Protein 4BWP (pdb70)

Sequence (758 aa):
PLEVENYHALYPLEPPAQPLHAKLTFPATTYRATHNTTGYKYCLRRIHGFRLQSTKCMTLVEMWKKLQHTNVVQLREVFTTKAFGDNSLVLVYDYHPGSQTLLAKYFTPAPRTSNGPLLPEATIWSIIMQLTAGLKAIHHAGLACKVLDPTKIIVTGKRVRFSSCCISDITQFDPNASNPLALVNMHQQDDLTALGRLVLALACRCLQSVQRDNVQSSIDMVTRNYSTDLRNFIVYLFTTNNRRSVTDLMPMIGARFYTQLDALQSKIDMQEDELAKEMENGRLYRILVKLNSINERPDFNLDCTWSETGDRYMLKLFRDYLFHSVTEDGRPWLDHAHIVQCLNKLDAGSIERVQLMSRDEQSVLIVSYAELKNCLENAFSELMSSPLEVENYHALYPLEPPAQPLHAKLTFPATTYRATHNTTGYKYCLRRIHGFRLQSTKCMTLVEMWKKLQHTNVVQLREVFTTKAFGDNSLVLVYDYHPGSQTLLAKYFTPTSNGPLLPEATIWSIIMQLTAGLKAIHHAGLACKVLDPTKIIVTGKRVRFSSCCISDITQFDPNASNPLALVNMHQQDDLTALGRLVLALACRCLQSVQRDNVQSSIDMVTRNYSTDLRNFIVYLFTTNNRRSVTDLMPMIGARFYTQLDALQSKIDMQEDELAKEMENGRLYRILVKLNSINERPGDRYMLKLFRDYLFHSVTEDGRPWLDHAHIVQCLNKLDAGSIERVQLMSRDEQSVLIVSYAELKNCLENAFSELMSS

Nearest PDB structures (foldseek):
  4bwp-assembly1_A  TM=1.003E+00  e=9.359E-67  Drosophila melanogaster
  4czy-assembly1_B  TM=8.991E-01  e=6.403E-30  Neurospora crassa
  4czy-assembly1_D  TM=7.413E-01  e=7.088E-30  Neurospora crassa
  4xr7-assembly1_I  TM=7.919E-01  e=9.602E-24  Saccharomyces cerevisiae
  4xr7-assembly4_C  TM=7.751E-01  e=1.302E-23  Saccharomyces cerevisiae

CATH classification: 1.10.510.10 (+2 more: 1.20.5.5160, 1.10.287.3700)

GO terms:
  GO:0005737 cytoplasm (C, HDA)
  GO:0005515 protein binding (F, IPI)

InterPro domains:
  IPR011009 Protein kinase-like domain superfamily [SSF56112] (407-642)
  IPR030844 PAN2-PAN3 deadenylation complex subunit PAN3 [MF_03181] (63-786)
  IPR030844 PAN2-PAN3 deadenylation complex subunit PAN3 [PTHR12272] (115-789)
  IPR032050 Domain of unknown function DUF4797 [PF16051] (245-284)
  IPR041332 Pan3, C-terminal knob domain [PF18101] (647-784)

Foldseek 3Di:
DQDDDQWGPKAWDPPFDDWDPQPDTFDKTKTWTAGDVVRAIWIKIKGFADDFDDCQLVVVVVLQQVADDQQAFHWPDKDWDCPVPHTIIMTITGDQPPKAFQCVVLQDADDLCARHNFDDPLLLLLLLVSVLSVLQRAVVSVAALLDDARRQWIGRPSHIHRHPSSVNLRSNDDPDDVGSSPCGQVRSLVRLLSSLLRSLCNRSSPNCCSDPVNVVVSLVVCVVPHDVLNSCSSVVSNPRVDRDGSCVNVCSSPPCCCVSVVVVVVVVVVVVVVVVVVVLVVLLVVLVVLLVCLAVVVVPVDDPDDPCDDLSNLSVLVVCVQFVDADPVRHGDHDPVVNSVLSVCLSVQDQDKDWRADPPNPDIDIDGSVRVNVSSVVSSVSVVVD/DQDDDQWGNKAFDPPFDDFDPLPDGFGKGKIWIAGPPPRDIWIKIKGFQDDQPDCLLVVVVCLQQVFDDQQAFHWPDKDFACVVVGTTIMTITGDQPPKDFQCVVQQPAVPRDVADDVLLLLLQLVSVLVVLQSQVVSVAALQDDARRQWIDRDSGIHRYPSSVNCSSHDDSDDDDVSVVRQVRSLVVLLVVLLHSLCRRSSHNCCSPPVNVVVSLVVSVVVHPVLNSCLSVVSNPSPDRDDSVVNDCSSNPCCVVSVVVVVVVVVVVVVVCVVCVLVVLLVVLVVLLVVLQPPDVLSVVSVLVVCVQFVAADPVGHHDHDPVVNSVLSVQLSVQAQDWDKGADPPRPDIDIDGSVRNNVSSVVSSVVVVVD

B-factor: mean 135.65, std 41.04, range [67.5, 275.92]

Radius of gyration: 32.3 Å; Cα contacts (8 Å, |Δi|>4): 1115; chains: 2; bounding box: 70×91×75 Å

Structure (mmCIF, N/CA/C/O backbone):
data_4BWP
#
_entry.id   4BWP
#
_cell.length_a   102.171
_cell.length_b   102.171
_cell.length_c   264.715
_cell.angle_alpha   90.00
_cell.angle_beta   90.00
_cell.angle_gamma   90.00
#
_symmetry.space_group_name_H-M   'P 43 2 2'
#
loop_
_entity.id
_entity.type
_entity.pdbx_description
1 polymer 'PAB-DEPENDENT POLY(A)-SPECIFIC RIBONUCLEASE SUBUNIT PAN-3'
2 non-polymer 'AMP PHOSPHORAMIDATE'
#
loop_
_atom_site.group_PDB
_atom_site.id
_atom_site.type_symbol
_atom_site.label_atom_id
_atom_site.label_alt_id
_atom_site.label_comp_id
_atom_site.label_asym_id
_atom_site.label_entity_id
_atom_site.label_seq_id
_atom_site.pdbx_PDB_ins_code
_atom_site.Cartn_x
_atom_site.Cartn_y
_atom_site.Cartn_z
_atom_site.occupancy
_atom_site.B_iso_or_equiv
_atom_site.auth_seq_id
_atom_site.auth_comp_id
_atom_site.auth_asym_id
_atom_site.auth_atom_id
_atom_site.pdbx_PDB_model_num
ATOM 1 N N . PRO A 1 37 ? 28.657 4.276 5.460 1.00 200.74 379 PRO A N 1
ATOM 2 C CA . PRO A 1 37 ? 28.075 4.709 4.188 1.00 194.64 379 PRO A CA 1
ATOM 3 C C . PRO A 1 37 ? 28.823 4.106 2.998 1.00 188.79 379 PRO A C 1
ATOM 4 O O . PRO A 1 37 ? 29.570 4.804 2.306 1.00 179.96 379 PRO A O 1
ATOM 8 N N . LEU A 1 38 ? 28.611 2.811 2.766 1.00 192.61 380 LEU A N 1
ATOM 9 C CA . LEU A 1 38 ? 29.274 2.106 1.662 1.00 195.62 380 LEU A CA 1
ATOM 10 C C . LEU A 1 38 ? 28.424 1.881 0.405 1.00 192.95 380 LEU A C 1
ATOM 11 O O . LEU A 1 38 ? 28.944 1.497 -0.654 1.00 189.57 380 LEU A O 1
ATOM 16 N N . GLU A 1 39 ? 27.126 2.136 0.520 1.00 193.73 381 GLU A N 1
ATOM 17 C CA . GLU A 1 39 ? 26.224 2.057 -0.630 1.00 196.18 381 GLU A CA 1
ATOM 18 C C . GLU A 1 39 ? 25.550 3.404 -0.919 1.00 198.33 381 GLU A C 1
ATOM 19 O O . GLU A 1 39 ? 25.210 4.138 0.001 1.00 199.28 381 GLU A O 1
ATOM 25 N N . VAL A 1 40 ? 25.382 3.727 -2.200 1.00 199.62 382 VAL A N 1
ATOM 26 C CA . VAL A 1 40 ? 24.768 4.999 -2.619 1.00 195.53 382 VAL A CA 1
ATOM 27 C C . VAL A 1 40 ? 23.589 4.741 -3.555 1.00 197.76 382 VAL A C 1
ATOM 28 O O . VAL A 1 40 ? 23.092 3.620 -3.645 1.00 214.01 382 VAL A O 1
ATOM 32 N N . GLU A 1 41 ? 23.155 5.756 -4.288 1.00 188.82 383 GLU A N 1
ATOM 33 C CA . GLU A 1 41 ? 21.997 5.572 -5.153 1.00 191.02 383 GLU A CA 1
ATOM 34 C C . GLU A 1 41 ? 22.248 4.610 -6.319 1.00 187.72 383 GLU A C 1
ATOM 35 O O . GLU A 1 41 ? 21.455 3.675 -6.526 1.00 201.10 383 GLU A O 1
ATOM 41 N N . ASN A 1 42 ? 23.303 4.919 -7.106 1.00 175.74 384 ASN A N 1
ATOM 42 C CA . ASN A 1 42 ? 23.921 4.121 -8.267 1.00 175.01 384 ASN A CA 1
ATOM 43 C C . ASN A 1 42 ? 25.399 3.614 -8.083 1.00 174.41 384 ASN A C 1
ATOM 44 O O . ASN A 1 42 ? 26.067 3.113 -9.032 1.00 169.77 384 ASN A O 1
ATOM 49 N N . TYR A 1 43 ? 25.810 3.617 -6.806 1.00 177.64 385 TYR A N 1
ATOM 50 C CA . TYR A 1 43 ? 27.209 3.824 -6.366 1.00 181.58 385 TYR A CA 1
ATOM 51 C C . TYR A 1 43 ? 27.726 2.997 -5.100 1.00 188.12 385 TYR A C 1
ATOM 52 O O . TYR A 1 43 ? 26.989 2.798 -4.121 1.00 194.82 385 TYR A O 1
ATOM 61 N N . HIS A 1 44 ? 28.989 2.526 -5.158 1.00 186.11 386 HIS A N 1
ATOM 62 C CA . HIS A 1 44 ? 29.653 1.740 -4.091 1.00 189.52 386 HIS A CA 1
ATOM 63 C C . HIS A 1 44 ? 31.138 1.949 -4.133 1.00 183.14 386 HIS A C 1
ATOM 64 O O . HIS A 1 44 ? 31.672 2.403 -5.141 1.00 172.45 386 HIS A O 1
ATOM 71 N N . ALA A 1 45 ? 31.808 1.600 -3.031 1.00 187.14 387 ALA A N 1
ATOM 72 C CA . ALA A 1 45 ? 33.273 1.651 -2.902 1.00 181.03 387 ALA A CA 1
ATOM 73 C C . ALA A 1 45 ? 33.787 3.072 -3.020 1.00 170.30 387 ALA A C 1
ATOM 74 O O . ALA A 1 45 ? 34.850 3.297 -3.598 1.00 160.36 387 ALA A O 1
ATOM 76 N N . LEU A 1 46 ? 33.025 4.016 -2.465 1.00 167.87 388 LEU A N 1
ATOM 77 C CA . LEU A 1 46 ? 33.397 5.426 -2.509 1.00 160.56 388 LEU A CA 1
ATOM 78 C C . LEU A 1 46 ? 34.678 5.656 -1.743 1.00 157.59 388 LEU A C 1
ATOM 79 O O . LEU A 1 46 ? 34.881 5.084 -0.681 1.00 164.15 388 LEU A O 1
ATOM 84 N N . TYR A 1 47 ? 35.546 6.485 -2.302 1.00 157.17 389 TYR A N 1
ATOM 85 C CA . TYR A 1 47 ? 36.861 6.701 -1.744 1.00 160.68 389 TYR A CA 1
ATOM 86 C C . TYR A 1 47 ? 37.064 8.189 -1.574 1.00 156.18 389 TYR A C 1
ATOM 87 O O . TYR A 1 47 ? 36.515 8.973 -2.316 1.00 150.00 389 TYR A O 1
ATOM 96 N N . PRO A 1 48 ? 37.781 8.579 -0.530 1.00 155.56 390 PRO A N 1
ATOM 97 C CA . PRO A 1 48 ? 37.894 10.008 -0.210 1.00 148.60 390 PRO A CA 1
ATOM 98 C C . PRO A 1 48 ? 39.084 10.676 -0.872 1.00 145.97 390 PRO A C 1
ATOM 99 O O . PRO A 1 48 ? 40.208 10.224 -0.722 1.00 156.60 390 PRO A O 1
ATOM 103 N N . LEU A 1 49 ? 38.824 11.734 -1.625 1.00 136.56 391 LEU A N 1
ATOM 104 C CA . LEU A 1 49 ? 39.880 12.419 -2.328 1.00 129.37 391 LEU A CA 1
ATOM 105 C C . LEU A 1 49 ? 40.655 13.319 -1.380 1.00 132.87 391 LEU A C 1
ATOM 106 O O . LEU A 1 49 ? 40.077 13.960 -0.502 1.00 132.70 391 LEU A O 1
ATOM 111 N N . GLU A 1 50 ? 41.971 13.361 -1.551 1.00 137.46 392 GLU A N 1
ATOM 112 C CA . GLU A 1 50 ? 42.772 14.318 -0.800 1.00 140.69 392 GLU A CA 1
ATOM 113 C C . GLU A 1 50 ? 43.621 15.263 -1.677 1.00 131.21 392 GLU A C 1
ATOM 114 O O . GLU A 1 50 ? 44.077 14.874 -2.755 1.00 125.15 392 GLU A O 1
ATOM 120 N N . PRO A 1 51 ? 43.829 16.510 -1.206 1.00 127.51 393 PRO A N 1
ATOM 121 C CA . PRO A 1 51 ? 43.377 17.015 0.104 1.00 130.94 393 PRO A CA 1
ATOM 122 C C . PRO A 1 51 ? 41.870 17.217 0.202 1.00 130.72 393 PRO A C 1
ATOM 123 O O . PRO A 1 51 ? 41.204 17.338 -0.829 1.00 126.04 393 PRO A O 1
ATOM 127 N N . PRO A 1 52 ? 41.333 17.245 1.440 1.00 136.40 394 PRO A N 1
ATOM 128 C CA . PRO A 1 52 ? 39.883 17.195 1.603 1.00 139.96 394 PRO A CA 1
ATOM 129 C C . PRO A 1 52 ? 39.205 18.372 0.939 1.00 138.49 394 PRO A C 1
ATOM 130 O O . PRO A 1 52 ? 39.747 19.484 0.932 1.00 136.56 394 PRO A O 1
ATOM 134 N N . ALA A 1 53 ? 38.026 18.126 0.380 1.00 138.18 395 ALA A N 1
ATOM 135 C CA . ALA A 1 53 ? 37.201 19.220 -0.112 1.00 139.54 395 ALA A CA 1
ATOM 136 C C . ALA A 1 53 ? 37.083 20.347 0.913 1.00 142.65 395 ALA A C 1
ATOM 137 O O . ALA A 1 53 ? 36.919 20.110 2.111 1.00 146.93 395 ALA A O 1
ATOM 139 N N . GLN A 1 54 ? 37.199 21.573 0.420 1.00 144.01 396 GLN A N 1
ATOM 140 C CA . GLN A 1 54 ? 37.005 22.772 1.214 1.00 150.65 396 GLN A CA 1
ATOM 141 C C . GLN A 1 54 ? 35.507 22.947 1.508 1.00 152.99 396 GLN A C 1
ATOM 142 O O . GLN A 1 54 ? 34.668 22.520 0.713 1.00 152.81 396 GLN A O 1
ATOM 148 N N . PRO A 1 55 ? 35.162 23.551 2.660 1.00 153.55 397 PRO A N 1
ATOM 149 C CA . PRO A 1 55 ? 33.749 23.819 2.928 1.00 151.43 397 PRO A CA 1
ATOM 150 C C . PRO A 1 55 ? 33.161 24.760 1.880 1.00 145.19 397 PRO A C 1
ATOM 151 O O . PRO A 1 55 ? 33.901 25.538 1.268 1.00 140.44 397 PRO A O 1
ATOM 155 N N . LEU A 1 56 ? 31.847 24.673 1.679 1.00 143.93 398 LEU A N 1
ATOM 156 C CA . LEU A 1 56 ? 31.127 25.534 0.738 1.00 140.90 398 LEU A CA 1
ATOM 157 C C . LEU A 1 56 ? 30.298 26.621 1.414 1.00 144.89 398 LEU A C 1
ATOM 158 O O . LEU A 1 56 ? 29.388 26.345 2.182 1.00 149.23 398 LEU A O 1
ATOM 163 N N . HIS A 1 57 ? 30.584 27.866 1.072 1.00 148.58 399 HIS A N 1
ATOM 164 C CA . HIS A 1 57 ? 29.891 29.016 1.644 1.00 151.02 399 HIS A CA 1
ATOM 165 C C . HIS A 1 57 ? 28.712 29.408 0.809 1.00 147.56 399 HIS A C 1
ATOM 166 O O . HIS A 1 57 ? 28.873 29.937 -0.293 1.00 147.15 399 HIS A O 1
ATOM 173 N N . ALA A 1 58 ? 27.515 29.144 1.312 1.00 147.20 400 ALA A N 1
ATOM 174 C CA . ALA A 1 58 ? 26.321 29.633 0.654 1.00 149.27 400 ALA A CA 1
ATOM 175 C C . ALA A 1 58 ? 25.792 30.817 1.438 1.00 154.33 400 ALA A C 1
ATOM 176 O O . ALA A 1 58 ? 25.695 31.927 0.910 1.00 146.55 400 ALA A O 1
ATOM 178 N N . LYS A 1 59 ? 25.446 30.553 2.698 1.00 170.41 401 LYS A N 1
ATOM 179 C CA . LYS A 1 59 ? 25.141 31.573 3.715 1.00 180.97 401 LYS A CA 1
ATOM 180 C C . LYS A 1 59 ? 25.842 31.175 4.982 1.00 182.43 401 LYS A C 1
ATOM 181 O O . LYS A 1 59 ? 26.574 31.955 5.601 1.00 181.88 401 LYS A O 1
ATOM 187 N N . LEU A 1 60 ? 25.528 29.957 5.390 1.00 182.03 402 LEU A N 1
ATOM 188 C CA . LEU A 1 60 ? 26.212 29.312 6.447 1.00 189.69 402 LEU A CA 1
ATOM 189 C C . LEU A 1 60 ? 26.999 28.181 5.764 1.00 191.90 402 LEU A C 1
ATOM 190 O O . LEU A 1 60 ? 26.466 27.448 4.930 1.00 196.71 402 LEU A O 1
ATOM 195 N N . THR A 1 61 ? 28.291 28.087 6.067 1.00 190.07 403 THR A N 1
ATOM 196 C CA . THR A 1 61 ? 29.133 27.050 5.476 1.00 186.55 403 THR A CA 1
ATOM 197 C C . THR A 1 61 ? 28.530 25.631 5.669 1.00 182.49 403 THR A C 1
ATOM 198 O O . THR A 1 61 ? 28.110 25.244 6.776 1.00 189.41 403 THR A O 1
ATOM 202 N N . PHE A 1 62 ? 28.460 24.885 4.570 1.00 167.99 404 PHE A N 1
ATOM 203 C CA . PHE A 1 62 ? 28.039 23.504 4.591 1.00 164.32 404 PHE A CA 1
ATOM 204 C C . PHE A 1 62 ? 29.249 22.621 4.318 1.00 161.66 404 PHE A C 1
ATOM 205 O O . PHE A 1 62 ? 29.779 22.657 3.214 1.00 155.58 404 PHE A O 1
ATOM 213 N N . PRO A 1 63 ? 29.702 21.837 5.335 1.00 164.82 405 PRO A N 1
ATOM 214 C CA . PRO A 1 63 ? 30.879 20.980 5.143 1.00 160.06 405 PRO A CA 1
ATOM 215 C C . PRO A 1 63 ? 30.702 20.104 3.913 1.00 155.87 405 PRO A C 1
ATOM 216 O O . PRO A 1 63 ? 29.597 19.640 3.631 1.00 156.45 405 PRO A O 1
ATOM 220 N N . ALA A 1 64 ? 31.774 19.910 3.162 1.00 151.41 406 ALA A N 1
ATOM 221 C CA . ALA A 1 64 ? 31.682 19.099 1.965 1.00 149.58 406 ALA A CA 1
ATOM 222 C C . ALA A 1 64 ? 32.882 18.173 1.813 1.00 150.81 406 ALA A C 1
ATOM 223 O O . ALA A 1 64 ? 33.991 18.501 2.240 1.00 157.34 406 ALA A O 1
ATOM 225 N N . THR A 1 65 ? 32.641 17.009 1.211 1.00 148.05 407 THR A N 1
ATOM 226 C CA . THR A 1 65 ? 33.696 16.044 0.879 1.00 141.44 407 THR A CA 1
ATOM 227 C C . THR A 1 65 ? 33.504 15.542 -0.567 1.00 134.39 407 THR A C 1
ATOM 228 O O . THR A 1 65 ? 32.385 15.398 -1.044 1.00 132.89 407 THR A O 1
ATOM 232 N N . THR A 1 66 ? 34.589 15.317 -1.292 1.00 129.24 408 THR A N 1
ATOM 233 C CA . THR A 1 66 ? 34.434 14.814 -2.659 1.00 130.42 408 THR A CA 1
ATOM 234 C C . THR A 1 66 ? 34.977 13.396 -2.759 1.00 132.96 408 THR A C 1
ATOM 235 O O . THR A 1 66 ? 35.955 13.066 -2.116 1.00 139.01 408 THR A O 1
ATOM 239 N N . TYR A 1 67 ? 34.343 12.566 -3.570 1.00 129.66 409 TYR A N 1
ATOM 240 C CA . TYR A 1 67 ? 34.581 11.145 -3.496 1.00 129.81 409 TYR A CA 1
ATOM 241 C C . TYR A 1 67 ? 34.834 10.505 -4.852 1.00 128.75 409 TYR A C 1
ATOM 242 O O . TYR A 1 67 ? 34.301 10.927 -5.870 1.00 131.15 409 TYR A O 1
ATOM 251 N N . ARG A 1 68 ? 35.656 9.471 -4.852 1.00 126.11 410 ARG A N 1
ATOM 252 C CA . ARG A 1 68 ? 35.857 8.685 -6.036 1.00 124.25 410 ARG A CA 1
ATOM 253 C C . ARG A 1 68 ? 34.860 7.541 -5.951 1.00 128.20 410 ARG A C 1
ATOM 254 O O . ARG A 1 68 ? 34.892 6.768 -5.009 1.00 138.54 410 ARG A O 1
ATOM 262 N N . ALA A 1 69 ? 33.959 7.447 -6.914 1.00 127.82 411 ALA A N 1
ATOM 263 C CA . ALA A 1 69 ? 32.938 6.411 -6.868 1.00 134.93 411 ALA A CA 1
ATOM 264 C C . ALA A 1 69 ? 32.948 5.454 -8.069 1.00 138.27 411 ALA A C 1
ATOM 265 O O . ALA A 1 69 ? 33.277 5.854 -9.183 1.00 142.28 411 ALA A O 1
ATOM 267 N N . THR A 1 70 ? 32.575 4.195 -7.847 1.00 142.11 412 THR A N 1
ATOM 268 C CA . THR A 1 70 ? 32.421 3.242 -8.942 1.00 144.58 412 THR A CA 1
ATOM 269 C C . THR A 1 70 ? 30.956 2.964 -9.209 1.00 149.68 412 THR A C 1
ATOM 270 O O . THR A 1 70 ? 30.228 2.548 -8.331 1.00 151.36 412 THR A O 1
ATOM 274 N N . HIS A 1 71 ? 30.539 3.205 -10.442 1.00 156.20 413 HIS A N 1
ATOM 275 C CA . HIS A 1 71 ? 29.173 2.921 -10.868 1.00 164.41 413 HIS A CA 1
ATOM 276 C C . HIS A 1 71 ? 28.886 1.463 -10.795 1.00 169.83 413 HIS A C 1
ATOM 277 O O . HIS A 1 71 ? 29.706 0.659 -11.202 1.00 170.63 413 HIS A O 1
ATOM 284 N N . ASN A 1 72 ? 27.737 1.093 -10.238 1.00 175.50 414 ASN A N 1
ATOM 285 C CA . ASN A 1 72 ? 27.408 -0.338 -10.105 1.00 178.45 414 ASN A CA 1
ATOM 286 C C . ASN A 1 72 ? 27.150 -1.137 -11.397 1.00 174.71 414 ASN A C 1
ATOM 287 O O . ASN A 1 72 ? 27.705 -2.226 -11.574 1.00 173.41 414 ASN A O 1
ATOM 292 N N . THR A 1 73 ? 26.306 -0.606 -12.282 1.00 172.12 415 THR A N 1
ATOM 293 C CA . THR A 1 73 ? 25.951 -1.283 -13.536 1.00 171.55 415 THR A CA 1
ATOM 294 C C . THR A 1 73 ? 27.102 -1.291 -14.544 1.00 170.27 415 THR A C 1
ATOM 295 O O . THR A 1 73 ? 27.348 -2.297 -15.226 1.00 173.79 415 THR A O 1
ATOM 299 N N . THR A 1 74 ? 27.782 -0.147 -14.621 1.00 165.99 416 THR A N 1
ATOM 300 C CA . THR A 1 74 ? 28.864 0.140 -15.570 1.00 162.10 416 THR A CA 1
ATOM 301 C C . THR A 1 74 ? 30.229 -0.282 -15.051 1.00 160.27 416 THR A C 1
ATOM 302 O O . THR A 1 74 ? 31.087 -0.734 -15.823 1.00 159.06 416 THR A O 1
ATOM 306 N N . GLY A 1 75 ? 30.428 -0.060 -13.747 1.00 159.66 417 GLY A N 1
ATOM 307 C CA . GLY A 1 75 ? 31.702 -0.271 -13.058 1.00 157.46 417 GLY A CA 1
ATOM 308 C C . GLY A 1 75 ? 32.686 0.838 -13.355 1.00 155.49 417 GLY A C 1
ATOM 309 O O . GLY A 1 75 ? 33.811 0.836 -12.828 1.00 151.96 417 GLY A O 1
ATOM 310 N N . TYR A 1 76 ? 32.261 1.756 -14.234 1.00 159.99 418 TYR A N 1
ATOM 311 C CA . TYR A 1 76 ? 33.011 2.974 -14.544 1.00 154.71 418 TYR A CA 1
ATOM 312 C C . TYR A 1 76 ? 33.185 3.792 -13.288 1.00 150.42 418 TYR A C 1
ATOM 313 O O . TYR A 1 76 ? 32.330 3.800 -12.395 1.00 155.06 418 TYR A O 1
ATOM 322 N N . LYS A 1 77 ? 34.307 4.481 -13.235 1.00 141.72 419 LYS A N 1
ATOM 323 C CA . LYS A 1 77 ? 34.707 5.205 -12.061 1.00 137.86 419 LYS A CA 1
ATOM 324 C C . LYS A 1 77 ? 34.343 6.680 -12.264 1.00 130.49 419 LYS A C 1
ATOM 325 O O . LYS A 1 77 ? 34.738 7.262 -13.270 1.00 129.79 419 LYS A O 1
ATOM 331 N N . TYR A 1 78 ? 33.533 7.247 -11.359 1.00 126.92 420 TYR A N 1
ATOM 332 C CA . TYR A 1 78 ? 33.182 8.678 -11.398 1.00 121.72 420 TYR A CA 1
ATOM 333 C C . TYR A 1 78 ? 33.598 9.413 -10.144 1.00 120.22 420 TYR A C 1
ATOM 334 O O . TYR A 1 78 ? 34.021 8.812 -9.164 1.00 121.36 420 TYR A O 1
ATOM 343 N N . CYS A 1 79 ? 33.490 10.737 -10.208 1.00 120.43 421 CYS A N 1
ATOM 344 C CA . CYS A 1 79 ? 33.757 11.628 -9.078 1.00 119.86 421 CYS A CA 1
ATOM 345 C C . CYS A 1 79 ? 32.468 12.282 -8.640 1.00 121.93 421 CYS A C 1
ATOM 346 O O . CYS A 1 79 ? 31.758 12.853 -9.453 1.00 123.28 421 CYS A O 1
ATOM 349 N N . LEU A 1 80 ? 32.174 12.204 -7.352 1.00 122.51 422 LEU A N 1
ATOM 350 C CA . LEU A 1 80 ? 30.962 12.782 -6.835 1.00 125.88 422 LEU A CA 1
ATOM 351 C C . LEU A 1 80 ? 31.251 13.690 -5.652 1.00 128.22 422 LEU A C 1
ATOM 352 O O . LEU A 1 80 ? 32.106 13.379 -4.835 1.00 126.64 422 LEU A O 1
ATOM 357 N N . ARG A 1 81 ? 30.524 14.803 -5.562 1.00 130.75 423 ARG A N 1
ATOM 358 C CA . ARG A 1 81 ? 30.693 15.776 -4.477 1.00 132.14 423 ARG A CA 1
ATOM 359 C C . ARG A 1 81 ? 29.494 15.732 -3.576 1.00 137.54 423 ARG A C 1
ATOM 360 O O . ARG A 1 81 ? 28.387 15.826 -4.069 1.00 138.49 423 ARG A O 1
ATOM 368 N N . ARG A 1 82 ? 29.715 15.598 -2.269 1.00 144.81 424 ARG A N 1
ATOM 369 C CA . ARG A 1 82 ? 28.629 15.723 -1.291 1.00 153.54 424 ARG A CA 1
ATOM 370 C C . ARG A 1 82 ? 28.744 16.998 -0.482 1.00 154.64 424 ARG A C 1
ATOM 371 O O . ARG A 1 82 ? 29.739 17.224 0.203 1.00 153.79 424 ARG A O 1
ATOM 379 N N . ILE A 1 83 ? 27.710 17.825 -0.548 1.00 157.26 425 ILE A N 1
ATOM 380 C CA . ILE A 1 83 ? 27.638 18.996 0.311 1.00 160.57 425 ILE A CA 1
ATOM 381 C C . ILE A 1 83 ? 26.650 18.673 1.436 1.00 162.23 425 ILE A C 1
ATOM 382 O O . ILE A 1 83 ? 25.518 18.268 1.171 1.00 161.70 425 ILE A O 1
ATOM 387 N N . HIS A 1 84 ? 27.090 18.822 2.686 1.00 165.36 426 HIS A N 1
ATOM 388 C CA . HIS A 1 84 ? 26.304 18.349 3.840 1.00 175.04 426 HIS A CA 1
ATOM 389 C C . HIS A 1 84 ? 25.086 19.175 4.201 1.00 180.12 426 HIS A C 1
ATOM 390 O O . HIS A 1 84 ? 25.065 20.397 4.016 1.00 181.16 426 HIS A O 1
ATOM 397 N N . GLY A 1 85 ? 24.063 18.498 4.725 1.00 184.42 427 GLY A N 1
ATOM 398 C CA . GLY A 1 85 ? 22.841 19.129 5.236 1.00 188.62 427 GLY A CA 1
ATOM 399 C C . GLY A 1 85 ? 22.063 19.988 4.254 1.00 187.46 427 GLY A C 1
ATOM 400 O O . GLY A 1 85 ? 21.830 21.176 4.521 1.00 188.54 427 GLY A O 1
ATOM 401 N N . PHE A 1 86 ? 21.639 19.392 3.137 1.00 184.67 428 PHE A N 1
ATOM 402 C CA . PHE A 1 86 ? 20.921 20.141 2.095 1.00 180.08 428 PHE A CA 1
ATOM 403 C C . PHE A 1 86 ? 19.622 19.533 1.569 1.00 183.90 428 PHE A C 1
ATOM 404 O O . PHE A 1 86 ? 19.495 18.304 1.441 1.00 185.40 428 PHE A O 1
ATOM 412 N N . ARG A 1 87 ? 18.679 20.425 1.250 1.00 181.69 429 ARG A N 1
ATOM 413 C CA . ARG A 1 87 ? 17.471 20.073 0.513 1.00 184.42 429 ARG A CA 1
ATOM 414 C C . ARG A 1 87 ? 17.209 21.063 -0.630 1.00 183.88 429 ARG A C 1
ATOM 415 O O . ARG A 1 87 ? 17.090 22.262 -0.409 1.00 180.14 429 ARG A O 1
ATOM 423 N N . LEU A 1 88 ? 17.157 20.541 -1.855 1.00 190.66 430 LEU A N 1
ATOM 424 C CA . LEU A 1 88 ? 16.683 21.298 -3.013 1.00 196.15 430 LEU A CA 1
ATOM 425 C C . LEU A 1 88 ? 15.236 21.745 -2.741 1.00 209.33 430 LEU A C 1
ATOM 426 O O . LEU A 1 88 ? 14.429 20.973 -2.186 1.00 212.72 430 LEU A O 1
ATOM 431 N N . GLN A 1 89 ? 14.926 22.994 -3.092 1.00 208.41 431 GLN A N 1
ATOM 432 C CA . GLN A 1 89 ? 13.546 23.495 -3.020 1.00 209.69 431 GLN A CA 1
ATOM 433 C C . GLN A 1 89 ? 12.643 23.024 -4.166 1.00 208.79 431 GLN A C 1
ATOM 434 O O . GLN A 1 89 ? 11.488 22.676 -3.927 1.00 212.97 431 GLN A O 1
ATOM 440 N N . SER A 1 90 ? 13.153 23.016 -5.398 1.00 202.40 432 SER A N 1
ATOM 441 C CA . SER A 1 90 ? 12.259 22.915 -6.567 1.00 203.77 432 SER A CA 1
ATOM 442 C C . SER A 1 90 ? 12.839 22.305 -7.846 1.00 201.28 432 SER A C 1
ATOM 443 O O . SER A 1 90 ? 14.051 22.235 -8.019 1.00 201.09 432 SER A O 1
ATOM 446 N N . THR A 1 91 ? 11.942 21.901 -8.746 1.00 203.92 433 THR A N 1
ATOM 447 C CA . THR A 1 91 ? 12.303 21.377 -10.059 1.00 200.40 433 THR A CA 1
ATOM 448 C C . THR A 1 91 ? 12.996 22.469 -10.871 1.00 196.72 433 THR A C 1
ATOM 449 O O . THR A 1 91 ? 13.764 22.182 -11.796 1.00 201.48 433 THR A O 1
ATOM 453 N N . LYS A 1 92 ? 12.749 23.717 -10.483 1.00 190.66 434 LYS A N 1
ATOM 454 C CA . LYS A 1 92 ? 13.277 24.872 -11.214 1.00 186.97 434 LYS A CA 1
ATOM 455 C C . LYS A 1 92 ? 14.806 24.841 -11.354 1.00 178.81 434 LYS A C 1
ATOM 456 O O . LYS A 1 92 ? 15.363 25.092 -12.426 1.00 167.00 434 LYS A O 1
ATOM 462 N N . CYS A 1 93 ? 15.491 24.501 -10.273 1.00 178.68 435 CYS A N 1
ATOM 463 C CA . CYS A 1 93 ? 16.934 24.366 -10.371 1.00 170.32 435 CYS A CA 1
ATOM 464 C C . CYS A 1 93 ? 17.281 23.178 -11.265 1.00 168.58 435 CYS A C 1
ATOM 465 O O . CYS A 1 93 ? 18.229 23.268 -12.030 1.00 168.52 435 CYS A O 1
ATOM 468 N N . MET A 1 94 ? 16.502 22.092 -11.186 1.00 171.42 436 MET A N 1
ATOM 469 C CA . MET A 1 94 ? 16.688 20.884 -12.027 1.00 171.76 436 MET A CA 1
ATOM 470 C C . MET A 1 94 ? 16.713 21.222 -13.520 1.00 170.63 436 MET A C 1
ATOM 471 O O . MET A 1 94 ? 17.574 20.743 -14.274 1.00 167.39 436 MET A O 1
ATOM 476 N N . THR A 1 95 ? 15.760 22.049 -13.940 1.00 174.53 437 THR A N 1
ATOM 477 C CA . THR A 1 95 ? 15.688 22.492 -15.331 1.00 171.79 437 THR A CA 1
ATOM 478 C C . THR A 1 95 ? 16.996 23.169 -15.764 1.00 159.91 437 THR A C 1
ATOM 479 O O . THR A 1 95 ? 17.453 23.014 -16.895 1.00 154.20 437 THR A O 1
ATOM 483 N N . LEU A 1 96 ? 17.590 23.904 -14.831 1.00 153.43 438 LEU A N 1
ATOM 484 C CA . LEU A 1 96 ? 18.919 24.474 -14.994 1.00 144.21 438 LEU A CA 1
ATOM 485 C C . LEU A 1 96 ? 20.022 23.410 -15.038 1.00 138.06 438 LEU A C 1
ATOM 486 O O . LEU A 1 96 ? 20.919 23.493 -15.856 1.00 134.88 438 LEU A O 1
ATOM 491 N N . VAL A 1 97 ? 19.960 22.406 -14.172 1.00 137.79 439 VAL A N 1
ATOM 492 C CA . VAL A 1 97 ? 20.961 21.323 -14.192 1.00 134.31 439 VAL A CA 1
ATOM 493 C C . VAL A 1 97 ? 20.944 20.582 -15.531 1.00 133.18 439 VAL A C 1
ATOM 494 O O . VAL A 1 97 ? 21.961 20.054 -15.976 1.00 128.45 439 VAL A O 1
ATOM 498 N N . GLU A 1 98 ? 19.796 20.584 -16.193 1.00 139.32 440 GLU A N 1
ATOM 499 C CA . GLU A 1 98 ? 19.684 19.935 -17.489 1.00 144.44 440 GLU A CA 1
ATOM 500 C C . GLU A 1 98 ? 20.640 20.524 -18.520 1.00 138.79 440 GLU A C 1
ATOM 501 O O . GLU A 1 98 ? 21.267 19.799 -19.292 1.00 140.07 440 GLU A O 1
ATOM 507 N N . MET A 1 99 ? 20.761 21.843 -18.511 1.00 135.10 441 MET A N 1
ATOM 508 C CA . MET A 1 99 ? 21.646 22.551 -19.429 1.00 131.28 441 MET A CA 1
ATOM 509 C C . MET A 1 99 ? 23.123 22.204 -19.229 1.00 124.74 441 MET A C 1
ATOM 510 O O . MET A 1 99 ? 23.859 22.043 -20.193 1.00 120.91 441 MET A O 1
ATOM 515 N N . TRP A 1 100 ? 23.547 22.074 -17.982 1.00 121.60 442 TRP A N 1
ATOM 516 C CA . TRP A 1 100 ? 24.905 21.648 -17.685 1.00 116.90 442 TRP A CA 1
ATOM 517 C C . TRP A 1 100 ? 25.161 20.293 -18.234 1.00 116.48 442 TRP A C 1
ATOM 518 O O . TRP A 1 100 ? 26.237 20.010 -18.755 1.00 111.49 442 TRP A O 1
ATOM 529 N N . LYS A 1 101 ? 24.151 19.440 -18.120 1.00 121.22 443 LYS A N 1
ATOM 530 C CA . LYS A 1 101 ? 24.247 18.084 -18.608 1.00 121.83 443 LYS A CA 1
ATOM 531 C C . LYS A 1 101 ? 24.386 18.093 -20.130 1.00 124.33 443 LYS A C 1
ATOM 532 O O . LYS A 1 101 ? 25.167 17.316 -20.679 1.00 125.29 443 LYS A O 1
ATOM 538 N N . LYS A 1 102 ? 23.633 18.973 -20.798 1.00 126.94 444 LYS A N 1
ATOM 539 C CA . LYS A 1 102 ? 23.685 19.122 -22.256 1.00 126.90 444 LYS A CA 1
ATOM 540 C C . LYS A 1 102 ? 25.080 19.497 -22.727 1.00 125.20 444 LYS A C 1
ATOM 541 O O . LYS A 1 102 ? 25.564 18.974 -23.740 1.00 124.84 444 LYS A O 1
ATOM 547 N N . LEU A 1 103 ? 25.718 20.401 -21.985 1.00 122.48 445 LEU A N 1
ATOM 548 C CA . LEU A 1 103 ? 27.036 20.917 -22.340 1.00 115.11 445 LEU A CA 1
ATOM 549 C C . LEU A 1 103 ? 28.137 19.862 -22.176 1.00 114.51 445 LEU A C 1
ATOM 550 O O . LEU A 1 103 ? 28.097 19.026 -21.268 1.00 118.67 445 LEU A O 1
ATOM 555 N N . GLN A 1 104 ? 29.115 19.903 -23.065 1.00 110.91 446 GLN A N 1
ATOM 556 C CA . GLN A 1 104 ? 30.138 18.889 -23.097 1.00 109.94 446 GLN A CA 1
ATOM 557 C C . GLN A 1 104 ? 31.319 19.509 -23.762 1.00 105.07 446 GLN A C 1
ATOM 558 O O . GLN A 1 104 ? 31.350 19.585 -24.984 1.00 111.68 446 GLN A O 1
ATOM 564 N N . HIS A 1 105 ? 32.288 19.966 -22.981 1.00 99.63 447 HIS A N 1
ATOM 565 C CA . HIS A 1 105 ? 33.516 20.527 -23.564 1.00 97.25 447 HIS A CA 1
ATOM 566 C C . HIS A 1 105 ? 34.736 19.900 -22.958 1.00 92.97 447 HIS A C 1
ATOM 567 O O . HIS A 1 105 ? 34.680 19.362 -21.848 1.00 94.04 447 HIS A O 1
ATOM 574 N N . THR A 1 106 ? 35.838 19.925 -23.705 1.00 89.20 448 THR A N 1
ATOM 575 C CA . THR A 1 106 ? 37.066 19.257 -23.284 1.00 87.81 448 THR A CA 1
ATOM 576 C C . THR A 1 106 ? 37.679 19.939 -22.063 1.00 87.27 448 THR A C 1
ATOM 577 O O . THR A 1 106 ? 38.179 19.273 -21.161 1.00 88.41 448 THR A O 1
ATOM 581 N N . ASN A 1 107 ? 37.591 21.257 -22.000 1.00 87.13 449 ASN A N 1
ATOM 582 C CA . ASN A 1 107 ? 38.162 21.950 -20.872 1.00 87.71 449 ASN A CA 1
ATOM 583 C C . ASN A 1 107 ? 37.236 22.109 -19.705 1.00 90.60 449 ASN A C 1
ATOM 584 O O . ASN A 1 107 ? 37.520 22.874 -18.792 1.00 91.54 449 ASN A O 1
ATOM 589 N N . VAL A 1 108 ? 36.131 21.389 -19.708 1.00 94.08 450 VAL A N 1
ATOM 590 C CA . VAL A 1 108 ? 35.295 21.337 -18.510 1.00 95.07 450 VAL A CA 1
ATOM 591 C C . VAL A 1 108 ? 34.995 19.878 -18.085 1.00 97.26 450 VAL A C 1
ATOM 592 O O . VAL A 1 108 ? 34.665 19.000 -18.918 1.00 95.03 450 VAL A O 1
ATOM 596 N N . VAL A 1 109 ? 35.164 19.633 -16.788 1.00 93.68 451 VAL A N 1
ATOM 597 C CA . VAL A 1 109 ? 34.814 18.376 -16.180 1.00 91.75 451 VAL A CA 1
ATOM 598 C C . VAL A 1 109 ? 33.320 18.209 -16.368 1.00 94.06 451 VAL A C 1
ATOM 599 O O . VAL A 1 109 ? 32.542 19.063 -15.961 1.00 95.59 451 VAL A O 1
ATOM 603 N N . GLN A 1 110 ? 32.925 17.114 -16.995 1.00 96.54 452 GLN A N 1
ATOM 604 C CA . GLN A 1 110 ? 31.521 16.837 -17.322 1.00 102.78 452 GLN A CA 1
ATOM 605 C C . GLN A 1 110 ? 30.571 16.618 -16.106 1.00 105.24 452 GLN A C 1
ATOM 606 O O . GLN A 1 110 ? 30.942 16.020 -15.112 1.00 106.99 452 GLN A O 1
ATOM 612 N N . LEU A 1 111 ? 29.353 17.132 -16.176 1.00 106.62 453 LEU A N 1
ATOM 613 C CA . LEU A 1 111 ? 28.372 16.842 -15.135 1.00 111.51 453 LEU A CA 1
ATOM 614 C C . LEU A 1 111 ? 27.492 15.717 -15.643 1.00 117.60 453 LEU A C 1
ATOM 615 O O . LEU A 1 111 ? 26.883 15.848 -16.699 1.00 124.90 453 LEU A O 1
ATOM 620 N N . ARG A 1 112 ? 27.420 14.621 -14.894 1.00 118.24 454 ARG A N 1
ATOM 621 C CA . ARG A 1 112 ? 26.609 13.452 -15.288 1.00 118.86 454 ARG A CA 1
ATOM 622 C C . ARG A 1 112 ? 25.219 13.378 -14.658 1.00 122.08 454 ARG A C 1
ATOM 623 O O . ARG A 1 112 ? 24.236 13.310 -15.373 1.00 124.14 454 ARG A O 1
ATOM 631 N N . GLU A 1 113 ? 25.128 13.382 -13.334 1.00 124.92 455 GLU A N 1
ATOM 632 C CA . GLU A 1 113 ? 23.827 13.535 -12.684 1.00 131.06 455 GLU A CA 1
ATOM 633 C C . GLU A 1 113 ? 23.870 14.220 -11.348 1.00 128.31 455 GLU A C 1
ATOM 634 O O . GLU A 1 113 ? 24.898 14.299 -10.696 1.00 123.60 455 GLU A O 1
ATOM 640 N N . VAL A 1 114 ? 22.725 14.724 -10.936 1.00 131.11 456 VAL A N 1
ATOM 641 C CA . VAL A 1 114 ? 22.640 15.343 -9.634 1.00 137.19 456 VAL A CA 1
ATOM 642 C C . VAL A 1 114 ? 21.440 14.764 -8.929 1.00 145.65 456 VAL A C 1
ATOM 643 O O . VAL A 1 114 ? 20.341 14.761 -9.479 1.00 151.96 456 VAL A O 1
ATOM 647 N N . PHE A 1 115 ? 21.663 14.271 -7.718 1.00 149.86 457 PHE A N 1
ATOM 648 C CA . PHE A 1 115 ? 20.586 13.711 -6.924 1.00 159.17 457 PHE A CA 1
ATOM 649 C C . PHE A 1 115 ? 20.740 14.054 -5.452 1.00 161.07 457 PHE A C 1
ATOM 650 O O . PHE A 1 115 ? 21.845 14.257 -4.944 1.00 157.18 457 PHE A O 1
ATOM 658 N N . THR A 1 116 ? 19.599 14.120 -4.783 1.00 165.06 458 THR A N 1
ATOM 659 C CA . THR A 1 116 ? 19.543 14.381 -3.365 1.00 167.25 458 THR A CA 1
ATOM 660 C C . THR A 1 116 ? 19.224 13.065 -2.672 1.00 172.25 458 THR A C 1
ATOM 661 O O . THR A 1 116 ? 18.296 12.359 -3.068 1.00 178.85 458 THR A O 1
ATOM 665 N N . THR A 1 117 ? 20.026 12.722 -1.668 1.00 171.62 459 THR A N 1
ATOM 666 C CA . THR A 1 117 ? 19.885 11.451 -0.958 1.00 176.41 459 THR A CA 1
ATOM 667 C C . THR A 1 117 ? 20.145 11.596 0.543 1.00 177.55 459 THR A C 1
ATOM 668 O O . THR A 1 117 ? 20.907 12.456 0.963 1.00 173.54 459 THR A O 1
ATOM 672 N N . LYS A 1 118 ? 19.511 10.726 1.324 1.00 185.05 460 LYS A N 1
ATOM 673 C CA . LYS A 1 118 ? 19.682 10.678 2.766 1.00 188.65 460 LYS A CA 1
ATOM 674 C C . LYS A 1 118 ? 20.589 9.543 3.258 1.00 187.81 460 LYS A C 1
ATOM 675 O O . LYS A 1 118 ? 20.654 9.295 4.462 1.00 192.51 460 LYS A O 1
ATOM 681 N N . ALA A 1 119 ? 21.314 8.884 2.352 1.00 179.72 461 ALA A N 1
ATOM 682 C CA . ALA A 1 119 ? 22.097 7.684 2.700 1.00 180.29 461 ALA A CA 1
ATOM 683 C C . ALA A 1 119 ? 23.300 7.864 3.645 1.00 180.91 461 ALA A C 1
ATOM 684 O O . ALA A 1 119 ? 23.480 7.059 4.573 1.00 186.54 461 ALA A O 1
ATOM 686 N N . PHE A 1 120 ? 24.105 8.905 3.395 1.00 180.39 462 PHE A N 1
ATOM 687 C CA . PHE A 1 120 ? 25.375 9.197 4.105 1.00 183.58 462 PHE A CA 1
ATOM 688 C C . PHE A 1 120 ? 25.104 9.437 5.568 1.00 190.95 462 PHE A C 1
ATOM 689 O O . PHE A 1 120 ? 26.034 9.613 6.343 1.00 195.59 462 PHE A O 1
ATOM 697 N N . GLY A 1 121 ? 23.823 9.531 5.921 1.00 192.69 463 GLY A N 1
ATOM 698 C CA . GLY A 1 121 ? 23.393 9.706 7.315 1.00 196.83 463 GLY A CA 1
ATOM 699 C C . GLY A 1 121 ? 22.793 11.055 7.718 1.00 199.26 463 GLY A C 1
ATOM 700 O O . GLY A 1 121 ? 22.656 11.350 8.906 1.00 202.55 463 GLY A O 1
ATOM 701 N N . ASP A 1 122 ? 22.416 11.858 6.731 1.00 200.52 464 ASP A N 1
ATOM 702 C CA . ASP A 1 122 ? 21.887 13.209 6.952 1.00 204.36 464 ASP A CA 1
ATOM 703 C C . ASP A 1 122 ? 21.252 13.651 5.625 1.00 199.41 464 ASP A C 1
ATOM 704 O O . ASP A 1 122 ? 21.113 12.838 4.746 1.00 197.47 464 ASP A O 1
ATOM 709 N N . ASN A 1 123 ? 20.861 14.901 5.439 1.00 193.59 465 ASN A N 1
ATOM 710 C CA . ASN A 1 123 ? 20.465 15.269 4.092 1.00 186.78 465 ASN A CA 1
ATOM 711 C C . ASN A 1 123 ? 21.626 15.808 3.262 1.00 182.29 465 ASN A C 1
ATOM 712 O O . ASN A 1 123 ? 22.253 16.795 3.622 1.00 179.64 465 ASN A O 1
ATOM 717 N N . SER A 1 124 ? 21.913 15.170 2.137 1.00 181.30 466 SER A N 1
ATOM 718 C CA . SER A 1 124 ? 22.964 15.686 1.304 1.00 173.52 466 SER A CA 1
ATOM 719 C C . SER A 1 124 ? 22.573 15.651 -0.141 1.00 168.87 466 SER A C 1
ATOM 720 O O . SER A 1 124 ? 21.788 14.809 -0.579 1.00 168.04 466 SER A O 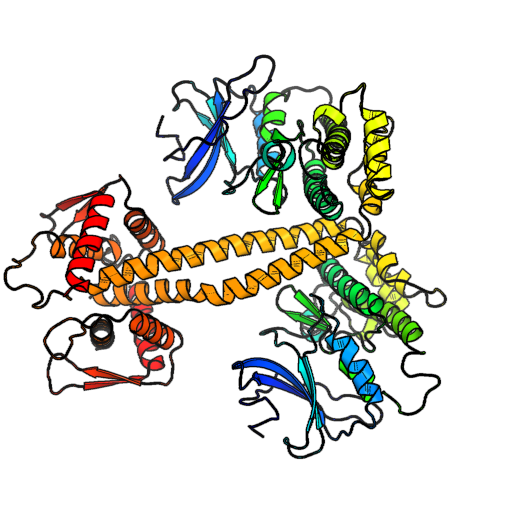1
ATOM 723 N N . LEU A 1 125 ? 23.140 16.601 -0.867 1.00 167.54 467 LEU A N 1
ATOM 724 C CA . LEU A 1 125 ? 22.982 16.699 -2.296 1.00 164.03 467 LEU A CA 1
ATOM 725 C C . LEU A 1 125 ? 24.310 16.343 -2.922 1.00 153.52 467 LEU A C 1
ATOM 726 O O . LEU A 1 125 ? 25.334 16.918 -2.556 1.00 147.32 467 LEU A O 1
ATOM 731 N N . VAL A 1 126 ? 24.265 15.393 -3.849 1.00 148.06 468 VAL A N 1
ATOM 732 C CA . VAL A 1 126 ? 25.460 14.829 -4.421 1.00 143.29 468 VAL A CA 1
ATOM 733 C C . VAL A 1 126 ? 25.510 15.114 -5.910 1.00 139.69 468 VAL A C 1
ATOM 734 O O . VAL A 1 126 ? 24.551 14.867 -6.631 1.00 142.45 468 VAL A O 1
ATOM 738 N N . LEU A 1 127 ? 26.649 15.615 -6.374 1.00 133.63 469 LEU A N 1
ATOM 739 C CA . LEU A 1 127 ? 26.846 15.863 -7.796 1.00 127.29 469 LEU A CA 1
ATOM 740 C C . LEU A 1 127 ? 27.888 14.903 -8.338 1.00 125.62 469 LEU A C 1
ATOM 741 O O . LEU A 1 127 ? 28.953 14.749 -7.748 1.00 125.91 469 LEU A O 1
ATOM 746 N N . VAL A 1 128 ? 27.561 14.257 -9.454 1.00 125.40 470 VAL A N 1
ATOM 747 C CA . VAL A 1 128 ? 28.438 13.283 -10.088 1.00 123.90 470 VAL A CA 1
ATOM 748 C C . VAL A 1 128 ? 29.106 13.888 -11.313 1.00 119.93 470 VAL A C 1
ATOM 749 O O . VAL A 1 128 ? 28.451 14.394 -12.211 1.00 122.19 470 VAL A O 1
ATOM 753 N N . TYR A 1 129 ? 30.425 13.820 -11.328 1.00 115.32 471 TYR A N 1
ATOM 754 C CA . TYR A 1 129 ? 31.236 14.276 -12.438 1.00 109.44 471 TYR A CA 1
ATOM 755 C C . TYR A 1 129 ? 32.095 13.151 -12.929 1.00 105.48 471 TYR A C 1
ATOM 756 O O . TYR A 1 129 ? 32.390 12.241 -12.187 1.00 111.09 471 TYR A O 1
ATOM 765 N N . ASP A 1 130 ? 32.552 13.233 -14.164 1.00 101.36 472 ASP A N 1
ATOM 766 C CA . ASP A 1 130 ? 33.639 12.386 -14.616 1.00 104.90 472 ASP A CA 1
ATOM 767 C C . ASP A 1 130 ? 34.889 12.415 -13.738 1.00 103.96 472 ASP A C 1
ATOM 768 O O . ASP A 1 130 ? 35.337 13.474 -13.303 1.00 104.11 472 ASP A O 1
ATOM 773 N N . TYR A 1 131 ? 35.455 11.242 -13.495 1.00 103.47 473 TYR A N 1
ATOM 774 C CA .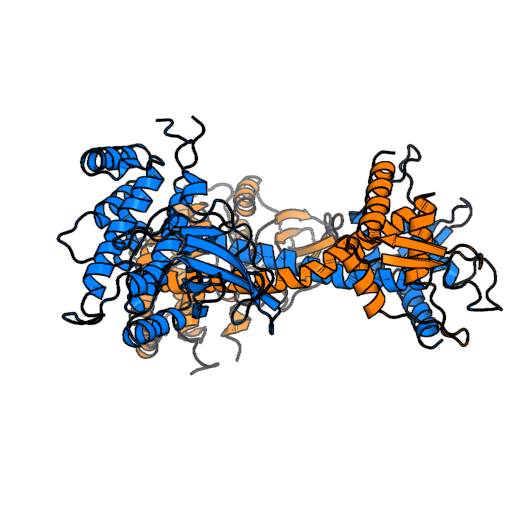 TYR A 1 131 ? 36.641 11.165 -12.660 1.00 105.38 473 TYR A CA 1
ATOM 775 C C . TYR A 1 131 ? 37.875 11.145 -13.501 1.00 105.41 473 TYR A C 1
ATOM 776 O O . TYR A 1 131 ? 38.034 10.305 -14.391 1.00 106.18 473 TYR A O 1
ATOM 785 N N . HIS A 1 132 ? 38.719 12.136 -13.239 1.00 105.33 474 HIS A N 1
ATOM 786 C CA . HIS A 1 132 ? 39.987 12.302 -13.929 1.00 102.75 474 HIS A CA 1
ATOM 787 C C . HIS A 1 132 ? 40.988 12.014 -12.870 1.00 107.49 474 HIS A C 1
ATOM 788 O O . HIS A 1 132 ? 40.986 12.663 -11.812 1.00 111.86 474 HIS A O 1
ATOM 795 N N . PRO A 1 133 ? 41.866 11.026 -13.118 1.00 107.41 475 PRO A N 1
ATOM 796 C CA . PRO A 1 133 ? 42.694 10.477 -12.079 1.00 102.19 475 PRO A CA 1
ATOM 797 C C . PRO A 1 133 ? 44.068 11.102 -12.021 1.00 100.42 475 PRO A C 1
ATOM 798 O O . PRO A 1 133 ? 44.708 11.364 -13.075 1.00 98.65 475 PRO A O 1
ATOM 802 N N . GLY A 1 134 ? 44.503 11.344 -10.788 1.00 99.99 476 GLY A N 1
ATOM 803 C CA . GLY A 1 134 ? 45.826 11.891 -10.540 1.00 105.23 476 GLY A CA 1
ATOM 804 C C . GLY A 1 134 ? 45.868 13.381 -10.790 1.00 104.03 476 GLY A C 1
ATOM 805 O O . GLY A 1 134 ? 46.914 14.024 -10.670 1.00 105.93 476 GLY A O 1
ATOM 806 N N . SER A 1 135 ? 44.701 13.927 -11.126 1.00 102.73 477 SER A N 1
ATOM 807 C CA . SER A 1 135 ? 44.523 15.353 -11.344 1.00 97.38 477 SER A CA 1
ATOM 808 C C . SER A 1 135 ? 44.621 16.127 -10.023 1.00 98.88 477 SER A C 1
ATOM 809 O O . SER A 1 135 ? 44.257 15.622 -8.953 1.00 101.78 477 SER A O 1
ATOM 812 N N . GLN A 1 136 ? 45.115 17.355 -10.102 1.00 99.32 478 GLN A N 1
ATOM 813 C CA . GLN A 1 136 ? 45.184 18.240 -8.926 1.00 100.64 478 GLN A CA 1
ATOM 814 C C . GLN A 1 136 ? 44.645 19.635 -9.223 1.00 96.70 478 GLN A C 1
ATOM 815 O O . GLN A 1 136 ? 44.632 20.083 -10.391 1.00 91.35 478 GLN A O 1
ATOM 821 N N . THR A 1 137 ? 44.217 20.316 -8.160 1.00 96.46 479 THR A N 1
ATOM 822 C CA . THR A 1 137 ? 43.669 21.653 -8.324 1.00 96.83 479 THR A CA 1
ATOM 823 C C . THR A 1 137 ? 44.775 22.566 -8.726 1.00 95.80 479 THR A C 1
ATOM 824 O O . THR A 1 137 ? 45.945 22.356 -8.387 1.00 96.65 479 THR A O 1
ATOM 828 N N . LEU A 1 138 ? 44.375 23.602 -9.442 1.00 94.38 480 LEU A N 1
ATOM 829 C CA . LEU A 1 138 ? 45.297 24.570 -9.971 1.00 90.01 480 LEU A CA 1
ATOM 830 C C . LEU A 1 138 ? 45.959 25.323 -8.833 1.00 90.05 480 LEU A C 1
ATOM 831 O O . LEU A 1 138 ? 47.129 25.661 -8.914 1.00 90.85 480 LEU A O 1
ATOM 836 N N . LEU A 1 139 ? 45.207 25.540 -7.760 1.00 90.12 481 LEU A N 1
ATOM 837 C CA . LEU A 1 139 ? 45.724 26.166 -6.559 1.00 91.24 481 LEU A CA 1
ATOM 838 C C . LEU A 1 139 ? 46.861 25.360 -6.001 1.00 94.57 481 LEU A C 1
ATOM 839 O O . LEU A 1 139 ? 47.868 25.912 -5.598 1.00 99.71 481 LEU A O 1
ATOM 844 N N . ALA A 1 140 ? 46.689 24.052 -5.948 1.00 96.78 482 ALA A N 1
ATOM 845 C CA . ALA A 1 140 ? 47.703 23.199 -5.371 1.00 99.56 482 ALA A CA 1
ATOM 846 C C . ALA A 1 140 ? 48.941 23.184 -6.243 1.00 96.65 482 ALA A C 1
ATOM 847 O O . ALA A 1 140 ? 50.057 23.226 -5.723 1.00 99.19 482 ALA A O 1
ATOM 849 N N . LYS A 1 141 ? 48.737 23.121 -7.560 1.00 91.97 483 LYS A N 1
ATOM 850 C CA . LYS A 1 141 ? 49.830 23.020 -8.505 1.00 91.35 483 LYS A CA 1
ATOM 851 C C . LYS A 1 141 ? 50.780 24.197 -8.350 1.00 94.51 483 LYS A C 1
ATOM 852 O O . LYS A 1 141 ? 51.931 24.033 -7.925 1.00 101.69 483 LYS A O 1
ATOM 858 N N . TYR A 1 142 ? 50.293 25.390 -8.652 1.00 92.53 484 TYR A N 1
ATOM 859 C CA . TYR A 1 142 ? 51.187 26.501 -8.844 1.00 92.37 484 TYR A CA 1
ATOM 860 C C . TYR A 1 142 ? 51.458 27.348 -7.628 1.00 97.31 484 TYR A C 1
ATOM 861 O O . TYR A 1 142 ? 52.442 28.068 -7.615 1.00 106.53 484 TYR A O 1
ATOM 870 N N . PHE A 1 143 ? 50.610 27.254 -6.608 1.00 98.40 485 PHE A N 1
ATOM 871 C CA . PHE A 1 143 ? 50.666 28.179 -5.477 1.00 102.15 485 PHE A CA 1
ATOM 872 C C . PHE A 1 143 ? 51.218 27.631 -4.144 1.00 112.79 485 PHE A C 1
ATOM 873 O O . PHE A 1 143 ? 51.522 28.411 -3.235 1.00 123.02 485 PHE A O 1
ATOM 881 N N . THR A 1 144 ? 51.360 26.311 -4.016 1.00 113.41 486 THR A N 1
ATOM 882 C CA . THR A 1 144 ? 52.046 25.732 -2.844 1.00 118.83 486 THR A CA 1
ATOM 883 C C . THR A 1 144 ? 53.462 26.287 -2.793 1.00 123.80 486 THR A C 1
ATOM 884 O O . THR A 1 144 ? 54.164 26.254 -3.791 1.00 128.82 486 THR A O 1
ATOM 888 N N . PRO A 1 145 ? 53.881 26.818 -1.641 1.00 130.89 487 PRO A N 1
ATOM 889 C CA . PRO A 1 145 ? 55.139 27.574 -1.565 1.00 139.86 487 PRO A CA 1
ATOM 890 C C . PRO A 1 145 ? 56.394 26.793 -1.183 1.00 146.98 487 PRO A C 1
ATOM 891 O O . PRO A 1 145 ? 56.303 25.840 -0.410 1.00 152.30 487 PRO A O 1
ATOM 895 N N . ALA A 1 146 ? 57.545 27.207 -1.721 1.00 152.92 488 ALA A N 1
ATOM 896 C CA . ALA A 1 146 ? 58.869 26.757 -1.230 1.00 165.31 488 ALA A CA 1
ATOM 897 C C . ALA A 1 146 ? 59.996 27.823 -1.277 1.00 168.56 488 ALA A C 1
ATOM 898 O O . ALA A 1 146 ? 61.051 27.561 -1.866 1.00 172.73 488 ALA A O 1
ATOM 900 N N . PRO A 1 147 ? 59.802 29.006 -0.634 1.00 168.79 489 PRO A N 1
ATOM 901 C CA . PRO A 1 147 ? 60.796 30.077 -0.804 1.00 169.07 489 PRO A CA 1
ATOM 902 C C . PRO A 1 147 ? 61.951 30.042 0.183 1.00 168.82 489 PRO A C 1
ATOM 903 O O . PRO A 1 147 ? 62.988 30.644 -0.088 1.00 166.23 489 PRO A O 1
ATOM 907 N N . ARG A 1 171 ? 62.423 39.336 -7.251 1.00 201.27 513 ARG A N 1
ATOM 908 C CA . ARG A 1 171 ? 61.090 38.762 -7.077 1.00 197.80 513 ARG A CA 1
ATOM 909 C C . ARG A 1 171 ? 61.123 37.237 -7.190 1.00 201.94 513 ARG A C 1
ATOM 910 O O . ARG A 1 171 ? 61.010 36.660 -8.285 1.00 192.83 513 ARG A O 1
ATOM 918 N N . THR A 1 172 ? 61.308 36.613 -6.023 1.00 213.71 514 THR A N 1
ATOM 919 C CA . THR A 1 172 ? 61.277 35.154 -5.839 1.00 207.21 514 THR A CA 1
ATOM 920 C C . THR A 1 172 ? 59.847 34.605 -5.599 1.00 203.09 514 THR A C 1
ATOM 921 O O . THR A 1 172 ? 59.620 33.405 -5.761 1.00 193.53 514 THR A O 1
ATOM 925 N N . SER A 1 173 ? 58.901 35.496 -5.256 1.00 195.45 515 SER A N 1
ATOM 926 C CA . SER A 1 173 ? 57.501 35.145 -4.917 1.00 178.53 515 SER A CA 1
ATOM 927 C C . SER A 1 173 ? 57.453 34.026 -3.857 1.00 180.61 515 SER A C 1
ATOM 928 O O . SER A 1 173 ? 58.158 34.103 -2.843 1.00 186.60 515 SER A O 1
ATOM 931 N N . ASN A 1 174 ? 56.623 33.007 -4.078 1.00 175.31 516 ASN A N 1
ATOM 932 C CA . ASN A 1 174 ? 56.749 31.744 -3.340 1.00 174.44 516 ASN A CA 1
ATOM 933 C C . ASN A 1 174 ? 57.496 30.686 -4.180 1.00 177.51 516 ASN A C 1
ATOM 934 O O . ASN A 1 174 ? 58.179 29.807 -3.639 1.00 182.57 516 ASN A O 1
ATOM 939 N N . GLY A 1 175 ? 57.346 30.784 -5.502 1.00 167.75 517 GLY A N 1
ATOM 940 C CA . GLY A 1 175 ? 58.090 29.963 -6.448 1.00 148.60 517 GLY A CA 1
ATOM 941 C C . GLY A 1 175 ? 58.725 30.809 -7.544 1.00 136.56 517 GLY A C 1
ATOM 942 O O . GLY A 1 175 ? 58.373 31.975 -7.741 1.00 133.80 517 GLY A O 1
ATOM 943 N N . PRO A 1 176 ? 59.661 30.215 -8.287 1.00 128.99 518 PRO A N 1
ATOM 944 C CA . PRO A 1 176 ? 60.171 30.859 -9.482 1.00 123.51 518 PRO A CA 1
ATOM 945 C C . PRO A 1 176 ? 58.976 31.264 -10.331 1.00 115.52 518 PRO A C 1
ATOM 946 O O . PRO A 1 176 ? 58.159 30.410 -10.649 1.00 116.37 518 PRO A O 1
ATOM 950 N N . LEU A 1 177 ? 58.847 32.540 -10.673 1.00 108.30 519 LEU A N 1
ATOM 951 C CA . LEU A 1 177 ? 57.772 32.972 -11.576 1.00 100.47 519 LEU A CA 1
ATOM 952 C C . LEU A 1 177 ? 57.488 31.988 -12.724 1.00 96.35 519 LEU A C 1
ATOM 953 O O . LEU A 1 177 ? 58.403 31.444 -13.359 1.00 96.77 519 LEU A O 1
ATOM 958 N N . LEU A 1 178 ? 56.212 31.756 -12.990 1.00 92.99 520 LEU A N 1
ATOM 959 C CA . LEU A 1 178 ? 55.832 30.800 -14.022 1.00 90.38 520 LEU A CA 1
ATOM 960 C C . LEU A 1 178 ? 56.372 31.214 -15.389 1.00 88.90 520 LEU A C 1
ATOM 961 O O . LEU A 1 178 ? 56.482 32.404 -15.675 1.00 91.82 520 LEU A O 1
ATOM 966 N N . PRO A 1 179 ? 56.756 30.237 -16.222 1.00 86.54 521 PRO A N 1
ATOM 967 C CA . PRO A 1 179 ? 57.099 30.581 -17.599 1.00 85.67 521 PRO A CA 1
ATOM 968 C C . PRO A 1 179 ? 55.887 31.099 -18.370 1.00 83.54 521 PRO A C 1
ATOM 969 O O . PRO A 1 179 ? 54.784 30.553 -18.226 1.00 77.71 521 PRO A O 1
ATOM 973 N N . GLU A 1 180 ? 56.098 32.140 -19.183 1.00 86.50 522 GLU A N 1
ATOM 974 C CA . GLU A 1 180 ? 54.995 32.783 -19.901 1.00 86.20 522 GLU A CA 1
ATOM 975 C C . GLU A 1 180 ? 54.257 31.814 -20.814 1.00 84.60 522 GLU A C 1
ATOM 976 O O . GLU A 1 180 ? 53.030 31.805 -20.866 1.00 79.91 522 GLU A O 1
ATOM 982 N N . ALA A 1 181 ? 55.014 30.985 -21.520 1.00 87.99 523 ALA A N 1
ATOM 983 C CA . ALA A 1 181 ? 54.433 29.998 -22.429 1.00 87.85 523 ALA A CA 1
ATOM 984 C C . ALA A 1 181 ? 53.375 29.133 -21.737 1.00 82.77 523 ALA A C 1
ATOM 985 O O . ALA A 1 181 ? 52.338 28.825 -22.330 1.00 77.81 523 ALA A O 1
ATOM 987 N N . THR A 1 182 ? 53.674 28.772 -20.487 1.00 80.81 524 THR A N 1
ATOM 988 C CA . THR A 1 182 ? 52.838 27.957 -19.632 1.00 76.88 524 THR A CA 1
ATOM 989 C C . THR A 1 182 ? 51.540 28.671 -19.371 1.00 73.15 524 THR A C 1
ATOM 990 O O . THR A 1 182 ? 50.473 28.077 -19.509 1.00 70.35 524 THR A O 1
ATOM 994 N N . ILE A 1 183 ? 51.646 29.951 -19.013 1.00 71.71 525 ILE A N 1
ATOM 995 C CA . ILE A 1 183 ? 50.483 30.772 -18.677 1.00 70.72 525 ILE A CA 1
ATOM 996 C C . ILE A 1 183 ? 49.515 30.876 -19.834 1.00 70.24 525 ILE A C 1
ATOM 997 O O . ILE A 1 183 ? 48.317 30.803 -19.629 1.00 71.62 525 ILE A O 1
ATOM 1002 N N . TRP A 1 184 ? 50.028 31.029 -21.046 1.00 70.54 526 TRP A N 1
ATOM 1003 C CA . TRP A 1 184 ? 49.172 31.128 -22.215 1.00 70.77 526 TRP A CA 1
ATOM 1004 C C . TRP A 1 184 ? 48.402 29.876 -22.504 1.00 71.11 526 TRP A C 1
ATOM 1005 O O . TRP A 1 184 ? 47.247 29.935 -22.955 1.00 69.48 526 TRP A O 1
ATOM 1016 N N . SER A 1 185 ? 49.036 28.727 -22.277 1.00 70.03 527 SER A N 1
ATOM 1017 C CA . SER A 1 185 ? 48.374 27.484 -22.545 1.00 71.43 527 SER A CA 1
ATOM 1018 C C . SER A 1 185 ? 47.204 27.328 -21.596 1.00 74.57 527 SER A C 1
ATOM 1019 O O . SER A 1 185 ? 46.146 26.775 -21.960 1.00 78.63 527 SER A O 1
ATOM 1022 N N . ILE A 1 186 ? 47.410 27.795 -20.365 1.00 73.65 528 ILE A N 1
ATOM 1023 C CA . ILE A 1 186 ? 46.353 27.804 -19.372 1.00 72.17 528 ILE A CA 1
ATOM 1024 C C . ILE A 1 186 ? 45.260 28.750 -19.883 1.00 75.61 528 ILE A C 1
ATOM 1025 O O . ILE A 1 186 ? 44.071 28.406 -19.871 1.00 76.95 528 ILE A O 1
ATOM 1030 N N . ILE A 1 187 ? 45.679 29.921 -20.371 1.00 74.91 529 ILE A N 1
ATOM 1031 C CA . ILE A 1 187 ? 44.758 30.913 -20.889 1.00 72.51 529 ILE A CA 1
ATOM 1032 C C . ILE A 1 187 ? 44.020 30.311 -22.064 1.00 74.10 529 ILE A C 1
ATOM 1033 O O . ILE A 1 187 ? 42.796 30.425 -22.129 1.00 78.30 529 ILE A O 1
ATOM 1038 N N . MET A 1 188 ? 44.735 29.657 -22.975 1.00 73.09 530 MET A N 1
ATOM 1039 C CA . MET A 1 188 ? 44.068 29.099 -24.143 1.00 77.00 530 MET A CA 1
ATOM 1040 C C . MET A 1 188 ? 43.026 28.020 -23.798 1.00 79.99 530 MET A C 1
ATOM 1041 O O . MET A 1 188 ? 42.063 27.788 -24.538 1.00 81.04 530 MET A O 1
ATOM 1046 N N . GLN A 1 189 ? 43.193 27.383 -22.653 1.00 78.03 531 GLN A N 1
ATOM 1047 C CA . GLN A 1 189 ? 42.278 26.339 -22.295 1.00 81.41 531 GLN A CA 1
ATOM 1048 C C . GLN A 1 189 ? 41.074 26.885 -21.514 1.00 81.37 531 GLN A C 1
ATOM 1049 O O . GLN A 1 189 ? 39.944 26.422 -21.675 1.00 82.78 531 GLN A O 1
ATOM 1055 N N . LEU A 1 190 ? 41.310 27.875 -20.667 1.00 78.62 532 LEU A N 1
ATOM 1056 C CA . LEU A 1 190 ? 40.226 28.432 -19.862 1.00 80.68 532 LEU A CA 1
ATOM 1057 C C . LEU A 1 190 ? 39.283 29.238 -20.717 1.00 80.57 532 LEU A C 1
ATOM 1058 O O . LEU A 1 190 ? 38.055 29.130 -20.593 1.00 81.00 532 LEU A O 1
ATOM 1063 N N . THR A 1 191 ? 39.879 30.041 -21.593 1.00 78.20 533 THR A N 1
ATOM 1064 C CA . THR A 1 191 ? 39.115 30.800 -22.553 1.00 78.89 533 THR A CA 1
ATOM 1065 C C . THR A 1 191 ? 38.308 29.865 -23.422 1.00 80.97 533 THR A C 1
ATOM 1066 O O . THR A 1 191 ? 37.147 30.160 -23.727 1.00 82.76 533 THR A O 1
ATOM 1070 N N . ALA A 1 192 ? 38.900 28.732 -23.800 1.00 79.47 534 ALA A N 1
ATOM 1071 C CA . ALA A 1 192 ? 38.170 27.739 -24.575 1.00 81.94 534 ALA A CA 1
ATOM 1072 C C . ALA A 1 192 ? 36.952 27.273 -23.812 1.00 81.36 534 ALA A C 1
ATOM 1073 O O . ALA A 1 192 ? 35.903 27.035 -24.401 1.00 80.92 534 ALA A O 1
ATOM 1075 N N . GLY A 1 193 ? 37.117 27.154 -22.497 1.00 80.68 535 GLY A N 1
ATOM 1076 C CA . GLY A 1 193 ? 36.064 26.702 -21.611 1.00 79.82 535 GLY A CA 1
ATOM 1077 C C . GLY A 1 193 ? 34.937 27.689 -21.507 1.00 79.91 535 GLY A C 1
ATOM 1078 O O . GLY A 1 193 ? 33.789 27.307 -21.648 1.00 81.49 535 GLY A O 1
ATOM 1079 N N . LEU A 1 194 ? 35.262 28.957 -21.248 1.00 80.15 536 LEU A N 1
ATOM 1080 C CA . LEU A 1 194 ? 34.233 29.998 -21.091 1.00 80.86 536 LEU A CA 1
ATOM 1081 C C . LEU A 1 194 ? 33.533 30.254 -22.382 1.00 84.19 536 LEU A C 1
ATOM 1082 O O . LEU A 1 194 ? 32.328 30.485 -22.381 1.00 88.60 536 LEU A O 1
ATOM 1087 N N . LYS A 1 195 ? 34.276 30.197 -23.486 1.00 82.68 537 LYS A N 1
ATOM 1088 C CA . LYS A 1 195 ? 33.678 30.399 -24.789 1.00 85.48 537 LYS A CA 1
ATOM 1089 C C . LYS A 1 195 ? 32.591 29.347 -24.998 1.00 88.54 537 LYS A C 1
ATOM 1090 O O . LYS A 1 195 ? 31.511 29.670 -25.477 1.00 93.69 537 LYS A O 1
ATOM 1096 N N . ALA A 1 196 ? 32.886 28.104 -24.621 1.00 87.36 538 ALA A N 1
ATOM 1097 C CA . ALA A 1 196 ? 31.942 26.998 -24.742 1.00 88.41 538 ALA A CA 1
ATOM 1098 C C . ALA A 1 196 ? 30.740 27.162 -23.813 1.00 88.75 538 ALA A C 1
ATOM 1099 O O . ALA A 1 196 ? 29.615 26.865 -24.212 1.00 90.97 538 ALA A O 1
ATOM 1101 N N . ILE A 1 197 ? 30.993 27.656 -22.600 1.00 86.60 539 ILE A N 1
ATOM 1102 C CA . ILE A 1 197 ? 30.007 27.741 -21.524 1.00 90.69 539 ILE A CA 1
ATOM 1103 C C . ILE A 1 197 ? 29.062 28.917 -21.670 1.00 95.89 539 ILE A C 1
ATOM 1104 O O . ILE A 1 197 ? 27.874 28.791 -21.372 1.00 98.94 539 ILE A O 1
ATOM 1109 N N . HIS A 1 198 ? 29.597 30.073 -22.072 1.00 95.38 540 HIS A N 1
ATOM 1110 C CA . HIS A 1 198 ? 28.756 31.251 -22.241 1.00 95.03 540 HIS A CA 1
ATOM 1111 C C . HIS A 1 198 ? 27.905 31.008 -23.418 1.00 98.59 540 HIS A C 1
ATOM 1112 O O . HIS A 1 198 ? 26.718 31.324 -23.427 1.00 105.87 540 HIS A O 1
ATOM 1119 N N . HIS A 1 199 ? 28.509 30.404 -24.426 1.00 96.60 541 HIS A N 1
ATOM 1120 C CA . HIS A 1 199 ? 27.835 30.261 -25.685 1.00 103.53 541 HIS A CA 1
ATOM 1121 C C . HIS A 1 199 ? 26.594 29.440 -25.482 1.00 111.03 541 HIS A C 1
ATOM 1122 O O . HIS A 1 199 ? 25.582 29.644 -26.167 1.00 123.35 541 HIS A O 1
ATOM 1129 N N . ALA A 1 200 ? 26.650 28.545 -24.497 1.00 107.75 542 ALA A N 1
ATOM 1130 C CA . ALA A 1 200 ? 25.517 27.730 -24.099 1.00 110.10 542 ALA A CA 1
ATOM 1131 C C . ALA A 1 200 ? 24.664 28.494 -23.060 1.00 112.25 542 ALA A C 1
ATOM 1132 O O . ALA A 1 200 ? 23.802 27.911 -22.415 1.00 118.42 542 ALA A O 1
ATOM 1134 N N . GLY A 1 201 ? 24.898 29.799 -22.898 1.00 110.28 543 GLY A N 1
ATOM 1135 C CA . GLY A 1 201 ? 24.036 30.665 -22.049 1.00 108.89 543 GLY A CA 1
ATOM 1136 C C . GLY A 1 201 ? 24.152 30.547 -20.531 1.00 107.78 543 GLY A C 1
ATOM 1137 O O . GLY A 1 201 ? 23.155 30.748 -19.801 1.00 105.96 543 GLY A O 1
ATOM 1138 N N . LEU A 1 202 ? 25.393 30.296 -20.079 1.00 104.17 544 LEU A N 1
ATOM 1139 C CA . LEU A 1 202 ? 25.743 30.013 -18.684 1.00 104.55 544 LEU A CA 1
ATOM 1140 C C . LEU A 1 202 ? 26.919 30.828 -18.165 1.00 105.02 544 LEU A C 1
ATOM 1141 O O . LEU A 1 202 ? 27.691 31.363 -18.939 1.00 104.37 544 LEU A O 1
ATOM 1146 N N . ALA A 1 203 ? 27.035 30.915 -16.844 1.00 108.89 545 ALA A N 1
ATOM 1147 C CA . ALA A 1 203 ? 28.135 31.637 -16.198 1.00 108.92 545 ALA A CA 1
ATOM 1148 C C . ALA A 1 203 ? 28.791 30.669 -15.250 1.00 109.94 545 ALA A C 1
ATOM 1149 O O . ALA A 1 203 ? 28.116 30.025 -14.467 1.00 116.52 545 ALA A O 1
ATOM 1151 N N . CYS A 1 204 ? 30.111 30.606 -15.269 1.00 112.42 546 CYS A N 1
ATOM 1152 C CA . CYS A 1 204 ? 30.833 29.663 -14.427 1.00 118.86 546 CYS A CA 1
ATOM 1153 C C . CYS A 1 204 ? 30.352 29.773 -12.981 1.00 123.19 546 CYS A C 1
ATOM 1154 O O . CYS A 1 204 ? 30.320 28.789 -12.222 1.00 135.28 546 CYS A O 1
ATOM 1157 N N . LYS A 1 205 ? 29.936 30.980 -12.623 1.00 121.76 547 LYS A N 1
ATOM 1158 C CA . LYS A 1 205 ? 29.415 31.281 -11.308 1.00 123.05 547 LYS A CA 1
ATOM 1159 C C . LYS A 1 205 ? 30.583 31.442 -10.354 1.00 119.86 547 LYS A C 1
ATOM 1160 O O . LYS A 1 205 ? 30.704 32.466 -9.715 1.00 123.03 547 LYS A O 1
ATOM 1166 N N . VAL A 1 206 ? 31.448 30.445 -10.250 1.00 122.21 548 VAL A N 1
ATOM 1167 C CA . VAL A 1 206 ? 32.671 30.634 -9.467 1.00 125.40 548 VAL A CA 1
ATOM 1168 C C . VAL A 1 206 ? 33.899 30.228 -10.272 1.00 125.10 548 VAL A C 1
ATOM 1169 O O . VAL A 1 206 ? 33.983 29.119 -10.761 1.00 123.90 548 VAL A O 1
ATOM 1173 N N . LEU A 1 207 ? 34.850 31.141 -10.419 1.00 118.88 549 LEU A N 1
ATOM 1174 C CA . LEU A 1 207 ? 36.100 30.872 -11.114 1.00 101.39 549 LEU A CA 1
ATOM 1175 C C . LEU A 1 207 ? 37.215 31.274 -10.190 1.00 102.12 549 LEU A C 1
ATOM 1176 O O . LEU A 1 207 ? 37.243 32.395 -9.656 1.00 108.50 549 LEU A O 1
ATOM 1181 N N . ASP A 1 208 ? 38.158 30.375 -9.976 1.00 102.36 550 ASP A N 1
ATOM 1182 C CA . ASP A 1 208 ? 39.312 30.678 -9.113 1.00 105.06 550 ASP A CA 1
ATOM 1183 C C . ASP A 1 208 ? 40.189 29.452 -8.917 1.00 101.82 550 ASP A C 1
ATOM 1184 O O . ASP A 1 208 ? 39.768 28.362 -9.228 1.00 106.47 550 ASP A O 1
ATOM 1189 N N . PRO A 1 209 ? 41.386 29.612 -8.339 1.00 97.35 551 PRO A N 1
ATOM 1190 C CA . PRO A 1 209 ? 42.337 28.530 -8.281 1.00 97.33 551 PRO A CA 1
ATOM 1191 C C . PRO A 1 209 ? 41.789 27.193 -7.790 1.00 100.76 551 PRO A C 1
ATOM 1192 O O . PRO A 1 209 ? 42.095 26.165 -8.409 1.00 105.09 551 PRO A O 1
ATOM 1196 N N . THR A 1 210 ? 41.003 27.182 -6.711 1.00 99.98 552 THR A N 1
ATOM 1197 C CA . THR A 1 210 ? 40.420 25.918 -6.235 1.00 101.78 552 THR A CA 1
ATOM 1198 C C . THR A 1 210 ? 39.455 25.253 -7.225 1.00 100.70 552 THR A C 1
ATOM 1199 O O . THR A 1 210 ? 39.439 24.025 -7.361 1.00 104.29 552 THR A O 1
ATOM 1203 N N . LYS A 1 211 ? 38.674 26.056 -7.937 1.00 96.21 553 LYS A N 1
ATOM 1204 C CA . LYS A 1 211 ? 37.674 25.499 -8.849 1.00 95.86 553 LYS A CA 1
ATOM 1205 C C . LYS A 1 211 ? 38.177 24.944 -10.180 1.00 95.10 553 LYS A C 1
ATOM 1206 O O . LYS A 1 211 ? 37.407 24.342 -10.938 1.00 100.73 553 LYS A O 1
ATOM 1212 N N . ILE A 1 212 ? 39.443 25.174 -10.491 1.00 92.28 554 ILE A N 1
ATOM 1213 C CA . ILE A 1 212 ? 40.045 24.622 -11.703 1.00 90.15 554 ILE A CA 1
ATOM 1214 C C . ILE A 1 212 ? 40.998 23.480 -11.351 1.00 92.11 554 ILE A C 1
ATOM 1215 O O . ILE A 1 212 ? 41.790 23.597 -10.408 1.00 95.77 55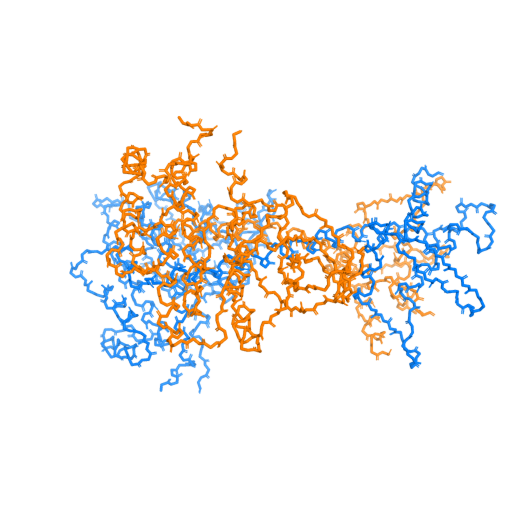4 ILE A O 1
ATOM 1220 N N . ILE A 1 213 ? 40.898 22.366 -12.075 1.00 87.91 555 ILE A N 1
ATOM 1221 C CA . ILE A 1 213 ? 41.836 21.272 -11.858 1.00 86.74 555 ILE A CA 1
ATOM 1222 C C . ILE A 1 213 ? 42.696 21.004 -13.067 1.00 85.74 555 ILE A C 1
ATOM 1223 O O . ILE A 1 213 ? 42.232 21.090 -14.206 1.00 86.06 555 ILE A O 1
ATOM 1228 N N . VAL A 1 214 ? 43.953 20.672 -12.810 1.00 86.46 556 VAL A N 1
ATOM 1229 C CA . VAL A 1 214 ? 44.859 20.294 -13.892 1.00 88.06 556 VAL A CA 1
ATOM 1230 C C . VAL A 1 214 ? 45.272 18.802 -13.881 1.00 90.19 556 VAL A C 1
ATOM 1231 O O . VAL A 1 214 ? 45.921 18.294 -12.950 1.00 90.47 556 VAL A O 1
ATOM 1235 N N . THR A 1 215 ? 44.868 18.125 -14.950 1.00 89.10 557 THR A N 1
ATOM 1236 C CA . THR A 1 215 ? 45.021 16.701 -15.108 1.00 87.27 557 THR A CA 1
ATOM 1237 C C . THR A 1 215 ? 46.079 16.466 -16.154 1.00 84.50 557 THR A C 1
ATOM 1238 O O . THR A 1 215 ? 45.793 16.450 -17.358 1.00 84.34 557 THR A O 1
ATOM 1242 N N . GLY A 1 216 ? 47.304 16.265 -15.696 1.00 84.93 558 GLY A N 1
ATOM 1243 C CA . GLY A 1 216 ? 48.439 16.228 -16.613 1.00 88.05 558 GLY A CA 1
ATOM 1244 C C . GLY A 1 216 ? 48.592 17.623 -17.183 1.00 88.30 558 GLY A C 1
ATOM 1245 O O . GLY A 1 216 ? 48.603 18.592 -16.427 1.00 91.79 558 GLY A O 1
ATOM 1246 N N . LYS A 1 217 ? 48.685 17.739 -18.502 1.00 86.76 559 LYS A N 1
ATOM 1247 C CA . LYS A 1 217 ? 48.729 19.063 -19.111 1.00 87.88 559 LYS A CA 1
ATOM 1248 C C . LYS A 1 217 ? 47.352 19.724 -19.169 1.00 89.57 559 LYS A C 1
ATOM 1249 O O . LYS A 1 217 ? 47.282 20.944 -19.154 1.00 96.13 559 LYS A O 1
ATOM 1255 N N . ARG A 1 218 ? 46.277 18.926 -19.200 1.00 86.07 560 ARG A N 1
ATOM 1256 C CA . ARG A 1 218 ? 44.870 19.390 -19.337 1.00 80.85 560 ARG A CA 1
ATOM 1257 C C . ARG A 1 218 ? 44.327 20.204 -18.181 1.00 83.72 560 ARG A C 1
ATOM 1258 O O . ARG A 1 218 ? 44.372 19.776 -17.024 1.00 89.54 560 ARG A O 1
ATOM 1266 N N . VAL A 1 219 ? 43.744 21.353 -18.493 1.00 82.04 561 VAL A N 1
ATOM 1267 C CA . VAL A 1 219 ? 43.155 22.187 -17.456 1.00 81.24 561 VAL A CA 1
ATOM 1268 C C . VAL A 1 219 ? 41.637 22.177 -17.586 1.00 84.06 561 VAL A C 1
ATOM 1269 O O . VAL A 1 219 ? 41.101 22.404 -18.665 1.00 84.46 561 VAL A O 1
ATOM 1273 N N . ARG A 1 220 ? 40.944 21.946 -16.478 1.00 85.99 562 ARG A N 1
ATOM 1274 C CA . ARG A 1 220 ? 39.489 21.874 -16.505 1.00 88.83 562 ARG A CA 1
ATOM 1275 C C . ARG A 1 220 ? 38.774 22.687 -15.407 1.00 90.53 562 ARG A C 1
ATOM 1276 O O . ARG A 1 220 ? 39.280 22.840 -14.278 1.00 93.82 562 ARG A O 1
ATOM 1284 N N . PHE A 1 221 ? 37.577 23.166 -15.748 1.00 87.99 563 PHE A N 1
ATOM 1285 C CA . PHE A 1 221 ? 36.646 23.731 -14.780 1.00 91.06 563 PHE A CA 1
ATOM 1286 C C . PHE A 1 221 ? 35.993 22.593 -13.994 1.00 97.47 563 PHE A C 1
ATOM 1287 O O . PHE A 1 221 ? 35.095 21.898 -14.479 1.00 94.95 563 PHE A O 1
ATOM 1295 N N . SER A 1 222 ? 36.454 22.428 -12.762 1.00 102.95 564 SER A N 1
ATOM 1296 C CA . SER A 1 222 ? 36.127 21.261 -11.943 1.00 106.31 564 SER A CA 1
ATOM 1297 C C . SER A 1 222 ? 34.672 21.027 -11.501 1.00 106.02 564 SER A C 1
ATOM 1298 O O . SER A 1 222 ? 34.198 19.874 -11.560 1.00 110.03 564 SER A O 1
ATOM 1301 N N . SER A 1 223 ? 33.995 22.068 -10.997 1.00 102.96 565 SER A N 1
ATOM 1302 C CA . SER A 1 223 ? 32.620 21.913 -10.472 1.00 117.16 565 SER A CA 1
ATOM 1303 C C . SER A 1 223 ? 31.768 23.117 -10.723 1.00 120.25 565 SER A C 1
ATOM 1304 O O . SER A 1 223 ? 31.331 23.802 -9.804 1.00 123.89 565 SER A O 1
ATOM 1307 N N . CYS A 1 224 ? 31.522 23.347 -11.998 1.00 122.12 566 CYS A N 1
ATOM 1308 C CA . CYS A 1 224 ? 30.931 24.582 -12.426 1.00 130.17 566 CYS A CA 1
ATOM 1309 C C . CYS A 1 224 ? 29.460 24.659 -12.025 1.00 133.10 566 CYS A C 1
ATOM 1310 O O . CYS A 1 224 ? 28.955 25.720 -11.579 1.00 135.51 566 CYS A O 1
ATOM 1313 N N . CYS A 1 225 ? 28.786 23.525 -12.161 1.00 126.65 567 CYS A N 1
ATOM 1314 C CA . CYS A 1 225 ? 27.335 23.493 -11.995 1.00 134.12 567 CYS A CA 1
ATOM 1315 C C . CYS A 1 225 ? 26.855 23.774 -10.565 1.00 131.77 567 CYS A C 1
ATOM 1316 O O . CYS A 1 225 ? 25.839 24.419 -10.362 1.00 125.20 567 CYS A O 1
ATOM 1319 N N . ILE A 1 226 ? 27.594 23.285 -9.580 1.00 133.82 568 ILE A N 1
ATOM 1320 C CA . ILE A 1 226 ? 27.205 23.395 -8.167 1.00 133.92 568 ILE A CA 1
ATOM 1321 C C . ILE A 1 226 ? 26.745 24.768 -7.697 1.00 131.86 568 ILE A C 1
ATOM 1322 O O . ILE A 1 226 ? 25.790 24.853 -6.963 1.00 131.20 568 ILE A O 1
ATOM 1327 N N . SER A 1 227 ? 27.432 25.831 -8.119 1.00 132.40 569 SER A N 1
ATOM 1328 C CA . SER A 1 227 ? 27.168 27.184 -7.628 1.00 126.98 569 SER A CA 1
ATOM 1329 C C . SER A 1 227 ? 25.736 27.613 -7.921 1.00 126.36 569 SER A C 1
ATOM 1330 O O . SER A 1 227 ? 25.098 28.222 -7.106 1.00 124.88 569 SER A O 1
ATOM 1333 N N . ASP A 1 228 ? 25.232 27.259 -9.092 1.00 131.87 570 ASP A N 1
ATOM 1334 C CA . ASP A 1 228 ? 23.881 27.629 -9.525 1.00 130.35 570 ASP A CA 1
ATOM 1335 C C . ASP A 1 228 ? 22.787 27.024 -8.689 1.00 128.12 570 ASP A C 1
ATOM 1336 O O . ASP A 1 228 ? 21.840 27.710 -8.393 1.00 133.71 570 ASP A O 1
ATOM 1341 N N . ILE A 1 229 ? 22.907 25.766 -8.298 1.00 129.93 571 ILE A N 1
ATOM 1342 C CA . ILE A 1 229 ? 21.842 25.107 -7.527 1.00 140.04 571 ILE A CA 1
ATOM 1343 C C . ILE A 1 229 ? 21.825 25.534 -6.081 1.00 144.16 571 ILE A C 1
ATOM 1344 O O . ILE A 1 229 ? 20.758 25.743 -5.511 1.00 148.81 571 ILE A O 1
ATOM 1349 N N . THR A 1 230 ? 23.012 25.682 -5.502 1.00 145.78 572 THR A N 1
ATOM 1350 C CA . THR A 1 230 ? 23.139 26.035 -4.092 1.00 152.56 572 THR A CA 1
ATOM 1351 C C . THR A 1 230 ? 22.568 27.426 -3.767 1.00 157.31 572 THR A C 1
ATOM 1352 O O . THR A 1 230 ? 21.815 27.588 -2.795 1.00 162.14 572 THR A O 1
ATOM 1356 N N . GLN A 1 231 ? 22.920 28.411 -4.596 1.00 153.76 573 GLN A N 1
ATOM 1357 C CA . GLN A 1 231 ? 22.436 29.788 -4.465 1.00 157.18 573 GLN A CA 1
ATOM 1358 C C . GLN A 1 231 ? 21.068 30.007 -5.103 1.00 160.86 573 GLN A C 1
ATOM 1359 O O . GLN A 1 231 ? 20.505 31.104 -5.002 1.00 162.38 573 GLN A O 1
ATOM 1365 N N . PHE A 1 232 ? 20.556 28.987 -5.792 1.00 164.21 574 PHE A N 1
ATOM 1366 C CA . PHE A 1 232 ? 19.275 29.110 -6.486 1.00 167.47 574 PHE A CA 1
ATOM 1367 C C . PHE A 1 232 ? 18.142 29.363 -5.527 1.00 173.93 574 PHE A C 1
ATOM 1368 O O . PHE A 1 232 ? 18.031 28.748 -4.452 1.00 173.88 574 PHE A O 1
ATOM 1376 N N . ASP A 1 233 ? 17.297 30.273 -5.983 1.00 180.40 575 ASP A N 1
ATOM 1377 C CA . ASP A 1 233 ? 16.210 30.788 -5.217 1.00 184.81 575 ASP A CA 1
ATOM 1378 C C . ASP A 1 233 ? 14.880 30.517 -5.907 1.00 190.51 575 ASP A C 1
ATOM 1379 O O . ASP A 1 233 ? 14.780 30.625 -7.133 1.00 191.98 575 ASP A O 1
ATOM 1384 N N . PRO A 1 234 ? 13.849 30.158 -5.124 1.00 197.85 576 PRO A N 1
ATOM 1385 C CA . PRO A 1 234 ? 12.527 29.907 -5.721 1.00 205.94 576 PRO A CA 1
ATOM 1386 C C . PRO A 1 234 ? 11.952 31.122 -6.466 1.00 207.71 576 PRO A C 1
ATOM 1387 O O . PRO A 1 234 ? 11.468 30.985 -7.589 1.00 208.31 576 PRO A O 1
ATOM 1391 N N . ASN A 1 235 ? 12.040 32.299 -5.850 1.00 207.66 577 ASN A N 1
ATOM 1392 C CA . ASN A 1 235 ? 11.472 33.523 -6.404 1.00 211.34 577 ASN A CA 1
ATOM 1393 C C . ASN A 1 235 ? 12.529 34.561 -6.805 1.00 213.63 577 ASN A C 1
ATOM 1394 O O . ASN A 1 235 ? 13.302 35.038 -5.984 1.00 215.90 577 ASN A O 1
ATOM 1399 N N . ALA A 1 236 ? 12.574 34.904 -8.082 1.00 215.26 578 ALA A N 1
ATOM 1400 C CA . ALA A 1 236 ? 13.468 35.958 -8.529 1.00 214.94 578 ALA A CA 1
ATOM 1401 C C . ALA A 1 236 ? 12.798 36.744 -9.666 1.00 223.51 578 ALA A C 1
ATOM 1402 O O . ALA A 1 236 ? 11.683 36.400 -10.094 1.00 229.06 578 ALA A O 1
ATOM 1404 N N . SER A 1 237 ? 13.441 37.821 -10.129 1.00 226.54 579 SER A N 1
ATOM 1405 C CA . SER A 1 237 ? 13.027 38.468 -11.383 1.00 225.80 579 SER A CA 1
ATOM 1406 C C . SER A 1 237 ? 12.919 37.381 -12.468 1.00 230.61 579 SER A C 1
ATOM 1407 O O . SER A 1 237 ? 11.962 37.354 -13.246 1.00 247.62 579 SER A O 1
ATOM 1410 N N . ASN A 1 238 ? 13.901 36.471 -12.470 1.00 216.48 580 ASN A N 1
ATOM 1411 C CA . ASN A 1 238 ? 13.876 35.190 -13.190 1.00 203.13 580 ASN A CA 1
ATOM 1412 C C . ASN A 1 238 ? 15.087 34.366 -12.712 1.00 189.99 580 ASN A C 1
ATOM 1413 O O . ASN A 1 238 ? 16.033 34.964 -12.188 1.00 190.95 580 ASN A O 1
ATOM 1418 N N . PRO A 1 239 ? 15.069 33.010 -12.864 1.00 180.41 581 PRO A N 1
ATOM 1419 C CA . PRO A 1 239 ? 16.301 32.257 -12.587 1.00 168.55 581 PRO A CA 1
ATOM 1420 C C . PRO A 1 239 ? 17.469 32.694 -13.469 1.00 158.12 581 PRO A C 1
ATOM 1421 O O . PRO A 1 239 ? 18.551 33.018 -12.975 1.00 151.55 581 PRO A O 1
ATOM 1425 N N . LEU A 1 240 ? 17.245 32.731 -14.773 1.00 156.57 582 LEU A N 1
ATOM 1426 C CA . LEU A 1 240 ? 18.352 32.946 -15.697 1.00 147.77 582 LEU A CA 1
ATOM 1427 C C . LEU A 1 240 ? 18.369 34.359 -16.271 1.00 146.11 582 LEU A C 1
ATOM 1428 O O . LEU A 1 240 ? 19.126 34.644 -17.205 1.00 144.62 582 LEU A O 1
ATOM 1433 N N . ALA A 1 241 ? 17.540 35.243 -15.717 1.00 144.81 583 ALA A N 1
ATOM 1434 C CA . ALA A 1 241 ? 17.577 36.656 -16.089 1.00 141.18 583 ALA A CA 1
ATOM 1435 C C . ALA A 1 241 ? 18.933 37.239 -15.742 1.00 137.79 583 ALA A C 1
ATOM 1436 O O . ALA A 1 241 ? 19.411 38.157 -16.401 1.00 138.32 583 ALA A O 1
ATOM 1438 N N . LEU A 1 242 ? 19.561 36.698 -14.710 1.00 134.87 584 LEU A N 1
ATOM 1439 C CA . LEU A 1 242 ? 20.801 37.258 -14.233 1.00 128.60 584 LEU A CA 1
ATOM 1440 C C . LEU A 1 242 ? 22.053 36.836 -14.979 1.00 125.68 584 LEU A C 1
ATOM 1441 O O . LEU A 1 242 ? 23.091 37.444 -14.737 1.00 126.37 584 LEU A O 1
ATOM 1446 N N . VAL A 1 243 ? 21.963 35.834 -15.867 1.00 124.54 585 VAL A N 1
ATOM 1447 C CA . VAL A 1 243 ? 23.159 35.138 -16.401 1.00 120.86 585 VAL A CA 1
ATOM 1448 C C . VAL A 1 243 ? 24.184 36.049 -17.013 1.00 117.15 585 VAL A C 1
ATOM 1449 O O . VAL A 1 243 ? 25.371 35.792 -16.863 1.00 118.42 585 VAL A O 1
ATOM 1453 N N . ASN A 1 244 ? 23.751 37.099 -17.704 1.00 118.29 586 ASN A N 1
ATOM 1454 C CA . ASN A 1 244 ? 24.740 37.937 -18.345 1.00 119.33 586 ASN A CA 1
ATOM 1455 C C . ASN A 1 244 ? 25.673 38.677 -17.385 1.00 117.83 586 ASN A C 1
ATOM 1456 O O . ASN A 1 244 ? 26.884 38.736 -17.631 1.00 117.54 586 ASN A O 1
ATOM 1461 N N . MET A 1 245 ? 25.135 39.230 -16.301 1.00 119.67 587 MET A N 1
ATOM 1462 C CA . MET A 1 245 ? 25.999 39.885 -15.326 1.00 120.02 587 MET A CA 1
ATOM 1463 C C . MET A 1 245 ? 26.930 38.859 -14.724 1.00 118.62 587 MET A C 1
ATOM 1464 O O . MET A 1 245 ? 28.059 39.190 -14.397 1.00 121.01 587 MET A O 1
ATOM 1469 N N . HIS A 1 246 ? 26.458 37.618 -14.589 1.00 117.59 588 HIS A N 1
ATOM 1470 C CA . HIS A 1 246 ? 27.318 36.509 -14.159 1.00 114.39 588 HIS A CA 1
ATOM 1471 C C . HIS A 1 246 ? 28.451 36.281 -15.105 1.00 108.71 588 HIS A C 1
ATOM 1472 O O . HIS A 1 246 ? 29.571 36.009 -14.673 1.00 106.11 588 HIS A O 1
ATOM 1479 N N . GLN A 1 247 ? 28.158 36.396 -16.399 1.00 104.54 589 GLN A N 1
ATOM 1480 C CA . GLN A 1 247 ? 29.122 36.125 -17.440 1.00 102.14 589 GLN A CA 1
ATOM 1481 C C . GLN A 1 247 ? 30.221 37.168 -17.386 1.00 103.89 589 GLN A C 1
ATOM 1482 O O . GLN A 1 247 ? 31.406 36.842 -17.437 1.00 106.51 589 GLN A O 1
ATOM 1488 N N . GLN A 1 248 ? 29.831 38.426 -17.259 1.00 104.28 590 GLN A N 1
ATOM 1489 C CA . GLN A 1 248 ? 30.793 39.509 -17.079 1.00 107.08 590 GLN A CA 1
ATOM 1490 C C . GLN A 1 248 ? 31.640 39.300 -15.826 1.00 109.11 590 GLN A C 1
ATOM 1491 O O . GLN A 1 248 ? 32.852 39.518 -15.835 1.00 106.99 590 GLN A O 1
ATOM 1497 N N . ASP A 1 249 ? 30.983 38.857 -14.758 1.00 113.44 591 ASP A N 1
ATOM 1498 C CA . ASP A 1 249 ? 31.638 38.557 -13.494 1.00 115.04 591 ASP A CA 1
ATOM 1499 C C . ASP A 1 249 ? 32.697 37.485 -13.705 1.00 113.03 591 ASP A C 1
ATOM 1500 O O . ASP A 1 249 ? 33.779 37.562 -13.118 1.00 112.59 591 ASP A O 1
ATOM 1505 N N . ASP A 1 250 ? 32.393 36.508 -14.562 1.00 108.83 592 ASP A N 1
ATOM 1506 C CA . ASP A 1 250 ? 33.369 35.497 -14.944 1.00 104.21 592 ASP A CA 1
ATOM 1507 C C . ASP A 1 250 ? 34.584 36.134 -15.613 1.00 99.67 592 ASP A C 1
ATOM 1508 O O . ASP A 1 250 ? 35.717 35.961 -15.155 1.00 98.03 592 ASP A O 1
ATOM 1513 N N . LEU A 1 251 ? 34.344 36.877 -16.691 1.00 96.68 593 LEU A N 1
ATOM 1514 C CA . LEU A 1 251 ? 35.433 37.490 -17.458 1.00 93.80 593 LEU A CA 1
ATOM 1515 C C . LEU A 1 251 ? 36.367 38.358 -16.599 1.00 95.86 593 LEU A C 1
ATOM 1516 O O . LEU A 1 251 ? 37.575 38.381 -16.815 1.00 92.53 593 LEU A O 1
ATOM 1521 N N . THR A 1 252 ? 35.789 39.052 -15.620 1.00 100.17 594 THR A N 1
ATOM 1522 C CA . THR A 1 252 ? 36.541 39.719 -14.560 1.00 96.73 594 THR A CA 1
ATOM 1523 C C . THR A 1 252 ? 37.331 38.705 -13.760 1.00 95.33 594 THR A C 1
ATOM 1524 O O . THR A 1 252 ? 38.517 38.905 -13.535 1.00 92.78 594 THR A O 1
ATOM 1528 N N . ALA A 1 253 ? 36.655 37.639 -13.319 1.00 95.34 595 ALA A N 1
ATOM 1529 C CA . ALA A 1 253 ? 37.254 36.617 -12.469 1.00 95.37 595 ALA A CA 1
ATOM 1530 C C . ALA A 1 253 ? 38.387 35.924 -13.219 1.00 92.03 595 ALA A C 1
ATOM 1531 O O . ALA A 1 253 ? 39.367 35.497 -12.603 1.00 92.83 595 ALA A O 1
ATOM 1533 N N . LEU A 1 254 ? 38.255 35.810 -14.541 1.00 86.03 596 LEU A N 1
ATOM 1534 C CA . LEU A 1 254 ? 39.312 35.215 -15.337 1.00 82.18 596 LEU A CA 1
ATOM 1535 C C . LEU A 1 254 ? 40.575 36.058 -15.207 1.00 82.26 596 LEU A C 1
ATOM 1536 O O . LEU A 1 254 ? 41.664 35.528 -15.008 1.00 79.29 596 LEU A O 1
ATOM 1541 N N . GLY A 1 255 ? 40.390 37.373 -15.312 1.00 83.39 597 GLY A N 1
ATOM 1542 C CA . GLY A 1 255 ? 41.460 38.347 -15.236 1.00 82.08 597 GLY A CA 1
ATOM 1543 C C . GLY A 1 255 ? 42.237 38.247 -13.952 1.00 85.87 597 GLY A C 1
ATOM 1544 O O . GLY A 1 255 ? 43.449 38.362 -13.963 1.00 85.62 597 GLY A O 1
ATOM 1545 N N . ARG A 1 256 ? 41.539 38.022 -12.846 1.00 90.09 598 ARG A N 1
ATOM 1546 C CA . ARG A 1 256 ? 42.173 37.921 -11.534 1.00 94.86 598 ARG A CA 1
ATOM 1547 C C . ARG A 1 256 ? 43.019 36.669 -11.443 1.00 93.18 598 ARG A C 1
ATOM 1548 O O . ARG A 1 256 ? 44.148 36.700 -10.947 1.00 92.79 598 ARG A O 1
ATOM 1556 N N . LEU A 1 257 ? 42.463 35.567 -11.935 1.00 89.98 599 LEU A N 1
ATOM 1557 C CA . LEU A 1 257 ? 43.141 34.279 -11.925 1.00 87.62 599 LEU A CA 1
ATOM 1558 C C . LEU A 1 257 ? 44.472 34.315 -12.677 1.00 84.76 599 LEU A C 1
ATOM 1559 O O . LEU A 1 257 ? 45.491 33.822 -12.183 1.00 82.22 599 LEU A O 1
ATOM 1564 N N . VAL A 1 258 ? 44.448 34.898 -13.872 1.00 82.34 600 VAL A N 1
ATOM 1565 C CA . VAL A 1 258 ? 45.650 34.969 -14.688 1.00 80.84 600 VAL A CA 1
ATOM 1566 C C . VAL A 1 258 ? 46.635 35.995 -14.105 1.00 82.90 600 VAL A C 1
ATOM 1567 O O . VAL A 1 258 ? 47.841 35.759 -14.126 1.00 86.77 600 VAL A O 1
ATOM 1571 N N . LEU A 1 259 ? 46.136 37.091 -13.541 1.00 80.39 601 LEU A N 1
ATOM 1572 C CA . LEU A 1 259 ? 47.013 38.021 -12.854 1.00 81.67 601 LEU A CA 1
ATOM 1573 C C . LEU A 1 259 ? 47.664 37.340 -11.667 1.00 83.01 601 LEU A C 1
ATOM 1574 O O . LEU A 1 259 ? 48.838 37.564 -11.365 1.00 84.44 601 LEU A O 1
ATOM 1579 N N . ALA A 1 260 ? 46.886 36.511 -10.982 1.00 84.25 602 ALA A N 1
ATOM 1580 C CA . ALA A 1 260 ? 47.383 35.818 -9.804 1.00 86.02 602 ALA A CA 1
ATOM 1581 C C . ALA A 1 260 ? 48.427 34.804 -10.209 1.00 85.77 602 ALA A C 1
ATOM 1582 O O . ALA A 1 260 ? 49.333 34.512 -9.443 1.00 87.95 602 ALA A O 1
ATOM 1584 N N . LEU A 1 261 ? 48.285 34.262 -11.415 1.00 82.03 603 LEU A N 1
ATOM 1585 C CA . LEU A 1 261 ? 49.204 33.263 -11.902 1.00 80.51 603 LEU A CA 1
ATOM 1586 C C . LEU A 1 261 ? 50.495 33.928 -12.291 1.00 83.44 603 LEU A C 1
ATOM 1587 O O . LEU A 1 261 ? 51.575 33.420 -11.972 1.00 88.42 603 LEU A O 1
ATOM 1592 N N . ALA A 1 262 ? 50.390 35.065 -12.972 1.00 83.68 604 ALA A N 1
ATOM 1593 C CA . ALA A 1 262 ? 51.580 35.777 -13.433 1.00 88.68 604 ALA A CA 1
ATOM 1594 C C . ALA A 1 262 ? 52.501 36.034 -12.259 1.00 93.65 604 ALA A C 1
ATOM 1595 O O . ALA A 1 262 ? 53.650 35.575 -12.225 1.00 94.68 604 ALA A O 1
ATOM 1597 N N . CYS A 1 263 ? 51.960 36.735 -11.274 1.00 96.49 605 CYS A N 1
ATOM 1598 C CA . CYS A 1 263 ? 52.683 37.006 -10.053 1.00 102.24 605 CYS A CA 1
ATOM 1599 C C . CYS A 1 263 ? 52.982 35.717 -9.303 1.00 102.99 605 CYS A C 1
ATOM 1600 O O . CYS A 1 263 ? 54.010 35.616 -8.631 1.00 110.35 605 CYS A O 1
ATOM 1603 N N . ARG A 1 264 ? 52.096 34.730 -9.414 1.00 98.26 606 ARG A N 1
ATOM 1604 C CA . ARG A 1 264 ? 52.233 33.503 -8.637 1.00 100.02 606 ARG A CA 1
ATOM 1605 C C . ARG A 1 264 ? 52.101 33.790 -7.135 1.00 106.25 606 ARG A C 1
ATOM 1606 O O . ARG A 1 264 ? 52.283 32.906 -6.304 1.00 110.77 606 ARG A O 1
ATOM 1614 N N . CYS A 1 265 ? 51.805 35.042 -6.800 1.00 111.83 607 CYS A N 1
ATOM 1615 C CA . CYS A 1 265 ? 51.368 35.430 -5.461 1.00 116.40 607 CYS A CA 1
ATOM 1616 C C . CYS A 1 265 ? 49.857 35.483 -5.504 1.00 113.74 607 CYS A C 1
ATOM 1617 O O . CYS A 1 265 ? 49.276 36.142 -6.361 1.00 112.08 607 CYS A O 1
ATOM 1620 N N . LEU A 1 266 ? 49.209 34.808 -4.572 1.00 113.83 608 LEU A N 1
ATOM 1621 C CA . LEU A 1 266 ? 47.769 34.700 -4.639 1.00 112.77 608 LEU A CA 1
ATOM 1622 C C . LEU A 1 266 ? 47.055 35.976 -4.184 1.00 112.72 608 LEU A C 1
ATOM 1623 O O . LEU A 1 266 ? 46.027 36.344 -4.732 1.00 109.73 608 LEU A O 1
ATOM 1628 N N . GLN A 1 267 ? 47.637 36.658 -3.209 1.00 115.53 609 GLN A N 1
ATOM 1629 C CA . GLN A 1 267 ? 47.108 37.911 -2.677 1.00 121.43 609 GLN A CA 1
ATOM 1630 C C . GLN A 1 267 ? 47.225 39.161 -3.572 1.00 120.75 609 GLN A C 1
ATOM 1631 O O . GLN A 1 267 ? 46.694 40.227 -3.243 1.00 119.83 609 GLN A O 1
ATOM 1637 N N . SER A 1 268 ? 47.894 39.017 -4.710 1.00 122.19 610 SER A N 1
ATOM 1638 C CA . SER A 1 268 ? 48.107 40.108 -5.668 1.00 123.42 610 SER A CA 1
ATOM 1639 C C . SER A 1 268 ? 46.794 40.603 -6.263 1.00 125.68 610 SER A C 1
ATOM 1640 O O . SER A 1 268 ? 46.697 41.740 -6.726 1.00 133.79 610 SER A O 1
ATOM 1643 N N . VAL A 1 269 ? 45.782 39.748 -6.254 1.00 122.68 611 VAL A N 1
ATOM 1644 C CA . VAL A 1 269 ? 44.440 40.145 -6.676 1.00 124.24 611 VAL A CA 1
ATOM 1645 C C . VAL A 1 269 ? 43.788 41.283 -5.867 1.00 127.45 611 VAL A C 1
ATOM 1646 O O . VAL A 1 269 ? 43.164 42.166 -6.460 1.00 128.07 611 VAL A O 1
ATOM 1650 N N . GLN A 1 270 ? 43.926 41.262 -4.541 1.00 129.44 612 GLN A N 1
ATOM 1651 C CA . GLN A 1 270 ? 43.368 42.308 -3.650 1.00 134.95 612 GLN A CA 1
ATOM 1652 C C . GLN A 1 270 ? 43.405 43.765 -4.179 1.00 141.92 612 GLN A C 1
ATOM 1653 O O . GLN A 1 270 ? 44.424 44.201 -4.762 1.00 148.92 612 GLN A O 1
ATOM 1659 N N . ARG A 1 271 ? 42.298 44.496 -3.963 1.00 143.11 613 ARG A N 1
ATOM 1660 C CA . ARG A 1 271 ? 42.090 45.892 -4.435 1.00 144.30 613 ARG A CA 1
ATOM 1661 C C . ARG A 1 271 ? 43.316 46.776 -4.358 1.00 147.80 613 ARG A C 1
ATOM 1662 O O . ARG A 1 271 ? 43.708 47.423 -5.335 1.00 140.43 613 ARG A O 1
ATOM 1670 N N . ASP A 1 272 ? 43.903 46.792 -3.174 1.00 153.18 614 ASP A N 1
ATOM 1671 C CA . ASP A 1 272 ? 45.045 47.640 -2.864 1.00 155.00 614 ASP A CA 1
ATOM 1672 C C . ASP A 1 272 ? 46.260 47.307 -3.706 1.00 147.56 614 ASP A C 1
ATOM 1673 O O . ASP A 1 272 ? 46.981 48.194 -4.164 1.00 145.65 614 ASP A O 1
ATOM 1678 N N . ASN A 1 273 ? 46.468 46.010 -3.929 1.00 141.48 615 ASN A N 1
ATOM 1679 C CA . ASN A 1 273 ? 47.689 45.500 -4.542 1.00 130.28 615 ASN A CA 1
ATOM 1680 C C . ASN A 1 273 ? 47.687 45.490 -6.071 1.00 122.15 615 ASN A C 1
ATOM 1681 O O . ASN A 1 273 ? 48.734 45.687 -6.679 1.00 122.50 615 ASN A O 1
ATOM 1686 N N . VAL A 1 274 ? 46.515 45.299 -6.677 1.00 116.47 616 VAL A N 1
ATOM 1687 C CA . VAL A 1 274 ? 46.371 45.102 -8.132 1.00 111.30 616 VAL A CA 1
ATOM 1688 C C . VAL A 1 274 ? 47.229 45.973 -9.081 1.00 112.30 616 VAL A C 1
ATOM 1689 O O . VAL A 1 274 ? 47.935 45.454 -9.944 1.00 112.13 616 VAL A O 1
ATOM 1693 N N . GLN A 1 275 ? 47.155 47.291 -8.943 1.00 115.51 617 GLN A N 1
ATOM 1694 C CA . GLN A 1 275 ? 47.873 48.165 -9.860 1.00 118.02 617 GLN A CA 1
ATOM 1695 C C . GLN A 1 275 ? 49.348 47.789 -9.951 1.00 117.07 617 GLN A C 1
ATOM 1696 O O . GLN A 1 275 ? 49.932 47.761 -11.036 1.00 118.96 617 GLN A O 1
ATOM 1702 N N . SER A 1 276 ? 49.939 47.498 -8.804 1.00 115.89 618 SER A N 1
ATOM 1703 C CA . SER A 1 276 ? 51.345 47.158 -8.759 1.00 117.05 618 SER A CA 1
ATOM 1704 C C . SER A 1 276 ? 51.564 45.707 -9.159 1.00 112.45 618 SER A C 1
ATOM 1705 O O . SER A 1 276 ? 52.628 45.354 -9.663 1.00 114.87 618 SER A O 1
ATOM 1708 N N . SER A 1 277 ? 50.561 44.865 -8.949 1.00 108.31 619 SER A N 1
ATOM 1709 C CA . SER A 1 277 ? 50.624 43.504 -9.482 1.00 107.36 619 SER A CA 1
ATOM 1710 C C . SER A 1 277 ? 50.636 43.550 -11.019 1.00 105.09 619 SER A C 1
ATOM 1711 O O . SER A 1 277 ? 51.334 42.778 -11.680 1.00 106.33 619 SER A O 1
ATOM 1714 N N . ILE A 1 278 ? 49.863 44.469 -11.584 1.00 103.73 620 ILE A N 1
ATOM 1715 C CA . ILE A 1 278 ? 49.855 44.667 -13.022 1.00 100.34 620 ILE A CA 1
ATOM 1716 C C . ILE A 1 278 ? 51.216 45.195 -13.426 1.00 103.36 620 ILE A C 1
ATOM 1717 O O . ILE A 1 278 ? 51.771 44.785 -14.428 1.00 103.71 620 ILE A O 1
ATOM 1722 N N . ASP A 1 279 ? 51.756 46.093 -12.613 1.00 109.97 621 ASP A N 1
ATOM 1723 C CA . ASP A 1 279 ? 53.112 46.592 -12.803 1.00 114.46 621 ASP A CA 1
ATOM 1724 C C . ASP A 1 279 ? 54.137 45.459 -12.738 1.00 111.67 621 ASP A C 1
ATOM 1725 O O . ASP A 1 279 ? 55.114 45.484 -13.472 1.00 109.78 621 ASP A O 1
ATOM 1730 N N . MET A 1 280 ? 53.912 44.481 -11.863 1.00 108.73 622 MET A N 1
ATOM 1731 C CA . MET A 1 280 ? 54.775 43.307 -11.797 1.00 113.31 622 MET A CA 1
ATOM 1732 C C . MET A 1 280 ? 54.756 42.585 -13.147 1.00 111.58 622 MET A C 1
ATOM 1733 O O . MET A 1 280 ? 55.799 42.367 -13.772 1.00 112.53 622 MET A O 1
ATOM 1738 N N . VAL A 1 281 ? 53.557 42.252 -13.605 1.00 105.53 623 VAL A N 1
ATOM 1739 C CA . VAL A 1 281 ? 53.359 41.603 -14.889 1.00 98.32 623 VAL A CA 1
ATOM 1740 C C . VAL A 1 281 ? 54.144 42.260 -16.037 1.00 102.12 623 VAL A C 1
ATOM 1741 O O . VAL A 1 281 ? 54.804 41.572 -16.808 1.00 99.45 623 VAL A O 1
ATOM 1745 N N . THR A 1 282 ? 54.085 43.591 -16.130 1.00 109.14 624 THR A N 1
ATOM 1746 C CA . THR A 1 282 ? 54.639 44.337 -17.277 1.00 106.90 624 THR A CA 1
ATOM 1747 C C . THR A 1 282 ? 56.166 44.309 -17.246 1.00 105.81 624 THR A C 1
ATOM 1748 O O . THR A 1 282 ? 56.803 44.360 -18.296 1.00 107.71 624 THR A O 1
ATOM 1752 N N . ARG A 1 283 ? 56.741 44.195 -16.051 1.00 103.50 625 ARG A N 1
ATOM 1753 C CA . ARG A 1 283 ? 58.181 44.096 -15.924 1.00 106.29 625 ARG A CA 1
ATOM 1754 C C . ARG A 1 283 ? 58.707 42.746 -16.405 1.00 104.85 625 ARG A C 1
ATOM 1755 O O . ARG A 1 283 ? 59.760 42.687 -17.061 1.00 105.39 625 ARG A O 1
ATOM 1763 N N . ASN A 1 284 ? 57.979 41.674 -16.080 1.00 98.64 626 ASN A N 1
ATOM 1764 C CA . ASN A 1 284 ? 58.482 40.318 -16.300 1.00 98.53 626 ASN A CA 1
ATOM 1765 C C . ASN A 1 284 ? 57.822 39.507 -17.404 1.00 98.15 626 ASN A C 1
ATOM 1766 O O . ASN A 1 284 ? 58.242 38.372 -17.664 1.00 98.41 626 ASN A O 1
ATOM 1771 N N . TYR A 1 285 ? 56.780 40.053 -18.027 1.00 97.89 627 TYR A N 1
ATOM 1772 C CA . TYR A 1 285 ? 56.070 39.349 -19.104 1.00 95.26 627 TYR A CA 1
ATOM 1773 C C . TYR A 1 285 ? 55.755 40.273 -20.276 1.00 96.23 627 TYR A C 1
ATOM 1774 O O . TYR A 1 285 ? 55.925 41.503 -20.198 1.00 96.75 627 TYR A O 1
ATOM 1783 N N . SER A 1 286 ? 55.269 39.656 -21.349 1.00 93.75 628 SER A N 1
ATOM 1784 C CA . SER A 1 286 ? 54.864 40.348 -22.560 1.00 93.73 628 SER A CA 1
ATOM 1785 C C . SER A 1 286 ? 53.810 41.414 -22.330 1.00 94.31 628 SER A C 1
ATOM 1786 O O . SER A 1 286 ? 52.976 41.296 -21.435 1.00 97.20 628 SER A O 1
ATOM 1789 N N . THR A 1 287 ? 53.813 42.448 -23.156 1.00 95.37 629 THR A N 1
ATOM 1790 C CA . THR A 1 287 ? 52.791 43.469 -22.997 1.00 96.83 629 THR A CA 1
ATOM 1791 C C . THR A 1 287 ? 51.445 42.968 -23.491 1.00 93.33 629 THR A C 1
ATOM 1792 O O . THR A 1 287 ? 50.421 43.533 -23.151 1.00 97.97 629 THR A O 1
ATOM 1796 N N . ASP A 1 288 ? 51.433 41.885 -24.253 1.00 91.65 630 ASP A N 1
ATOM 1797 C CA . ASP A 1 288 ? 50.169 41.195 -24.540 1.00 92.21 630 ASP A CA 1
ATOM 1798 C C . ASP A 1 288 ? 49.500 40.694 -23.278 1.00 89.02 630 ASP A C 1
ATOM 1799 O O . ASP A 1 288 ? 48.285 40.775 -23.145 1.00 90.69 630 ASP A O 1
ATOM 1804 N N . LEU A 1 289 ? 50.293 40.138 -22.370 1.00 87.29 631 LEU A N 1
ATOM 1805 C CA . LEU A 1 289 ? 49.760 39.579 -21.145 1.00 83.42 631 LEU A CA 1
ATOM 1806 C C . LEU A 1 289 ? 49.257 40.728 -20.337 1.00 84.73 631 LEU A C 1
ATOM 1807 O O . LEU A 1 289 ? 48.210 40.624 -19.701 1.00 85.69 631 LEU A O 1
ATOM 1812 N N . ARG A 1 290 ? 49.997 41.836 -20.399 1.00 88.09 632 ARG A N 1
ATOM 1813 C CA . ARG A 1 290 ? 49.581 43.080 -19.771 1.00 92.34 632 ARG A CA 1
ATOM 1814 C C . ARG A 1 290 ? 48.202 43.490 -20.297 1.00 91.12 632 ARG A C 1
ATOM 1815 O O . ARG A 1 290 ? 47.243 43.595 -19.531 1.00 90.55 632 ARG A O 1
ATOM 1823 N N . ASN A 1 291 ? 48.096 43.677 -21.605 1.00 90.27 633 ASN A N 1
ATOM 1824 C CA . ASN A 1 291 ? 46.807 43.984 -22.205 1.00 91.72 633 ASN A CA 1
ATOM 1825 C C . ASN A 1 291 ? 45.721 42.974 -21.855 1.00 89.14 633 ASN A C 1
ATOM 1826 O O . ASN A 1 291 ? 44.565 43.344 -21.677 1.00 89.91 633 ASN A O 1
ATOM 1831 N N . PHE A 1 292 ? 46.084 41.699 -21.781 1.00 87.39 634 PHE A N 1
ATOM 1832 C CA . PHE A 1 292 ? 45.111 40.667 -21.503 1.00 84.66 634 PHE A CA 1
ATOM 1833 C C . PHE A 1 292 ? 44.503 40.877 -20.120 1.00 84.16 634 PHE A C 1
ATOM 1834 O O . PHE A 1 292 ? 43.282 40.974 -19.986 1.00 85.48 634 PHE A O 1
ATOM 1842 N N . ILE A 1 293 ? 45.358 40.951 -19.103 1.00 81.49 635 ILE A N 1
ATOM 1843 C CA . ILE A 1 293 ? 44.915 41.171 -17.729 1.00 80.16 635 ILE A CA 1
ATOM 1844 C C . ILE A 1 293 ? 44.177 42.511 -17.615 1.00 84.41 635 ILE A C 1
ATOM 1845 O O . ILE A 1 293 ? 43.132 42.626 -16.955 1.00 83.12 635 ILE A O 1
ATOM 1850 N N . VAL A 1 294 ? 44.724 43.519 -18.286 1.00 87.75 636 VAL A N 1
ATOM 1851 C CA . VAL A 1 294 ? 44.179 44.867 -18.230 1.00 86.59 636 VAL A CA 1
ATOM 1852 C C . VAL A 1 294 ? 42.848 44.953 -18.924 1.00 87.12 636 VAL A C 1
ATOM 1853 O O . VAL A 1 294 ? 41.965 45.599 -18.409 1.00 92.43 636 VAL A O 1
ATOM 1857 N N . TYR A 1 295 ? 42.696 44.299 -20.070 1.00 86.15 637 TYR A N 1
ATOM 1858 C CA . TYR A 1 295 ? 41.430 44.342 -20.786 1.00 87.42 637 TYR A CA 1
ATOM 1859 C C . TYR A 1 295 ? 40.315 43.776 -19.937 1.00 87.15 637 TYR A C 1
ATOM 1860 O O . TYR A 1 295 ? 39.183 44.276 -19.963 1.00 89.87 637 TYR A O 1
ATOM 1869 N N . LEU A 1 296 ? 40.631 42.733 -19.186 1.00 85.04 638 LEU A N 1
ATOM 1870 C CA . LEU A 1 296 ? 39.600 42.050 -18.438 1.00 87.90 638 LEU A CA 1
ATOM 1871 C C . LEU A 1 296 ? 39.150 42.878 -17.267 1.00 90.06 638 LEU A C 1
ATOM 1872 O O . LEU A 1 296 ? 38.001 42.767 -16.836 1.00 91.56 638 LEU A O 1
ATOM 1877 N N . PHE A 1 297 ? 40.055 43.716 -16.772 1.00 89.92 639 PHE A N 1
ATOM 1878 C CA . PHE A 1 297 ? 39.748 44.551 -15.625 1.00 93.41 639 PHE A CA 1
ATOM 1879 C C . PHE A 1 297 ? 38.870 45.787 -15.899 1.00 100.63 639 PHE A C 1
ATOM 1880 O O . PHE A 1 297 ? 38.129 46.200 -15.022 1.00 108.40 639 PHE A O 1
ATOM 1888 N N . THR A 1 298 ? 38.903 46.366 -17.096 1.00 103.77 640 THR A N 1
ATOM 1889 C CA . THR A 1 298 ? 37.929 47.425 -17.389 1.00 112.09 640 THR A CA 1
ATOM 1890 C C . THR A 1 298 ? 36.522 46.856 -17.153 1.00 119.23 640 THR A C 1
ATOM 1891 O O . THR A 1 298 ? 36.187 45.787 -17.679 1.00 124.03 640 THR A O 1
ATOM 1895 N N . THR A 1 299 ? 35.735 47.511 -16.305 1.00 122.76 641 THR A N 1
ATOM 1896 C CA . THR A 1 299 ? 34.464 46.923 -15.856 1.00 131.17 641 THR A CA 1
ATOM 1897 C C . THR A 1 299 ? 33.238 47.599 -16.445 1.00 143.00 641 THR A C 1
ATOM 1898 O O . THR A 1 299 ? 32.158 46.997 -16.521 1.00 145.06 641 THR A O 1
ATOM 1902 N N . ASN A 1 300 ? 33.397 48.856 -16.839 1.00 153.21 642 ASN A N 1
ATOM 1903 C CA . ASN A 1 300 ? 32.303 49.601 -17.441 1.00 157.64 642 ASN A CA 1
ATOM 1904 C C . ASN A 1 300 ? 31.876 48.916 -18.736 1.00 153.24 642 ASN A C 1
ATOM 1905 O O . ASN A 1 300 ? 30.683 48.817 -19.034 1.00 153.76 642 ASN A O 1
ATOM 1910 N N . ASN A 1 301 ? 32.869 48.416 -19.472 1.00 140.27 643 ASN A N 1
ATOM 1911 C CA . ASN A 1 301 ? 32.642 47.761 -20.743 1.00 131.63 643 ASN A CA 1
ATOM 1912 C C . ASN A 1 301 ? 32.060 46.374 -20.646 1.00 128.75 643 ASN A C 1
ATOM 1913 O O . ASN A 1 301 ? 32.482 45.564 -19.819 1.00 124.49 643 ASN A O 1
ATOM 1918 N N . ARG A 1 302 ? 31.081 46.115 -21.510 1.00 129.22 644 ARG A N 1
ATOM 1919 C CA . ARG A 1 302 ? 30.595 44.774 -21.780 1.00 123.40 644 ARG A CA 1
ATOM 1920 C C . ARG A 1 302 ? 31.699 44.073 -22.566 1.00 115.98 644 ARG A C 1
ATOM 1921 O O . ARG A 1 302 ? 32.346 44.708 -23.386 1.00 116.91 644 ARG A O 1
ATOM 1929 N N . ARG A 1 303 ? 31.934 42.786 -22.293 1.00 109.92 645 ARG A N 1
ATOM 1930 C CA . ARG A 1 303 ? 33.119 42.061 -22.798 1.00 101.93 645 ARG A CA 1
ATOM 1931 C C . ARG A 1 303 ? 32.786 40.682 -23.318 1.00 100.35 645 ARG A C 1
ATOM 1932 O O . ARG A 1 303 ? 31.680 40.197 -23.121 1.00 107.95 645 ARG A O 1
ATOM 1940 N N . SER A 1 304 ? 33.740 40.044 -23.979 1.00 93.59 646 SER A N 1
ATOM 1941 C CA . SER A 1 304 ? 33.497 38.726 -24.550 1.00 92.90 646 SER A CA 1
ATOM 1942 C C . SER A 1 304 ? 34.736 37.930 -24.471 1.00 90.96 646 SER A C 1
ATOM 1943 O O . SER A 1 304 ? 35.818 38.476 -24.586 1.00 94.52 646 SER A O 1
ATOM 1946 N N . VAL A 1 305 ? 34.579 36.627 -24.328 1.00 88.74 647 VAL A N 1
ATOM 1947 C CA . VAL A 1 305 ? 35.703 35.745 -24.272 1.00 82.64 647 VAL A CA 1
ATOM 1948 C C . VAL A 1 305 ? 36.438 35.875 -25.566 1.00 82.15 647 VAL A C 1
ATOM 1949 O O . VAL A 1 305 ? 37.658 35.970 -25.568 1.00 83.67 647 VAL A O 1
ATOM 1953 N N . THR A 1 306 ? 35.696 35.908 -26.665 1.00 83.53 648 THR A N 1
ATOM 1954 C CA . THR A 1 306 ? 36.317 35.914 -27.981 1.00 88.14 648 THR A CA 1
ATOM 1955 C C . THR A 1 306 ? 36.958 37.260 -28.351 1.00 92.81 648 THR A C 1
ATOM 1956 O O . THR A 1 306 ? 37.714 37.349 -29.330 1.00 95.02 648 THR A O 1
ATOM 1960 N N . ASP A 1 307 ? 36.686 38.301 -27.563 1.00 93.49 649 ASP A N 1
ATOM 1961 C CA . ASP A 1 307 ? 37.423 39.556 -27.697 1.00 92.37 649 ASP A CA 1
ATOM 1962 C C . ASP A 1 307 ? 38.880 39.360 -27.334 1.00 87.67 649 ASP A C 1
ATOM 1963 O O . ASP A 1 307 ? 39.724 40.099 -27.804 1.00 90.29 649 ASP A O 1
ATOM 1968 N N . LEU A 1 308 ? 39.174 38.368 -26.496 1.00 83.43 650 LEU A N 1
ATOM 1969 C CA . LEU A 1 308 ? 40.538 38.148 -26.016 1.00 79.31 650 LEU A CA 1
ATOM 1970 C C . LEU A 1 308 ? 41.439 37.536 -27.047 1.00 79.04 650 LEU A C 1
ATOM 1971 O O . LEU A 1 308 ? 42.658 37.497 -26.859 1.00 79.11 650 LEU A O 1
ATOM 1976 N N . MET A 1 309 ? 40.834 37.083 -28.142 1.00 80.39 651 MET A N 1
ATOM 1977 C CA . MET A 1 309 ? 41.546 36.364 -29.181 1.00 80.95 651 MET A CA 1
ATOM 1978 C C . MET A 1 309 ? 42.821 37.026 -29.715 1.00 81.04 651 MET A C 1
ATOM 1979 O O . MET A 1 309 ? 43.860 36.353 -29.786 1.00 81.89 651 MET A O 1
ATOM 1984 N N . PRO A 1 310 ? 42.760 38.328 -30.091 1.00 80.04 652 PRO A N 1
ATOM 1985 C CA . PRO A 1 310 ? 43.945 38.860 -30.749 1.00 80.79 652 PRO A CA 1
ATOM 1986 C C . PRO A 1 310 ? 45.104 39.001 -29.797 1.00 80.79 652 PRO A C 1
ATOM 1987 O O . PRO A 1 310 ? 46.249 39.080 -30.256 1.00 84.31 652 PRO A O 1
ATOM 1991 N N . MET A 1 311 ? 44.819 39.022 -28.495 1.00 76.77 653 MET A N 1
ATOM 1992 C CA . MET A 1 311 ? 45.878 39.114 -27.514 1.00 76.39 653 MET A CA 1
ATOM 1993 C C . MET A 1 311 ? 46.657 37.815 -27.354 1.00 75.75 653 MET A C 1
ATOM 1994 O O . MET A 1 311 ? 47.879 37.849 -27.279 1.00 75.54 653 MET A O 1
ATOM 1999 N N . ILE A 1 312 ? 45.949 36.684 -27.292 1.00 75.22 654 ILE A N 1
ATOM 2000 C CA . ILE A 1 312 ? 46.561 35.369 -27.407 1.00 75.49 654 ILE A CA 1
ATOM 2001 C C . ILE A 1 312 ? 47.308 35.375 -28.722 1.00 78.97 654 ILE A C 1
ATOM 2002 O O . ILE A 1 312 ? 48.464 34.942 -28.809 1.00 81.70 654 ILE A O 1
ATOM 2007 N N . GLY A 1 313 ? 46.620 35.861 -29.751 1.00 80.29 655 GLY A N 1
ATOM 2008 C CA . GLY A 1 313 ? 47.243 36.098 -31.037 1.00 85.28 655 GLY A CA 1
ATOM 2009 C C . GLY A 1 313 ? 47.990 34.891 -31.576 1.00 85.37 655 GLY A C 1
ATOM 2010 O O . GLY A 1 313 ? 47.423 33.836 -31.699 1.00 86.14 655 GLY A O 1
ATOM 2011 N N . ALA A 1 314 ? 49.270 35.041 -31.887 1.00 83.37 656 ALA A N 1
ATOM 2012 C CA . ALA A 1 314 ? 49.975 34.026 -32.648 1.00 81.41 656 ALA A CA 1
ATOM 2013 C C . ALA A 1 314 ? 50.227 32.763 -31.836 1.00 80.84 656 ALA A C 1
ATOM 2014 O O . ALA A 1 314 ? 50.709 31.776 -32.371 1.00 81.00 656 ALA A O 1
ATOM 2016 N N . ARG A 1 315 ? 49.894 32.777 -30.547 1.00 78.19 657 ARG A N 1
ATOM 2017 C CA . ARG A 1 315 ? 50.089 31.587 -29.699 1.00 77.18 657 ARG A CA 1
ATOM 2018 C C . ARG A 1 315 ? 49.285 30.376 -30.108 1.00 77.66 657 ARG A C 1
ATOM 2019 O O . ARG A 1 315 ? 49.716 29.249 -29.896 1.00 79.36 657 ARG A O 1
ATOM 2027 N N . PHE A 1 316 ? 48.136 30.612 -30.728 1.00 78.95 658 PHE A N 1
ATOM 2028 C CA . PHE A 1 316 ? 47.274 29.531 -31.187 1.00 79.53 658 PHE A CA 1
ATOM 2029 C C . PHE A 1 316 ? 48.003 28.459 -32.015 1.00 81.84 658 PHE A C 1
ATOM 2030 O O . PHE A 1 316 ? 47.821 27.278 -31.773 1.00 86.40 658 PHE A O 1
ATOM 2038 N N . TYR A 1 317 ? 48.815 28.868 -32.980 1.00 78.63 659 TYR A N 1
ATOM 2039 C CA . TYR A 1 317 ? 49.672 27.958 -33.694 1.00 78.24 659 TYR A CA 1
ATOM 2040 C C . TYR A 1 317 ? 50.555 27.154 -32.721 1.00 77.42 659 TYR A C 1
ATOM 2041 O O . TYR A 1 317 ? 50.730 25.929 -32.869 1.00 78.90 659 TYR A O 1
ATOM 2050 N N . THR A 1 318 ? 51.070 27.853 -31.711 1.00 75.06 660 THR A N 1
ATOM 2051 C CA . THR A 1 318 ? 51.913 27.259 -30.677 1.00 75.44 660 THR A CA 1
ATOM 2052 C C . THR A 1 318 ? 51.187 26.175 -29.912 1.00 76.68 660 THR A C 1
ATOM 2053 O O . THR A 1 318 ? 51.719 25.108 -29.657 1.00 78.72 660 THR A O 1
ATOM 2057 N N . GLN A 1 319 ? 49.961 26.459 -29.527 1.00 79.68 661 GLN A N 1
ATOM 2058 C CA . GLN A 1 319 ? 49.189 25.487 -28.824 1.00 81.69 661 GLN A CA 1
ATOM 2059 C C . GLN A 1 319 ? 48.719 24.425 -29.802 1.00 83.21 661 GLN A C 1
ATOM 2060 O O . GLN A 1 319 ? 48.736 23.232 -29.498 1.00 83.55 661 GLN A O 1
ATOM 2066 N N . LEU A 1 320 ? 48.288 24.889 -30.968 1.00 83.61 662 LEU A N 1
ATOM 2067 C CA . LEU A 1 320 ? 47.669 24.045 -31.942 1.00 82.29 662 LEU A CA 1
ATOM 2068 C C . LEU A 1 320 ? 48.733 23.059 -32.275 1.00 79.84 662 LEU A C 1
ATOM 2069 O O . LEU A 1 320 ? 48.461 21.901 -32.544 1.00 76.47 662 LEU A O 1
ATOM 2074 N N . ASP A 1 321 ? 49.969 23.509 -32.190 1.00 81.30 663 ASP A N 1
ATOM 2075 C CA . ASP A 1 321 ? 51.046 22.599 -32.525 1.00 86.43 663 ASP A CA 1
ATOM 2076 C C . ASP A 1 321 ? 51.340 21.534 -31.469 1.00 86.48 663 ASP A C 1
ATOM 2077 O O . ASP A 1 321 ? 51.494 20.380 -31.826 1.00 84.91 663 ASP A O 1
ATOM 2082 N N . ALA A 1 322 ? 51.463 21.932 -30.202 1.00 84.30 664 ALA A N 1
ATOM 2083 C CA . ALA A 1 322 ? 51.683 21.016 -29.097 1.00 82.79 664 ALA A CA 1
ATOM 2084 C C . ALA A 1 322 ? 50.610 19.918 -28.993 1.00 82.64 664 ALA A C 1
ATOM 2085 O O . ALA A 1 322 ? 50.910 18.780 -28.645 1.00 85.22 664 ALA A O 1
ATOM 2087 N N . LEU A 1 323 ? 49.360 20.257 -29.286 1.00 80.49 665 LEU A N 1
ATOM 2088 C CA . LEU A 1 323 ? 48.293 19.268 -29.294 1.00 78.38 665 LEU A CA 1
ATOM 2089 C C . LEU A 1 323 ? 48.484 18.217 -30.396 1.00 80.16 665 LEU A C 1
ATOM 2090 O O . LEU A 1 323 ? 48.287 17.010 -30.155 1.00 79.44 665 LEU A O 1
ATOM 2095 N N . GLN A 1 324 ? 48.875 18.677 -31.591 1.00 79.39 666 GLN A N 1
ATOM 2096 C CA . GLN A 1 324 ? 49.146 17.760 -32.699 1.00 81.80 666 GLN A CA 1
ATOM 2097 C C . GLN A 1 324 ? 50.352 16.825 -32.385 1.00 85.49 666 GLN A C 1
ATOM 2098 O O . GLN A 1 324 ? 50.344 15.632 -32.715 1.00 89.52 666 GLN A O 1
ATOM 2104 N N . SER A 1 325 ? 51.365 17.358 -31.710 1.00 82.53 667 SER A N 1
ATOM 2105 C CA . SER A 1 325 ? 52.484 16.557 -31.279 1.00 84.51 667 SER A CA 1
ATOM 2106 C C . SER A 1 325 ? 52.071 15.578 -30.185 1.00 85.82 667 SER A C 1
ATOM 2107 O O . SER A 1 325 ? 52.596 14.468 -30.108 1.00 92.10 667 SER A O 1
ATOM 2110 N N . LYS A 1 326 ? 51.132 15.976 -29.334 1.00 86.86 668 LYS A N 1
ATOM 2111 C CA . LYS A 1 326 ? 50.555 15.024 -28.388 1.00 86.77 668 LYS A CA 1
ATOM 2112 C C . LYS A 1 326 ? 49.794 13.933 -29.135 1.00 88.34 668 LYS A C 1
ATOM 2113 O O . LYS A 1 326 ? 49.832 12.769 -28.740 1.00 93.27 668 LYS A O 1
ATOM 2119 N N . ILE A 1 327 ? 49.100 14.317 -30.201 1.00 85.51 669 ILE A N 1
ATOM 2120 C CA . ILE A 1 327 ? 48.397 13.363 -31.029 1.00 85.75 669 ILE A CA 1
ATOM 2121 C C . ILE A 1 327 ? 49.393 12.412 -31.681 1.00 91.45 669 ILE A C 1
ATOM 2122 O O . ILE A 1 327 ? 49.114 11.211 -31.801 1.00 93.93 669 ILE A O 1
ATOM 2127 N N . ASP A 1 328 ? 50.560 12.939 -32.060 1.00 95.83 670 ASP A N 1
ATOM 2128 C CA . ASP A 1 328 ? 51.624 12.115 -32.644 1.00 98.47 670 ASP A CA 1
ATOM 2129 C C . ASP A 1 328 ? 52.157 11.113 -31.663 1.00 99.02 670 ASP A C 1
ATOM 2130 O O . ASP A 1 328 ? 52.349 9.952 -31.990 1.00 105.47 670 ASP A O 1
ATOM 2135 N N . MET A 1 329 ? 52.436 11.587 -30.465 1.00 100.05 671 MET A N 1
ATOM 2136 C CA . MET A 1 329 ? 53.023 10.755 -29.461 1.00 107.18 671 MET A CA 1
ATOM 2137 C C . MET A 1 329 ? 52.135 9.564 -29.133 1.00 105.15 671 MET A C 1
ATOM 2138 O O . MET A 1 329 ? 52.616 8.447 -28.941 1.00 113.73 671 MET A O 1
ATOM 2143 N N . GLN A 1 330 ? 50.834 9.808 -29.078 1.00 101.05 672 GLN A N 1
ATOM 2144 C CA . GLN A 1 330 ? 49.869 8.762 -28.774 1.00 103.48 672 GLN A CA 1
ATOM 2145 C C . GLN A 1 330 ? 49.792 7.717 -29.891 1.00 105.13 672 GLN A C 1
ATOM 2146 O O . GLN A 1 330 ? 49.712 6.515 -29.631 1.00 102.85 672 GLN A O 1
ATOM 2152 N N . GLU A 1 331 ? 49.804 8.176 -31.138 1.00 104.57 673 GLU A N 1
ATOM 2153 C CA . GLU A 1 331 ? 49.807 7.250 -32.255 1.00 101.45 673 GLU A CA 1
ATOM 2154 C C . GLU A 1 331 ? 51.005 6.339 -32.193 1.00 100.24 673 GLU A C 1
ATOM 2155 O O . GLU A 1 331 ? 50.870 5.187 -32.536 1.00 99.16 673 GLU A O 1
ATOM 2161 N N . ASP A 1 332 ? 52.162 6.854 -31.757 1.00 106.36 674 ASP A N 1
ATOM 2162 C CA . ASP A 1 332 ? 53.358 6.033 -31.463 1.00 113.17 674 ASP A CA 1
ATOM 2163 C C . ASP A 1 332 ? 53.048 5.001 -30.426 1.00 113.45 674 ASP A C 1
ATOM 2164 O O . ASP A 1 332 ? 53.277 3.813 -30.641 1.00 117.46 674 ASP A O 1
ATOM 2169 N N . GLU A 1 333 ? 52.549 5.475 -29.287 1.00 109.28 675 GLU A N 1
ATOM 2170 C CA . GLU A 1 333 ? 52.283 4.626 -28.146 1.00 106.21 675 GLU A CA 1
ATOM 2171 C C . GLU A 1 333 ? 51.271 3.576 -28.520 1.00 105.26 675 GLU A C 1
ATOM 2172 O O . GLU A 1 333 ? 51.399 2.396 -28.141 1.00 106.20 675 GLU A O 1
ATOM 2178 N N . LEU A 1 334 ? 50.294 4.018 -29.305 1.00 99.83 676 LEU A N 1
ATOM 2179 C CA . LEU A 1 334 ? 49.176 3.181 -29.665 1.00 98.82 676 LEU A CA 1
ATOM 2180 C C . LEU A 1 334 ? 49.676 2.082 -30.576 1.00 99.27 676 LEU A C 1
ATOM 2181 O O . LEU A 1 334 ? 49.267 0.936 -30.465 1.00 98.43 676 LEU A O 1
ATOM 2186 N N . ALA A 1 335 ? 50.616 2.454 -31.438 1.00 101.39 677 ALA A N 1
ATOM 2187 C CA . ALA A 1 335 ? 51.318 1.521 -32.317 1.00 103.54 677 ALA A CA 1
ATOM 2188 C C . ALA A 1 335 ? 52.149 0.479 -31.606 1.00 99.13 677 ALA A C 1
ATOM 2189 O O . ALA A 1 335 ? 52.131 -0.662 -32.022 1.00 97.54 677 ALA A O 1
ATOM 2191 N N . LYS A 1 336 ? 52.897 0.872 -30.579 1.00 94.44 678 LYS A N 1
ATOM 2192 C CA . LYS A 1 336 ? 53.748 -0.069 -29.877 1.00 96.41 678 LYS A CA 1
ATOM 2193 C C . LYS A 1 336 ? 52.901 -1.072 -29.141 1.00 98.97 678 LYS A C 1
ATOM 2194 O O . LYS A 1 336 ? 53.236 -2.251 -29.103 1.00 100.50 678 LYS A O 1
ATOM 2200 N N . GLU A 1 337 ? 51.786 -0.611 -28.579 1.00 101.09 679 GLU A N 1
ATOM 2201 C CA . GLU A 1 337 ? 50.864 -1.501 -27.865 1.00 104.81 679 GLU A CA 1
ATOM 2202 C C . GLU A 1 337 ? 50.301 -2.651 -28.720 1.00 109.14 679 GLU A C 1
ATOM 2203 O O . GLU A 1 337 ? 50.171 -3.790 -28.251 1.00 108.98 679 GLU A O 1
ATOM 2209 N N . MET A 1 338 ? 49.985 -2.343 -29.974 1.00 106.72 680 MET A N 1
ATOM 2210 C CA . MET A 1 338 ? 49.566 -3.328 -30.949 1.00 104.57 680 MET A CA 1
ATOM 2211 C C . MET A 1 338 ? 50.687 -4.305 -31.267 1.00 103.48 680 MET A C 1
ATOM 2212 O O . MET A 1 338 ? 50.416 -5.473 -31.523 1.00 106.91 680 MET A O 1
ATOM 2217 N N . GLU A 1 339 ? 51.931 -3.817 -31.271 1.00 101.60 681 GLU A N 1
ATOM 2218 C CA . GLU A 1 339 ? 53.091 -4.666 -31.528 1.00 101.22 681 GLU A CA 1
ATOM 2219 C C . GLU A 1 339 ? 53.211 -5.589 -30.351 1.00 100.21 681 GLU A C 1
ATOM 2220 O O . GLU A 1 339 ? 53.233 -6.805 -30.497 1.00 102.32 681 GLU A O 1
ATOM 2226 N N . ASN A 1 340 ? 53.247 -4.993 -29.170 1.00 99.67 682 ASN A N 1
ATOM 2227 C CA . ASN A 1 340 ? 53.159 -5.736 -27.926 1.00 100.61 682 ASN A CA 1
ATOM 2228 C C . ASN A 1 340 ? 52.078 -6.825 -28.001 1.00 102.24 682 ASN A C 1
ATOM 2229 O O . ASN A 1 340 ? 52.299 -7.971 -27.594 1.00 100.34 682 ASN A O 1
ATOM 2234 N N . GLY A 1 341 ? 50.921 -6.460 -28.553 1.00 102.77 683 GLY A N 1
ATOM 2235 C CA . GLY A 1 341 ? 49.850 -7.419 -28.805 1.00 106.16 683 GLY A CA 1
ATOM 2236 C C . GLY A 1 341 ? 50.283 -8.592 -29.658 1.00 106.37 683 GLY A C 1
ATOM 2237 O O . GLY A 1 341 ? 50.116 -9.736 -29.257 1.00 105.11 683 GLY A O 1
ATOM 2238 N N . ARG A 1 342 ? 50.839 -8.291 -30.833 1.00 107.41 684 ARG A N 1
ATOM 2239 C CA . ARG A 1 342 ? 51.305 -9.293 -31.796 1.00 107.03 684 ARG A CA 1
ATOM 2240 C C . ARG A 1 342 ? 52.290 -10.257 -31.146 1.00 103.51 684 ARG A C 1
ATOM 2241 O O . ARG A 1 342 ? 52.158 -11.483 -31.255 1.00 105.65 684 ARG A O 1
ATOM 2249 N N . LEU A 1 343 ? 53.272 -9.679 -30.466 1.00 96.28 685 LEU A N 1
ATOM 2250 C CA . LEU A 1 343 ? 54.375 -10.422 -29.917 1.00 94.90 685 LEU A CA 1
ATOM 2251 C C . LEU A 1 343 ? 54.041 -11.187 -28.639 1.00 97.62 685 LEU A C 1
ATOM 2252 O O . LEU A 1 343 ? 54.547 -12.293 -28.423 1.00 98.15 685 LEU A O 1
ATOM 2257 N N . TYR A 1 344 ? 53.216 -10.610 -27.772 1.00 97.70 686 TYR A N 1
ATOM 2258 C CA . TYR A 1 344 ? 52.811 -11.343 -26.596 1.00 98.04 686 TYR A CA 1
ATOM 2259 C C . TYR A 1 344 ? 52.225 -12.671 -27.044 1.00 100.36 686 TYR A C 1
ATOM 2260 O O . TYR A 1 344 ? 52.549 -13.708 -26.489 1.00 104.12 686 TYR A O 1
ATOM 2269 N N . ARG A 1 345 ? 51.376 -12.626 -28.061 1.00 100.57 687 ARG A N 1
ATOM 2270 C CA . ARG A 1 345 ? 50.726 -13.819 -28.568 1.00 104.85 687 ARG A CA 1
ATOM 2271 C C . ARG A 1 345 ? 51.701 -14.845 -29.171 1.00 107.15 687 ARG A C 1
ATOM 2272 O O . ARG A 1 345 ? 51.553 -16.044 -28.920 1.00 110.87 687 ARG A O 1
ATOM 2280 N N . ILE A 1 346 ? 52.680 -14.377 -29.956 1.00 105.19 688 ILE A N 1
ATOM 2281 C CA . ILE A 1 346 ? 53.749 -15.231 -30.503 1.00 104.99 688 ILE A CA 1
ATOM 2282 C C . ILE A 1 346 ? 54.463 -15.924 -29.372 1.00 104.56 688 ILE A C 1
ATOM 2283 O O . ILE A 1 346 ? 54.753 -17.107 -29.452 1.00 108.05 688 ILE A O 1
ATOM 2288 N N . LEU A 1 347 ? 54.733 -15.180 -28.311 1.00 102.07 689 LEU A N 1
ATOM 2289 C CA . LEU A 1 347 ? 55.398 -15.730 -27.151 1.00 100.84 689 LEU A CA 1
ATOM 2290 C C . LEU A 1 347 ? 54.568 -16.815 -26.456 1.00 102.40 689 LEU A C 1
ATOM 2291 O O . LEU A 1 347 ? 55.102 -17.830 -26.034 1.00 104.50 689 LEU A O 1
ATOM 2296 N N . VAL A 1 348 ? 53.262 -16.606 -26.357 1.00 102.49 690 VAL A N 1
ATOM 2297 C CA . VAL A 1 348 ? 52.390 -17.590 -25.750 1.00 104.22 690 VAL A CA 1
ATOM 2298 C C . VAL A 1 348 ? 52.425 -18.901 -26.529 1.00 110.36 690 VAL A C 1
ATOM 2299 O O . VAL A 1 348 ? 52.456 -19.970 -25.932 1.00 113.31 690 VAL A O 1
ATOM 2303 N N . LYS A 1 349 ? 52.412 -18.837 -27.859 1.00 113.27 691 LYS A N 1
ATOM 2304 C CA . LYS A 1 349 ? 52.509 -20.050 -28.686 1.00 117.19 691 LYS A CA 1
ATOM 2305 C C . LYS A 1 349 ? 53.850 -20.718 -28.475 1.00 117.30 691 LYS A C 1
ATOM 2306 O O . LYS A 1 349 ? 53.924 -21.928 -28.424 1.00 123.75 691 LYS A O 1
ATOM 2312 N N . LEU A 1 350 ? 54.906 -19.924 -28.338 1.00 113.45 692 LEU A N 1
ATOM 2313 C CA . LEU A 1 350 ? 56.253 -20.443 -28.120 1.00 112.87 692 LEU A CA 1
ATOM 2314 C C . LEU A 1 350 ? 56.348 -21.216 -26.807 1.00 114.99 692 LEU A C 1
ATOM 2315 O O . LEU A 1 350 ? 56.919 -22.298 -26.760 1.00 119.60 692 LEU A O 1
ATOM 2320 N N . ASN A 1 351 ? 55.756 -20.659 -25.756 1.00 113.44 693 ASN A N 1
ATOM 2321 C CA . ASN A 1 351 ? 55.782 -21.256 -24.431 1.00 114.35 693 ASN A CA 1
ATOM 2322 C C . ASN A 1 351 ? 55.018 -22.541 -24.323 1.00 121.03 693 ASN A C 1
ATOM 2323 O O . ASN A 1 351 ? 55.477 -23.450 -23.641 1.00 134.26 693 ASN A O 1
ATOM 2328 N N . SER A 1 352 ? 53.879 -22.643 -25.008 1.00 120.16 694 SER A N 1
ATOM 2329 C CA . SER A 1 352 ? 53.056 -23.860 -24.985 1.00 124.39 694 SER A CA 1
ATOM 2330 C C . SER A 1 352 ? 53.844 -25.062 -25.449 1.00 129.94 694 SER A C 1
ATOM 2331 O O . SER A 1 352 ? 53.786 -26.129 -24.847 1.00 144.23 694 SER A O 1
ATOM 2334 N N . ILE A 1 353 ? 54.609 -24.871 -26.514 1.00 127.49 695 ILE A N 1
ATOM 2335 C CA . ILE A 1 353 ? 55.443 -25.926 -27.080 1.00 134.93 695 ILE A CA 1
ATOM 2336 C C . ILE A 1 353 ? 56.654 -26.404 -26.237 1.00 146.56 695 ILE A C 1
ATOM 2337 O O . ILE A 1 353 ? 56.927 -27.600 -26.195 1.00 155.82 695 ILE A O 1
ATOM 2342 N N . ASN A 1 354 ? 57.395 -25.492 -25.614 1.00 154.50 696 ASN A N 1
ATOM 2343 C CA . ASN A 1 354 ? 58.633 -25.873 -24.978 1.00 166.93 696 ASN A CA 1
ATOM 2344 C C . ASN A 1 354 ? 58.319 -26.622 -23.698 1.00 181.52 696 ASN A C 1
ATOM 2345 O O . ASN A 1 354 ? 57.616 -26.108 -22.816 1.00 176.09 696 ASN A O 1
ATOM 2350 N N . GLU A 1 355 ? 58.796 -27.865 -23.660 1.00 196.25 697 GLU A N 1
ATOM 2351 C CA . GLU A 1 355 ? 58.697 -28.735 -22.500 1.00 203.61 697 GLU A CA 1
ATOM 2352 C C . GLU A 1 355 ? 57.255 -29.233 -22.295 1.00 208.08 697 GLU A C 1
ATOM 2353 O O . GLU A 1 355 ? 56.991 -30.066 -21.427 1.00 209.09 697 GLU A O 1
ATOM 2359 N N . ARG A 1 356 ? 56.344 -28.751 -23.147 1.00 206.32 698 ARG A N 1
ATOM 2360 C CA . ARG A 1 356 ? 54.982 -29.238 -23.203 1.00 207.13 698 ARG A CA 1
ATOM 2361 C C . ARG A 1 356 ? 55.084 -30.658 -23.723 1.00 207.58 698 ARG A C 1
ATOM 2362 O O . ARG A 1 356 ? 54.307 -31.521 -23.325 1.00 208.83 698 ARG A O 1
ATOM 2370 N N . PRO A 1 357 ? 56.045 -30.905 -24.630 1.00 203.11 699 PRO A N 1
ATOM 2371 C CA . PRO A 1 357 ? 56.079 -32.218 -25.267 1.00 206.96 699 PRO A CA 1
ATOM 2372 C C . PRO A 1 357 ? 56.561 -33.355 -24.368 1.00 211.74 699 PRO A C 1
ATOM 2373 O O . PRO A 1 357 ? 57.348 -34.184 -24.823 1.00 216.80 699 PRO A O 1
ATOM 2377 N N . ASP A 1 358 ? 56.063 -33.388 -23.127 1.00 210.21 700 ASP A N 1
ATOM 2378 C CA . ASP A 1 358 ? 56.451 -34.374 -22.103 1.00 215.42 700 ASP A CA 1
ATOM 2379 C C . ASP A 1 358 ? 56.167 -35.803 -22.528 1.00 219.30 700 ASP A C 1
ATOM 2380 O O . ASP A 1 358 ? 57.053 -36.660 -22.461 1.00 215.55 700 ASP A O 1
ATOM 2385 N N . PHE A 1 359 ? 54.929 -36.045 -22.955 1.00 230.01 701 PHE A N 1
ATOM 2386 C CA . PHE A 1 359 ? 54.533 -37.340 -23.537 1.00 247.47 701 PHE A CA 1
ATOM 2387 C C . PHE A 1 359 ? 53.703 -37.169 -24.829 1.00 252.05 701 PHE A C 1
ATOM 2388 O O . PHE A 1 359 ? 53.321 -38.148 -25.481 1.00 268.39 701 PHE A O 1
ATOM 2396 N N . ASN A 1 360 ? 53.418 -35.909 -25.157 1.00 236.51 702 ASN A N 1
ATOM 2397 C CA . ASN A 1 360 ? 52.692 -35.528 -26.380 1.00 229.82 702 ASN A CA 1
ATOM 2398 C C . ASN A 1 360 ? 52.916 -36.468 -27.557 1.00 237.94 702 ASN A C 1
ATOM 2399 O O . ASN A 1 360 ? 51.965 -36.823 -28.229 1.00 249.41 702 ASN A O 1
ATOM 2404 N N . LEU A 1 361 ? 54.162 -36.863 -27.814 1.00 238.48 703 LEU A N 1
ATOM 2405 C CA . LEU A 1 361 ? 54.418 -37.947 -28.773 1.00 228.97 703 LEU A CA 1
ATOM 2406 C C . LEU A 1 361 ? 55.337 -39.028 -28.218 1.00 216.28 703 LEU A C 1
ATOM 2407 O O . LEU A 1 361 ? 56.325 -38.758 -27.526 1.00 210.17 703 LEU A O 1
ATOM 2412 N N . ASP A 1 362 ? 54.998 -40.263 -28.546 1.00 207.76 704 ASP A N 1
ATOM 2413 C CA . ASP A 1 362 ? 55.805 -41.399 -28.160 1.00 204.10 704 ASP A CA 1
ATOM 2414 C C . ASP A 1 362 ? 57.073 -41.496 -29.017 1.00 198.75 704 ASP A C 1
ATOM 2415 O O . ASP A 1 362 ? 58.185 -41.705 -28.511 1.00 196.06 704 ASP A O 1
ATOM 2420 N N . CYS A 1 363 ? 56.882 -41.331 -30.321 1.00 194.33 705 CYS A N 1
ATOM 2421 C CA . CYS A 1 363 ? 57.917 -41.590 -31.310 1.00 187.20 705 CYS A CA 1
ATOM 2422 C C . CYS A 1 363 ? 58.996 -40.539 -31.327 1.00 174.87 705 CYS A C 1
ATOM 2423 O O . CYS A 1 363 ? 60.133 -40.834 -31.689 1.00 173.88 705 CYS A O 1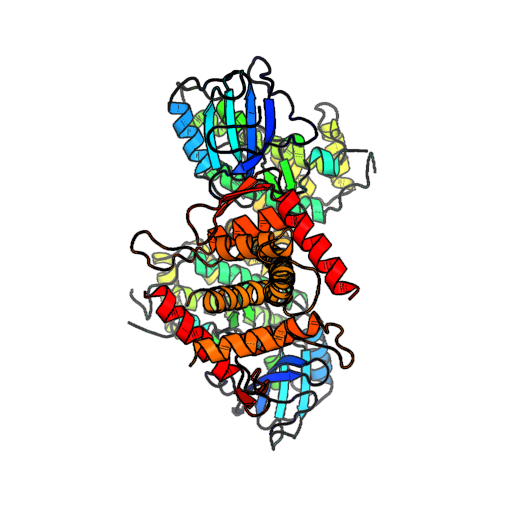
ATOM 2426 N N . THR A 1 364 ? 58.644 -39.322 -30.929 1.00 165.07 706 THR A N 1
ATOM 2427 C CA . THR A 1 364 ? 59.591 -38.224 -30.938 1.00 152.05 706 THR A CA 1
ATOM 2428 C C . THR A 1 364 ? 60.899 -38.671 -30.290 1.00 144.25 706 THR A C 1
ATOM 2429 O O . THR A 1 364 ? 60.891 -39.159 -29.149 1.00 144.47 706 THR A O 1
ATOM 2433 N N . TRP A 1 365 ? 61.996 -38.533 -31.042 1.00 136.46 707 TRP A N 1
ATOM 2434 C CA . TRP A 1 365 ? 63.331 -38.941 -30.581 1.00 132.04 707 TRP A CA 1
ATOM 2435 C C . TRP A 1 365 ? 64.018 -37.766 -30.006 1.00 127.89 707 TRP A C 1
ATOM 2436 O O . TRP A 1 365 ? 63.620 -36.662 -30.265 1.00 126.23 707 TRP A O 1
ATOM 2447 N N . SER A 1 366 ? 65.040 -37.971 -29.194 1.00 126.91 708 SER A N 1
ATOM 2448 C CA . SER A 1 366 ? 65.645 -36.857 -28.503 1.00 123.75 708 SER A CA 1
ATOM 2449 C C . SER A 1 366 ? 66.339 -35.911 -29.467 1.00 122.19 708 SER A C 1
ATOM 2450 O O . SER A 1 366 ? 66.926 -36.325 -30.444 1.00 122.76 708 SER A O 1
ATOM 2453 N N . GLU A 1 367 ? 66.211 -34.622 -29.199 1.00 122.85 709 GLU A N 1
ATOM 2454 C CA . GLU A 1 367 ? 66.818 -33.562 -30.006 1.00 123.58 709 GLU A CA 1
ATOM 2455 C C . GLU A 1 367 ? 66.527 -33.612 -31.512 1.00 123.41 709 GLU A C 1
ATOM 2456 O O . GLU A 1 367 ? 67.430 -33.442 -32.311 1.00 123.22 709 GLU A O 1
ATOM 2462 N N . THR A 1 368 ? 65.264 -33.797 -31.891 1.00 123.80 710 THR A N 1
ATOM 2463 C CA . THR A 1 368 ? 64.892 -33.986 -33.297 1.00 124.72 710 THR A CA 1
ATOM 2464 C C . THR A 1 368 ? 63.840 -33.014 -33.837 1.00 126.20 710 THR A C 1
ATOM 2465 O O . THR A 1 368 ? 62.824 -32.762 -33.192 1.00 126.31 710 THR A O 1
ATOM 2469 N N . GLY A 1 369 ? 64.114 -32.488 -35.032 1.00 130.44 711 GLY A N 1
ATOM 2470 C CA . GLY A 1 369 ? 63.164 -31.702 -35.819 1.00 134.78 711 GLY A CA 1
ATOM 2471 C C . GLY A 1 369 ? 62.556 -30.472 -35.159 1.00 138.12 711 GLY A C 1
ATOM 2472 O O . GLY A 1 369 ? 63.261 -29.633 -34.593 1.00 137.82 711 GLY A O 1
ATOM 2473 N N . ASP A 1 370 ? 61.233 -30.380 -35.219 1.00 141.03 712 ASP A N 1
ATOM 2474 C CA . ASP A 1 370 ? 60.532 -29.182 -34.807 1.00 142.78 712 ASP A CA 1
ATOM 2475 C C . ASP A 1 370 ? 60.605 -28.795 -33.337 1.00 138.38 712 ASP A C 1
ATOM 2476 O O . ASP A 1 370 ? 60.807 -27.626 -33.028 1.00 131.34 712 ASP A O 1
ATOM 2481 N N . ARG A 1 371 ? 60.406 -29.755 -32.439 1.00 141.24 713 ARG A N 1
ATOM 2482 C CA . ARG A 1 371 ? 60.365 -29.448 -31.008 1.00 142.91 713 ARG A CA 1
ATOM 2483 C C . ARG A 1 371 ? 61.702 -28.897 -30.535 1.00 134.71 713 ARG A C 1
ATOM 2484 O O . ARG A 1 371 ? 61.751 -27.988 -29.709 1.00 126.64 713 ARG A O 1
ATOM 2492 N N . TYR A 1 372 ? 62.773 -29.486 -31.078 1.00 133.94 714 TYR A N 1
ATOM 2493 C CA . TYR A 1 372 ? 64.167 -29.181 -30.754 1.00 130.40 714 TYR A CA 1
ATOM 2494 C C . TYR A 1 372 ? 64.575 -27.838 -31.309 1.00 124.73 714 TYR A C 1
ATOM 2495 O O . TYR A 1 372 ? 65.197 -27.040 -30.623 1.00 122.19 714 TYR A O 1
ATOM 2504 N N . MET A 1 373 ? 64.214 -27.598 -32.558 1.00 125.25 715 MET A N 1
ATOM 2505 C CA . MET A 1 373 ? 64.533 -26.344 -33.199 1.00 123.99 715 MET A CA 1
ATOM 2506 C C . MET A 1 373 ? 63.939 -25.120 -32.492 1.00 119.06 715 MET A C 1
ATOM 2507 O O . MET A 1 373 ? 64.664 -24.166 -32.300 1.00 117.73 715 MET A O 1
ATOM 2512 N N . LEU A 1 374 ? 62.656 -25.155 -32.109 1.00 118.37 716 LEU A N 1
ATOM 2513 C CA . LEU A 1 374 ? 62.010 -24.155 -31.209 1.00 116.96 716 LEU A CA 1
ATOM 2514 C C . LEU A 1 374 ? 62.584 -24.076 -29.775 1.00 119.60 716 LEU A C 1
ATOM 2515 O O . LEU A 1 374 ? 62.552 -23.013 -29.133 1.00 116.52 716 LEU A O 1
ATOM 2520 N N . LYS A 1 375 ? 63.105 -25.192 -29.269 1.00 124.07 717 LYS A N 1
ATOM 2521 C CA . LYS A 1 375 ? 63.817 -25.149 -27.995 1.00 126.62 717 LYS A CA 1
ATOM 2522 C C . LYS A 1 375 ? 65.121 -24.369 -28.139 1.00 123.63 717 LYS A C 1
ATOM 2523 O O . LYS A 1 375 ? 65.470 -23.568 -27.274 1.00 125.63 717 LYS A O 1
ATOM 2529 N N . LEU A 1 376 ? 65.825 -24.585 -29.244 1.00 119.51 718 LEU A N 1
ATOM 2530 C CA . LEU A 1 376 ? 67.045 -23.849 -29.515 1.00 115.62 718 LEU A CA 1
ATOM 2531 C C . LEU A 1 376 ? 66.756 -22.366 -29.666 1.00 114.25 718 LEU A C 1
ATOM 2532 O O . LEU A 1 376 ? 67.510 -21.525 -29.182 1.00 118.73 718 LEU A O 1
ATOM 2537 N N . PHE A 1 377 ? 65.650 -22.038 -30.321 1.00 113.13 719 PHE A N 1
ATOM 2538 C CA . PHE A 1 377 ? 65.268 -20.645 -30.510 1.00 109.64 719 PHE A CA 1
ATOM 2539 C C . PHE A 1 377 ? 64.943 -19.972 -29.198 1.00 110.58 719 PHE A C 1
ATOM 2540 O O . PHE A 1 377 ? 65.283 -18.810 -28.995 1.00 111.30 719 PHE A O 1
ATOM 2548 N N . ARG A 1 378 ? 64.284 -20.702 -28.310 1.00 113.40 720 ARG A N 1
ATOM 2549 C CA . ARG A 1 378 ? 63.985 -20.183 -26.993 1.00 117.03 720 ARG A CA 1
ATOM 2550 C C . ARG A 1 378 ? 65.284 -19.825 -26.277 1.00 116.91 720 ARG A C 1
ATOM 2551 O O . ARG A 1 378 ? 65.377 -18.785 -25.639 1.00 115.97 720 ARG A O 1
ATOM 2559 N N . ASP A 1 379 ? 66.285 -20.688 -26.393 1.00 118.52 721 ASP A N 1
ATOM 2560 C CA . ASP A 1 379 ? 67.573 -20.434 -25.778 1.00 120.22 721 ASP A CA 1
ATOM 2561 C C . ASP A 1 379 ? 68.242 -19.216 -26.395 1.00 117.84 721 ASP A C 1
ATOM 2562 O O . ASP A 1 379 ? 68.875 -18.428 -25.699 1.00 119.81 721 ASP A O 1
ATOM 2567 N N . TYR A 1 380 ? 68.108 -19.060 -27.703 1.00 115.18 722 TYR A N 1
ATOM 2568 C CA . TYR A 1 380 ? 68.654 -17.901 -28.388 1.00 115.91 722 TYR A CA 1
ATOM 2569 C C . TYR A 1 380 ? 68.163 -16.559 -27.811 1.00 117.48 722 TYR A C 1
ATOM 2570 O O . TYR A 1 380 ? 68.946 -15.611 -27.692 1.00 122.04 722 TYR A O 1
ATOM 2579 N N . LEU A 1 381 ? 66.881 -16.490 -27.457 1.00 116.75 723 LEU A N 1
ATOM 2580 C CA . LEU A 1 381 ? 66.292 -15.301 -26.848 1.00 113.88 723 LEU A CA 1
ATOM 2581 C C . LEU A 1 381 ? 66.701 -15.102 -25.402 1.00 117.88 723 LEU A C 1
ATOM 2582 O O . LEU A 1 381 ? 67.274 -14.069 -25.085 1.00 123.16 723 LEU A O 1
ATOM 2587 N N . PHE A 1 382 ? 66.426 -16.085 -24.537 1.00 118.64 724 PHE A N 1
ATOM 2588 C CA . PHE A 1 382 ? 66.492 -15.889 -23.073 1.00 122.78 724 PHE A CA 1
ATOM 2589 C C . PHE A 1 382 ? 67.711 -16.453 -22.341 1.00 131.81 724 PHE A C 1
ATOM 2590 O O . PHE A 1 382 ? 67.802 -16.365 -21.110 1.00 139.89 724 PHE A O 1
ATOM 2598 N N . HIS A 1 383 ? 68.627 -17.049 -23.091 1.00 139.46 725 HIS A N 1
ATOM 2599 C CA . HIS A 1 383 ? 69.755 -17.747 -22.510 1.00 155.14 725 HIS A CA 1
ATOM 2600 C C . HIS A 1 383 ? 71.006 -17.245 -23.157 1.00 159.63 725 HIS A C 1
ATOM 2601 O O . HIS A 1 383 ? 71.705 -17.985 -23.859 1.00 164.61 725 HIS A O 1
ATOM 2608 N N . SER A 1 384 ? 71.269 -15.960 -22.925 1.00 158.12 726 SER A N 1
ATOM 2609 C CA . SER A 1 384 ? 72.443 -15.277 -23.442 1.00 165.89 726 SER A CA 1
ATOM 2610 C C . SER A 1 384 ? 73.333 -14.878 -22.280 1.00 180.01 726 SER A C 1
ATOM 2611 O O . SER A 1 384 ? 72.835 -14.472 -21.233 1.00 179.72 726 SER A O 1
ATOM 2614 N N . VAL A 1 385 ? 74.648 -14.992 -22.479 1.00 197.20 727 VAL A N 1
ATOM 2615 C CA . VAL A 1 385 ? 75.666 -14.753 -21.436 1.00 208.95 727 VAL A CA 1
ATOM 2616 C C . VAL A 1 385 ? 76.595 -13.588 -21.841 1.00 215.95 727 VAL A C 1
ATOM 2617 O O . VAL A 1 385 ? 77.176 -13.613 -22.929 1.00 215.80 727 VAL A O 1
ATOM 2621 N N . THR A 1 386 ? 76.722 -12.578 -20.973 1.00 226.90 728 THR A N 1
ATOM 2622 C CA . THR A 1 386 ? 77.698 -11.487 -21.142 1.00 232.13 728 THR A CA 1
ATOM 2623 C C . THR A 1 386 ? 79.102 -12.079 -20.978 1.00 244.42 728 THR A C 1
ATOM 2624 O O . THR A 1 386 ? 79.261 -13.073 -20.270 1.00 257.14 728 THR A O 1
ATOM 2628 N N . GLU A 1 387 ? 80.111 -11.501 -21.642 1.00 245.42 729 GLU A N 1
ATOM 2629 C CA . GLU A 1 387 ? 81.439 -12.147 -21.729 1.00 245.65 729 GLU A CA 1
ATOM 2630 C C . GLU A 1 387 ? 81.936 -12.596 -20.358 1.00 252.29 729 GLU A C 1
ATOM 2631 O O . GLU A 1 387 ? 82.569 -13.641 -20.212 1.00 250.44 729 GLU A O 1
ATOM 2637 N N . ASP A 1 388 ? 81.572 -11.810 -19.352 1.00 253.91 730 ASP A N 1
ATOM 2638 C CA . ASP A 1 388 ? 81.877 -12.070 -17.950 1.00 253.39 730 ASP A CA 1
ATOM 2639 C C . ASP A 1 388 ? 81.230 -13.399 -17.552 1.00 255.95 730 ASP A C 1
ATOM 2640 O O . ASP A 1 388 ? 81.601 -13.999 -16.547 1.00 256.75 730 ASP A O 1
ATOM 2645 N N . GLY A 1 389 ? 80.270 -13.850 -18.361 1.00 255.29 731 GLY A N 1
ATOM 2646 C CA . GLY A 1 389 ? 79.478 -15.033 -18.059 1.00 250.75 731 GLY A CA 1
ATOM 2647 C C . GLY A 1 389 ? 78.184 -14.641 -17.373 1.00 247.42 731 GLY A C 1
ATOM 2648 O O . GLY A 1 389 ? 77.394 -15.504 -16.988 1.00 243.72 731 GLY A O 1
ATOM 2649 N N . ARG A 1 390 ? 77.977 -13.337 -17.208 1.00 243.30 732 ARG A N 1
ATOM 2650 C CA . ARG A 1 390 ? 76.732 -12.826 -16.649 1.00 240.90 732 ARG A CA 1
ATOM 2651 C C . ARG A 1 390 ? 75.593 -13.036 -17.649 1.00 235.07 732 ARG A C 1
ATOM 2652 O O . ARG A 1 390 ? 75.816 -13.011 -18.862 1.00 238.60 732 ARG A O 1
ATOM 2660 N N . PRO A 1 391 ? 74.363 -13.227 -17.144 1.00 225.94 733 PRO A N 1
ATOM 2661 C CA . PRO A 1 391 ? 73.230 -13.334 -18.049 1.00 217.46 733 PRO A CA 1
ATOM 2662 C C . PRO A 1 391 ? 73.033 -11.990 -18.725 1.00 215.88 733 PRO A C 1
ATOM 2663 O O . PRO A 1 391 ? 72.901 -10.971 -18.052 1.00 221.10 733 PRO A O 1
ATOM 2667 N N . TRP A 1 392 ? 73.094 -11.978 -20.045 1.00 212.84 734 TRP A N 1
ATOM 2668 C CA . TRP A 1 392 ? 72.789 -10.774 -20.783 1.00 210.49 734 TRP A CA 1
ATOM 2669 C C . TRP A 1 392 ? 71.384 -10.921 -21.268 1.00 200.14 734 TRP A C 1
ATOM 2670 O O . TRP A 1 392 ? 71.132 -11.684 -22.189 1.00 194.21 734 TRP A O 1
ATOM 2681 N N . LEU A 1 393 ? 70.438 -10.233 -20.637 1.00 186.65 735 LEU A N 1
ATOM 2682 C CA . LEU A 1 393 ? 69.085 -10.206 -21.167 1.00 170.50 735 LEU A CA 1
ATOM 2683 C C . LEU A 1 393 ? 68.927 -8.923 -21.957 1.00 162.86 735 LEU A C 1
ATOM 2684 O O . LEU A 1 393 ? 69.043 -7.837 -21.415 1.00 168.62 735 LEU A O 1
ATOM 2689 N N . ASP A 1 394 ? 68.677 -9.062 -23.246 1.00 153.15 736 ASP A N 1
ATOM 2690 C CA . ASP A 1 394 ? 68.464 -7.931 -24.100 1.00 147.51 736 ASP A CA 1
ATOM 2691 C C . ASP A 1 394 ? 66.978 -7.805 -24.385 1.00 138.48 736 ASP A C 1
ATOM 2692 O O . ASP A 1 394 ? 66.366 -8.687 -24.985 1.00 135.49 736 ASP A O 1
ATOM 2697 N N . HIS A 1 395 ? 66.400 -6.707 -23.931 1.00 138.63 737 HIS A N 1
ATOM 2698 C CA . HIS A 1 395 ? 65.000 -6.438 -24.199 1.00 141.69 737 HIS A CA 1
ATOM 2699 C C . HIS A 1 395 ? 64.777 -6.109 -25.642 1.00 136.00 737 HIS A C 1
ATOM 2700 O O . HIS A 1 395 ? 63.842 -6.605 -26.252 1.00 129.70 737 HIS A O 1
ATOM 2707 N N . ALA A 1 396 ? 65.637 -5.263 -26.198 1.00 138.23 738 ALA A N 1
ATOM 2708 C CA . ALA A 1 396 ? 65.494 -4.809 -27.573 1.00 138.50 738 ALA A CA 1
ATOM 2709 C C . ALA A 1 396 ? 65.754 -5.943 -28.545 1.00 132.60 738 ALA A C 1
ATOM 2710 O O . ALA A 1 396 ? 65.072 -6.059 -29.559 1.00 131.99 738 ALA A O 1
ATOM 2712 N N . HIS A 1 397 ? 66.733 -6.779 -28.224 1.00 124.48 739 HIS A N 1
ATOM 2713 C CA . HIS A 1 397 ? 67.082 -7.914 -29.075 1.00 122.61 739 HIS A CA 1
ATOM 2714 C C . HIS A 1 397 ? 65.953 -8.886 -29.217 1.00 115.68 739 HIS A C 1
ATOM 2715 O O . HIS A 1 397 ? 65.671 -9.372 -30.319 1.00 114.37 739 HIS A O 1
ATOM 2722 N N . ILE A 1 398 ? 65.300 -9.169 -28.092 1.00 111.86 740 ILE A N 1
ATOM 2723 C CA . ILE A 1 398 ? 64.182 -10.094 -28.042 1.00 108.74 740 ILE A CA 1
ATOM 2724 C C . ILE A 1 398 ? 63.020 -9.581 -28.885 1.00 107.43 740 ILE A C 1
ATOM 2725 O O . ILE A 1 398 ? 62.369 -10.359 -29.574 1.00 107.44 740 ILE A O 1
ATOM 2730 N N . VAL A 1 399 ? 62.776 -8.273 -28.844 1.00 106.34 741 VAL A N 1
ATOM 2731 C CA . VAL A 1 399 ? 61.693 -7.684 -29.627 1.00 105.55 741 VAL A CA 1
ATOM 2732 C C . VAL A 1 399 ? 61.991 -7.757 -31.120 1.00 110.24 741 VAL A C 1
ATOM 2733 O O . VAL A 1 399 ? 61.092 -8.002 -31.921 1.00 107.92 741 VAL A O 1
ATOM 2737 N N . GLN A 1 400 ? 63.253 -7.556 -31.490 1.00 116.01 742 GLN A N 1
ATOM 2738 C CA . GLN A 1 400 ? 63.658 -7.645 -32.891 1.00 119.59 742 GLN A CA 1
ATOM 2739 C C . GLN A 1 400 ? 63.484 -9.044 -33.463 1.00 115.26 742 GLN A C 1
ATOM 2740 O O . GLN A 1 400 ? 63.021 -9.188 -34.594 1.00 113.23 742 GLN A O 1
ATOM 2746 N N . CYS A 1 401 ? 63.838 -10.055 -32.663 1.00 111.14 743 CYS A N 1
ATOM 2747 C CA . CYS A 1 401 ? 63.764 -11.459 -33.060 1.00 112.44 743 CYS A CA 1
ATOM 2748 C C . CYS A 1 401 ? 62.355 -11.963 -33.231 1.00 113.28 743 CYS A C 1
ATOM 2749 O O . CYS A 1 401 ? 62.063 -12.712 -34.167 1.00 118.21 743 CYS A O 1
ATOM 2752 N N . LEU A 1 402 ? 61.489 -11.581 -32.299 1.00 109.90 744 LEU A N 1
ATOM 2753 C CA . LEU A 1 402 ? 60.105 -12.010 -32.332 1.00 106.31 744 LEU A CA 1
ATOM 2754 C C . LEU A 1 402 ? 59.378 -11.359 -33.508 1.00 107.00 744 LEU A C 1
ATOM 2755 O O . LEU A 1 402 ? 58.566 -12.003 -34.169 1.00 107.77 744 LEU A O 1
ATOM 2760 N N . ASN A 1 403 ? 59.701 -10.101 -33.792 1.00 106.07 745 ASN A N 1
ATOM 2761 C CA . ASN A 1 403 ? 59.139 -9.438 -34.965 1.00 109.56 745 ASN A CA 1
ATOM 2762 C C . ASN A 1 403 ? 59.569 -10.113 -36.256 1.00 113.26 745 ASN A C 1
ATOM 2763 O O . ASN A 1 403 ? 58.778 -10.239 -37.188 1.00 120.43 745 ASN A O 1
ATOM 2768 N N . LYS A 1 404 ? 60.823 -10.553 -36.299 1.00 108.77 746 LYS A N 1
ATOM 2769 C CA . LYS A 1 404 ? 61.329 -11.310 -37.430 1.00 107.10 746 LYS A CA 1
ATOM 2770 C C . LYS A 1 404 ? 60.577 -12.616 -37.549 1.00 108.43 746 LYS A C 1
ATOM 2771 O O . LYS A 1 404 ? 60.290 -13.068 -38.638 1.00 111.42 746 LYS A O 1
ATOM 2777 N N . LEU A 1 405 ? 60.247 -13.216 -36.416 1.00 110.02 747 LEU A N 1
ATOM 2778 C CA . LEU A 1 405 ? 59.552 -14.485 -36.417 1.00 113.09 747 LEU A CA 1
ATOM 2779 C C . LEU A 1 405 ? 58.089 -14.288 -36.774 1.00 116.55 747 LEU A C 1
ATOM 2780 O O . LEU A 1 405 ? 57.524 -15.081 -37.529 1.00 120.13 747 LEU A O 1
ATOM 2785 N N . ASP A 1 406 ? 57.492 -13.229 -36.232 1.00 115.14 748 ASP A N 1
ATOM 2786 C CA . ASP A 1 406 ? 56.103 -12.884 -36.508 1.00 117.38 748 ASP A CA 1
ATOM 2787 C C . ASP A 1 406 ? 55.902 -12.480 -37.961 1.00 118.52 748 ASP A C 1
ATOM 2788 O O . ASP A 1 406 ? 54.916 -12.868 -38.576 1.00 123.89 748 ASP A O 1
ATOM 2793 N N . ALA A 1 407 ? 56.832 -11.700 -38.500 1.00 116.58 749 ALA A N 1
ATOM 2794 C CA . ALA A 1 407 ? 56.803 -11.333 -39.912 1.00 122.07 749 ALA A CA 1
ATOM 2795 C C . ALA A 1 407 ? 57.261 -12.495 -40.790 1.00 129.25 749 ALA A C 1
ATOM 2796 O O . ALA A 1 407 ? 56.829 -12.616 -41.941 1.00 133.96 749 ALA A O 1
ATOM 2798 N N . GLY A 1 408 ? 58.146 -13.335 -40.243 1.00 134.73 750 GLY A N 1
ATOM 2799 C CA . GLY A 1 408 ? 58.694 -14.516 -40.936 1.00 133.13 750 GLY A CA 1
ATOM 2800 C C . GLY A 1 408 ? 59.662 -14.177 -42.056 1.00 132.55 750 GLY A C 1
ATOM 2801 O O . GLY A 1 408 ? 59.475 -14.647 -43.177 1.00 137.07 750 GLY A O 1
ATOM 2802 N N . SER A 1 409 ? 60.698 -13.391 -41.739 1.00 127.14 751 SER A N 1
ATOM 2803 C CA . SER A 1 409 ? 61.560 -12.761 -42.731 1.00 126.42 751 SER A CA 1
ATOM 2804 C C . SER A 1 409 ? 62.523 -13.719 -43.423 1.00 131.81 751 SER A C 1
ATOM 2805 O O . SER A 1 409 ? 62.864 -14.773 -42.916 1.00 133.31 751 SER A O 1
ATOM 2808 N N . ILE A 1 410 ? 62.957 -13.294 -44.601 1.00 137.76 752 ILE A N 1
ATOM 2809 C CA . ILE A 1 410 ? 63.916 -13.979 -45.453 1.00 134.74 752 ILE A CA 1
ATOM 2810 C C . ILE A 1 410 ? 65.167 -14.350 -44.667 1.00 130.87 752 ILE A C 1
ATOM 2811 O O . ILE A 1 410 ? 65.721 -15.445 -44.785 1.00 129.81 752 ILE A O 1
ATOM 2816 N N . GLU A 1 411 ? 65.604 -13.388 -43.870 1.00 127.18 753 GLU A N 1
ATOM 2817 C CA . GLU A 1 411 ? 66.861 -13.438 -43.156 1.00 126.31 753 GLU A CA 1
ATOM 2818 C C . GLU A 1 411 ? 66.954 -14.610 -42.190 1.00 126.95 753 GLU A C 1
ATOM 2819 O O . GLU A 1 411 ? 65.981 -14.980 -41.543 1.00 129.68 753 GLU A O 1
ATOM 2825 N N . ARG A 1 412 ? 68.157 -15.160 -42.083 1.00 128.57 754 ARG A N 1
ATOM 2826 C CA . ARG A 1 412 ? 68.436 -16.384 -41.314 1.00 127.09 754 ARG A CA 1
ATOM 2827 C C . ARG A 1 412 ? 69.274 -16.159 -40.040 1.00 121.73 754 ARG A C 1
ATOM 2828 O O . ARG A 1 412 ? 70.129 -15.285 -40.009 1.00 123.13 754 ARG A O 1
ATOM 2836 N N . VAL A 1 413 ? 69.041 -16.953 -38.996 1.00 116.59 755 VAL A N 1
ATOM 2837 C CA . VAL A 1 413 ? 69.795 -16.805 -37.737 1.00 114.35 755 VAL A CA 1
ATOM 2838 C C . VAL A 1 413 ? 70.473 -18.087 -37.302 1.00 115.53 755 VAL A C 1
ATOM 2839 O O . VAL A 1 413 ? 70.017 -19.175 -37.645 1.00 118.24 755 VAL A O 1
ATOM 2843 N N . GLN A 1 414 ? 71.558 -17.961 -36.546 1.00 114.61 756 GLN A N 1
ATOM 2844 C CA . GLN A 1 414 ? 72.301 -19.140 -36.157 1.00 118.28 756 GLN A CA 1
ATOM 2845 C C . GLN A 1 414 ? 72.023 -19.548 -34.716 1.00 118.30 756 GLN A C 1
ATOM 2846 O O . GLN A 1 414 ? 72.363 -18.841 -33.768 1.00 119.64 756 GLN A O 1
ATOM 2852 N N . LEU A 1 415 ? 71.397 -20.708 -34.582 1.00 118.16 757 LEU A N 1
ATOM 2853 C CA . LEU A 1 415 ? 70.976 -21.220 -33.307 1.00 117.70 757 LEU A CA 1
ATOM 2854 C C . LEU A 1 415 ? 72.014 -22.214 -32.855 1.00 122.92 757 LEU A C 1
ATOM 2855 O O . LEU A 1 415 ? 72.331 -23.184 -33.539 1.00 124.17 757 LEU A O 1
ATOM 2860 N N . MET A 1 416 ? 72.551 -21.957 -31.683 1.00 125.07 758 MET A N 1
ATOM 2861 C CA . MET A 1 416 ? 73.675 -22.707 -31.210 1.00 130.74 758 MET A CA 1
ATOM 2862 C C . MET A 1 416 ? 73.247 -23.548 -30.029 1.00 131.35 758 MET A C 1
ATOM 2863 O O . MET A 1 416 ? 72.593 -23.045 -29.126 1.00 132.47 758 MET A O 1
ATOM 2868 N N . SER A 1 417 ? 73.600 -24.825 -30.025 1.00 134.32 759 SER A N 1
ATOM 2869 C CA . SER A 1 417 ? 73.327 -25.658 -28.853 1.00 139.57 759 SER A CA 1
ATOM 2870 C C . SER A 1 417 ? 74.130 -25.189 -27.665 1.00 140.72 759 SER A C 1
ATOM 2871 O O . SER A 1 417 ? 75.095 -24.451 -27.820 1.00 142.72 759 SER A O 1
ATOM 2874 N N . ARG A 1 418 ? 73.742 -25.654 -26.485 1.00 143.66 760 ARG A N 1
ATOM 2875 C CA . ARG A 1 418 ? 74.566 -25.537 -25.294 1.00 151.07 760 ARG A CA 1
ATOM 2876 C C . ARG A 1 418 ? 75.952 -26.168 -25.525 1.00 153.71 760 ARG A C 1
ATOM 2877 O O . ARG A 1 418 ? 76.981 -25.593 -25.152 1.00 153.12 760 ARG A O 1
ATOM 2885 N N . ASP A 1 419 ? 75.981 -27.353 -26.129 1.00 154.10 761 ASP A N 1
ATOM 2886 C CA . ASP A 1 419 ? 77.221 -27.853 -26.699 1.00 159.44 761 ASP A CA 1
ATOM 2887 C C . ASP A 1 419 ? 77.720 -26.852 -27.701 1.00 162.58 761 ASP A C 1
ATOM 2888 O O . ASP A 1 419 ? 76.942 -26.310 -28.498 1.00 162.65 761 ASP A O 1
ATOM 2893 N N . GLU A 1 420 ? 79.022 -26.624 -27.700 1.00 167.19 762 GLU A N 1
ATOM 2894 C CA . GLU A 1 420 ? 79.567 -25.753 -28.716 1.00 169.22 762 GLU A CA 1
ATOM 2895 C C . GLU A 1 420 ? 79.451 -26.353 -30.106 1.00 169.17 762 GLU A C 1
ATOM 2896 O O . GLU A 1 420 ? 79.138 -25.635 -31.067 1.00 167.90 762 GLU A O 1
ATOM 2902 N N . GLN A 1 421 ? 79.662 -27.665 -30.189 1.00 166.30 763 GLN A N 1
ATOM 2903 C CA . GLN A 1 421 ? 79.690 -28.368 -31.463 1.00 168.13 763 GLN A CA 1
ATOM 2904 C C . GLN A 1 421 ? 78.473 -28.135 -32.355 1.00 160.67 763 GLN A C 1
ATOM 2905 O O . GLN A 1 421 ? 78.613 -27.930 -33.567 1.00 162.80 763 GLN A O 1
ATOM 2911 N N . SER A 1 422 ? 77.285 -28.166 -31.770 1.00 151.66 764 SER A N 1
ATOM 2912 C CA . SER A 1 422 ? 76.077 -28.139 -32.577 1.00 145.31 764 SER A CA 1
ATOM 2913 C C . SER A 1 422 ? 75.743 -26.728 -32.991 1.00 141.44 764 SER A C 1
ATOM 2914 O O . SER A 1 422 ? 75.776 -25.827 -32.154 1.00 144.06 764 SER A O 1
ATOM 2917 N N . VAL A 1 423 ? 75.449 -26.537 -34.277 1.00 139.12 765 VAL A N 1
ATOM 2918 C CA . VAL A 1 423 ? 74.971 -25.237 -34.788 1.00 134.90 765 VAL A CA 1
ATOM 2919 C C . VAL A 1 423 ? 73.999 -25.405 -35.945 1.00 130.58 765 VAL A C 1
ATOM 2920 O O . VAL A 1 423 ? 74.118 -26.332 -36.761 1.00 131.66 765 VAL A O 1
ATOM 2924 N N . LEU A 1 424 ? 73.039 -24.488 -36.000 1.00 122.92 766 LEU A N 1
ATOM 2925 C CA . LEU A 1 424 ? 71.856 -24.691 -36.804 1.00 118.75 766 LEU A CA 1
ATOM 2926 C C . LEU A 1 424 ? 71.394 -23.387 -37.344 1.00 115.29 766 LEU A C 1
ATOM 2927 O O . LEU A 1 424 ? 71.141 -22.452 -36.598 1.00 113.67 766 LEU A O 1
ATOM 2932 N N . ILE A 1 425 ? 71.319 -23.332 -38.663 1.00 116.49 767 ILE A N 1
ATOM 2933 C CA . ILE A 1 425 ? 71.036 -22.097 -39.368 1.00 117.01 767 ILE A CA 1
ATOM 2934 C C . ILE A 1 425 ? 69.726 -22.279 -40.107 1.00 117.09 767 ILE A C 1
ATOM 2935 O O . ILE A 1 425 ? 69.564 -23.237 -40.876 1.00 118.81 767 ILE A O 1
ATOM 2940 N N . VAL A 1 426 ? 68.796 -21.358 -39.843 1.00 114.61 768 VAL A N 1
ATOM 2941 C CA . VAL A 1 426 ? 67.381 -21.508 -40.194 1.00 117.41 768 VAL A CA 1
ATOM 2942 C C . VAL A 1 426 ? 66.851 -20.134 -40.548 1.00 118.03 768 VAL A C 1
ATOM 2943 O O . VAL A 1 426 ? 67.137 -19.181 -39.839 1.00 118.54 768 VAL A O 1
ATOM 2947 N N . SER A 1 427 ? 66.061 -20.021 -41.619 1.00 121.61 769 SER A N 1
ATOM 2948 C CA . SER A 1 427 ? 65.381 -18.749 -41.964 1.00 119.56 769 SER A CA 1
ATOM 2949 C C . SER A 1 427 ? 64.207 -18.507 -41.045 1.00 114.76 769 SER A C 1
ATOM 2950 O O . SER A 1 427 ? 63.504 -19.439 -40.690 1.00 115.42 769 SER A O 1
ATOM 2953 N N . TYR A 1 428 ? 63.981 -17.259 -40.665 1.00 111.23 770 TYR A N 1
ATOM 2954 C CA . TYR A 1 428 ? 62.885 -16.961 -39.758 1.00 111.15 770 TYR A CA 1
ATOM 2955 C C . TYR A 1 428 ? 61.568 -17.459 -40.293 1.00 115.75 770 TYR A C 1
ATOM 2956 O O . TYR A 1 428 ? 60.724 -17.906 -39.527 1.00 119.32 770 TYR A O 1
ATOM 2965 N N . ALA A 1 429 ? 61.396 -17.391 -41.607 1.00 119.87 771 ALA A N 1
ATOM 2966 C CA . ALA A 1 429 ? 60.189 -17.904 -42.238 1.00 123.12 771 ALA A CA 1
ATOM 2967 C C . ALA A 1 429 ? 60.049 -19.407 -41.953 1.00 124.68 771 ALA A C 1
ATOM 2968 O O . ALA A 1 429 ? 58.962 -19.899 -41.663 1.00 123.55 771 ALA A O 1
ATOM 2970 N N . GLU A 1 430 ? 61.163 -20.126 -42.011 1.00 127.00 772 GLU A N 1
ATOM 2971 C CA . GLU A 1 430 ? 61.182 -21.519 -41.607 1.00 131.90 772 GLU A CA 1
ATOM 2972 C C . GLU A 1 430 ? 60.940 -21.638 -40.122 1.00 129.14 772 GLU A C 1
ATOM 2973 O O . GLU A 1 430 ? 60.285 -22.575 -39.650 1.00 132.22 772 GLU A O 1
ATOM 2979 N N . LEU A 1 431 ? 61.488 -20.686 -39.382 1.00 123.69 773 LEU A N 1
ATOM 2980 C CA . LEU A 1 431 ? 61.353 -20.688 -37.938 1.00 121.55 773 LEU A CA 1
ATOM 2981 C C . LEU A 1 431 ? 59.897 -20.463 -37.527 1.00 122.11 773 LEU A C 1
ATOM 2982 O O . LEU A 1 431 ? 59.400 -21.125 -36.616 1.00 124.43 773 LEU A O 1
ATOM 2987 N N . LYS A 1 432 ? 59.204 -19.573 -38.237 1.00 119.74 774 LYS A N 1
ATOM 2988 C CA . LYS A 1 432 ? 57.773 -19.354 -38.022 1.00 118.38 774 LYS A CA 1
ATOM 2989 C C . LYS A 1 432 ? 56.931 -20.579 -38.348 1.00 119.02 774 LYS A C 1
ATOM 2990 O O . LYS A 1 432 ? 56.027 -20.920 -37.606 1.00 117.39 774 LYS A O 1
ATOM 2996 N N . ASN A 1 433 ? 57.236 -21.226 -39.463 1.00 123.24 775 ASN A N 1
ATOM 2997 C CA . ASN A 1 433 ? 56.551 -22.441 -39.881 1.00 129.13 775 ASN A CA 1
ATOM 2998 C C . ASN A 1 433 ? 56.520 -23.515 -38.836 1.00 130.63 775 ASN A C 1
ATOM 2999 O O . ASN A 1 433 ? 55.494 -24.182 -38.680 1.00 133.91 775 ASN A O 1
ATOM 3004 N N . CYS A 1 434 ? 57.635 -23.691 -38.124 1.00 131.33 776 CYS A N 1
ATOM 3005 C CA . CYS A 1 434 ? 57.704 -24.700 -37.066 1.00 135.57 776 CYS A CA 1
ATOM 3006 C C . CYS A 1 434 ? 56.711 -24.399 -35.972 1.00 134.60 776 CYS A C 1
ATOM 3007 O O . CYS A 1 434 ? 56.012 -25.303 -35.515 1.00 136.07 776 CYS A O 1
ATOM 3010 N N . LEU A 1 435 ? 56.647 -23.127 -35.576 1.00 128.93 777 LEU A N 1
ATOM 3011 C CA . LEU A 1 435 ? 55.743 -22.692 -34.529 1.00 124.79 777 LEU A CA 1
ATOM 3012 C C . LEU A 1 435 ? 54.297 -22.858 -34.968 1.00 130.77 777 LEU A C 1
ATOM 3013 O O . LEU A 1 435 ? 53.452 -23.309 -34.196 1.00 133.89 777 LEU A O 1
ATOM 3018 N N . GLU A 1 436 ? 54.025 -22.504 -36.218 1.00 137.81 778 GLU A N 1
ATOM 3019 C CA . GLU A 1 436 ? 52.689 -22.617 -36.793 1.00 146.77 778 GLU A CA 1
ATOM 3020 C C . GLU A 1 436 ? 52.209 -24.062 -36.874 1.00 146.47 778 GLU A C 1
ATOM 3021 O O . GLU A 1 436 ? 51.066 -24.370 -36.521 1.00 145.93 778 GLU A O 1
ATOM 3027 N N . ASN A 1 437 ? 53.073 -24.917 -37.408 1.00 141.91 779 ASN A N 1
ATOM 3028 C CA . ASN A 1 437 ? 52.754 -26.306 -37.586 1.00 145.20 779 ASN A CA 1
ATOM 3029 C C . ASN A 1 437 ? 52.745 -27.014 -36.249 1.00 147.44 779 ASN A C 1
ATOM 3030 O O . ASN A 1 437 ? 51.903 -27.869 -35.991 1.00 155.30 779 ASN A O 1
ATOM 3035 N N . ALA A 1 438 ? 53.688 -26.649 -35.395 1.00 143.38 780 ALA A N 1
ATOM 3036 C CA . ALA A 1 438 ? 53.755 -27.192 -34.045 1.00 144.22 780 ALA A CA 1
ATOM 3037 C C . ALA A 1 438 ? 52.514 -26.816 -33.277 1.00 143.43 780 ALA A C 1
ATOM 3038 O O . ALA A 1 438 ? 52.007 -27.610 -32.498 1.00 148.26 780 ALA A O 1
ATOM 3040 N N . PHE A 1 439 ? 52.022 -25.603 -33.493 1.00 139.42 781 PHE A N 1
ATOM 3041 C CA . PHE A 1 439 ? 50.896 -25.130 -32.710 1.00 142.33 781 PHE A CA 1
ATOM 3042 C C . PHE A 1 439 ? 49.582 -25.759 -33.122 1.00 147.77 781 PHE A C 1
ATOM 3043 O O . PHE A 1 439 ? 48.783 -26.146 -32.267 1.00 153.04 781 PHE A O 1
ATOM 3051 N N . SER A 1 440 ? 49.362 -25.841 -34.432 1.00 150.43 782 SER A N 1
ATOM 3052 C CA . SER A 1 440 ? 48.165 -26.472 -35.010 1.00 154.76 782 SER A CA 1
ATOM 3053 C C . SER A 1 440 ? 48.060 -27.942 -34.638 1.00 151.21 782 SER A C 1
ATOM 3054 O O . SER A 1 440 ? 46.990 -28.439 -34.308 1.00 150.82 782 SER A O 1
ATOM 3057 N N . GLU A 1 441 ? 49.192 -28.627 -34.700 1.00 150.38 783 GLU A N 1
ATOM 3058 C CA . GLU A 1 441 ? 49.250 -30.012 -34.312 1.00 157.92 783 GLU A CA 1
ATOM 3059 C C . GLU A 1 441 ? 48.821 -30.141 -32.862 1.00 159.56 783 GLU A C 1
ATOM 3060 O O . GLU A 1 441 ? 48.070 -31.044 -32.498 1.00 168.05 783 GLU A O 1
ATOM 3066 N N . LEU A 1 442 ? 49.318 -29.234 -32.033 1.00 154.78 784 LEU A N 1
ATOM 3067 C CA . LEU A 1 442 ? 48.955 -29.204 -30.642 1.00 159.94 784 LEU A CA 1
ATOM 3068 C C . LEU A 1 442 ? 47.499 -28.814 -30.454 1.00 165.53 784 LEU A C 1
ATOM 3069 O O . LEU A 1 442 ? 46.809 -29.400 -29.621 1.00 170.75 784 LEU A O 1
ATOM 3074 N N . MET A 1 443 ? 47.038 -27.841 -31.235 1.00 166.73 785 MET A N 1
ATOM 3075 C CA . MET A 1 443 ? 45.672 -27.321 -31.114 1.00 170.31 785 MET A CA 1
ATOM 3076 C C . MET A 1 443 ? 44.610 -28.381 -31.408 1.00 174.91 785 MET A C 1
ATOM 3077 O O . MET A 1 443 ? 43.616 -28.493 -30.689 1.00 174.30 785 MET A O 1
ATOM 3082 N N . SER A 1 444 ? 44.830 -29.159 -32.464 1.00 178.64 786 SER A N 1
ATOM 3083 C CA . SER A 1 444 ? 43.944 -30.265 -32.804 1.00 181.02 786 SER A CA 1
ATOM 3084 C C . SER A 1 444 ? 43.949 -31.305 -31.695 1.00 180.25 786 SER A C 1
ATOM 3085 O O . SER A 1 444 ? 42.902 -31.847 -31.348 1.00 191.09 786 SER A O 1
ATOM 3088 N N . SER A 1 445 ? 45.129 -31.555 -31.130 1.00 173.36 787 SER A N 1
ATOM 3089 C CA . SER A 1 445 ? 45.313 -32.566 -30.094 1.00 174.57 787 SER A CA 1
ATOM 3090 C C . SER A 1 445 ? 45.287 -33.960 -30.734 1.00 179.04 787 SER A C 1
ATOM 3091 O O . SER A 1 445 ? 45.873 -34.919 -30.229 1.00 178.69 787 SER A O 1
ATOM 3094 N N . PRO B 1 37 ? 69.798 -3.017 -56.352 1.00 193.02 379 PRO B N 1
ATOM 3095 C CA . PRO B 1 37 ? 69.865 -2.049 -55.251 1.00 186.24 379 PRO B CA 1
ATOM 3096 C C . PRO B 1 37 ? 69.022 -2.476 -54.052 1.00 182.11 379 PRO B C 1
ATOM 3097 O O . PRO B 1 37 ? 67.860 -2.102 -53.973 1.00 173.48 379 PRO B O 1
ATOM 3101 N N . LEU B 1 38 ? 69.602 -3.265 -53.145 1.00 189.51 380 LEU B N 1
ATOM 3102 C CA . LEU B 1 38 ? 68.911 -3.717 -51.924 1.00 191.17 380 LEU B CA 1
ATOM 3103 C C . LEU B 1 38 ? 69.550 -3.141 -50.646 1.00 190.15 380 LEU B C 1
ATOM 3104 O O . LEU B 1 38 ? 68.910 -3.039 -49.568 1.00 180.33 380 LEU B O 1
ATOM 3109 N N . GLU B 1 39 ? 70.827 -2.774 -50.777 1.00 196.71 381 GLU B N 1
ATOM 3110 C CA . GLU B 1 39 ? 71.577 -2.097 -49.719 1.00 197.58 381 GLU B CA 1
ATOM 3111 C C . GLU B 1 39 ? 71.781 -0.611 -50.015 1.00 198.88 381 GLU B C 1
ATOM 3112 O O . GLU B 1 39 ? 72.065 -0.234 -51.166 1.00 200.84 381 GLU B O 1
ATOM 3118 N N . VAL B 1 40 ? 71.603 0.199 -48.963 1.00 193.10 382 VAL B N 1
ATOM 3119 C CA . VAL B 1 40 ? 72.064 1.594 -48.889 1.00 180.32 382 VAL B CA 1
ATOM 3120 C C . VAL B 1 40 ? 72.865 1.686 -47.609 1.00 181.38 382 VAL B C 1
ATOM 3121 O O . VAL B 1 40 ? 72.716 0.846 -46.730 1.00 187.28 382 VAL B O 1
ATOM 3125 N N . GLU B 1 41 ? 73.714 2.702 -47.507 1.00 179.27 383 GLU B N 1
ATOM 3126 C CA . GLU B 1 41 ? 74.758 2.750 -46.510 1.00 184.95 383 GLU B CA 1
ATOM 3127 C C . GLU B 1 41 ? 74.270 2.661 -45.067 1.00 182.65 383 GLU B C 1
ATOM 3128 O O . GLU B 1 41 ? 74.788 1.867 -44.289 1.00 197.16 383 GLU B O 1
ATOM 3134 N N . ASN B 1 42 ? 73.271 3.451 -44.720 1.00 174.00 384 ASN B N 1
ATOM 3135 C CA . ASN B 1 42 ? 72.786 3.520 -43.349 1.00 175.61 384 ASN B CA 1
ATOM 3136 C C . ASN B 1 42 ? 71.431 2.843 -43.169 1.00 171.42 384 ASN B C 1
ATOM 3137 O O . ASN B 1 42 ? 70.754 3.028 -42.153 1.00 176.07 384 ASN B O 1
ATOM 3142 N N . TYR B 1 43 ? 71.016 2.073 -44.170 1.00 165.77 385 TYR B N 1
ATOM 3143 C CA . TYR B 1 43 ? 69.640 1.539 -44.226 1.00 160.97 385 TYR B CA 1
ATOM 3144 C C . TYR B 1 43 ? 69.572 0.292 -45.116 1.00 163.71 385 TYR B C 1
ATOM 3145 O O . TYR B 1 43 ? 70.589 -0.147 -45.622 1.00 169.46 385 TYR B O 1
ATOM 3154 N N . HIS B 1 44 ? 68.382 -0.274 -45.319 1.00 163.80 386 HIS B N 1
ATOM 3155 C CA . HIS B 1 44 ? 68.212 -1.498 -46.131 1.00 169.36 386 HIS B CA 1
ATOM 3156 C C . HIS B 1 44 ? 66.748 -1.737 -46.389 1.00 167.36 386 HIS B C 1
ATOM 3157 O O . HIS B 1 44 ? 65.923 -0.872 -46.080 1.00 163.47 386 HIS B O 1
ATOM 3164 N N . ALA B 1 45 ? 66.408 -2.885 -46.983 1.00 168.44 387 ALA B N 1
ATOM 3165 C CA . ALA B 1 45 ? 65.006 -3.297 -47.162 1.00 164.74 387 ALA B CA 1
ATOM 3166 C C . ALA B 1 45 ? 64.151 -2.260 -47.899 1.00 160.69 387 ALA B C 1
ATOM 3167 O O . ALA B 1 45 ? 62.994 -2.008 -47.548 1.00 152.96 387 ALA B O 1
ATOM 3169 N N . LEU B 1 46 ? 64.709 -1.656 -48.932 1.00 161.14 388 LEU B N 1
ATOM 3170 C CA . LEU B 1 46 ? 63.985 -0.578 -49.573 1.00 157.21 388 LEU B CA 1
ATOM 3171 C C . LEU B 1 46 ? 62.777 -1.039 -50.368 1.00 156.48 388 LEU B C 1
ATOM 3172 O O . LEU B 1 46 ? 62.815 -2.065 -51.038 1.00 159.84 388 LEU B O 1
ATOM 3177 N N . TYR B 1 47 ? 61.709 -0.251 -50.282 1.00 159.42 389 TYR B N 1
ATOM 3178 C CA . TYR B 1 47 ? 60.468 -0.537 -51.000 1.00 165.27 389 TYR B CA 1
ATOM 3179 C C . TYR B 1 47 ? 59.987 0.699 -51.782 1.00 162.19 389 TYR B C 1
ATOM 3180 O O . TYR B 1 47 ? 59.949 1.802 -51.236 1.00 163.38 389 TYR B O 1
ATOM 3189 N N . PRO B 1 48 ? 59.628 0.522 -53.064 1.00 158.10 390 PRO B N 1
ATOM 3190 C CA . PRO B 1 48 ? 59.174 1.645 -53.907 1.00 154.93 390 PRO B CA 1
ATOM 3191 C C . PRO B 1 48 ? 57.762 2.163 -53.653 1.00 157.01 390 PRO B C 1
ATOM 3192 O O . PRO B 1 48 ? 56.790 1.395 -53.685 1.00 167.09 390 PRO B O 1
ATOM 3196 N N . LEU B 1 49 ? 57.672 3.467 -53.401 1.00 150.49 391 LEU B N 1
ATOM 3197 C CA . LEU B 1 49 ? 56.404 4.161 -53.196 1.00 146.09 391 LEU B CA 1
ATOM 3198 C C . LEU B 1 49 ? 55.698 4.439 -54.516 1.00 148.76 391 LEU B C 1
ATOM 3199 O O . LEU B 1 49 ? 56.324 4.462 -55.577 1.00 153.32 391 LEU B O 1
ATOM 3204 N N . GLU B 1 50 ? 54.390 4.650 -54.446 1.00 149.10 392 GLU B N 1
ATOM 3205 C CA . GLU B 1 50 ? 53.597 4.920 -55.641 1.00 154.46 392 GLU B CA 1
ATOM 3206 C C . GLU B 1 50 ? 52.598 6.058 -55.441 1.00 152.26 392 GLU B C 1
ATOM 3207 O O . GLU B 1 50 ? 52.072 6.232 -54.343 1.00 151.54 392 GLU B O 1
ATOM 3213 N N . PRO B 1 51 ? 52.344 6.840 -56.509 1.00 154.91 393 PRO B N 1
ATOM 3214 C CA . PRO B 1 51 ? 52.989 6.627 -57.804 1.00 157.83 393 PRO B CA 1
ATOM 3215 C C . PRO B 1 51 ? 54.498 6.873 -57.718 1.00 157.53 393 PRO B C 1
ATOM 3216 O O . PRO B 1 51 ? 54.962 7.492 -56.747 1.00 151.20 393 PRO B O 1
ATOM 3220 N N . PRO B 1 52 ? 55.264 6.419 -58.736 1.00 161.77 394 PRO B N 1
ATOM 3221 C CA . PRO B 1 52 ? 56.695 6.698 -58.710 1.00 164.54 394 PRO B CA 1
ATOM 3222 C C . PRO B 1 52 ? 56.928 8.206 -58.622 1.00 167.17 394 PRO B C 1
ATOM 3223 O O . PRO B 1 52 ? 56.186 8.981 -59.241 1.00 169.33 394 PRO B O 1
ATOM 3227 N N . ALA B 1 53 ? 57.925 8.614 -57.832 1.00 167.62 395 ALA B N 1
ATOM 3228 C CA . ALA B 1 53 ? 58.255 10.035 -57.656 1.00 164.53 395 ALA B CA 1
ATOM 3229 C C . ALA B 1 53 ? 58.433 10.767 -58.987 1.00 166.39 395 ALA B C 1
ATOM 3230 O O . ALA B 1 53 ? 58.987 10.222 -59.946 1.00 169.87 395 ALA B O 1
ATOM 3232 N N . GLN B 1 54 ? 57.948 12.000 -59.040 1.00 163.01 396 GLN B N 1
ATOM 3233 C CA . GLN B 1 54 ? 58.052 12.808 -60.239 1.00 166.31 396 GLN B CA 1
ATOM 3234 C C . GLN B 1 54 ? 59.503 13.243 -60.466 1.00 165.42 396 GLN B C 1
ATOM 3235 O O . GLN B 1 54 ? 60.191 13.556 -59.496 1.00 164.00 396 GLN B O 1
ATOM 3241 N N . PRO B 1 55 ? 59.978 13.256 -61.740 1.00 167.30 397 PRO B N 1
ATOM 3242 C CA . PRO B 1 55 ? 61.326 13.780 -62.035 1.00 166.50 397 PRO B CA 1
ATOM 3243 C C . PRO B 1 55 ? 61.368 15.251 -61.678 1.00 162.34 397 PRO B C 1
ATOM 3244 O O . PRO B 1 55 ? 60.375 15.947 -61.894 1.00 161.43 397 PRO B O 1
ATOM 3248 N N . LEU B 1 56 ? 62.484 15.717 -61.123 1.00 159.58 398 LEU B N 1
ATOM 3249 C CA . LEU B 1 56 ? 62.565 17.088 -60.598 1.00 154.65 398 LEU B CA 1
ATOM 3250 C C . LEU B 1 56 ? 63.266 18.048 -61.543 1.00 156.12 398 LEU B C 1
ATOM 3251 O O . LEU B 1 56 ? 64.223 17.667 -62.212 1.00 159.63 398 LEU B O 1
ATOM 3256 N N . HIS B 1 57 ? 62.787 19.290 -61.586 1.00 150.50 399 HIS B N 1
ATOM 3257 C CA . HIS B 1 57 ? 63.394 20.306 -62.421 1.00 150.69 399 HIS B CA 1
ATOM 3258 C C . HIS B 1 57 ? 64.398 21.096 -61.662 1.00 147.79 399 HIS B C 1
ATOM 3259 O O . HIS B 1 57 ? 64.047 21.850 -60.774 1.00 145.08 399 HIS B O 1
ATOM 3266 N N . ALA B 1 58 ? 65.665 20.892 -61.994 1.00 155.09 400 ALA B N 1
ATOM 3267 C CA . ALA B 1 58 ? 66.738 21.702 -61.477 1.00 153.39 400 ALA B CA 1
ATOM 3268 C C . ALA B 1 58 ? 67.037 22.744 -62.559 1.00 160.00 400 ALA B C 1
ATOM 3269 O O . ALA B 1 58 ? 66.792 23.937 -62.358 1.00 154.08 400 ALA B O 1
ATOM 3271 N N . LYS B 1 59 ? 67.595 22.279 -63.683 1.00 170.11 401 LYS B N 1
ATOM 3272 C CA . LYS B 1 59 ? 67.641 22.984 -64.990 1.00 173.34 401 LYS B CA 1
ATOM 3273 C C . LYS B 1 59 ? 67.294 21.874 -65.947 1.00 183.87 401 LYS B C 1
ATOM 3274 O O . LYS B 1 59 ? 66.465 22.029 -66.842 1.00 197.06 401 LYS B O 1
ATOM 3280 N N . LEU B 1 60 ? 68.000 20.760 -65.755 1.00 185.10 402 LEU B N 1
ATOM 3281 C CA . LEU B 1 60 ? 67.699 19.507 -66.393 1.00 186.64 402 LEU B CA 1
ATOM 3282 C C . LEU B 1 60 ? 67.139 18.632 -65.316 1.00 179.83 402 LEU B C 1
ATOM 3283 O O . LEU B 1 60 ? 67.736 18.469 -64.244 1.00 170.64 402 LEU B O 1
ATOM 3288 N N . THR B 1 61 ? 65.946 18.134 -65.605 1.00 184.68 403 THR B N 1
ATOM 3289 C CA . THR B 1 61 ? 65.302 17.098 -64.834 1.00 189.90 403 THR B CA 1
ATOM 3290 C C . THR B 1 61 ? 66.330 16.049 -64.399 1.00 187.70 403 THR B C 1
ATOM 3291 O O . THR B 1 61 ? 66.982 15.403 -65.233 1.00 195.04 403 THR B O 1
ATOM 3295 N N . PHE B 1 62 ? 66.502 15.929 -63.089 1.00 174.54 404 PHE B N 1
ATOM 3296 C CA . PHE B 1 62 ? 67.231 14.821 -62.538 1.00 168.13 404 PHE B CA 1
ATOM 3297 C C . PHE B 1 62 ? 66.212 13.823 -62.089 1.00 164.80 404 PHE B C 1
ATOM 3298 O O . PHE B 1 62 ? 65.435 14.109 -61.174 1.00 158.11 404 PHE B O 1
ATOM 3306 N N . PRO B 1 63 ? 66.183 12.660 -62.767 1.00 166.40 405 PRO B N 1
ATOM 3307 C CA . PRO B 1 63 ? 65.259 11.616 -62.383 1.00 164.24 405 PRO B CA 1
ATOM 3308 C C . PRO B 1 63 ? 65.414 11.404 -60.892 1.00 158.12 405 PRO B C 1
ATOM 3309 O O . PRO B 1 63 ? 66.537 11.346 -60.395 1.00 158.47 405 PRO B O 1
ATOM 3313 N N . ALA B 1 64 ? 64.302 11.366 -60.175 1.00 151.54 406 ALA B N 1
ATOM 3314 C CA . ALA B 1 64 ? 64.368 11.189 -58.741 1.00 150.30 406 ALA B CA 1
ATOM 3315 C C . ALA B 1 64 ? 63.254 10.257 -58.275 1.00 152.27 406 ALA B C 1
ATOM 3316 O O . ALA B 1 64 ? 62.161 10.268 -58.840 1.00 157.68 406 ALA B O 1
ATOM 3318 N N . THR B 1 65 ? 63.556 9.435 -57.268 1.00 150.10 407 THR B N 1
ATOM 3319 C CA . THR B 1 65 ? 62.632 8.410 -56.782 1.00 145.09 407 THR B CA 1
ATOM 3320 C C . THR B 1 65 ? 62.664 8.350 -55.264 1.00 138.09 407 THR B C 1
ATOM 3321 O O . THR B 1 65 ? 63.706 8.580 -54.657 1.00 134.56 407 THR B O 1
ATOM 3325 N N . THR B 1 66 ? 61.515 8.049 -54.668 1.00 134.82 408 THR B N 1
ATOM 3326 C CA . THR B 1 66 ? 61.395 7.984 -53.219 1.00 134.52 408 THR B CA 1
ATOM 3327 C C . THR B 1 66 ? 61.032 6.572 -52.755 1.00 134.91 408 THR B C 1
ATOM 3328 O O . THR B 1 66 ? 60.273 5.864 -53.417 1.00 136.50 408 THR B O 1
ATOM 3332 N N . TYR B 1 67 ? 61.587 6.165 -51.619 1.00 135.10 409 TYR B N 1
ATOM 3333 C CA . TYR B 1 67 ? 61.496 4.774 -51.195 1.00 140.49 409 TYR B CA 1
ATOM 3334 C C . TYR B 1 67 ? 61.154 4.579 -49.739 1.00 135.94 409 TYR B C 1
ATOM 3335 O O . TYR B 1 67 ? 61.563 5.337 -48.866 1.00 132.94 409 TYR B O 1
ATOM 3344 N N . ARG B 1 68 ? 60.417 3.517 -49.481 1.00 136.40 410 ARG B N 1
ATOM 3345 C CA . ARG B 1 68 ? 60.335 2.991 -48.146 1.00 136.09 410 ARG B CA 1
ATOM 3346 C C . ARG B 1 68 ? 61.630 2.223 -47.870 1.00 140.44 410 ARG B C 1
ATOM 3347 O O . ARG B 1 68 ? 62.139 1.490 -48.745 1.00 153.69 410 ARG B O 1
ATOM 3355 N N . ALA B 1 69 ? 62.174 2.407 -46.667 1.00 135.62 411 ALA B N 1
ATOM 3356 C CA . ALA B 1 69 ? 63.335 1.625 -46.224 1.00 137.65 411 ALA B CA 1
ATOM 3357 C C . ALA B 1 69 ? 63.228 1.277 -44.744 1.00 135.89 411 ALA B C 1
ATOM 3358 O O . ALA B 1 69 ? 62.316 1.736 -44.036 1.00 133.24 411 ALA B O 1
ATOM 3360 N N . THR B 1 70 ? 64.161 0.454 -44.285 1.00 138.97 412 THR B N 1
ATOM 3361 C CA . THR B 1 70 ? 64.202 0.051 -42.891 1.00 142.63 412 THR B CA 1
ATOM 3362 C C . THR B 1 70 ? 65.594 0.258 -42.310 1.00 146.54 412 THR B C 1
ATOM 3363 O O . THR B 1 70 ? 66.584 -0.154 -42.910 1.00 154.55 412 THR B O 1
ATOM 3367 N N . HIS B 1 71 ? 65.666 0.878 -41.138 1.00 146.10 413 HIS B N 1
ATOM 3368 C CA . HIS B 1 71 ? 66.948 1.158 -40.503 1.00 149.12 413 HIS B CA 1
ATOM 3369 C C . HIS B 1 71 ? 67.627 -0.121 -40.136 1.00 152.36 413 HIS B C 1
ATOM 3370 O O . HIS B 1 71 ? 66.994 -1.048 -39.636 1.00 150.94 413 HIS B O 1
ATOM 3377 N N . ASN B 1 72 ? 68.929 -0.183 -40.391 1.00 157.96 414 ASN B N 1
ATOM 3378 C CA . ASN B 1 72 ? 69.722 -1.367 -40.081 1.00 162.92 414 ASN B CA 1
ATOM 3379 C C . ASN B 1 72 ? 69.870 -1.666 -38.576 1.00 160.34 414 ASN B C 1
ATOM 3380 O O . ASN B 1 72 ? 69.767 -2.817 -38.153 1.00 161.33 414 ASN B O 1
ATOM 3385 N N . THR B 1 73 ? 70.080 -0.626 -37.775 1.00 157.23 415 THR B N 1
ATOM 3386 C CA . THR B 1 73 ? 70.365 -0.784 -36.346 1.00 154.14 415 THR B CA 1
ATOM 3387 C C . THR B 1 73 ? 69.110 -0.951 -35.492 1.00 151.87 415 THR B C 1
ATOM 3388 O O . THR B 1 73 ? 69.078 -1.794 -34.597 1.00 148.81 415 THR B O 1
ATOM 3392 N N . THR B 1 74 ? 68.082 -0.157 -35.781 1.00 152.96 416 THR B N 1
ATOM 3393 C CA . THR B 1 74 ? 66.883 -0.120 -34.947 1.00 152.36 416 THR B CA 1
ATOM 3394 C C . THR B 1 74 ? 65.723 -0.903 -35.553 1.00 152.70 416 THR B C 1
ATOM 3395 O O . THR B 1 74 ? 64.888 -1.431 -34.821 1.00 155.07 416 THR B O 1
ATOM 3399 N N . GLY B 1 75 ? 65.685 -0.998 -36.880 1.00 153.85 417 GLY B N 1
ATOM 3400 C CA . GLY B 1 75 ? 64.607 -1.705 -37.575 1.00 156.59 417 GLY B CA 1
ATOM 3401 C C . GLY B 1 75 ? 63.388 -0.828 -37.771 1.00 158.07 417 GLY B C 1
ATOM 3402 O O . GLY B 1 75 ? 62.323 -1.306 -38.160 1.00 164.47 417 GLY B O 1
ATOM 3403 N N . TYR B 1 76 ? 63.551 0.460 -37.485 1.00 156.12 418 TYR B N 1
ATOM 3404 C CA . TYR B 1 76 ? 62.565 1.469 -37.807 1.00 150.94 418 TYR B CA 1
ATOM 3405 C C . TYR B 1 76 ? 62.374 1.613 -39.303 1.00 153.38 418 TYR B C 1
ATOM 3406 O O . TYR B 1 76 ? 63.301 1.409 -40.083 1.00 161.94 418 TYR B O 1
ATOM 3415 N N . LYS B 1 77 ? 61.156 1.944 -39.701 1.00 148.49 419 LYS B N 1
ATOM 3416 C CA . LYS B 1 77 ? 60.865 2.182 -41.104 1.00 146.29 419 LYS B CA 1
ATOM 3417 C C . LYS B 1 77 ? 60.878 3.696 -41.364 1.00 137.99 419 LYS B C 1
ATOM 3418 O O . LYS B 1 77 ? 60.242 4.474 -40.647 1.00 134.11 419 LYS B O 1
ATOM 3424 N N . TYR B 1 78 ? 61.640 4.098 -42.375 1.00 134.46 420 TYR B N 1
ATOM 3425 C CA . TYR B 1 78 ? 61.803 5.495 -42.751 1.00 126.91 420 TYR B CA 1
ATOM 3426 C C . TYR B 1 78 ? 61.422 5.684 -44.221 1.00 128.12 420 TYR B C 1
ATOM 3427 O O . TYR B 1 78 ? 61.222 4.701 -44.971 1.00 133.41 420 TYR B O 1
ATOM 3436 N N . CYS B 1 79 ? 61.336 6.950 -44.632 1.00 124.31 421 CYS B N 1
ATOM 3437 C CA . CYS B 1 79 ? 61.211 7.317 -46.049 1.00 122.59 421 CYS B CA 1
ATOM 3438 C C . CYS B 1 79 ? 62.478 8.016 -46.558 1.00 123.76 421 CYS B C 1
ATOM 3439 O O . CYS B 1 79 ? 62.959 8.983 -45.958 1.00 123.75 421 CYS B O 1
ATOM 3442 N N . LEU B 1 80 ? 63.022 7.531 -47.670 1.00 123.09 422 LEU B N 1
ATOM 3443 C CA . LEU B 1 80 ? 64.203 8.170 -48.248 1.00 122.90 422 LEU B CA 1
ATOM 3444 C C . LEU B 1 80 ? 64.050 8.489 -49.733 1.00 124.12 422 LEU B C 1
ATOM 3445 O O . LEU B 1 80 ? 63.477 7.708 -50.488 1.00 126.84 422 LEU B O 1
ATOM 3450 N N . ARG B 1 81 ? 64.539 9.656 -50.137 1.00 122.25 423 ARG B N 1
ATOM 3451 C CA . ARG B 1 81 ? 64.346 10.122 -51.506 1.00 124.92 423 ARG B CA 1
ATOM 3452 C C . ARG B 1 81 ? 65.690 10.239 -52.199 1.00 127.95 423 ARG B C 1
ATOM 3453 O O . ARG B 1 81 ? 66.593 10.915 -51.709 1.00 127.41 423 ARG B O 1
ATOM 3461 N N . ARG B 1 82 ? 65.824 9.569 -53.336 1.00 131.47 424 ARG B N 1
ATOM 3462 C CA . ARG B 1 82 ? 67.041 9.669 -54.119 1.00 136.31 424 ARG B CA 1
ATOM 3463 C C . ARG B 1 82 ? 66.855 10.596 -55.301 1.00 138.67 424 ARG B C 1
ATOM 3464 O O . ARG B 1 82 ? 65.898 10.447 -56.051 1.00 143.12 424 ARG B O 1
ATOM 3472 N N . ILE B 1 83 ? 67.788 11.528 -55.474 1.00 138.35 425 ILE B N 1
ATOM 3473 C CA . ILE B 1 83 ? 67.868 12.286 -56.717 1.00 140.88 425 ILE B CA 1
ATOM 3474 C C . ILE B 1 83 ? 69.101 11.794 -57.480 1.00 146.56 425 ILE B C 1
ATOM 3475 O O . ILE B 1 83 ? 70.215 11.834 -56.974 1.00 145.77 425 ILE B O 1
ATOM 3480 N N . HIS B 1 84 ? 68.870 11.311 -58.694 1.00 150.57 426 HIS B N 1
ATOM 3481 C CA . HIS B 1 84 ? 69.878 10.594 -59.469 1.00 158.11 426 HIS B CA 1
ATOM 3482 C C . HIS B 1 84 ? 70.985 11.474 -59.977 1.00 160.48 426 HIS B C 1
ATOM 3483 O O . HIS B 1 84 ? 70.732 12.589 -60.442 1.00 156.99 426 HIS B O 1
ATOM 3490 N N . GLY B 1 85 ? 72.222 10.977 -59.874 1.00 166.35 427 GLY B N 1
ATOM 3491 C CA . GLY B 1 85 ? 73.403 11.649 -60.417 1.00 169.38 427 GLY B CA 1
ATOM 3492 C C . GLY B 1 85 ? 73.553 13.100 -59.988 1.00 165.01 427 GLY B C 1
ATOM 3493 O O . GLY B 1 85 ? 73.759 13.991 -60.815 1.00 164.44 427 GLY B O 1
ATOM 3494 N N . PHE B 1 86 ? 73.448 13.336 -58.687 1.00 161.17 428 PHE B N 1
ATOM 3495 C CA . PHE B 1 86 ? 73.566 14.677 -58.142 1.00 158.04 428 PHE B CA 1
ATOM 3496 C C . PHE B 1 86 ? 74.596 14.703 -57.032 1.00 159.35 428 PHE B C 1
ATOM 3497 O O . PHE B 1 86 ? 74.573 13.869 -56.124 1.00 159.55 428 PHE B O 1
ATOM 3505 N N . ARG B 1 87 ? 75.514 15.655 -57.132 1.00 161.49 429 ARG B N 1
ATOM 3506 C CA . ARG B 1 87 ? 76.467 15.931 -56.068 1.00 164.70 429 ARG B CA 1
ATOM 3507 C C . ARG B 1 87 ? 76.283 17.394 -55.664 1.00 166.85 429 ARG B C 1
ATOM 3508 O O . ARG B 1 87 ? 76.211 18.266 -56.533 1.00 166.52 429 ARG B O 1
ATOM 3516 N N . LEU B 1 88 ? 76.149 17.637 -54.354 1.00 173.13 430 LEU B N 1
ATOM 3517 C CA . LEU B 1 88 ? 76.063 18.990 -53.781 1.00 174.93 430 LEU B CA 1
ATOM 3518 C C . LEU B 1 88 ? 77.309 19.781 -54.197 1.00 185.50 430 LEU B C 1
ATOM 3519 O O . LEU B 1 88 ? 78.432 19.252 -54.135 1.00 195.60 430 LEU B O 1
ATOM 3524 N N . GLN B 1 89 ? 77.101 21.027 -54.629 1.00 184.35 431 GLN B N 1
ATOM 3525 C CA . GLN B 1 89 ? 78.157 21.828 -55.268 1.00 185.59 431 GLN B CA 1
ATOM 3526 C C . GLN B 1 89 ? 79.180 22.374 -54.279 1.00 182.76 431 GLN B C 1
ATOM 3527 O O . GLN B 1 89 ? 80.375 22.465 -54.582 1.00 186.97 431 GLN B O 1
ATOM 3533 N N . SER B 1 90 ? 78.701 22.750 -53.101 1.00 172.97 432 SER B N 1
ATOM 3534 C CA . SER B 1 90 ? 79.569 23.314 -52.083 1.00 167.76 432 SER B CA 1
ATOM 3535 C C . SER B 1 90 ? 79.130 22.877 -50.702 1.00 164.33 432 SER B C 1
ATOM 3536 O O . SER B 1 90 ? 78.017 22.389 -50.528 1.00 165.97 432 SER B O 1
ATOM 3539 N N . THR B 1 91 ? 80.017 23.076 -49.730 1.00 164.00 433 THR B N 1
ATOM 3540 C CA . THR B 1 91 ? 79.775 22.720 -48.336 1.00 157.51 433 THR B CA 1
ATOM 3541 C C . THR B 1 91 ? 78.694 23.596 -47.718 1.00 150.60 433 THR B C 1
ATOM 3542 O O . THR B 1 91 ? 77.944 23.135 -46.860 1.00 148.44 433 THR B O 1
ATOM 3546 N N . LYS B 1 92 ? 78.625 24.850 -48.160 1.00 146.45 434 LYS B N 1
ATOM 3547 C CA . LYS B 1 92 ? 77.644 25.802 -47.651 1.00 145.23 434 LYS B CA 1
ATOM 3548 C C . LYS B 1 92 ? 76.236 25.240 -47.717 1.00 144.59 434 LYS B C 1
ATOM 3549 O O . LYS B 1 92 ? 75.445 25.389 -46.787 1.00 143.03 434 LYS B O 1
ATOM 3555 N N . CYS B 1 93 ? 75.935 24.572 -48.820 1.00 147.46 435 CYS B N 1
ATOM 3556 C CA . CYS B 1 93 ? 74.659 23.894 -48.960 1.00 143.02 435 CYS B CA 1
ATOM 3557 C C . CYS B 1 93 ? 74.393 23.050 -47.705 1.00 138.20 435 CYS B C 1
ATOM 3558 O O . CYS B 1 93 ? 73.255 22.934 -47.226 1.00 134.12 435 CYS B O 1
ATOM 3561 N N . MET B 1 94 ? 75.460 22.507 -47.138 1.00 138.71 436 MET B N 1
ATOM 3562 C CA . MET B 1 94 ? 75.308 21.695 -45.945 1.00 135.83 436 MET B CA 1
ATOM 3563 C C . MET B 1 94 ? 74.758 22.467 -44.760 1.00 127.48 436 MET B C 1
ATOM 3564 O O . MET B 1 94 ? 73.975 21.935 -43.985 1.00 120.10 436 MET B O 1
ATOM 3569 N N . THR B 1 95 ? 75.167 23.727 -44.647 1.00 126.65 437 THR B N 1
ATOM 3570 C CA . THR B 1 95 ? 74.661 24.612 -43.612 1.00 123.11 437 THR B CA 1
ATOM 3571 C C . THR B 1 95 ? 73.170 24.764 -43.785 1.00 117.55 437 THR B C 1
ATOM 3572 O O . THR B 1 95 ? 72.452 24.767 -42.801 1.00 114.71 437 THR B O 1
ATOM 3576 N N . LEU B 1 96 ? 72.724 24.899 -45.035 1.00 115.86 438 LEU B N 1
ATOM 3577 C CA . LEU B 1 96 ? 71.317 25.082 -45.337 1.00 109.30 438 LEU B CA 1
ATOM 3578 C C . LEU B 1 96 ? 70.503 23.858 -44.956 1.00 107.48 438 LEU B C 1
ATOM 3579 O O . LEU B 1 96 ? 69.412 23.994 -44.404 1.00 105.25 438 LEU B O 1
ATOM 3584 N N . VAL B 1 97 ? 71.039 22.675 -45.244 1.00 109.40 439 VAL B N 1
ATOM 3585 C CA . VAL B 1 97 ? 70.416 21.408 -44.833 1.00 110.86 439 VAL B CA 1
ATOM 3586 C C . VAL B 1 97 ? 70.256 21.294 -43.319 1.00 112.08 439 VAL B C 1
ATOM 3587 O O . VAL B 1 97 ? 69.227 20.839 -42.819 1.00 112.04 439 VAL B O 1
ATOM 3591 N N . GLU B 1 98 ? 71.305 21.685 -42.603 1.00 115.90 440 GLU B N 1
ATOM 3592 C CA . GLU B 1 98 ? 71.331 21.626 -41.146 1.00 115.02 440 GLU B CA 1
ATOM 3593 C C . GLU B 1 98 ? 70.169 22.372 -40.551 1.00 110.40 440 GLU B C 1
ATOM 3594 O O . GLU B 1 98 ? 69.595 21.906 -39.583 1.00 112.38 440 GLU B O 1
ATOM 3600 N N . MET B 1 99 ? 69.838 23.521 -41.144 1.00 105.02 441 MET B N 1
ATOM 3601 C CA . MET B 1 99 ? 68.650 24.283 -40.804 1.00 100.15 441 MET B CA 1
ATOM 3602 C C . MET B 1 99 ? 67.404 23.454 -41.030 1.00 97.21 441 MET B C 1
ATOM 3603 O O . MET B 1 99 ? 66.485 23.445 -40.222 1.00 96.86 441 MET B O 1
ATOM 3608 N N . TRP B 1 100 ? 67.382 22.735 -42.130 1.00 98.19 442 TRP B N 1
ATOM 3609 C CA . TRP B 1 100 ? 66.243 21.894 -42.446 1.00 101.46 442 TRP B CA 1
ATOM 3610 C C . TRP B 1 100 ? 66.047 20.729 -41.520 1.00 100.51 442 TRP B C 1
ATOM 3611 O O . TRP B 1 100 ? 64.920 20.409 -41.156 1.00 98.39 442 TRP B O 1
ATOM 3622 N N . LYS B 1 101 ? 67.139 20.082 -41.134 1.00 102.39 443 LYS B N 1
ATOM 3623 C CA . LYS B 1 101 ? 67.070 18.978 -40.198 1.00 104.89 443 LYS B CA 1
ATOM 3624 C C . LYS B 1 101 ? 66.680 19.541 -38.865 1.00 106.86 443 LYS B C 1
ATOM 3625 O O . LYS B 1 101 ? 65.883 18.933 -38.151 1.00 112.92 443 LYS B O 1
ATOM 3631 N N . LYS B 1 102 ? 67.240 20.706 -38.533 1.00 108.29 444 LYS B N 1
ATOM 3632 C CA . LYS B 1 102 ? 67.022 21.316 -37.225 1.00 110.23 444 LYS B CA 1
ATOM 3633 C C . LYS B 1 102 ? 65.562 21.644 -36.954 1.00 106.04 444 LYS B C 1
ATOM 3634 O O . LYS B 1 102 ? 65.096 21.495 -35.829 1.00 109.18 444 LYS B O 1
ATOM 3640 N N . LEU B 1 103 ? 64.859 22.089 -37.989 1.00 100.40 445 LEU B N 1
ATOM 3641 C CA . LEU B 1 103 ? 63.452 22.438 -37.909 1.00 96.00 445 LEU B CA 1
ATOM 3642 C C . LEU B 1 103 ? 62.551 21.246 -37.570 1.00 95.08 445 LEU B C 1
ATOM 3643 O O . LEU B 1 103 ? 62.707 20.167 -38.137 1.00 94.58 445 LEU B O 1
ATOM 3648 N N . GLN B 1 104 ? 61.589 21.471 -36.678 1.00 92.64 446 GLN B N 1
ATOM 3649 C CA . GLN B 1 104 ? 60.702 20.419 -36.221 1.00 92.16 446 GLN B CA 1
ATOM 3650 C C . GLN B 1 104 ? 59.334 20.968 -36.044 1.00 89.59 446 GLN B C 1
ATOM 3651 O O . GLN B 1 104 ? 59.091 21.695 -35.089 1.00 94.48 446 GLN B O 1
ATOM 3657 N N . HIS B 1 105 ? 58.428 20.623 -36.944 1.00 89.41 447 HIS B N 1
ATOM 3658 C CA . HIS B 1 105 ? 57.033 21.040 -36.794 1.00 88.02 447 HIS B CA 1
ATOM 3659 C C . HIS B 1 105 ? 56.120 19.894 -37.088 1.00 87.84 447 HIS B C 1
ATOM 3660 O O . HIS B 1 105 ? 56.431 19.078 -37.939 1.00 90.07 447 HIS B O 1
ATOM 3667 N N . THR B 1 106 ? 55.001 19.786 -36.382 1.00 83.87 448 THR B N 1
ATOM 3668 C CA . THR B 1 106 ? 54.071 18.703 -36.680 1.00 84.83 448 THR B CA 1
ATOM 3669 C C . THR B 1 106 ? 53.537 18.765 -38.111 1.00 87.54 448 THR B C 1
ATOM 3670 O O . THR B 1 106 ? 53.213 17.729 -38.702 1.00 91.48 448 THR B O 1
ATOM 3674 N N . ASN B 1 107 ? 53.427 19.972 -38.660 1.00 87.35 449 ASN B N 1
ATOM 3675 C CA . ASN B 1 107 ? 52.883 20.134 -40.007 1.00 88.24 449 ASN B CA 1
ATOM 3676 C C . ASN B 1 107 ? 53.921 20.024 -41.131 1.00 90.73 449 ASN B C 1
ATOM 3677 O O . ASN B 1 107 ? 53.606 20.181 -42.318 1.00 89.62 449 ASN B O 1
ATOM 3682 N N . VAL B 1 108 ? 55.158 19.738 -40.740 1.00 90.18 450 VAL B N 1
ATOM 3683 C CA . VAL B 1 108 ? 56.199 19.437 -41.698 1.00 89.74 450 VAL B CA 1
ATOM 3684 C C . VAL B 1 108 ? 56.730 18.015 -41.471 1.00 95.35 450 VAL B C 1
ATOM 3685 O O . VAL B 1 108 ? 57.017 17.603 -40.330 1.00 94.32 450 VAL B O 1
ATOM 3689 N N . VAL B 1 109 ? 56.815 17.258 -42.567 1.00 97.31 451 VAL B N 1
ATOM 3690 C CA . VAL B 1 109 ? 57.441 15.944 -42.572 1.00 94.01 451 VAL B CA 1
ATOM 3691 C C . VAL B 1 109 ? 58.882 16.146 -42.169 1.00 94.45 451 VAL B C 1
ATOM 3692 O O . VAL B 1 109 ? 59.604 16.922 -42.795 1.00 93.21 451 VAL B O 1
ATOM 3696 N N . GLN B 1 110 ? 59.294 15.479 -41.105 1.00 96.23 452 GLN B N 1
ATOM 3697 C CA . GLN B 1 110 ? 60.623 15.724 -40.559 1.00 99.72 452 GLN B CA 1
ATOM 3698 C C . GLN B 1 110 ? 61.746 15.245 -41.488 1.00 101.36 452 GLN B C 1
ATOM 3699 O O . GLN B 1 110 ? 61.681 14.153 -42.045 1.00 103.04 452 GLN B O 1
ATOM 3705 N N . LEU B 1 111 ? 62.763 16.078 -41.672 1.00 102.79 453 LEU B N 1
ATOM 3706 C CA . LEU B 1 111 ? 63.972 15.651 -42.371 1.00 105.18 453 LEU B CA 1
ATOM 3707 C C . LEU B 1 111 ? 64.898 15.080 -41.327 1.00 110.75 453 LEU B C 1
ATOM 3708 O O . LEU B 1 111 ? 65.192 15.749 -40.331 1.00 119.14 453 LEU B O 1
ATOM 3713 N N . ARG B 1 112 ? 65.365 13.853 -41.551 1.00 112.39 454 ARG B N 1
ATOM 3714 C CA . ARG B 1 112 ? 66.195 13.151 -40.572 1.00 114.82 454 ARG B CA 1
ATOM 3715 C C . ARG B 1 112 ? 67.710 13.209 -40.842 1.00 120.34 454 ARG B C 1
ATOM 3716 O O . ARG B 1 112 ? 68.472 13.613 -39.963 1.00 124.62 454 ARG B O 1
ATOM 3724 N N . GLU B 1 113 ? 68.146 12.804 -42.033 1.00 123.26 455 GLU B N 1
ATOM 3725 C CA . GLU B 1 113 ? 69.542 12.990 -42.428 1.00 126.21 455 GLU B CA 1
ATOM 3726 C C . GLU B 1 113 ? 69.728 13.050 -43.929 1.00 125.12 455 GLU B C 1
ATOM 3727 O O . GLU B 1 113 ? 68.833 12.680 -44.689 1.00 122.42 455 GLU B O 1
ATOM 3733 N N . VAL B 1 114 ? 70.878 13.560 -44.356 1.00 123.71 456 VAL B N 1
ATOM 3734 C CA . VAL B 1 114 ? 71.183 13.632 -45.772 1.00 121.10 456 VAL B CA 1
ATOM 3735 C C . VAL B 1 114 ? 72.597 13.151 -45.999 1.00 122.91 456 VAL B C 1
ATOM 3736 O O . VAL B 1 114 ? 73.504 13.524 -45.269 1.00 126.96 456 VAL B O 1
ATOM 3740 N N . PHE B 1 115 ? 72.772 12.325 -47.016 1.00 123.86 457 PHE B N 1
ATOM 3741 C CA . PHE B 1 115 ? 74.088 11.821 -47.364 1.00 131.47 457 PHE B CA 1
ATOM 3742 C C . PHE B 1 115 ? 74.232 11.658 -48.871 1.00 136.56 457 PHE B C 1
ATOM 3743 O O . PHE B 1 115 ? 73.242 11.461 -49.576 1.00 137.36 457 PHE B O 1
ATOM 3751 N N . THR B 1 116 ? 75.464 11.748 -49.353 1.00 139.94 458 THR B N 1
ATOM 3752 C CA . THR B 1 116 ? 75.756 11.462 -50.744 1.00 146.68 458 THR B CA 1
ATOM 3753 C C . THR B 1 116 ? 76.283 10.035 -50.801 1.00 151.70 458 THR B C 1
ATOM 3754 O O . THR B 1 116 ? 77.060 9.633 -49.938 1.00 156.39 458 THR B O 1
ATOM 3758 N N . THR B 1 117 ? 75.848 9.257 -51.788 1.00 154.11 459 THR B N 1
ATOM 3759 C CA . THR B 1 117 ? 76.187 7.831 -51.835 1.00 158.18 459 THR B CA 1
ATOM 3760 C C . THR B 1 117 ? 76.347 7.305 -53.241 1.00 161.24 459 THR B C 1
ATOM 3761 O O . THR B 1 117 ? 75.672 7.768 -54.151 1.00 159.77 459 THR B O 1
ATOM 3765 N N . LYS B 1 118 ? 77.218 6.310 -53.401 1.00 167.68 460 LYS B N 1
ATOM 3766 C CA . LYS B 1 118 ? 77.432 5.671 -54.707 1.00 174.42 460 LYS B CA 1
ATOM 3767 C C . LYS B 1 118 ? 76.894 4.234 -54.829 1.00 175.40 460 LYS B C 1
ATOM 3768 O O . LYS B 1 118 ? 77.084 3.588 -55.876 1.00 178.65 460 LYS B O 1
ATOM 3774 N N . ALA B 1 119 ? 76.204 3.763 -53.784 1.00 170.77 461 ALA B N 1
ATOM 3775 C CA . ALA B 1 119 ? 75.705 2.399 -53.675 1.00 174.37 461 ALA B CA 1
ATOM 3776 C C . ALA B 1 119 ? 74.747 1.995 -54.796 1.00 177.15 461 ALA B C 1
ATOM 3777 O O . ALA B 1 119 ? 74.772 0.858 -55.259 1.00 187.37 461 ALA B O 1
ATOM 3779 N N . PHE B 1 120 ? 73.937 2.941 -55.259 1.00 170.53 462 PHE B N 1
ATOM 3780 C CA . PHE B 1 120 ? 72.857 2.648 -56.223 1.00 170.36 462 PHE B CA 1
ATOM 3781 C C . PHE B 1 120 ? 73.354 2.275 -57.593 1.00 176.87 462 PHE B C 1
ATOM 3782 O O . PHE B 1 120 ? 72.650 1.629 -58.370 1.00 178.05 462 PHE B O 1
ATOM 3790 N N . GLY B 1 121 ? 74.554 2.734 -57.911 1.00 179.97 463 GLY B N 1
ATOM 3791 C CA . GLY B 1 121 ? 75.158 2.409 -59.188 1.00 186.56 463 GLY B CA 1
ATOM 3792 C C . GLY B 1 121 ? 75.214 3.646 -60.048 1.00 188.80 463 GLY B C 1
ATOM 3793 O O . GLY B 1 121 ? 75.965 3.732 -61.012 1.00 193.35 463 GLY B O 1
ATOM 3794 N N . ASP B 1 122 ? 74.372 4.599 -59.699 1.00 192.06 464 ASP B N 1
ATOM 3795 C CA . ASP B 1 122 ? 74.549 5.967 -60.082 1.00 198.64 464 ASP B CA 1
ATOM 3796 C C . ASP B 1 122 ? 74.715 6.694 -58.760 1.00 192.50 464 ASP B C 1
ATOM 3797 O O . ASP B 1 122 ? 73.754 6.830 -57.987 1.00 185.20 464 ASP B O 1
ATOM 3802 N N . ASN B 1 123 ? 75.942 7.132 -58.492 1.00 190.00 465 ASN B N 1
ATOM 3803 C CA . ASN B 1 123 ? 76.189 7.936 -57.311 1.00 180.90 465 ASN B CA 1
ATOM 3804 C C . ASN B 1 123 ? 75.166 9.080 -57.245 1.00 173.38 465 ASN B C 1
ATOM 3805 O O . ASN B 1 123 ? 74.878 9.757 -58.244 1.00 169.92 465 ASN B O 1
ATOM 3810 N N . SER B 1 124 ? 74.580 9.253 -56.064 1.00 170.78 466 SER B N 1
ATOM 3811 C CA . SER B 1 124 ? 73.428 10.138 -55.903 1.00 161.98 466 SER B CA 1
ATOM 3812 C C . SER B 1 124 ? 73.252 10.627 -54.473 1.00 151.93 466 SER B C 1
ATOM 3813 O O . SER B 1 124 ? 73.800 10.044 -53.531 1.00 150.45 466 SER B O 1
ATOM 3816 N N . LEU B 1 125 ? 72.467 11.690 -54.326 1.00 145.43 467 LEU B N 1
ATOM 3817 C CA . LEU B 1 125 ? 72.149 12.259 -53.018 1.00 140.00 467 LEU B CA 1
ATOM 3818 C C . LEU B 1 125 ? 70.778 11.807 -52.528 1.00 134.88 467 LEU B C 1
ATOM 3819 O O . LEU B 1 125 ? 69.776 12.020 -53.202 1.00 131.82 467 LEU B O 1
ATOM 3824 N N . VAL B 1 126 ? 70.747 11.194 -51.346 1.00 131.54 468 VAL B N 1
ATOM 3825 C CA . VAL B 1 126 ? 69.501 10.677 -50.786 1.00 128.81 468 VAL B CA 1
ATOM 3826 C C . VAL B 1 126 ? 69.185 11.349 -49.469 1.00 124.93 468 VAL B C 1
ATOM 3827 O O . VAL B 1 126 ? 70.060 11.483 -48.622 1.00 125.85 468 VAL B O 1
ATOM 3831 N N . LEU B 1 127 ? 67.929 11.760 -49.315 1.00 120.54 469 LEU B N 1
ATOM 3832 C CA . LEU B 1 127 ? 67.456 12.422 -48.113 1.00 115.24 469 LEU B CA 1
ATOM 3833 C C . LEU B 1 127 ? 66.488 11.517 -47.398 1.00 115.27 469 LEU B C 1
ATOM 3834 O O . LEU B 1 127 ? 65.509 11.056 -47.989 1.00 116.78 469 LEU B O 1
ATOM 3839 N N . VAL B 1 128 ? 66.739 11.288 -46.117 1.00 115.13 470 VAL B N 1
ATOM 3840 C CA . VAL B 1 128 ? 65.833 10.470 -45.323 1.00 117.27 470 VAL B CA 1
ATOM 3841 C C . VAL B 1 128 ? 64.800 11.276 -44.481 1.00 114.89 470 VAL B C 1
ATOM 3842 O O . VAL B 1 128 ? 65.178 12.099 -43.659 1.00 117.40 470 VAL B O 1
ATOM 3846 N N . TYR B 1 129 ? 63.504 11.049 -44.704 1.00 111.97 471 TYR B N 1
ATOM 3847 C CA . TYR B 1 129 ? 62.444 11.682 -43.911 1.00 110.40 471 TYR B CA 1
ATOM 3848 C C . TYR B 1 129 ? 61.717 10.642 -43.104 1.00 111.20 471 TYR B C 1
ATOM 3849 O O . TYR B 1 129 ? 61.774 9.457 -43.414 1.00 119.27 471 TYR B O 1
ATOM 3858 N N . ASP B 1 130 ? 60.985 11.086 -42.096 1.00 107.88 472 ASP B N 1
ATOM 3859 C CA . ASP B 1 130 ? 60.050 10.191 -41.450 1.00 108.56 472 ASP B CA 1
ATOM 3860 C C . ASP B 1 130 ? 59.036 9.673 -42.438 1.00 106.83 472 ASP B C 1
ATOM 3861 O O . ASP B 1 130 ? 58.631 10.363 -43.383 1.00 102.00 472 ASP B O 1
ATOM 3866 N N . TYR B 1 131 ? 58.657 8.427 -42.204 1.00 109.30 473 TYR B N 1
ATOM 3867 C CA . TYR B 1 131 ? 57.710 7.729 -43.030 1.00 115.28 473 TYR B CA 1
ATOM 3868 C C . TYR B 1 131 ? 56.377 7.750 -42.343 1.00 115.90 473 TYR B C 1
ATOM 3869 O O . TYR B 1 131 ? 56.236 7.231 -41.229 1.00 124.08 473 TYR B O 1
ATOM 3878 N N . HIS B 1 132 ? 55.412 8.369 -43.014 1.00 113.52 474 HIS B N 1
ATOM 3879 C CA . HIS B 1 132 ? 54.048 8.468 -42.528 1.00 112.20 474 HIS B CA 1
ATOM 3880 C C . HIS B 1 132 ? 53.199 7.609 -43.404 1.00 119.24 474 HIS B C 1
ATOM 3881 O O . HIS B 1 132 ? 53.169 7.786 -44.601 1.00 120.97 474 HIS B O 1
ATOM 3888 N N . PRO B 1 133 ? 52.599 6.584 -42.803 1.00 122.42 475 PRO B N 1
ATOM 3889 C CA . PRO B 1 133 ? 52.013 5.402 -43.407 1.00 121.50 475 PRO B CA 1
ATOM 3890 C C . PRO B 1 133 ? 50.569 5.559 -43.810 1.00 121.76 475 PRO B C 1
ATOM 3891 O O . PRO B 1 133 ? 49.739 6.032 -43.024 1.00 120.57 475 PRO B O 1
ATOM 3895 N N . GLY B 1 134 ? 50.296 5.129 -45.037 1.00 122.28 476 GLY B N 1
ATOM 3896 C CA . GLY B 1 134 ? 48.979 5.227 -45.617 1.00 124.61 476 GLY B CA 1
ATOM 3897 C C . GLY B 1 134 ? 48.717 6.627 -46.117 1.00 124.26 476 GLY B C 1
ATOM 3898 O O . GLY B 1 134 ? 47.605 6.934 -46.548 1.00 124.49 476 GLY B O 1
ATOM 3899 N N . SER B 1 135 ? 49.736 7.486 -46.059 1.00 124.80 477 SER B N 1
ATOM 3900 C CA . SER B 1 135 ? 49.596 8.843 -46.592 1.00 124.74 477 SER B CA 1
ATOM 3901 C C . SER B 1 135 ? 49.461 8.844 -48.113 1.00 123.10 477 SER B C 1
ATOM 3902 O O . SER B 1 135 ? 50.114 8.062 -48.828 1.00 123.60 477 SER B O 1
ATOM 3905 N N . GLN B 1 136 ? 48.608 9.747 -48.583 1.00 119.24 478 GLN B N 1
ATOM 3906 C CA . GLN B 1 136 ? 48.533 10.084 -49.990 1.00 123.13 478 GLN B CA 1
ATOM 3907 C C . GLN B 1 136 ? 48.713 11.581 -50.240 1.00 120.74 478 GLN B C 1
ATOM 3908 O O . GLN B 1 136 ? 48.370 12.404 -49.405 1.00 114.03 478 GLN B O 1
ATOM 3914 N N . THR B 1 137 ? 49.272 11.921 -51.395 1.00 122.45 479 THR B N 1
ATOM 3915 C CA . THR B 1 137 ? 49.438 13.313 -51.778 1.00 118.58 479 THR B CA 1
ATOM 3916 C C . THR B 1 137 ? 48.101 13.990 -51.855 1.00 116.23 479 THR B C 1
ATOM 3917 O O . THR B 1 137 ? 47.105 13.402 -52.279 1.00 119.96 479 THR B O 1
ATOM 3921 N N . LEU B 1 138 ? 48.094 15.244 -51.450 1.00 112.80 480 LEU B N 1
ATOM 3922 C CA . LEU B 1 138 ? 46.898 16.051 -51.459 1.00 111.79 480 LEU B CA 1
ATOM 3923 C C . LEU B 1 138 ? 46.262 16.141 -52.851 1.00 113.74 480 LEU B C 1
ATOM 3924 O O . LEU B 1 138 ? 45.044 16.196 -52.983 1.00 117.02 480 LEU B O 1
ATOM 3929 N N . LEU B 1 139 ? 47.093 16.136 -53.883 1.00 113.50 481 LEU B N 1
ATOM 3930 C CA . LEU B 1 139 ? 46.611 16.001 -55.249 1.00 117.02 481 LEU B CA 1
ATOM 3931 C C . LEU B 1 139 ? 45.779 14.725 -55.421 1.00 120.56 481 LEU B C 1
ATOM 3932 O O . LEU B 1 139 ? 44.701 14.736 -56.039 1.00 122.15 481 LEU B O 1
ATOM 3937 N N . ALA B 1 140 ? 46.297 13.630 -54.867 1.00 121.98 482 ALA B N 1
ATOM 3938 C CA . ALA B 1 140 ? 45.653 12.321 -54.952 1.00 125.03 482 ALA B CA 1
ATOM 3939 C C . ALA B 1 140 ? 44.352 12.345 -54.190 1.00 125.48 482 ALA B C 1
ATOM 3940 O O . ALA B 1 140 ? 43.352 11.790 -54.647 1.00 133.30 482 ALA B O 1
ATOM 3942 N N . LYS B 1 141 ? 44.363 13.011 -53.040 1.00 121.61 483 LYS B N 1
ATOM 3943 C CA . LYS B 1 141 ? 43.206 13.051 -52.158 1.00 121.36 483 LYS B CA 1
ATOM 3944 C C . LYS B 1 141 ? 42.010 13.770 -52.782 1.00 124.38 483 LYS B C 1
ATOM 3945 O O . LYS B 1 141 ? 40.900 13.236 -52.799 1.00 130.70 483 LYS B O 1
ATOM 3951 N N . TYR B 1 142 ? 42.236 14.960 -53.322 1.00 121.53 484 TYR B N 1
ATOM 3952 C CA . TYR B 1 142 ? 41.121 15.818 -53.639 1.00 123.26 484 TYR B CA 1
ATOM 3953 C C . TYR B 1 142 ? 40.883 16.129 -55.100 1.00 132.07 484 TYR B C 1
ATOM 3954 O O . TYR B 1 142 ? 39.787 16.567 -55.444 1.00 139.32 484 TYR B O 1
ATOM 3963 N N . PHE B 1 143 ? 41.882 15.907 -55.958 1.00 135.91 485 PHE B N 1
ATOM 3964 C CA . PHE B 1 143 ? 41.779 16.313 -57.377 1.00 137.25 485 PHE B CA 1
ATOM 3965 C C . PHE B 1 143 ? 41.586 15.172 -58.391 1.00 140.57 485 PHE B C 1
ATOM 3966 O O . PHE B 1 143 ? 41.306 15.401 -59.569 1.00 139.01 485 PHE B O 1
ATOM 3974 N N . THR B 1 144 ? 41.707 13.941 -57.911 1.00 144.13 486 THR B N 1
ATOM 3975 C CA . THR B 1 144 ? 41.425 12.754 -58.728 1.00 151.40 486 THR B CA 1
ATOM 3976 C C . THR B 1 144 ? 39.918 12.579 -58.993 1.00 155.61 486 THR B C 1
ATOM 3977 O O . THR B 1 144 ? 39.142 12.561 -58.040 1.00 156.66 486 THR B O 1
ATOM 3981 N N . PRO B 1 145 ? 39.501 12.431 -60.278 1.00 156.84 487 PRO B N 1
ATOM 3982 C CA . PRO B 1 145 ? 38.092 12.095 -60.577 1.00 154.90 487 PRO B CA 1
ATOM 3983 C C . PRO B 1 145 ? 37.805 10.606 -60.403 1.00 153.77 487 PRO B C 1
ATOM 3984 O O . PRO B 1 145 ? 37.133 10.204 -59.456 1.00 150.07 487 PRO B O 1
ATOM 3988 N N . THR B 1 172 ? 29.233 20.683 -59.230 1.00 186.85 514 THR B N 1
ATOM 3989 C CA . THR B 1 172 ? 30.244 20.227 -58.263 1.00 185.83 514 THR B CA 1
ATOM 3990 C C . THR B 1 172 ? 31.451 19.466 -58.898 1.00 186.61 514 THR B C 1
ATOM 3991 O O . THR B 1 172 ? 32.141 18.663 -58.251 1.00 178.83 514 THR B O 1
ATOM 3995 N N . SER B 1 173 ? 31.707 19.743 -60.171 1.00 191.36 515 SER B N 1
ATOM 3996 C CA . SER B 1 173 ? 33.016 19.445 -60.773 1.00 189.03 515 SER B CA 1
ATOM 3997 C C . SER B 1 173 ? 33.389 17.945 -60.806 1.00 184.68 515 SER B C 1
ATOM 3998 O O . SER B 1 173 ? 32.563 17.101 -61.166 1.00 185.37 515 SER B O 1
ATOM 4001 N N . ASN B 1 174 ? 34.632 17.621 -60.442 1.00 175.26 516 ASN B N 1
ATOM 4002 C CA . ASN B 1 174 ? 35.115 16.228 -60.449 1.00 168.34 516 ASN B CA 1
ATOM 4003 C C . ASN B 1 174 ? 34.566 15.433 -59.278 1.00 167.13 516 ASN B C 1
ATOM 4004 O O . ASN B 1 174 ? 34.192 14.273 -59.453 1.00 175.76 516 ASN B O 1
ATOM 4009 N N . GLY B 1 175 ? 34.537 16.061 -58.097 1.00 158.89 517 GLY B N 1
ATOM 4010 C CA . GLY B 1 175 ? 34.038 15.458 -56.854 1.00 156.69 517 GLY B CA 1
ATOM 4011 C C . GLY B 1 175 ? 33.301 16.472 -55.980 1.00 157.10 517 GLY B C 1
ATOM 4012 O O . GLY B 1 175 ? 33.519 17.679 -56.128 1.00 156.79 517 GLY B O 1
ATOM 4013 N N . PRO B 1 176 ? 32.439 16.000 -55.045 1.00 157.70 518 PRO B N 1
ATOM 4014 C CA . PRO B 1 176 ? 31.650 16.968 -54.266 1.00 153.83 518 PRO B CA 1
ATOM 4015 C C . PRO B 1 176 ? 32.552 18.035 -53.617 1.00 148.03 518 PRO B C 1
ATOM 4016 O O . PRO B 1 176 ? 33.477 17.672 -52.876 1.00 145.51 518 PRO B O 1
ATOM 4020 N N . LEU B 1 177 ? 32.300 19.318 -53.916 1.00 142.80 519 LEU B N 1
ATOM 4021 C CA . LEU B 1 177 ? 33.145 20.438 -53.450 1.00 132.21 519 LEU B CA 1
ATOM 4022 C C . LEU B 1 177 ? 33.430 20.331 -51.977 1.00 126.52 519 LEU B C 1
ATOM 4023 O O . LEU B 1 177 ? 32.543 20.017 -51.197 1.00 129.29 519 LEU B O 1
ATOM 4028 N N . LEU B 1 178 ? 34.667 20.585 -51.595 1.00 122.74 520 LEU B N 1
ATOM 4029 C CA . LEU B 1 178 ? 35.049 20.411 -50.202 1.00 122.38 520 LEU B CA 1
ATOM 4030 C C . LEU B 1 178 ? 34.149 21.165 -49.202 1.00 122.58 520 LEU B C 1
ATOM 4031 O O . LEU B 1 178 ? 33.780 22.311 -49.458 1.00 120.52 520 LEU B O 1
ATOM 4036 N N . PRO B 1 179 ? 33.784 20.515 -48.067 1.00 121.36 521 PRO B N 1
ATOM 4037 C CA . PRO B 1 179 ? 33.023 21.236 -47.029 1.00 121.37 521 PRO B CA 1
ATOM 4038 C C . PRO B 1 179 ? 33.909 22.319 -46.404 1.00 120.33 521 PRO B C 1
ATOM 4039 O O . PRO B 1 179 ? 35.089 22.066 -46.143 1.00 119.79 521 PRO B O 1
ATOM 4043 N N . GLU B 1 180 ? 33.359 23.511 -46.183 1.00 118.92 522 GLU B N 1
ATOM 4044 C CA . GLU B 1 180 ? 34.147 24.643 -45.679 1.00 114.19 522 GLU B CA 1
ATOM 4045 C C . GLU B 1 180 ? 35.021 24.255 -44.489 1.00 109.31 522 GLU B C 1
ATOM 4046 O O . GLU B 1 180 ? 36.215 24.576 -44.449 1.00 103.19 522 GLU B O 1
ATOM 4052 N N . ALA B 1 181 ? 34.397 23.543 -43.552 1.00 109.72 523 ALA B N 1
ATOM 4053 C CA . ALA B 1 181 ? 35.015 23.070 -42.328 1.00 106.43 523 ALA B CA 1
ATOM 4054 C C . ALA B 1 181 ? 36.377 22.461 -42.599 1.00 101.24 523 ALA B C 1
ATOM 4055 O O . ALA B 1 181 ? 37.363 22.773 -41.921 1.00 99.53 523 ALA B O 1
ATOM 4057 N N . THR B 1 182 ? 36.421 21.606 -43.613 1.00 101.21 524 THR B N 1
ATOM 4058 C CA . THR B 1 182 ? 37.649 20.925 -43.997 1.00 102.22 524 THR B CA 1
ATOM 4059 C C . THR B 1 182 ? 38.706 21.904 -44.521 1.00 100.82 524 THR B C 1
ATOM 4060 O O . THR B 1 182 ? 39.888 21.797 -44.179 1.00 93.21 524 THR B O 1
ATOM 4064 N N . ILE B 1 183 ? 38.269 22.866 -45.328 1.00 100.22 525 ILE B N 1
ATOM 4065 C CA . ILE B 1 183 ? 39.192 23.818 -45.919 1.00 98.56 525 ILE B CA 1
ATOM 4066 C C . ILE B 1 183 ? 39.921 24.645 -44.875 1.00 96.44 525 ILE B C 1
ATOM 4067 O O . ILE B 1 183 ? 41.094 24.945 -45.039 1.00 96.19 525 ILE B O 1
ATOM 4072 N N . TRP B 1 184 ? 39.246 24.973 -43.784 1.00 95.73 526 TRP B N 1
ATOM 4073 C CA . TRP B 1 184 ? 39.896 25.670 -42.678 1.00 94.72 526 TRP B CA 1
ATOM 4074 C C . TRP B 1 184 ? 40.880 24.835 -41.893 1.00 94.18 526 TRP B C 1
ATOM 4075 O O . TRP B 1 184 ? 41.953 25.324 -41.506 1.00 90.42 526 TRP B O 1
ATOM 4086 N N . SER B 1 185 ? 40.538 23.567 -41.658 1.00 92.86 527 SER B N 1
ATOM 4087 C CA . SER B 1 185 ? 41.447 22.672 -40.953 1.00 93.53 527 SER B CA 1
ATOM 4088 C C . SER B 1 185 ? 42.751 22.520 -41.733 1.00 91.53 527 SER B C 1
ATOM 4089 O O . SER B 1 185 ? 43.844 22.425 -41.142 1.00 88.80 527 SER B O 1
ATOM 4092 N N . ILE B 1 186 ? 42.615 22.483 -43.057 1.00 87.47 528 ILE B N 1
ATOM 4093 C CA . ILE B 1 186 ? 43.761 22.428 -43.929 1.00 83.52 528 ILE B CA 1
ATOM 4094 C C . ILE B 1 186 ? 44.498 23.746 -43.818 1.00 83.36 528 ILE B C 1
ATOM 4095 O O . ILE B 1 186 ? 45.713 23.765 -43.613 1.00 86.16 528 ILE B O 1
ATOM 4100 N N . ILE B 1 187 ? 43.752 24.842 -43.920 1.00 82.73 529 ILE B N 1
ATOM 4101 C CA . ILE B 1 187 ? 44.326 26.174 -43.887 1.00 81.07 529 ILE B CA 1
ATOM 4102 C C . ILE B 1 187 ? 45.141 26.378 -42.624 1.00 81.96 529 ILE B C 1
ATOM 4103 O O . ILE B 1 187 ? 46.242 26.903 -42.705 1.00 83.72 529 ILE B O 1
ATOM 4108 N N . MET B 1 188 ? 44.628 25.917 -41.481 1.00 82.91 530 MET B N 1
ATOM 4109 C CA . MET B 1 188 ? 45.340 26.077 -40.213 1.00 84.40 530 MET B CA 1
ATOM 4110 C C . MET B 1 188 ? 46.610 25.220 -40.130 1.00 85.12 530 MET B C 1
ATOM 4111 O O . MET B 1 188 ? 47.612 25.627 -39.544 1.00 86.70 530 MET B O 1
ATOM 4116 N N . GLN B 1 189 ? 46.584 24.036 -40.721 1.00 84.54 531 GLN B N 1
ATOM 4117 C CA . GLN B 1 189 ? 47.750 23.189 -40.647 1.00 83.90 531 GLN B CA 1
ATOM 4118 C C . GLN B 1 189 ? 48.809 23.736 -41.557 1.00 81.83 531 GLN B C 1
ATOM 4119 O O . GLN B 1 189 ? 49.940 23.943 -41.124 1.00 84.68 531 GLN B O 1
ATOM 4125 N N . LEU B 1 190 ? 48.442 24.001 -42.801 1.00 79.87 532 LEU B N 1
ATOM 4126 C CA . LEU B 1 190 ? 49.400 24.530 -43.760 1.00 81.22 532 LEU B CA 1
ATOM 4127 C C . LEU B 1 190 ? 49.972 25.854 -43.310 1.00 82.71 532 LEU B C 1
ATOM 4128 O O . LEU B 1 190 ? 51.166 26.112 -43.500 1.00 82.66 532 LEU B O 1
ATOM 4133 N N . THR B 1 191 ? 49.124 26.705 -42.739 1.00 81.55 533 THR B N 1
ATOM 4134 C CA . THR B 1 191 ? 49.593 27.995 -42.276 1.00 80.25 533 THR B CA 1
ATOM 4135 C C . THR B 1 191 ? 50.554 27.825 -41.140 1.00 80.44 533 THR B C 1
ATOM 4136 O O . THR B 1 191 ? 51.540 28.542 -41.079 1.00 86.24 533 THR B O 1
ATOM 4140 N N . ALA B 1 192 ? 50.289 26.863 -40.265 1.00 77.61 534 ALA B N 1
ATOM 4141 C CA . ALA B 1 192 ? 51.137 26.644 -39.111 1.00 77.94 534 ALA B CA 1
ATOM 4142 C C . ALA B 1 192 ? 52.513 26.226 -39.550 1.00 77.46 534 ALA B C 1
ATOM 4143 O O . ALA B 1 192 ? 53.517 26.715 -39.013 1.00 77.30 534 ALA B O 1
ATOM 4145 N N . GLY B 1 193 ? 52.546 25.322 -40.526 1.00 74.59 535 GLY B N 1
ATOM 4146 C CA . GLY B 1 193 ? 53.791 24.859 -41.102 1.00 78.76 535 GLY B CA 1
ATOM 4147 C C . GLY B 1 193 ? 54.617 25.969 -41.704 1.00 79.34 535 GLY B C 1
ATOM 4148 O O . GLY B 1 193 ? 55.842 26.030 -41.505 1.00 77.23 535 GLY B O 1
ATOM 4149 N N . LEU B 1 194 ? 53.931 26.835 -42.451 1.00 81.03 536 LEU B N 1
ATOM 4150 C CA . LEU B 1 194 ? 54.561 27.978 -43.099 1.00 81.80 536 LEU B CA 1
ATOM 4151 C C . LEU B 1 194 ? 55.127 28.949 -42.095 1.00 80.70 536 LEU B C 1
ATOM 4152 O O . LEU B 1 194 ? 56.227 29.471 -42.272 1.00 79.17 536 LEU B O 1
ATOM 4157 N N . LYS B 1 195 ? 54.365 29.191 -41.042 1.00 78.77 537 LYS B N 1
ATOM 4158 C CA . LYS B 1 195 ? 54.815 30.071 -40.010 1.00 81.51 537 LYS B CA 1
ATOM 4159 C C . LYS B 1 195 ? 56.108 29.517 -39.437 1.00 84.24 537 LYS B C 1
ATOM 4160 O O . LYS B 1 195 ? 57.063 30.258 -39.214 1.00 84.05 537 LYS B O 1
ATOM 4166 N N . ALA B 1 196 ? 56.130 28.204 -39.220 1.00 84.49 538 ALA B N 1
ATOM 4167 C CA . ALA B 1 196 ? 57.284 27.522 -38.635 1.00 83.89 538 ALA B CA 1
ATOM 4168 C C . ALA B 1 196 ? 58.496 27.535 -39.567 1.00 80.68 538 ALA B C 1
ATOM 4169 O O . ALA B 1 196 ? 59.635 27.659 -39.120 1.00 77.87 538 ALA B O 1
ATOM 4171 N N . ILE B 1 197 ? 58.225 27.400 -40.857 1.00 78.27 539 ILE B N 1
ATOM 4172 C CA . ILE B 1 197 ? 59.262 27.338 -41.842 1.00 80.71 539 ILE B CA 1
ATOM 4173 C C . ILE B 1 197 ? 59.883 28.707 -42.022 1.00 87.22 539 ILE B C 1
ATOM 4174 O O . ILE B 1 197 ? 61.113 28.841 -42.060 1.00 89.87 539 ILE B O 1
ATOM 4179 N N . HIS B 1 198 ? 59.034 29.726 -42.141 1.00 89.88 540 HIS B N 1
ATOM 4180 C CA . HIS B 1 198 ? 59.494 31.089 -42.378 1.00 90.66 540 HIS B CA 1
ATOM 4181 C C . HIS B 1 198 ? 60.214 31.642 -41.201 1.00 94.12 540 HIS B C 1
ATOM 4182 O O . HIS B 1 198 ? 61.237 32.306 -41.360 1.00 95.61 540 HIS B O 1
ATOM 4189 N N . HIS B 1 199 ? 59.687 31.368 -40.008 1.00 93.80 541 HIS B N 1
ATOM 4190 C CA . HIS B 1 199 ? 60.345 31.761 -38.769 1.00 95.15 541 HIS B CA 1
ATOM 4191 C C . HIS B 1 199 ? 61.736 31.199 -38.712 1.00 96.54 541 HIS B C 1
ATOM 4192 O O . HIS B 1 199 ? 62.684 31.874 -38.305 1.00 98.48 541 HIS B O 1
ATOM 4199 N N . ALA B 1 200 ? 61.854 29.961 -39.190 1.00 97.28 542 ALA B N 1
ATOM 4200 C CA . ALA B 1 200 ? 63.098 29.203 -39.246 1.00 95.02 542 ALA B CA 1
ATOM 4201 C C . ALA B 1 200 ? 63.972 29.727 -40.377 1.00 91.13 542 ALA B C 1
ATOM 4202 O O . ALA B 1 200 ? 64.984 29.121 -40.707 1.00 93.30 542 ALA B O 1
ATOM 4204 N N . GLY B 1 201 ? 63.555 30.838 -40.985 1.00 88.25 543 GLY B N 1
ATOM 4205 C CA . GLY B 1 201 ? 64.361 31.542 -42.013 1.00 89.02 543 GLY B CA 1
ATOM 4206 C C . GLY B 1 201 ? 64.503 30.841 -43.355 1.00 88.18 543 GLY B C 1
ATOM 4207 O O . GLY B 1 201 ? 65.512 30.969 -44.068 1.00 86.51 543 GLY B O 1
ATOM 4208 N N . LEU B 1 202 ? 63.431 30.137 -43.685 1.00 88.92 544 LEU B N 1
ATOM 4209 C CA . LEU B 1 202 ? 63.328 29.320 -44.858 1.00 90.08 544 LEU B CA 1
ATOM 4210 C C . LEU B 1 202 ? 62.068 29.611 -45.645 1.00 90.89 544 LEU B C 1
ATOM 4211 O O . LEU B 1 202 ? 61.092 30.220 -45.152 1.00 90.79 544 LEU B O 1
ATOM 4216 N N . ALA B 1 203 ? 62.125 29.174 -46.891 1.00 91.66 545 ALA B N 1
ATOM 4217 C CA . ALA B 1 203 ? 60.993 29.250 -47.764 1.00 95.62 545 ALA B CA 1
ATOM 4218 C C . ALA B 1 203 ? 60.715 27.843 -48.223 1.00 98.41 545 ALA B C 1
ATOM 4219 O O . ALA B 1 203 ? 61.628 27.048 -48.353 1.00 98.79 545 ALA B O 1
ATOM 4221 N N . CYS B 1 204 ? 59.448 27.528 -48.450 1.00 104.22 546 CYS B N 1
ATOM 4222 C CA . CYS B 1 204 ? 59.081 26.212 -48.917 1.00 104.80 546 CYS B CA 1
ATOM 4223 C C . CYS B 1 204 ? 59.806 25.971 -50.217 1.00 107.12 546 CYS B C 1
ATOM 4224 O O . CYS B 1 204 ? 60.257 24.859 -50.483 1.00 115.54 546 CYS B O 1
ATOM 4227 N N . LYS B 1 205 ? 59.953 27.040 -50.993 1.00 108.73 547 LYS B N 1
ATOM 4228 C CA . LYS B 1 205 ? 60.533 27.004 -52.324 1.00 116.69 547 LYS B CA 1
ATOM 4229 C C . LYS B 1 205 ? 59.504 26.535 -53.352 1.00 117.13 547 LYS B C 1
ATOM 4230 O O . LYS B 1 205 ? 59.245 27.217 -54.324 1.00 126.41 547 LYS B O 1
ATOM 4236 N N . VAL B 1 206 ? 58.926 25.360 -53.148 1.00 117.22 548 VAL B N 1
ATOM 4237 C CA . VAL B 1 206 ? 57.858 24.863 -54.018 1.00 117.66 548 VAL B CA 1
ATOM 4238 C C . VAL B 1 206 ? 56.669 24.480 -53.156 1.00 116.12 548 VAL B C 1
ATOM 4239 O O . VAL B 1 206 ? 56.806 23.784 -52.149 1.00 119.87 548 VAL B O 1
ATOM 4243 N N . LEU B 1 207 ? 55.499 24.942 -53.554 1.00 109.86 549 LEU B N 1
ATOM 4244 C CA . LEU B 1 207 ? 54.314 24.666 -52.799 1.00 103.21 549 LEU B CA 1
ATOM 4245 C C . LEU B 1 207 ? 53.221 24.416 -53.805 1.00 109.82 549 LEU B C 1
ATOM 4246 O O . LEU B 1 207 ? 52.926 25.269 -54.634 1.00 119.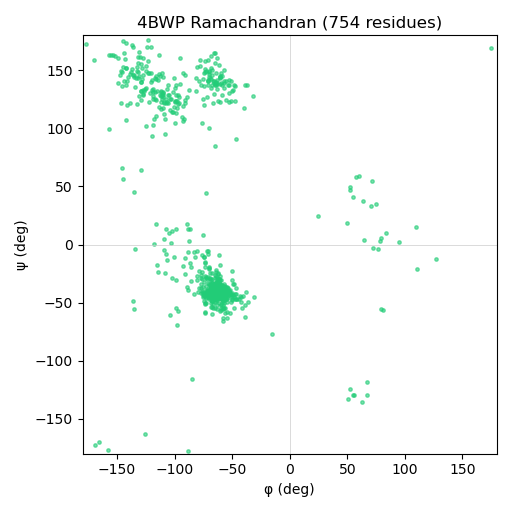13 549 LEU B O 1
ATOM 4251 N N . ASP B 1 208 ? 52.641 23.226 -53.755 1.00 111.75 550 ASP B N 1
ATOM 4252 C CA . ASP B 1 208 ? 51.583 22.839 -54.685 1.00 114.14 550 ASP B CA 1
ATOM 4253 C C . ASP B 1 208 ? 51.055 21.426 -54.341 1.00 113.67 550 ASP B C 1
ATOM 4254 O O . ASP B 1 208 ? 51.617 20.761 -53.462 1.00 109.23 550 ASP B O 1
ATOM 4259 N N . PRO B 1 209 ? 49.972 20.972 -55.010 1.00 112.95 551 PRO B N 1
ATOM 4260 C CA . PRO B 1 209 ? 49.316 19.736 -54.571 1.00 111.11 551 PRO B CA 1
ATOM 4261 C C . PRO B 1 209 ? 50.213 18.508 -54.355 1.00 111.04 551 PRO B C 1
ATOM 4262 O O . PRO B 1 209 ? 50.078 17.834 -53.343 1.00 108.95 551 PRO B O 1
ATOM 4266 N N . THR B 1 210 ? 51.121 18.223 -55.277 1.00 113.44 552 THR B N 1
ATOM 4267 C CA . THR B 1 210 ? 52.009 17.074 -55.113 1.00 114.98 552 THR B CA 1
ATOM 4268 C C . THR B 1 210 ? 52.893 17.194 -53.874 1.00 111.41 552 THR B C 1
ATOM 4269 O O . THR B 1 210 ? 53.220 16.199 -53.228 1.00 109.45 552 THR B O 1
ATOM 4273 N N . LYS B 1 211 ? 53.277 18.422 -53.545 1.00 110.24 553 LYS B N 1
ATOM 4274 C CA . LYS B 1 211 ? 54.295 18.648 -52.525 1.00 110.56 553 LYS B CA 1
ATOM 4275 C C . LYS B 1 211 ? 53.780 18.566 -51.086 1.00 108.81 553 LYS B C 1
ATOM 4276 O O . LYS B 1 211 ? 54.569 18.617 -50.136 1.00 112.23 553 LYS B O 1
ATOM 4282 N N . ILE B 1 212 ? 52.469 18.414 -50.929 1.00 104.17 554 ILE B N 1
ATOM 4283 C CA . ILE B 1 212 ? 51.883 18.238 -49.605 1.00 101.73 554 ILE B CA 1
ATOM 4284 C C . ILE B 1 212 ? 51.243 16.867 -49.433 1.00 105.49 554 ILE B C 1
ATOM 4285 O O . ILE B 1 212 ? 50.461 16.446 -50.284 1.00 113.48 554 ILE B O 1
ATOM 4290 N N . ILE B 1 213 ? 51.539 16.177 -48.335 1.00 106.00 555 ILE B N 1
ATOM 4291 C CA . ILE B 1 213 ? 50.909 14.871 -48.105 1.00 109.82 555 ILE B CA 1
ATOM 4292 C C . ILE B 1 213 ? 49.967 14.854 -46.910 1.00 109.88 555 ILE B C 1
ATOM 4293 O O . ILE B 1 213 ? 50.179 15.563 -45.918 1.00 110.83 555 ILE B O 1
ATOM 4298 N N . VAL B 1 214 ? 48.918 14.045 -47.030 1.00 110.55 556 VAL B N 1
ATOM 4299 C CA . VAL B 1 214 ? 47.905 13.925 -45.988 1.00 109.65 556 VAL B CA 1
ATOM 4300 C C . VAL B 1 214 ? 47.806 12.513 -45.413 1.00 108.75 556 VAL B C 1
ATOM 4301 O O . VAL B 1 214 ? 47.245 11.601 -46.023 1.00 107.53 556 VAL B O 1
ATOM 4305 N N . THR B 1 215 ? 48.378 12.353 -44.230 1.00 109.23 557 THR B N 1
ATOM 4306 C CA . THR B 1 215 ? 48.254 11.109 -43.522 1.00 113.40 557 THR B CA 1
ATOM 4307 C C . THR B 1 215 ? 47.070 11.196 -42.590 1.00 111.29 557 THR B C 1
ATOM 4308 O O . THR B 1 215 ? 47.110 11.877 -41.562 1.00 105.30 557 THR B O 1
ATOM 4312 N N . GLY B 1 216 ? 46.007 10.505 -42.987 1.00 115.43 558 GLY B N 1
ATOM 4313 C CA . GLY B 1 216 ? 44.751 10.489 -42.244 1.00 114.98 558 GLY B CA 1
ATOM 4314 C C . GLY B 1 216 ? 44.130 11.858 -42.310 1.00 109.61 558 GLY B C 1
ATOM 4315 O O . GLY B 1 216 ? 43.837 12.358 -43.392 1.00 108.30 558 GLY B O 1
ATOM 4316 N N . LYS B 1 217 ? 43.961 12.481 -41.153 1.00 105.82 559 LYS B N 1
ATOM 4317 C CA . LYS B 1 217 ? 43.458 13.847 -41.133 1.00 104.16 559 LYS B CA 1
ATOM 4318 C C . LYS B 1 217 ? 44.583 14.925 -41.160 1.00 103.28 559 LYS B C 1
ATOM 4319 O O . LYS B 1 217 ? 44.292 16.107 -41.391 1.00 102.09 559 LYS B O 1
ATOM 4325 N N . ARG B 1 218 ? 45.845 14.506 -40.958 1.00 99.35 560 ARG B N 1
ATOM 4326 C CA . ARG B 1 218 ? 46.998 15.409 -40.793 1.00 91.97 560 ARG B CA 1
ATOM 4327 C C . ARG B 1 218 ? 47.512 15.898 -42.112 1.00 89.89 560 ARG B C 1
ATOM 4328 O O . ARG B 1 218 ? 47.560 15.156 -43.078 1.00 96.30 560 ARG B O 1
ATOM 4336 N N . VAL B 1 219 ? 47.939 17.145 -42.152 1.00 88.31 561 VAL B N 1
ATOM 4337 C CA . VAL B 1 219 ? 48.519 17.675 -43.374 1.00 91.47 561 VAL B CA 1
ATOM 4338 C C . VAL B 1 219 ? 49.956 18.122 -43.154 1.00 94.02 561 VAL B C 1
ATOM 4339 O O . VAL B 1 219 ? 50.250 18.804 -42.168 1.00 93.93 561 VAL B O 1
ATOM 4343 N N . ARG B 1 220 ? 50.845 17.727 -44.065 1.00 94.64 562 ARG B N 1
ATOM 4344 C CA . ARG B 1 220 ? 52.265 17.957 -43.883 1.00 95.66 562 ARG B CA 1
ATOM 4345 C C . ARG B 1 220 ? 52.997 18.328 -45.169 1.00 99.79 562 ARG B C 1
ATOM 4346 O O . ARG B 1 220 ? 52.785 17.719 -46.226 1.00 101.59 562 ARG B O 1
ATOM 4354 N N . PHE B 1 221 ? 53.878 19.322 -45.055 1.00 100.00 563 PHE B N 1
ATOM 4355 C CA . PHE B 1 221 ? 54.754 19.726 -46.146 1.00 99.84 563 PHE B CA 1
ATOM 4356 C C . PHE B 1 221 ? 55.796 18.640 -46.368 1.00 101.56 563 PHE B C 1
ATOM 4357 O O . PHE B 1 221 ? 56.784 18.560 -45.637 1.00 97.94 563 PHE B O 1
ATOM 4365 N N . SER B 1 222 ? 55.573 17.814 -47.381 1.00 106.53 564 SER B N 1
ATOM 4366 C CA . SER B 1 222 ? 56.293 16.540 -47.512 1.00 113.01 564 SER B CA 1
ATOM 4367 C C . SER B 1 222 ? 57.796 16.585 -47.815 1.00 114.57 564 SER B C 1
ATOM 4368 O O . SER B 1 222 ? 58.580 15.861 -47.181 1.00 119.80 564 SER B O 1
ATOM 4371 N N . SER B 1 223 ? 58.201 17.387 -48.795 1.00 112.95 565 SER B N 1
ATOM 4372 C CA . SER B 1 223 ? 59.591 17.356 -49.243 1.00 119.39 565 SER B CA 1
ATOM 4373 C C . SER B 1 223 ? 60.198 18.736 -49.442 1.00 125.35 565 SER B C 1
ATOM 4374 O O . SER B 1 223 ? 60.884 18.979 -50.434 1.00 127.27 565 SER B O 1
ATOM 4377 N N . CYS B 1 224 ? 59.972 19.629 -48.484 1.00 132.55 566 CYS B N 1
ATOM 4378 C CA . CYS B 1 224 ? 60.242 21.047 -48.707 1.00 133.68 566 CYS B CA 1
ATOM 4379 C C . CYS B 1 224 ? 61.719 21.340 -48.906 1.00 134.63 566 CYS B C 1
ATOM 4380 O O . CYS B 1 224 ? 62.066 22.203 -49.710 1.00 143.61 566 CYS B O 1
ATOM 4383 N N . CYS B 1 225 ? 62.579 20.627 -48.178 1.00 120.90 567 CYS B N 1
ATOM 4384 C CA . CYS B 1 225 ? 64.014 20.891 -48.244 1.00 114.28 567 CYS B CA 1
ATOM 4385 C C . CYS B 1 225 ? 64.622 20.629 -49.608 1.00 111.95 567 CYS B C 1
ATOM 4386 O O . CYS B 1 225 ? 65.467 21.392 -50.052 1.00 116.60 567 CYS B O 1
ATOM 4389 N N . ILE B 1 226 ? 64.202 19.570 -50.282 1.00 109.01 568 ILE B N 1
ATOM 4390 C CA . ILE B 1 226 ? 64.822 19.188 -51.555 1.00 110.81 568 ILE B CA 1
ATOM 4391 C C . ILE B 1 226 ? 64.964 20.368 -52.518 1.00 115.14 568 ILE B C 1
ATOM 4392 O O . ILE B 1 226 ? 66.082 20.676 -52.969 1.00 116.08 568 ILE B O 1
ATOM 4397 N N . SER B 1 227 ? 63.844 21.051 -52.785 1.00 117.99 569 SER B N 1
ATOM 4398 C CA . SER B 1 227 ? 63.767 22.101 -53.812 1.00 119.08 569 SER B CA 1
ATOM 4399 C C . SER B 1 227 ? 64.687 23.249 -53.467 1.00 119.47 569 SER B C 1
ATOM 4400 O O . SER B 1 227 ? 65.406 23.744 -54.328 1.00 126.62 569 SER B O 1
ATOM 4403 N N . ASP B 1 228 ? 64.664 23.655 -52.202 1.00 115.05 570 ASP B N 1
ATOM 4404 C CA . ASP B 1 228 ? 65.633 24.611 -51.698 1.00 119.22 570 ASP B CA 1
ATOM 4405 C C . ASP B 1 228 ? 67.108 24.159 -51.929 1.00 119.99 570 ASP B C 1
ATOM 4406 O O . ASP B 1 228 ? 67.904 24.943 -52.407 1.00 122.83 570 ASP B O 1
ATOM 4411 N N . ILE B 1 229 ? 67.451 22.905 -51.624 1.00 120.51 571 ILE B N 1
ATOM 4412 C CA . ILE B 1 229 ? 68.804 22.358 -51.855 1.00 125.13 571 ILE B CA 1
ATOM 4413 C C . ILE B 1 229 ? 69.230 22.466 -53.306 1.00 135.62 571 ILE B C 1
ATOM 4414 O O . ILE B 1 229 ? 70.333 22.938 -53.610 1.00 141.42 571 ILE B O 1
ATOM 4419 N N . THR B 1 230 ? 68.362 22.013 -54.208 1.00 138.97 572 THR B N 1
ATOM 4420 C CA . THR B 1 230 ? 68.703 21.977 -55.637 1.00 142.15 572 THR B CA 1
ATOM 4421 C C . THR B 1 230 ? 68.948 23.372 -56.232 1.00 146.13 572 THR B C 1
ATOM 4422 O O . THR B 1 230 ? 69.886 23.557 -57.005 1.00 149.07 572 THR B O 1
ATOM 4426 N N . GLN B 1 231 ? 68.115 24.344 -55.855 1.00 146.20 573 GLN B N 1
ATOM 4427 C CA . GLN B 1 231 ? 68.159 25.688 -56.434 1.00 147.97 573 GLN B CA 1
ATOM 4428 C C . GLN B 1 231 ? 69.108 26.656 -55.739 1.00 151.56 573 GLN B C 1
ATOM 4429 O O . GLN B 1 231 ? 69.315 27.763 -56.213 1.00 164.91 573 GLN B O 1
ATOM 4435 N N . PHE B 1 232 ? 69.689 26.254 -54.619 1.00 152.97 574 PHE B N 1
ATOM 4436 C CA . PHE B 1 232 ? 70.524 27.160 -53.827 1.00 154.40 574 PHE B CA 1
ATOM 4437 C C . PHE B 1 232 ? 71.838 27.523 -54.510 1.00 157.44 574 PHE B C 1
ATOM 4438 O O . PHE B 1 232 ? 72.445 26.700 -55.176 1.00 153.98 574 PHE B O 1
ATOM 4446 N N . ASP B 1 233 ? 72.260 28.770 -54.320 1.00 158.59 575 ASP B N 1
ATOM 4447 C CA . ASP B 1 233 ? 73.567 29.238 -54.762 1.00 157.12 575 ASP B CA 1
ATOM 4448 C C . ASP B 1 233 ? 74.604 29.188 -53.624 1.00 161.75 575 ASP B C 1
ATOM 4449 O O . ASP B 1 233 ? 74.340 29.758 -52.552 1.00 167.27 575 ASP B O 1
ATOM 4454 N N . PRO B 1 234 ? 75.784 28.533 -53.849 1.00 166.72 576 PRO B N 1
ATOM 4455 C CA . PRO B 1 234 ? 76.701 28.585 -52.711 1.00 172.48 576 PRO B CA 1
ATOM 4456 C C . PRO B 1 234 ? 77.136 30.018 -52.411 1.00 175.75 576 PRO B C 1
ATOM 4457 O O . PRO B 1 234 ? 77.282 30.392 -51.250 1.00 178.64 576 PRO B O 1
ATOM 4461 N N . ASN B 1 235 ? 77.349 30.801 -53.463 1.00 174.88 577 ASN B N 1
ATOM 4462 C CA . ASN B 1 235 ? 77.800 32.179 -53.332 1.00 172.24 577 ASN B CA 1
ATOM 4463 C C . ASN B 1 235 ? 76.720 33.118 -53.862 1.00 165.52 577 ASN B C 1
ATOM 4464 O O . ASN B 1 235 ? 76.424 33.126 -55.046 1.00 162.00 577 ASN B O 1
ATOM 4469 N N . ALA B 1 236 ? 76.083 33.872 -52.978 1.00 163.54 578 ALA B N 1
ATOM 4470 C CA . ALA B 1 236 ? 74.878 34.606 -53.343 1.00 160.29 578 ALA B CA 1
ATOM 4471 C C . ALA B 1 236 ? 75.026 36.011 -52.859 1.00 161.45 578 ALA B C 1
ATOM 4472 O O . ALA B 1 236 ? 75.585 36.229 -51.786 1.00 168.35 578 ALA B O 1
ATOM 4474 N N . SER B 1 237 ? 74.530 36.960 -53.644 1.00 157.25 579 SER B N 1
ATOM 4475 C CA . SER B 1 237 ? 74.818 38.364 -53.395 1.00 156.30 579 SER B CA 1
ATOM 4476 C C . SER B 1 237 ? 74.177 38.883 -52.108 1.00 149.93 579 SER B C 1
ATOM 4477 O O . SER B 1 237 ? 74.866 39.346 -51.194 1.00 152.10 579 SER B O 1
ATOM 4480 N N . ASN B 1 238 ? 72.860 38.816 -52.034 1.00 142.41 580 ASN B N 1
ATOM 4481 C CA . ASN B 1 238 ? 72.208 39.040 -50.779 1.00 138.07 580 ASN B CA 1
ATOM 4482 C C . ASN B 1 238 ? 71.347 37.814 -50.526 1.00 133.83 580 ASN B C 1
ATOM 4483 O O . ASN B 1 238 ? 70.282 37.664 -51.132 1.00 130.64 580 ASN B O 1
ATOM 4488 N N . PRO B 1 239 ? 71.818 36.904 -49.654 1.00 131.35 581 PRO B N 1
ATOM 4489 C CA . PRO B 1 239 ? 71.095 35.634 -49.524 1.00 127.07 581 PRO B CA 1
ATOM 4490 C C . PRO B 1 239 ? 69.782 35.831 -48.798 1.00 119.60 581 PRO B C 1
ATOM 4491 O O . PRO B 1 239 ? 68.738 35.411 -49.273 1.00 114.88 581 PRO B O 1
ATOM 4495 N N . LEU B 1 240 ? 69.871 36.501 -47.657 1.00 125.43 582 LEU B N 1
ATOM 4496 C CA . LEU B 1 240 ? 68.741 36.847 -46.800 1.00 126.32 582 LEU B CA 1
ATOM 4497 C C . LEU B 1 240 ? 67.702 37.707 -47.518 1.00 120.42 582 LEU B C 1
ATOM 4498 O O . LEU B 1 240 ? 66.517 37.643 -47.197 1.00 117.75 582 LEU B O 1
ATOM 4503 N N . ALA B 1 241 ? 68.135 38.524 -48.475 1.00 118.29 583 ALA B N 1
ATOM 4504 C CA . ALA B 1 241 ? 67.170 39.324 -49.231 1.00 115.00 583 ALA B CA 1
ATOM 4505 C C . ALA B 1 241 ? 66.400 38.431 -50.181 1.00 110.73 583 ALA B C 1
ATOM 4506 O O . ALA B 1 241 ? 65.245 38.687 -50.481 1.00 110.81 583 ALA B O 1
ATOM 4508 N N . LEU B 1 242 ? 67.038 37.361 -50.620 1.00 109.47 584 LEU B N 1
ATOM 4509 C CA . LEU B 1 242 ? 66.414 36.434 -51.530 1.00 106.50 584 LEU B CA 1
ATOM 4510 C C . LEU B 1 242 ? 65.456 35.494 -50.813 1.00 105.55 584 LEU B C 1
ATOM 4511 O O . LEU B 1 242 ? 64.405 35.150 -51.358 1.00 108.09 584 LEU B O 1
ATOM 4516 N N . VAL B 1 243 ? 65.804 35.066 -49.600 1.00 106.98 585 VAL B N 1
ATOM 4517 C CA . VAL B 1 243 ? 64.900 34.199 -48.829 1.00 109.07 585 VAL B CA 1
ATOM 4518 C C . VAL B 1 243 ? 63.609 34.932 -48.533 1.00 105.43 585 VAL B C 1
ATOM 4519 O O . VAL B 1 243 ? 62.553 34.322 -48.358 1.00 100.80 585 VAL B O 1
ATOM 4523 N N . ASN B 1 244 ? 63.713 36.251 -48.508 1.00 105.74 586 ASN B N 1
ATOM 4524 C CA . ASN B 1 244 ? 62.559 37.086 -48.360 1.00 106.63 586 ASN B CA 1
ATOM 4525 C C . ASN B 1 244 ? 61.603 37.021 -49.551 1.00 105.21 586 ASN B C 1
ATOM 4526 O O . ASN B 1 244 ? 60.414 36.759 -49.357 1.00 106.30 586 ASN B O 1
ATOM 4531 N N . MET B 1 245 ? 62.103 37.209 -50.773 1.00 104.84 587 MET B N 1
ATOM 4532 C CA . MET B 1 245 ? 61.239 37.040 -51.953 1.00 106.27 587 MET B CA 1
ATOM 4533 C C . MET B 1 245 ? 60.676 35.637 -52.015 1.00 107.19 587 MET B C 1
ATOM 4534 O O . MET B 1 245 ? 59.539 35.447 -52.471 1.00 112.91 587 MET B O 1
ATOM 4539 N N . HIS B 1 246 ? 61.465 34.653 -51.588 1.00 103.68 588 HIS B N 1
ATOM 4540 C CA . HIS B 1 246 ? 61.010 33.273 -51.643 1.00 101.91 588 HIS B CA 1
ATOM 4541 C C . HIS B 1 246 ? 59.912 33.044 -50.680 1.00 100.47 588 HIS B C 1
ATOM 4542 O O . HIS B 1 246 ? 58.980 32.297 -50.977 1.00 100.87 588 HIS B O 1
ATOM 4549 N N . GLN B 1 247 ? 60.013 33.673 -49.512 1.00 96.13 589 GLN B N 1
ATOM 4550 C CA . GLN B 1 247 ? 59.008 33.487 -48.484 1.00 92.75 589 GLN B CA 1
ATOM 4551 C C . GLN B 1 247 ? 57.679 34.048 -48.923 1.00 93.19 589 GLN B C 1
ATOM 4552 O O . GLN B 1 247 ? 56.637 33.426 -48.692 1.00 93.31 589 GLN B O 1
ATOM 4558 N N . GLN B 1 248 ? 57.723 35.199 -49.587 1.00 90.53 590 GLN B N 1
ATOM 4559 C CA . GLN B 1 248 ? 56.532 35.811 -50.137 1.00 90.25 590 GLN B CA 1
ATOM 4560 C C . GLN B 1 248 ? 55.860 34.938 -51.196 1.00 94.44 590 GLN B C 1
ATOM 4561 O O . GLN B 1 248 ? 54.632 34.749 -51.182 1.00 94.91 590 GLN B O 1
ATOM 4567 N N . ASP B 1 249 ? 56.677 34.402 -52.102 1.00 96.04 591 ASP B N 1
ATOM 4568 C CA . ASP B 1 249 ? 56.230 33.447 -53.118 1.00 100.65 591 ASP B CA 1
ATOM 4569 C C . ASP B 1 249 ? 55.357 32.340 -52.586 1.00 96.01 591 ASP B C 1
ATOM 4570 O O . ASP B 1 249 ? 54.380 31.943 -53.205 1.00 93.86 591 ASP B O 1
ATOM 4575 N N . ASP B 1 250 ? 55.763 31.817 -51.446 1.00 92.71 592 ASP B N 1
ATOM 4576 C CA . ASP B 1 250 ? 55.022 30.788 -50.793 1.00 92.77 592 ASP B CA 1
ATOM 4577 C C . ASP B 1 250 ? 53.655 31.330 -50.503 1.00 90.46 592 ASP B C 1
ATOM 4578 O O . ASP B 1 250 ? 52.664 30.675 -50.795 1.00 93.99 592 ASP B O 1
ATOM 4583 N N . LEU B 1 251 ? 53.578 32.544 -49.979 1.00 88.67 593 LEU B N 1
ATOM 4584 C CA . LEU B 1 251 ? 52.270 33.086 -49.616 1.00 88.19 593 LEU B CA 1
ATOM 4585 C C . LEU B 1 251 ? 51.376 33.271 -50.831 1.00 91.05 593 LEU B C 1
ATOM 4586 O O . LEU B 1 251 ? 50.171 33.052 -50.759 1.00 92.97 593 LEU B O 1
ATOM 4591 N N . THR B 1 252 ? 51.975 33.660 -51.952 1.00 90.40 594 THR B N 1
ATOM 4592 C CA . THR B 1 252 ? 51.259 33.695 -53.211 1.00 88.32 594 THR B CA 1
ATOM 4593 C C . THR B 1 252 ? 50.891 32.272 -53.615 1.00 88.82 594 THR B C 1
ATOM 4594 O O . THR B 1 252 ? 49.774 32.036 -54.040 1.00 90.09 594 THR B O 1
ATOM 4598 N N . ALA B 1 253 ? 51.818 31.325 -53.445 1.00 89.75 595 ALA B N 1
ATOM 4599 C CA . ALA B 1 253 ? 51.555 29.910 -53.762 1.00 90.28 595 ALA B CA 1
ATOM 4600 C C . ALA B 1 253 ? 50.557 29.282 -52.798 1.00 89.66 595 ALA B C 1
ATOM 4601 O O . ALA B 1 253 ? 49.822 28.374 -53.175 1.00 93.76 595 ALA B O 1
ATOM 4603 N N . LEU B 1 254 ? 50.511 29.769 -51.562 1.00 86.28 596 LEU B N 1
ATOM 4604 C CA . LEU B 1 254 ? 49.554 29.240 -50.608 1.00 85.13 596 LEU B CA 1
ATOM 4605 C C . LEU B 1 254 ? 48.146 29.618 -51.043 1.00 86.51 596 LEU B C 1
ATOM 4606 O O . LEU B 1 254 ? 47.234 28.801 -50.975 1.00 86.50 596 LEU B O 1
ATOM 4611 N N . GLY B 1 255 ? 47.995 30.854 -51.510 1.00 87.19 597 GLY B N 1
ATOM 4612 C CA . GLY B 1 255 ? 46.711 31.362 -51.960 1.00 90.34 597 GLY B CA 1
ATOM 4613 C C . GLY B 1 255 ? 46.218 30.597 -53.169 1.00 95.45 597 GLY B C 1
ATOM 4614 O O . GLY B 1 255 ? 45.030 30.299 -53.297 1.00 96.07 597 GLY B O 1
ATOM 4615 N N . ARG B 1 256 ? 47.145 30.275 -54.061 1.00 97.17 598 ARG B N 1
ATOM 4616 C CA . ARG B 1 256 ? 46.813 29.579 -55.283 1.00 100.49 598 ARG B CA 1
ATOM 4617 C C . ARG B 1 256 ? 46.357 28.186 -54.958 1.00 100.07 598 ARG B C 1
ATOM 4618 O O . ARG B 1 256 ? 45.477 27.661 -55.624 1.00 104.53 598 ARG B O 1
ATOM 4626 N N . LEU B 1 257 ? 46.924 27.600 -53.909 1.00 97.32 599 LEU B N 1
ATOM 4627 C CA . LEU B 1 257 ? 46.553 26.237 -53.506 1.00 99.46 599 LEU B CA 1
ATOM 4628 C C . LEU B 1 257 ? 45.115 26.126 -52.975 1.00 99.86 599 LEU B C 1
ATOM 4629 O O . LEU B 1 257 ? 44.312 25.296 -53.447 1.00 99.71 599 LEU B O 1
ATOM 4634 N N . VAL B 1 258 ? 44.821 26.966 -51.985 1.00 96.87 600 VAL B N 1
ATOM 4635 C CA . VAL B 1 258 ? 43.534 26.987 -51.324 1.00 95.93 600 VAL B CA 1
ATOM 4636 C C . VAL B 1 258 ? 42.400 27.305 -52.332 1.00 100.86 600 VAL B C 1
ATOM 4637 O O . VAL B 1 258 ? 41.295 26.760 -52.229 1.00 105.70 600 VAL B O 1
ATOM 4641 N N . LEU B 1 259 ? 42.672 28.142 -53.330 1.00 102.06 601 LEU B N 1
ATOM 4642 C CA . LEU B 1 259 ? 41.662 28.408 -54.361 1.00 104.79 601 LEU B CA 1
ATOM 4643 C C . LEU B 1 259 ? 41.387 27.178 -55.208 1.00 106.27 601 LEU B C 1
ATOM 4644 O O . LEU B 1 259 ? 40.243 26.945 -55.594 1.00 108.23 601 LEU B O 1
ATOM 4649 N N . ALA B 1 260 ? 42.433 26.404 -55.488 1.00 105.54 602 ALA B N 1
ATOM 4650 C CA . ALA B 1 260 ? 42.278 25.144 -56.189 1.00 110.75 602 ALA B CA 1
ATOM 4651 C C . ALA B 1 260 ? 41.452 24.173 -55.360 1.00 112.86 602 ALA B C 1
ATOM 4652 O O . ALA B 1 260 ? 40.691 23.364 -55.909 1.00 118.96 602 ALA B O 1
ATOM 4654 N N . LEU B 1 261 ? 41.597 24.266 -54.040 1.00 107.83 603 LEU B N 1
ATOM 4655 C CA . LEU B 1 261 ? 40.828 23.424 -53.126 1.00 109.17 603 LEU B CA 1
ATOM 4656 C C . LEU B 1 261 ? 39.334 23.770 -53.061 1.00 111.88 603 LEU B C 1
ATOM 4657 O O . LEU B 1 261 ? 38.463 22.880 -53.128 1.00 110.64 603 LEU B O 1
ATOM 4662 N N . ALA B 1 262 ? 39.063 25.070 -52.922 1.00 111.81 604 ALA B N 1
ATOM 4663 C CA . ALA B 1 262 ? 37.705 25.611 -52.842 1.00 112.12 604 ALA B CA 1
ATOM 4664 C C . ALA B 1 262 ? 36.950 25.361 -54.135 1.00 116.02 604 ALA B C 1
ATOM 4665 O O . ALA B 1 262 ? 35.738 25.154 -54.124 1.00 118.26 604 ALA B O 1
ATOM 4667 N N . CYS B 1 263 ? 37.678 25.388 -55.246 1.00 118.23 605 CYS B N 1
ATOM 4668 C CA . CYS B 1 263 ? 37.109 25.055 -56.534 1.00 123.82 605 CYS B CA 1
ATOM 4669 C C . CYS B 1 263 ? 37.161 23.558 -56.774 1.00 128.25 605 CYS B C 1
ATOM 4670 O O . CYS B 1 263 ? 36.410 23.036 -57.602 1.00 134.48 605 CYS B O 1
ATOM 4673 N N . ARG B 1 264 ? 38.030 22.875 -56.025 1.00 126.67 606 ARG B N 1
ATOM 4674 C CA . ARG B 1 264 ? 38.261 21.430 -56.176 1.00 129.42 606 ARG B CA 1
ATOM 4675 C C . ARG B 1 264 ? 38.517 20.996 -57.646 1.00 136.48 606 ARG B C 1
ATOM 4676 O O . ARG B 1 264 ? 38.409 19.818 -58.003 1.00 142.07 606 ARG B O 1
ATOM 4684 N N . CYS B 1 265 ? 38.867 21.979 -58.472 1.00 138.35 607 CYS B N 1
ATOM 4685 C CA . CYS B 1 265 ? 39.327 21.802 -59.837 1.00 142.26 607 CYS B CA 1
ATOM 4686 C C . CYS B 1 265 ? 40.702 22.452 -59.857 1.00 141.84 607 CYS B C 1
ATOM 4687 O O . CYS B 1 265 ? 40.850 23.631 -59.506 1.00 140.42 607 CYS B O 1
ATOM 4690 N N . LEU B 1 266 ? 41.707 21.669 -60.239 1.00 141.00 608 LEU B N 1
ATOM 4691 C CA . LEU B 1 266 ? 43.089 22.126 -60.210 1.00 134.72 608 LEU B CA 1
ATOM 4692 C C . LEU B 1 266 ? 43.353 23.268 -61.181 1.00 135.17 608 LEU B C 1
ATOM 4693 O O . LEU B 1 266 ? 44.136 24.173 -60.893 1.00 132.78 608 LEU B O 1
ATOM 4698 N N . GLN B 1 267 ? 42.693 23.235 -62.328 1.00 139.21 609 GLN B N 1
ATOM 4699 C CA . GLN B 1 267 ? 42.946 24.251 -63.337 1.00 142.43 609 GLN B CA 1
ATOM 4700 C C . GLN B 1 267 ? 42.055 25.478 -63.187 1.00 140.05 609 GLN B C 1
ATOM 4701 O O . GLN B 1 267 ? 41.919 26.282 -64.104 1.00 142.40 609 GLN B O 1
ATOM 4707 N N . SER B 1 268 ? 41.464 25.622 -62.011 1.00 136.05 610 SER B N 1
ATOM 4708 C CA . SER B 1 268 ? 40.782 26.855 -61.649 1.00 140.30 610 SER B CA 1
ATOM 4709 C C . SER B 1 268 ? 41.795 28.001 -61.487 1.00 138.92 610 SER B C 1
ATOM 4710 O O . SER B 1 268 ? 41.487 29.181 -61.713 1.00 140.03 610 SER B O 1
ATOM 4713 N N . VAL B 1 269 ? 43.011 27.642 -61.093 1.00 135.33 611 VAL B N 1
ATOM 4714 C CA . VAL B 1 269 ? 44.036 28.628 -60.780 1.00 132.89 611 VAL B CA 1
ATOM 4715 C C . VAL B 1 269 ? 44.596 29.295 -62.019 1.00 136.89 611 VAL B C 1
ATOM 4716 O O . VAL B 1 269 ? 45.211 30.357 -61.921 1.00 132.15 611 VAL B O 1
ATOM 4720 N N . GLN B 1 270 ? 44.396 28.651 -63.169 1.00 147.86 612 GLN B N 1
ATOM 4721 C CA . GLN B 1 270 ? 44.763 29.193 -64.485 1.00 158.40 612 GLN B CA 1
ATOM 4722 C C . GLN B 1 270 ? 44.656 30.731 -64.527 1.00 160.10 612 GLN B C 1
ATOM 4723 O O . GLN B 1 270 ? 43.602 31.304 -64.175 1.00 163.83 612 GLN B O 1
ATOM 4729 N N . ARG B 1 271 ? 45.742 31.378 -64.960 1.00 156.74 613 ARG B N 1
ATOM 4730 C CA . ARG B 1 271 ? 45.841 32.851 -65.061 1.00 156.29 613 ARG B CA 1
ATOM 4731 C C . ARG B 1 271 ? 44.586 33.485 -65.669 1.00 155.36 613 ARG B C 1
ATOM 4732 O O . ARG B 1 271 ? 44.041 34.470 -65.159 1.00 150.04 613 ARG B O 1
ATOM 4740 N N . ASP B 1 272 ? 44.147 32.894 -66.771 1.00 160.54 614 ASP B N 1
ATOM 4741 C CA . ASP B 1 272 ? 42.894 33.218 -67.424 1.00 166.17 614 ASP B CA 1
ATOM 4742 C C . ASP B 1 272 ? 41.712 33.101 -66.439 1.00 161.62 614 ASP B C 1
ATOM 4743 O O . ASP B 1 272 ? 41.063 34.091 -66.111 1.00 159.75 614 ASP B O 1
ATOM 4748 N N . ASN B 1 273 ? 41.484 31.888 -65.953 1.00 157.83 615 ASN B N 1
ATOM 4749 C CA . ASN B 1 273 ? 40.294 31.498 -65.202 1.00 153.93 615 ASN B CA 1
ATOM 4750 C C . ASN B 1 273 ? 40.075 32.156 -63.836 1.00 150.43 615 ASN B C 1
ATOM 4751 O O . ASN B 1 273 ? 38.933 32.420 -63.417 1.00 151.00 615 ASN B O 1
ATOM 4756 N N . VAL B 1 274 ? 41.186 32.396 -63.145 1.00 146.53 616 VAL B N 1
ATOM 4757 C CA . VAL B 1 274 ? 41.213 32.696 -61.708 1.00 137.15 616 VAL B CA 1
ATOM 4758 C C . VAL B 1 274 ? 40.143 33.650 -61.180 1.00 132.48 616 VAL B C 1
ATOM 4759 O O . VAL B 1 274 ? 39.493 33.343 -60.193 1.00 130.37 616 VAL B O 1
ATOM 4763 N N . GLN B 1 275 ? 39.958 34.795 -61.824 1.00 133.44 617 GLN B N 1
ATOM 4764 C CA . GLN B 1 275 ? 39.050 35.798 -61.287 1.00 137.19 617 GLN B CA 1
ATOM 4765 C C . GLN B 1 275 ? 37.586 35.314 -61.169 1.00 140.13 617 GLN B C 1
ATOM 4766 O O . GLN B 1 275 ? 36.903 35.620 -60.183 1.00 136.58 617 GLN B O 1
ATOM 4772 N N . SER B 1 276 ? 37.132 34.540 -62.158 1.00 145.49 618 SER B N 1
ATOM 4773 C CA . SER B 1 276 ? 35.798 33.900 -62.126 1.00 150.23 618 SER B CA 1
ATOM 4774 C C . SER B 1 276 ? 35.747 32.766 -61.103 1.00 147.32 618 SER B C 1
ATOM 4775 O O . SER B 1 276 ? 34.704 32.499 -60.495 1.00 150.89 618 SER B O 1
ATOM 4778 N N . SER B 1 277 ? 36.884 32.091 -60.945 1.00 144.60 619 SER B N 1
ATOM 4779 C CA . SER B 1 277 ? 37.072 31.064 -59.925 1.00 139.77 619 SER B CA 1
ATOM 4780 C C . SER B 1 277 ? 36.927 31.681 -58.532 1.00 132.09 619 SER B C 1
ATOM 4781 O O . SER B 1 277 ? 36.285 31.100 -57.663 1.00 127.63 619 SER B O 1
ATOM 4784 N N . ILE B 1 278 ? 37.514 32.863 -58.339 1.00 129.61 620 ILE B N 1
ATOM 4785 C CA . ILE B 1 278 ? 37.355 33.625 -57.105 1.00 128.58 620 ILE B CA 1
ATOM 4786 C C . ILE B 1 278 ? 35.880 33.953 -56.896 1.00 135.64 620 ILE B C 1
ATOM 4787 O O . ILE B 1 278 ? 35.350 33.835 -55.786 1.00 134.52 620 ILE B O 1
ATOM 4792 N N . ASP B 1 279 ? 35.222 34.357 -57.979 1.00 144.38 621 ASP B N 1
ATOM 4793 C CA . ASP B 1 279 ? 33.802 34.711 -57.942 1.00 150.99 621 ASP B CA 1
ATOM 4794 C C . ASP B 1 279 ? 32.931 33.536 -57.497 1.00 151.07 621 ASP B C 1
ATOM 4795 O O . ASP B 1 279 ? 31.945 33.705 -56.792 1.00 149.97 621 ASP B O 1
ATOM 4800 N N . MET B 1 280 ? 33.321 32.343 -57.914 1.00 154.59 622 MET B N 1
ATOM 4801 C CA . MET B 1 280 ? 32.664 31.115 -57.515 1.00 156.59 622 MET B CA 1
ATOM 4802 C C . MET B 1 280 ? 32.808 30.862 -56.038 1.00 148.07 622 MET B C 1
ATOM 4803 O O . MET B 1 280 ? 31.822 30.678 -55.342 1.00 146.33 622 MET B O 1
ATOM 4808 N N . VAL B 1 281 ? 34.053 30.851 -55.575 1.00 143.91 623 VAL B N 1
ATOM 4809 C CA . VAL B 1 281 ? 34.381 30.751 -54.140 1.00 138.27 623 VAL B CA 1
ATOM 4810 C C . VAL B 1 281 ? 33.401 31.494 -53.227 1.00 138.44 623 VAL B C 1
ATOM 4811 O O . VAL B 1 281 ? 32.908 30.935 -52.248 1.00 136.05 623 VAL B O 1
ATOM 4815 N N . THR B 1 282 ? 33.120 32.747 -53.557 1.00 142.13 624 THR B N 1
ATOM 4816 C CA . THR B 1 282 ? 32.320 33.596 -52.688 1.00 143.55 624 THR B CA 1
ATOM 4817 C C . THR B 1 282 ? 30.849 33.186 -52.667 1.00 145.91 624 THR B C 1
ATOM 4818 O O . THR B 1 282 ? 30.170 33.360 -51.658 1.00 145.98 624 THR B O 1
ATOM 4822 N N . ARG B 1 283 ? 30.377 32.621 -53.778 1.00 151.74 625 ARG B N 1
ATOM 4823 C CA . ARG B 1 283 ? 28.996 32.125 -53.901 1.00 153.76 625 ARG B CA 1
ATOM 4824 C C . ARG B 1 283 ? 28.747 30.883 -53.039 1.00 147.00 625 ARG B C 1
ATOM 4825 O O . ARG B 1 283 ? 27.734 30.791 -52.353 1.00 144.31 625 ARG B O 1
ATOM 4833 N N . ASN B 1 284 ? 29.680 29.936 -53.083 1.00 143.50 626 ASN B N 1
ATOM 4834 C CA . ASN B 1 284 ? 29.530 28.652 -52.394 1.00 143.86 626 ASN B CA 1
ATOM 4835 C C . ASN B 1 284 ? 30.080 28.632 -50.971 1.00 138.57 626 ASN B C 1
ATOM 4836 O O . ASN B 1 284 ? 29.665 27.806 -50.155 1.00 135.99 626 ASN B O 1
ATOM 4841 N N . TYR B 1 285 ? 31.046 29.503 -50.691 1.00 133.42 627 TYR B N 1
ATOM 4842 C CA . TYR B 1 285 ? 31.678 29.560 -49.372 1.00 127.51 627 TYR B CA 1
ATOM 4843 C C . TYR B 1 285 ? 31.569 30.959 -48.746 1.00 128.45 627 TYR B C 1
ATOM 4844 O O . TYR B 1 285 ? 31.074 31.903 -49.381 1.00 132.29 627 TYR B O 1
ATOM 4853 N N . SER B 1 286 ? 32.042 31.070 -47.501 1.00 124.12 628 SER B N 1
ATOM 4854 C CA . SER B 1 286 ? 31.951 32.292 -46.702 1.00 123.06 628 SER B CA 1
ATOM 4855 C C . SER B 1 286 ? 32.716 33.445 -47.297 1.00 121.38 628 SER B C 1
ATOM 4856 O O . SER B 1 286 ? 33.616 33.250 -48.104 1.00 120.89 628 SER B O 1
ATOM 4859 N N . THR B 1 287 ? 32.358 34.649 -46.865 1.00 124.18 629 THR B N 1
ATOM 4860 C CA . THR B 1 287 ? 33.100 35.853 -47.227 1.00 122.85 629 THR B CA 1
ATOM 4861 C C . THR B 1 287 ? 34.536 35.839 -46.649 1.00 116.25 629 THR B C 1
ATOM 4862 O O . THR B 1 287 ? 35.449 36.424 -47.236 1.00 117.90 629 THR B O 1
ATOM 4866 N N . ASP B 1 288 ? 34.735 35.162 -45.520 1.00 110.14 630 ASP B N 1
ATOM 4867 C CA . ASP B 1 288 ? 36.048 35.100 -44.884 1.00 107.22 630 ASP B CA 1
ATOM 4868 C C . ASP B 1 288 ? 37.052 34.344 -45.733 1.00 105.09 630 ASP B C 1
ATOM 4869 O O . ASP B 1 288 ? 38.203 34.781 -45.920 1.00 103.74 630 ASP B O 1
ATOM 4874 N N . LEU B 1 289 ? 36.603 33.205 -46.251 1.00 101.86 631 LEU B N 1
ATOM 4875 C CA . LEU B 1 289 ? 37.432 32.392 -47.106 1.00 96.56 631 LEU B CA 1
ATOM 4876 C C . LEU B 1 289 ? 37.768 33.176 -48.355 1.00 98.13 631 LEU B C 1
ATOM 4877 O O . LEU B 1 289 ? 38.872 33.066 -48.849 1.00 99.32 631 LEU B O 1
ATOM 4882 N N . ARG B 1 290 ? 36.828 33.980 -48.847 1.00 99.85 632 ARG B N 1
ATOM 4883 C CA . ARG B 1 290 ? 37.106 34.899 -49.944 1.00 100.38 632 ARG B CA 1
ATOM 4884 C C . ARG B 1 290 ? 38.235 35.855 -49.597 1.00 95.76 632 ARG B C 1
ATOM 4885 O O . ARG B 1 290 ? 39.262 35.823 -50.246 1.00 94.53 632 ARG B O 1
ATOM 4893 N N . ASN B 1 291 ? 38.049 36.694 -48.581 1.00 95.32 633 ASN B N 1
ATOM 4894 C CA . ASN B 1 291 ? 39.077 37.670 -48.180 1.00 98.28 633 ASN B CA 1
ATOM 4895 C C . ASN B 1 291 ? 40.442 37.066 -47.976 1.00 98.87 633 ASN B C 1
ATOM 4896 O O . ASN B 1 291 ? 41.451 37.671 -48.355 1.00 100.61 633 ASN B O 1
ATOM 4901 N N . PHE B 1 292 ? 40.456 35.900 -47.334 1.00 94.64 634 PHE B N 1
ATOM 4902 C CA . PHE B 1 292 ? 41.646 35.102 -47.164 1.00 90.20 634 PHE B CA 1
ATOM 4903 C C . PHE B 1 292 ? 42.349 34.864 -48.497 1.00 88.07 634 PHE B C 1
ATOM 4904 O O . PHE B 1 292 ? 43.487 35.247 -48.665 1.00 86.12 634 PHE B O 1
ATOM 4912 N N . ILE B 1 293 ? 41.656 34.251 -49.446 1.00 88.78 635 ILE B N 1
ATOM 4913 C CA . ILE B 1 293 ? 42.209 34.009 -50.770 1.00 89.84 635 ILE B CA 1
ATOM 4914 C C . ILE B 1 293 ? 42.556 35.301 -51.502 1.00 91.44 635 ILE B C 1
ATOM 4915 O O . ILE B 1 293 ? 43.588 35.388 -52.138 1.00 91.93 635 ILE B O 1
ATOM 4920 N N . VAL B 1 294 ? 41.694 36.300 -51.404 1.00 93.26 636 VAL B N 1
ATOM 4921 C CA . VAL B 1 294 ? 41.959 37.582 -52.034 1.00 95.11 636 VAL B CA 1
ATOM 4922 C C . VAL B 1 294 ? 43.173 38.251 -51.397 1.00 94.26 636 VAL B C 1
ATOM 4923 O O . VAL B 1 294 ? 43.940 38.916 -52.075 1.00 97.32 636 VAL B O 1
ATOM 4927 N N . TYR B 1 295 ? 43.373 38.048 -50.105 1.00 94.03 637 TYR B N 1
ATOM 4928 C CA . TYR B 1 295 ? 44.527 38.650 -49.429 1.00 95.72 637 TYR B CA 1
ATOM 4929 C C . TYR B 1 295 ? 45.863 38.128 -49.953 1.00 93.59 637 TYR B C 1
ATOM 4930 O O . TYR B 1 295 ? 46.804 38.892 -50.139 1.00 91.40 637 TYR B O 1
ATOM 4939 N N . LEU B 1 296 ? 45.929 36.817 -50.170 1.00 94.23 638 LEU B N 1
ATOM 4940 C CA . LEU B 1 296 ? 47.156 36.161 -50.619 1.00 94.33 638 LEU B CA 1
ATOM 4941 C C . LEU B 1 296 ? 47.488 36.547 -52.046 1.00 97.96 638 LEU B C 1
ATOM 4942 O O . LEU B 1 296 ? 48.664 36.596 -52.409 1.00 100.38 638 LEU B O 1
ATOM 4947 N N . PHE B 1 297 ? 46.457 36.845 -52.833 1.00 96.84 639 PHE B N 1
ATOM 4948 C CA . PHE B 1 297 ? 46.657 37.194 -54.218 1.00 99.08 639 PHE B CA 1
ATOM 4949 C C . PHE B 1 297 ? 47.074 38.620 -54.447 1.00 102.68 639 PHE B C 1
ATOM 4950 O O . PHE B 1 297 ? 47.790 38.886 -55.397 1.00 113.98 639 PHE B O 1
ATOM 4958 N N . THR B 1 298 ? 46.657 39.545 -53.600 1.00 103.90 640 THR B N 1
ATOM 4959 C CA . THR B 1 298 ? 47.123 40.931 -53.755 1.00 109.77 640 THR B CA 1
ATOM 4960 C C . THR B 1 298 ? 48.663 41.042 -53.523 1.00 109.85 640 THR B C 1
ATOM 4961 O O . THR B 1 298 ? 49.137 41.339 -52.418 1.00 108.42 640 THR B O 1
ATOM 4965 N N . THR B 1 299 ? 49.416 40.778 -54.595 1.00 109.43 641 THR B N 1
ATOM 4966 C CA . THR B 1 299 ? 50.864 40.586 -54.554 1.00 105.97 641 THR B CA 1
ATOM 4967 C C . THR B 1 299 ? 51.623 41.832 -54.158 1.00 113.68 641 THR B C 1
ATOM 4968 O O . THR B 1 299 ? 52.628 41.719 -53.471 1.00 123.29 641 THR B O 1
ATOM 4972 N N . ASN B 1 300 ? 51.144 43.006 -54.567 1.00 118.76 642 ASN B N 1
ATOM 4973 C CA . ASN B 1 300 ? 51.792 44.287 -54.236 1.00 120.55 642 ASN B CA 1
ATOM 4974 C C . ASN B 1 300 ? 52.318 44.382 -52.813 1.00 121.26 642 ASN B C 1
ATOM 4975 O O . ASN B 1 300 ? 53.424 44.857 -52.581 1.00 122.74 642 ASN B O 1
ATOM 4980 N N . ASN B 1 301 ? 51.508 43.932 -51.867 1.00 119.14 643 ASN B N 1
ATOM 4981 C CA . ASN B 1 301 ? 51.786 44.141 -50.467 1.00 118.22 643 ASN B CA 1
ATOM 4982 C C . ASN B 1 301 ? 52.590 42.997 -49.892 1.00 113.23 643 ASN B C 1
ATOM 4983 O O . ASN B 1 301 ? 52.433 41.855 -50.317 1.00 109.29 643 ASN B O 1
ATOM 4988 N N . ARG B 1 302 ? 53.471 43.318 -48.945 1.00 110.23 644 ARG B N 1
ATOM 4989 C CA . ARG B 1 302 ? 54.176 42.320 -48.139 1.00 105.06 644 ARG B CA 1
ATOM 4990 C C . ARG B 1 302 ? 53.126 41.489 -47.388 1.00 101.67 644 ARG B C 1
ATOM 4991 O O . ARG B 1 302 ? 52.125 42.029 -46.901 1.00 106.35 644 ARG B O 1
ATOM 4999 N N . ARG B 1 303 ? 53.325 40.181 -47.302 1.00 94.77 645 ARG B N 1
ATOM 5000 C CA . ARG B 1 303 ? 52.326 39.354 -46.646 1.00 91.03 645 ARG B CA 1
ATOM 5001 C C . ARG B 1 303 ? 52.914 38.457 -45.572 1.00 90.68 645 ARG B C 1
ATOM 5002 O O . ARG B 1 303 ? 54.079 38.066 -45.628 1.00 90.66 645 ARG B O 1
ATOM 5010 N N . SER B 1 304 ? 52.086 38.143 -44.585 1.00 91.62 646 SER B N 1
ATOM 5011 C CA . SER B 1 304 ? 52.519 37.431 -43.405 1.00 91.77 646 SER B CA 1
ATOM 5012 C C . SER B 1 304 ? 51.547 36.301 -43.107 1.00 90.30 646 SER B C 1
ATOM 5013 O O . SER B 1 304 ? 50.370 36.384 -43.451 1.00 88.15 646 SER B O 1
ATOM 5016 N N . VAL B 1 305 ? 52.037 35.246 -42.467 1.00 88.99 647 VAL B N 1
ATOM 5017 C CA . VAL B 1 305 ? 51.150 34.190 -42.007 1.00 88.77 647 VAL B CA 1
ATOM 5018 C C . VAL B 1 305 ? 50.307 34.771 -40.899 1.00 90.67 647 VAL B C 1
ATOM 5019 O O . VAL B 1 305 ? 49.137 34.441 -40.775 1.00 91.83 647 VAL B O 1
ATOM 5023 N N . THR B 1 306 ? 50.925 35.657 -40.118 1.00 90.98 648 THR B N 1
ATOM 5024 C CA . THR B 1 306 ? 50.287 36.382 -39.032 1.00 90.04 648 THR B CA 1
ATOM 5025 C C . THR B 1 306 ? 49.049 37.157 -39.484 1.00 91.86 648 THR B C 1
ATOM 5026 O O . THR B 1 306 ? 48.022 37.125 -38.806 1.00 92.88 648 THR B O 1
ATOM 5030 N N . ASP B 1 307 ? 49.139 37.831 -40.627 1.00 92.49 649 ASP B N 1
ATOM 5031 C CA . ASP B 1 307 ? 48.025 38.623 -41.124 1.00 94.47 649 ASP B CA 1
ATOM 5032 C C . ASP B 1 307 ? 46.809 37.793 -41.456 1.00 92.61 649 ASP B C 1
ATOM 5033 O O . ASP B 1 307 ? 45.691 38.313 -41.430 1.00 97.79 649 ASP B O 1
ATOM 5038 N N . LEU B 1 308 ? 47.027 36.524 -41.794 1.00 85.79 650 LEU B N 1
ATOM 5039 C CA . LEU B 1 308 ? 45.932 35.622 -42.085 1.00 84.65 650 LEU B CA 1
ATOM 5040 C C . LEU B 1 308 ? 45.185 35.320 -40.818 1.00 86.75 650 LEU B C 1
ATOM 5041 O O . LEU B 1 308 ? 44.036 34.885 -40.860 1.00 86.45 650 LEU B O 1
ATOM 5046 N N . MET B 1 309 ? 45.843 35.549 -39.686 1.00 87.49 651 MET B N 1
ATOM 5047 C CA . MET B 1 309 ? 45.332 35.080 -38.413 1.00 87.70 651 MET B CA 1
ATOM 5048 C C . MET B 1 309 ? 43.917 35.536 -38.083 1.00 88.47 651 MET B C 1
ATOM 5049 O O . MET B 1 309 ? 43.115 34.700 -37.670 1.00 87.53 651 MET B O 1
ATOM 5054 N N . PRO B 1 310 ? 43.599 36.848 -38.252 1.00 87.73 652 PRO B N 1
ATOM 5055 C CA . PRO B 1 310 ? 42.242 37.265 -37.903 1.00 86.15 652 PRO B CA 1
ATOM 5056 C C . PRO B 1 310 ? 41.217 36.713 -38.875 1.00 85.41 652 PRO B C 1
ATOM 5057 O O . PRO B 1 310 ? 40.062 36.593 -38.517 1.00 88.55 652 PRO B O 1
ATOM 5061 N N . MET B 1 311 ? 41.631 36.332 -40.075 1.00 83.41 653 MET B N 1
ATOM 5062 C CA . MET B 1 311 ? 40.678 35.771 -41.032 1.00 88.58 653 MET B CA 1
ATOM 5063 C C . MET B 1 311 ? 40.190 34.357 -40.686 1.00 90.22 653 MET B C 1
ATOM 5064 O O . MET B 1 311 ? 38.992 34.052 -40.811 1.00 92.06 653 MET B O 1
ATOM 5069 N N . ILE B 1 312 ? 41.123 33.495 -40.279 1.00 88.03 654 ILE B N 1
ATOM 5070 C CA . ILE B 1 312 ? 40.804 32.192 -39.677 1.00 85.45 654 ILE B CA 1
ATOM 5071 C C . ILE B 1 312 ? 39.949 32.464 -38.446 1.00 83.02 654 ILE B C 1
ATOM 5072 O O . ILE B 1 312 ? 38.931 31.820 -38.186 1.00 79.47 654 ILE B O 1
ATOM 5077 N N . GLY B 1 313 ? 40.410 33.449 -37.695 1.00 82.23 655 GLY B N 1
ATOM 5078 C CA . GLY B 1 313 ? 39.689 33.958 -36.556 1.00 84.04 655 GLY B CA 1
ATOM 5079 C C . GLY B 1 313 ? 39.316 32.919 -35.526 1.00 81.72 655 GLY B C 1
ATOM 5080 O O . GLY B 1 313 ? 40.133 32.151 -35.099 1.00 80.16 655 GLY B O 1
ATOM 5081 N N . ALA B 1 314 ? 38.055 32.908 -35.141 1.00 86.13 656 ALA B N 1
ATOM 5082 C CA . ALA B 1 314 ? 37.589 32.127 -34.011 1.00 85.16 656 ALA B CA 1
ATOM 5083 C C . ALA B 1 314 ? 37.599 30.672 -34.306 1.00 83.96 656 ALA B C 1
ATOM 5084 O O . ALA B 1 314 ? 37.377 29.889 -33.406 1.00 87.63 656 ALA B O 1
ATOM 5086 N N . ARG B 1 315 ? 37.847 30.301 -35.552 1.00 81.57 657 ARG B N 1
ATOM 5087 C CA . ARG B 1 315 ? 37.887 28.906 -35.893 1.00 84.17 657 ARG B CA 1
ATOM 5088 C C . ARG B 1 315 ? 38.984 28.177 -35.102 1.00 84.89 657 ARG B C 1
ATOM 5089 O O . ARG B 1 315 ? 38.777 27.050 -34.653 1.00 88.72 657 ARG B O 1
ATOM 5097 N N . PHE B 1 316 ? 40.123 28.832 -34.891 1.00 82.43 658 PHE B N 1
ATOM 5098 C CA . PHE B 1 316 ? 41.174 28.262 -34.052 1.00 82.05 658 PHE B CA 1
ATOM 5099 C C . PHE B 1 316 ? 40.612 27.528 -32.857 1.00 85.70 658 PHE B C 1
ATOM 5100 O O . PHE B 1 316 ? 41.106 26.470 -32.489 1.00 87.78 658 PHE B O 1
ATOM 5108 N N . TYR B 1 317 ? 39.582 28.087 -32.241 1.00 87.73 659 TYR B N 1
ATOM 5109 C CA . TYR B 1 317 ? 38.959 27.412 -31.113 1.00 87.90 659 TYR B CA 1
ATOM 5110 C C . TYR B 1 317 ? 38.257 26.113 -31.502 1.00 90.54 659 TYR B C 1
ATOM 5111 O O . TYR B 1 317 ? 38.253 25.160 -30.732 1.00 95.61 659 TYR B O 1
ATOM 5120 N N . THR B 1 318 ? 37.667 26.070 -32.684 1.00 90.75 660 THR B N 1
ATOM 5121 C CA . THR B 1 318 ? 37.048 24.850 -33.128 1.00 94.79 660 THR B CA 1
ATOM 5122 C C . THR B 1 318 ? 38.098 23.772 -33.370 1.00 93.50 660 THR B C 1
ATOM 5123 O O . THR B 1 318 ? 37.935 22.611 -32.975 1.00 100.15 660 THR B O 1
ATOM 5127 N N . GLN B 1 319 ? 39.182 24.164 -34.012 1.00 90.00 661 GLN B N 1
ATOM 5128 C CA . GLN B 1 319 ? 40.266 23.245 -34.309 1.00 91.74 661 GLN B CA 1
ATOM 5129 C C . GLN B 1 319 ? 40.992 22.815 -33.031 1.00 89.55 661 GLN B C 1
ATOM 5130 O O . GLN B 1 319 ? 41.343 21.642 -32.860 1.00 86.56 661 GLN B O 1
ATOM 5136 N N . LEU B 1 320 ? 41.204 23.781 -32.139 1.00 88.99 662 LEU B N 1
ATOM 5137 C CA . LEU B 1 320 ? 41.952 23.577 -30.901 1.00 85.77 662 LEU B CA 1
ATOM 5138 C C . LEU B 1 320 ? 41.176 22.634 -30.030 1.00 85.40 662 LEU B C 1
ATOM 5139 O O . LEU B 1 320 ? 41.712 21.761 -29.370 1.00 81.93 662 LEU B O 1
ATOM 5144 N N . ASP B 1 321 ? 39.876 22.832 -30.071 1.00 90.57 663 ASP B N 1
ATOM 5145 C CA . ASP B 1 321 ? 38.938 22.078 -29.314 1.00 93.97 663 ASP B CA 1
ATOM 5146 C C . ASP B 1 321 ? 38.774 20.667 -29.872 1.00 92.24 663 ASP B C 1
ATOM 5147 O O . ASP B 1 321 ? 38.710 19.722 -29.108 1.00 94.45 663 ASP B O 1
ATOM 5152 N N . ALA B 1 322 ? 38.721 20.533 -31.197 1.00 89.02 664 ALA B N 1
ATOM 5153 C CA . ALA B 1 322 ? 38.674 19.226 -31.871 1.00 86.45 664 ALA B CA 1
ATOM 5154 C C . ALA B 1 322 ? 39.858 18.357 -31.512 1.00 83.34 664 ALA B C 1
ATOM 5155 O O . ALA B 1 322 ? 39.714 17.189 -31.163 1.00 83.30 664 ALA B O 1
ATOM 5157 N N . LEU B 1 323 ? 41.042 18.943 -31.597 1.00 83.25 665 LEU B N 1
ATOM 5158 C CA . LEU B 1 323 ? 42.277 18.219 -31.282 1.00 83.66 665 LEU B CA 1
ATOM 5159 C C . LEU B 1 323 ? 42.302 17.692 -29.868 1.00 87.76 665 LEU B C 1
ATOM 5160 O O . LEU B 1 323 ? 42.841 16.624 -29.632 1.00 91.21 665 LEU B O 1
ATOM 5165 N N . GLN B 1 324 ? 41.742 18.437 -28.924 1.00 88.61 666 GLN B N 1
ATOM 5166 C CA . GLN B 1 324 ? 41.747 17.971 -27.563 1.00 88.25 666 GLN B CA 1
ATOM 5167 C C . GLN B 1 324 ? 40.851 16.780 -27.391 1.00 91.58 666 GLN B C 1
ATOM 5168 O O . GLN B 1 324 ? 41.163 15.888 -26.616 1.00 98.50 666 GLN B O 1
ATOM 5174 N N . SER B 1 325 ? 39.750 16.732 -28.119 1.00 91.47 667 SER B N 1
ATOM 5175 C CA . SER B 1 325 ? 38.885 15.563 -27.990 1.00 96.12 667 SER B CA 1
ATOM 5176 C C . SER B 1 325 ? 39.419 14.379 -28.780 1.00 94.42 667 SER B C 1
ATOM 5177 O O . SER B 1 325 ? 39.112 13.265 -28.448 1.00 99.13 667 SER B O 1
ATOM 5180 N N . LYS B 1 326 ? 40.242 14.609 -29.795 1.00 92.38 668 LYS B N 1
ATOM 5181 C CA . LYS B 1 326 ? 41.024 13.514 -30.390 1.00 94.30 668 LYS B CA 1
ATOM 5182 C C . LYS B 1 326 ? 42.001 12.957 -29.378 1.00 92.11 668 LYS B C 1
ATOM 5183 O O . LYS B 1 326 ? 42.190 11.769 -29.304 1.00 96.65 668 LYS B O 1
ATOM 5189 N N . ILE B 1 327 ? 42.641 13.831 -28.619 1.00 88.94 669 ILE B N 1
ATOM 5190 C CA . ILE B 1 327 ? 43.556 13.412 -27.580 1.00 89.71 669 ILE B CA 1
ATOM 5191 C C . ILE B 1 327 ? 42.809 12.627 -26.524 1.00 92.66 669 ILE B C 1
ATOM 5192 O O . ILE B 1 327 ? 43.328 11.669 -25.977 1.00 96.45 669 ILE B O 1
ATOM 5197 N N . ASP B 1 328 ? 41.575 13.008 -26.260 1.00 93.64 670 ASP B N 1
ATOM 5198 C CA . ASP B 1 328 ? 40.796 12.301 -25.275 1.00 98.67 670 ASP B CA 1
ATOM 5199 C C . ASP B 1 328 ? 40.338 10.959 -25.824 1.00 99.20 670 ASP B C 1
ATOM 5200 O O . ASP B 1 328 ? 40.224 9.996 -25.083 1.00 101.93 670 ASP B O 1
ATOM 5205 N N . MET B 1 329 ? 40.104 10.912 -27.132 1.00 102.08 671 MET B N 1
ATOM 5206 C CA . MET B 1 329 ? 39.736 9.696 -27.868 1.00 110.10 671 MET B CA 1
ATOM 5207 C C . MET B 1 329 ? 40.761 8.584 -27.723 1.00 109.42 671 MET B C 1
ATOM 5208 O O . MET B 1 329 ? 40.433 7.456 -27.351 1.00 115.03 671 MET B O 1
ATOM 5213 N N . GLN B 1 330 ? 42.003 8.926 -28.046 1.00 104.75 672 GLN B N 1
ATOM 5214 C CA . GLN B 1 330 ? 43.116 8.015 -27.995 1.00 101.51 672 GLN B CA 1
ATOM 5215 C C . GLN B 1 330 ? 43.553 7.802 -26.570 1.00 101.99 672 GLN B C 1
ATOM 5216 O O . GLN B 1 330 ? 44.138 6.792 -26.256 1.00 106.64 672 GLN B O 1
ATOM 5222 N N . GLU B 1 331 ? 43.257 8.738 -25.691 1.00 104.10 673 GLU B N 1
ATOM 5223 C CA . GLU B 1 331 ? 43.554 8.517 -24.294 1.00 110.67 673 GLU B CA 1
ATOM 5224 C C . GLU B 1 331 ? 42.832 7.276 -23.777 1.00 112.79 673 GLU B C 1
ATOM 5225 O O . GLU B 1 331 ? 43.361 6.537 -22.949 1.00 114.25 673 GLU B O 1
ATOM 5231 N N . ASP B 1 332 ? 41.621 7.060 -24.274 1.00 111.20 674 ASP B N 1
ATOM 5232 C CA . ASP B 1 332 ? 40.829 5.905 -23.900 1.00 113.06 674 ASP B CA 1
ATOM 5233 C C . ASP B 1 332 ? 41.371 4.656 -24.536 1.00 115.00 674 ASP B C 1
ATOM 5234 O O . ASP B 1 332 ? 41.734 3.727 -23.829 1.00 117.32 674 ASP B O 1
ATOM 5239 N N . GLU B 1 333 ? 41.435 4.646 -25.867 1.00 114.15 675 GLU B N 1
ATOM 5240 C CA . GLU B 1 333 ? 42.084 3.573 -26.619 1.00 112.45 675 GLU B CA 1
ATOM 5241 C C . GLU B 1 333 ? 43.345 3.110 -25.930 1.00 108.50 675 GLU B C 1
ATOM 5242 O O . GLU B 1 333 ? 43.436 1.963 -25.515 1.00 111.89 675 GLU B O 1
ATOM 5248 N N . LEU B 1 334 ? 44.306 4.023 -25.802 1.00 104.73 676 LEU B N 1
ATOM 5249 C CA . LEU B 1 334 ? 45.626 3.754 -25.225 1.00 102.19 676 LEU B CA 1
ATOM 5250 C C . LEU B 1 334 ? 45.522 3.118 -23.860 1.00 105.45 676 LEU B C 1
ATOM 5251 O O . LEU B 1 334 ? 46.307 2.226 -23.541 1.00 106.60 676 LEU B O 1
ATOM 5256 N N . ALA B 1 335 ? 44.568 3.595 -23.057 1.00 106.65 677 ALA B N 1
ATOM 5257 C CA . ALA B 1 335 ? 44.347 3.072 -21.717 1.00 108.51 677 ALA B CA 1
ATOM 5258 C C . ALA B 1 335 ? 43.919 1.613 -21.781 1.00 109.86 677 ALA B C 1
ATOM 5259 O O . ALA B 1 335 ? 44.317 0.814 -20.932 1.00 112.75 677 ALA B O 1
ATOM 5261 N N . LYS B 1 336 ? 43.126 1.262 -22.795 1.00 109.07 678 LYS B N 1
ATOM 5262 C CA . LYS B 1 336 ? 42.736 -0.134 -23.006 1.00 112.37 678 LYS B CA 1
ATOM 5263 C C . LYS B 1 336 ? 43.864 -1.009 -23.568 1.00 109.67 678 LYS B C 1
ATOM 5264 O O . LYS B 1 336 ? 44.154 -2.073 -23.027 1.00 110.47 678 LYS B O 1
ATOM 5270 N N . GLU B 1 337 ? 44.496 -0.557 -24.645 1.00 106.34 679 GLU B N 1
ATOM 5271 C CA . GLU B 1 337 ? 45.521 -1.348 -25.323 1.00 106.94 679 GLU B CA 1
ATOM 5272 C C . GLU B 1 337 ? 46.838 -1.418 -24.562 1.00 104.82 679 GLU B C 1
ATOM 5273 O O . GLU B 1 337 ? 47.671 -2.272 -24.851 1.00 105.04 679 GLU B O 1
ATOM 5279 N N . MET B 1 338 ? 47.008 -0.536 -23.579 1.00 102.49 680 MET B N 1
ATOM 5280 C CA . MET B 1 338 ? 48.163 -0.558 -22.684 1.00 100.54 680 MET B CA 1
ATOM 5281 C C . MET B 1 338 ? 48.373 -1.954 -22.103 1.00 100.07 680 MET B C 1
ATOM 5282 O O . MET B 1 338 ? 49.474 -2.298 -21.681 1.00 98.88 680 MET B O 1
ATOM 5287 N N . GLU B 1 339 ? 47.294 -2.736 -22.086 1.00 100.64 681 GLU B N 1
ATOM 5288 C CA . GLU B 1 339 ? 47.274 -4.097 -21.564 1.00 104.35 681 GLU B CA 1
ATOM 5289 C C . GLU B 1 339 ? 48.285 -4.987 -22.269 1.00 104.34 681 GLU B C 1
ATOM 5290 O O . GLU B 1 339 ? 49.128 -5.605 -21.616 1.00 104.90 681 GLU B O 1
ATOM 5296 N N . ASN B 1 340 ? 48.190 -5.047 -23.598 1.00 102.24 682 ASN B N 1
ATOM 5297 C CA . ASN B 1 340 ? 49.121 -5.809 -24.413 1.00 100.65 682 ASN B CA 1
ATOM 5298 C C . ASN B 1 340 ? 50.556 -5.638 -23.939 1.00 100.88 682 ASN B C 1
ATOM 5299 O O . ASN B 1 340 ? 51.298 -6.612 -23.824 1.00 102.95 682 ASN B O 1
ATOM 5304 N N . GLY B 1 341 ? 50.941 -4.396 -23.659 1.00 98.52 683 GLY B N 1
ATOM 5305 C CA . GLY B 1 341 ? 52.291 -4.105 -23.219 1.00 97.69 683 GLY B CA 1
ATOM 5306 C C . GLY B 1 341 ? 52.651 -4.868 -21.962 1.00 98.67 683 GLY B C 1
ATOM 5307 O O . GLY B 1 341 ? 53.683 -5.553 -21.897 1.00 99.56 683 GLY B O 1
ATOM 5308 N N . ARG B 1 342 ? 51.786 -4.749 -20.960 1.00 98.69 684 ARG B N 1
ATOM 5309 C CA . ARG B 1 342 ? 52.055 -5.328 -19.646 1.00 100.36 684 ARG B CA 1
ATOM 5310 C C . ARG B 1 342 ? 52.222 -6.817 -19.743 1.00 101.81 684 ARG B C 1
ATOM 5311 O O . ARG B 1 342 ? 53.117 -7.372 -19.132 1.00 102.95 684 ARG B O 1
ATOM 5319 N N . LEU B 1 343 ? 51.369 -7.450 -20.536 1.00 101.39 685 LEU B N 1
ATOM 5320 C CA . LEU B 1 343 ? 51.483 -8.866 -20.784 1.00 104.02 685 LEU B CA 1
ATOM 5321 C C . LEU B 1 343 ? 52.812 -9.253 -21.416 1.00 105.03 685 LEU B C 1
ATOM 5322 O O . LEU B 1 343 ? 53.536 -10.086 -20.865 1.00 107.39 685 LEU B O 1
ATOM 5327 N N . TYR B 1 344 ? 53.134 -8.648 -22.559 1.00 102.95 686 TYR B N 1
ATOM 5328 C CA . TYR B 1 344 ? 54.379 -8.958 -23.233 1.00 104.06 686 TYR B CA 1
ATOM 5329 C C . TYR B 1 344 ? 55.522 -8.871 -22.231 1.00 106.40 686 TYR B C 1
ATOM 5330 O O . TYR B 1 344 ? 56.342 -9.788 -22.151 1.00 109.53 686 TYR B O 1
ATOM 5339 N N . ARG B 1 345 ? 55.562 -7.785 -21.456 1.00 105.24 687 ARG B N 1
ATOM 5340 C CA . ARG B 1 345 ? 56.680 -7.553 -20.531 1.00 107.63 687 ARG B CA 1
ATOM 5341 C C . ARG B 1 345 ? 56.745 -8.540 -19.358 1.00 110.91 687 ARG B C 1
ATOM 5342 O O . ARG B 1 345 ? 57.818 -9.068 -19.026 1.00 112.15 687 ARG B O 1
ATOM 5350 N N . ILE B 1 346 ? 55.586 -8.781 -18.746 1.00 111.06 688 ILE B N 1
ATOM 5351 C CA . ILE B 1 346 ? 55.488 -9.630 -17.571 1.00 112.80 688 ILE B CA 1
ATOM 5352 C C . ILE B 1 346 ? 55.894 -11.051 -17.905 1.00 114.99 688 ILE B C 1
ATOM 5353 O O . ILE B 1 346 ? 56.594 -11.675 -17.134 1.00 117.91 688 ILE B O 1
ATOM 5358 N N . LEU B 1 347 ? 55.470 -11.535 -19.070 1.00 114.56 689 LEU B N 1
ATOM 5359 C CA . LEU B 1 347 ? 55.822 -12.868 -19.542 1.00 117.08 689 LEU B CA 1
ATOM 5360 C C . LEU B 1 347 ? 57.310 -12.936 -19.881 1.00 119.83 689 LEU B C 1
ATOM 5361 O O . LEU B 1 347 ? 57.990 -13.898 -19.513 1.00 124.55 689 LEU B O 1
ATOM 5366 N N . VAL B 1 348 ? 57.818 -11.909 -20.555 1.00 117.17 690 VAL B N 1
ATOM 5367 C CA . VAL B 1 348 ? 59.240 -11.861 -20.856 1.00 118.67 690 VAL B CA 1
ATOM 5368 C C . VAL B 1 348 ? 60.077 -11.953 -19.606 1.00 122.67 690 VAL B C 1
ATOM 5369 O O . VAL B 1 348 ? 61.114 -12.584 -19.636 1.00 126.04 690 VAL B O 1
ATOM 5373 N N . LYS B 1 349 ? 59.645 -11.321 -18.515 1.00 123.71 691 LYS B N 1
ATOM 5374 C CA . LYS B 1 349 ? 60.401 -11.431 -17.276 1.00 127.21 691 LYS B CA 1
ATOM 5375 C C . LYS B 1 349 ? 60.350 -12.858 -16.830 1.00 131.80 691 LYS B C 1
ATOM 5376 O O . LYS B 1 349 ? 61.374 -13.424 -16.496 1.00 137.74 691 LYS B O 1
ATOM 5382 N N . LEU B 1 350 ? 59.156 -13.443 -16.846 1.00 132.26 692 LEU B N 1
ATOM 5383 C CA . LEU B 1 350 ? 58.959 -14.795 -16.356 1.00 136.55 692 LEU B CA 1
ATOM 5384 C C . LEU B 1 350 ? 59.746 -15.828 -17.154 1.00 141.07 692 LEU B C 1
ATOM 5385 O O . LEU B 1 350 ? 60.358 -16.711 -16.552 1.00 149.24 692 LEU B O 1
ATOM 5390 N N . ASN B 1 351 ? 59.734 -15.727 -18.482 1.00 138.92 693 ASN B N 1
ATOM 5391 C CA . ASN B 1 351 ? 60.473 -16.669 -19.312 1.00 144.97 693 ASN B CA 1
ATOM 5392 C C . ASN B 1 351 ? 61.960 -16.616 -19.069 1.00 149.48 693 ASN B C 1
ATOM 5393 O O . ASN B 1 351 ? 62.609 -17.648 -18.959 1.00 162.19 693 ASN B O 1
ATOM 5398 N N . SER B 1 352 ? 62.500 -15.407 -18.975 1.00 146.31 694 SER B N 1
ATOM 5399 C CA . SER B 1 352 ? 63.925 -15.242 -18.702 1.00 148.86 694 SER B CA 1
ATOM 5400 C C . SER B 1 352 ? 64.273 -15.873 -17.366 1.00 152.57 694 SER B C 1
ATOM 5401 O O . SER B 1 352 ? 65.290 -16.496 -17.232 1.00 157.24 694 SER B O 1
ATOM 5404 N N . ILE B 1 353 ? 63.398 -15.706 -16.388 1.00 152.39 695 ILE B N 1
ATOM 5405 C CA . ILE B 1 353 ? 63.591 -16.287 -15.066 1.00 157.59 695 ILE B CA 1
ATOM 5406 C C . ILE B 1 353 ? 63.548 -17.808 -15.059 1.00 164.85 695 ILE B C 1
ATOM 5407 O O . ILE B 1 353 ? 64.337 -18.454 -14.363 1.00 166.15 695 ILE B O 1
ATOM 5412 N N . ASN B 1 354 ? 62.616 -18.376 -15.821 1.00 172.10 696 ASN B N 1
ATOM 5413 C CA . ASN B 1 354 ? 62.411 -19.828 -15.837 1.00 181.90 696 ASN B CA 1
ATOM 5414 C C . ASN B 1 354 ? 63.617 -20.582 -16.419 1.00 188.41 696 ASN B C 1
ATOM 5415 O O . ASN B 1 354 ? 64.062 -21.587 -15.871 1.00 193.29 696 ASN B O 1
ATOM 5420 N N . GLU B 1 355 ? 64.156 -20.062 -17.520 1.00 191.32 697 GLU B N 1
ATOM 5421 C CA . GLU B 1 355 ? 65.292 -20.676 -18.210 1.00 200.60 697 GLU B CA 1
ATOM 5422 C C . GLU B 1 355 ? 66.659 -20.611 -17.523 1.00 208.58 697 GLU B C 1
ATOM 5423 O O . GLU B 1 355 ? 67.424 -21.575 -17.590 1.00 218.77 697 GLU B O 1
ATOM 5429 N N . ARG B 1 356 ? 66.974 -19.492 -16.880 1.00 208.64 698 ARG B N 1
ATOM 5430 C CA . ARG B 1 356 ? 68.367 -19.151 -16.606 1.00 216.61 698 ARG B CA 1
ATOM 5431 C C . ARG B 1 356 ? 69.133 -19.985 -15.581 1.00 225.22 698 ARG B C 1
ATOM 5432 O O . ARG B 1 356 ? 70.352 -20.165 -15.749 1.00 233.01 698 ARG B O 1
ATOM 5440 N N . PRO B 1 357 ? 68.452 -20.484 -14.518 1.00 223.58 699 PRO B N 1
ATOM 5441 C CA . PRO B 1 357 ? 69.295 -21.281 -13.631 1.00 223.44 699 PRO B CA 1
ATOM 5442 C C . PRO B 1 357 ? 69.425 -22.727 -14.089 1.00 221.93 699 PRO B C 1
ATOM 5443 O O . PRO B 1 357 ? 70.527 -23.170 -14.379 1.00 222.42 699 PRO B O 1
ATOM 5447 N N . GLY B 1 369 ? 64.245 -22.615 -4.407 1.00 208.35 711 GLY B N 1
ATOM 5448 C CA . GLY B 1 369 ? 62.981 -22.243 -3.779 1.00 210.23 711 GLY B CA 1
ATOM 5449 C C . GLY B 1 369 ? 62.094 -21.331 -4.617 1.00 207.02 711 GLY B C 1
ATOM 5450 O O . GLY B 1 369 ? 61.100 -21.781 -5.208 1.00 209.24 711 GLY B O 1
ATOM 5451 N N . ASP B 1 370 ? 62.447 -20.048 -4.663 1.00 202.87 712 ASP B N 1
ATOM 5452 C CA . ASP B 1 370 ? 61.654 -19.069 -5.400 1.00 197.89 712 ASP B CA 1
ATOM 5453 C C . ASP B 1 370 ? 61.595 -19.350 -6.875 1.00 194.66 712 ASP B C 1
ATOM 5454 O O . ASP B 1 370 ? 60.547 -19.183 -7.493 1.00 191.66 712 ASP B O 1
ATOM 5459 N N . ARG B 1 371 ? 62.728 -19.761 -7.430 1.00 196.84 713 ARG B N 1
ATOM 5460 C CA . ARG B 1 371 ? 62.816 -20.089 -8.844 1.00 197.72 713 ARG B CA 1
ATOM 5461 C C . ARG B 1 371 ? 61.887 -21.265 -9.163 1.00 200.13 713 ARG B C 1
ATOM 5462 O O . ARG B 1 371 ? 61.191 -21.262 -10.187 1.00 199.20 713 ARG B O 1
ATOM 5470 N N . TYR B 1 372 ? 61.868 -22.249 -8.265 1.00 204.62 714 TYR B N 1
ATOM 5471 C CA . TYR B 1 372 ? 60.990 -23.408 -8.384 1.00 205.36 714 TYR B CA 1
ATOM 5472 C C . TYR B 1 372 ? 59.522 -22.977 -8.348 1.00 199.42 714 TYR B C 1
ATOM 5473 O O . TYR B 1 372 ? 58.701 -23.507 -9.100 1.00 198.40 714 TYR B O 1
ATOM 5482 N N . MET B 1 373 ? 59.206 -22.014 -7.482 1.00 195.98 715 MET B N 1
ATOM 5483 C CA . MET B 1 373 ? 57.836 -21.512 -7.332 1.00 194.14 715 MET B CA 1
ATOM 5484 C C . MET B 1 373 ? 57.295 -20.959 -8.642 1.00 185.30 715 MET B C 1
ATOM 5485 O O . MET B 1 373 ? 56.186 -21.281 -9.076 1.00 182.63 715 MET B O 1
ATOM 5490 N N . LEU B 1 374 ? 58.105 -20.128 -9.275 1.00 181.16 716 LEU B N 1
ATOM 5491 C CA . LEU B 1 374 ? 57.739 -19.525 -10.542 1.00 175.79 716 LEU B CA 1
ATOM 5492 C C . LEU B 1 374 ? 57.604 -20.582 -11.619 1.00 178.19 716 LEU B C 1
ATOM 5493 O O . LEU B 1 374 ? 56.695 -20.517 -12.450 1.00 176.90 716 LEU B O 1
ATOM 5498 N N . LYS B 1 375 ? 58.509 -21.559 -11.590 1.00 182.34 717 LYS B N 1
ATOM 5499 C CA . LYS B 1 375 ? 58.512 -22.629 -12.578 1.00 182.70 717 LYS B CA 1
ATOM 5500 C C . LYS B 1 375 ? 57.251 -23.479 -12.470 1.00 184.20 717 LYS B C 1
ATOM 5501 O O . LYS B 1 375 ? 56.683 -23.868 -13.489 1.00 185.11 717 LYS B O 1
ATOM 5507 N N . LEU B 1 376 ? 56.813 -23.755 -11.242 1.00 187.11 718 LEU B N 1
ATOM 5508 C CA . LEU B 1 376 ? 55.545 -24.450 -11.017 1.00 189.35 718 LEU B CA 1
ATOM 5509 C C . LEU B 1 376 ? 54.396 -23.639 -11.605 1.00 184.55 718 LEU B C 1
ATOM 5510 O O . LEU B 1 376 ? 53.481 -24.186 -12.223 1.00 185.12 718 LEU B O 1
ATOM 5515 N N . PHE B 1 377 ? 54.454 -22.328 -11.410 1.00 179.09 719 PHE B N 1
ATOM 5516 C CA . PHE B 1 377 ? 53.449 -21.448 -11.961 1.00 177.01 719 PHE B CA 1
ATOM 5517 C C . PHE B 1 377 ? 53.479 -21.481 -13.480 1.00 179.16 719 PHE B C 1
ATOM 5518 O O . PHE B 1 377 ? 52.437 -21.448 -14.132 1.00 176.48 719 PHE B O 1
ATOM 5526 N N . ARG B 1 378 ? 54.682 -21.545 -14.039 1.00 186.34 720 ARG B N 1
ATOM 5527 C CA . ARG B 1 378 ? 54.847 -21.628 -15.487 1.00 191.99 720 ARG B CA 1
ATOM 5528 C C . ARG B 1 378 ? 54.162 -22.888 -16.028 1.00 194.43 720 ARG B C 1
ATOM 5529 O O . ARG B 1 378 ? 53.478 -22.844 -17.050 1.00 191.83 720 ARG B O 1
ATOM 5537 N N . ASP B 1 379 ? 54.330 -24.002 -15.322 1.00 197.77 721 ASP B N 1
ATOM 5538 C CA . ASP B 1 379 ? 53.621 -25.231 -15.652 1.00 202.17 721 ASP B CA 1
ATOM 5539 C C . ASP B 1 379 ? 52.113 -25.078 -15.587 1.00 195.44 721 ASP B C 1
ATOM 5540 O O . ASP B 1 379 ? 51.403 -25.625 -16.425 1.00 195.75 721 ASP B O 1
ATOM 5545 N N . TYR B 1 380 ? 51.635 -24.333 -14.586 1.00 188.77 722 TYR B N 1
ATOM 5546 C CA . TYR B 1 380 ? 50.198 -24.103 -14.378 1.00 186.08 722 TYR B CA 1
ATOM 5547 C C . TYR B 1 380 ? 49.515 -23.503 -15.595 1.00 182.09 722 TYR B C 1
ATOM 5548 O O . TYR B 1 380 ? 48.421 -23.928 -15.956 1.00 186.87 722 TYR B O 1
ATOM 5557 N N . LEU B 1 381 ? 50.151 -22.505 -16.205 1.00 174.68 723 LEU B N 1
ATOM 5558 C CA . LEU B 1 381 ? 49.631 -21.853 -17.412 1.00 167.91 723 LEU B CA 1
ATOM 5559 C C . LEU B 1 381 ? 49.647 -22.674 -18.708 1.00 171.61 723 LEU B C 1
ATOM 5560 O O . LEU B 1 381 ? 48.652 -22.677 -19.431 1.00 171.52 723 LEU B O 1
ATOM 5565 N N . PHE B 1 382 ? 50.752 -23.362 -19.005 1.00 176.09 724 PHE B N 1
ATOM 5566 C CA . PHE B 1 382 ? 50.919 -24.019 -20.315 1.00 181.17 724 PHE B CA 1
ATOM 5567 C C . PHE B 1 382 ? 51.058 -25.547 -20.303 1.00 191.83 724 PHE B C 1
ATOM 5568 O O . PHE B 1 382 ? 51.206 -26.179 -21.354 1.00 192.26 724 PHE B O 1
ATOM 5576 N N . HIS B 1 383 ? 51.012 -26.142 -19.115 1.00 202.81 725 HIS B N 1
ATOM 5577 C CA . HIS B 1 383 ? 51.220 -27.593 -18.963 1.00 217.23 725 HIS B CA 1
ATOM 5578 C C . HIS B 1 383 ? 49.942 -28.401 -18.836 1.00 216.25 725 HIS B C 1
ATOM 5579 O O . HIS B 1 383 ? 49.977 -29.586 -18.474 1.00 221.54 725 HIS B O 1
ATOM 5586 N N . SER B 1 384 ? 48.812 -27.768 -19.157 1.00 208.85 726 SER B N 1
ATOM 5587 C CA . SER B 1 384 ? 47.465 -28.266 -18.824 1.00 209.48 726 SER B CA 1
ATOM 5588 C C . SER B 1 384 ? 47.043 -29.538 -19.557 1.00 215.23 726 SER B C 1
ATOM 5589 O O . SER B 1 384 ? 47.404 -29.744 -20.712 1.00 221.54 726 SER B O 1
ATOM 5592 N N . VAL B 1 385 ? 46.265 -30.388 -18.889 1.00 215.30 727 VAL B N 1
ATOM 5593 C CA . VAL B 1 385 ? 45.823 -31.640 -19.497 1.00 216.48 727 VAL B CA 1
ATOM 5594 C C . VAL B 1 385 ? 44.361 -31.942 -19.174 1.00 221.14 727 VAL B C 1
ATOM 5595 O O . VAL B 1 385 ? 43.988 -32.041 -18.001 1.00 224.04 727 VAL B O 1
ATOM 5599 N N . THR B 1 386 ? 43.546 -32.083 -20.221 1.00 222.56 728 THR B N 1
ATOM 5600 C CA . THR B 1 386 ? 42.131 -32.486 -20.121 1.00 220.78 728 THR B CA 1
ATOM 5601 C C . THR B 1 386 ? 42.001 -33.926 -19.582 1.00 223.00 728 THR B C 1
ATOM 5602 O O . THR B 1 386 ? 42.945 -34.711 -19.683 1.00 223.49 728 THR B O 1
ATOM 5606 N N . GLU B 1 387 ? 40.848 -34.256 -18.996 1.00 222.98 729 GLU B N 1
ATOM 5607 C CA . GLU B 1 387 ? 40.702 -35.491 -18.200 1.00 225.69 729 GLU B CA 1
ATOM 5608 C C . GLU B 1 387 ? 41.289 -36.694 -18.914 1.00 231.19 729 GLU B C 1
ATOM 5609 O O . GLU B 1 387 ? 41.887 -37.566 -18.287 1.00 231.38 729 GLU B O 1
ATOM 5615 N N . ASP B 1 388 ? 41.103 -36.710 -20.233 1.00 235.83 730 ASP B N 1
ATOM 5616 C CA . ASP B 1 388 ? 41.479 -37.821 -21.119 1.00 242.81 730 ASP B CA 1
ATOM 5617 C C . ASP B 1 388 ? 42.992 -37.980 -21.242 1.00 241.02 730 ASP B C 1
ATOM 5618 O O . ASP B 1 388 ? 43.518 -39.098 -21.339 1.00 241.98 730 ASP B O 1
ATOM 5623 N N . GLY B 1 389 ? 43.675 -36.835 -21.269 1.00 235.87 731 GLY B N 1
ATOM 5624 C CA . GLY B 1 389 ? 45.073 -36.736 -21.727 1.00 233.04 731 GLY B CA 1
ATOM 5625 C C . GLY B 1 389 ? 45.320 -35.682 -22.807 1.00 230.39 731 GLY B C 1
ATOM 5626 O O . GLY B 1 389 ? 46.466 -35.352 -23.105 1.00 231.38 731 GLY B O 1
ATOM 5627 N N . ARG B 1 390 ? 44.240 -35.158 -23.386 1.00 229.12 732 ARG B N 1
ATOM 5628 C CA . ARG B 1 390 ? 44.290 -34.072 -24.365 1.00 224.45 732 ARG B CA 1
ATOM 5629 C C . ARG B 1 390 ? 44.707 -32.735 -23.717 1.00 219.03 732 ARG B C 1
ATOM 5630 O O . ARG B 1 390 ? 44.374 -32.495 -22.535 1.00 220.33 732 ARG B O 1
ATOM 5638 N N . PRO B 1 391 ? 45.440 -31.858 -24.466 1.00 216.36 733 PRO B N 1
ATOM 5639 C CA . PRO B 1 391 ? 45.815 -30.613 -23.776 1.00 212.36 733 PRO B CA 1
ATOM 5640 C C . PRO B 1 391 ? 44.644 -29.647 -23.596 1.00 207.46 733 PRO B C 1
ATOM 5641 O O . PRO B 1 391 ? 43.714 -29.644 -24.408 1.00 209.63 733 PRO B O 1
ATOM 5645 N N . TRP B 1 392 ? 44.691 -28.842 -22.536 1.00 202.85 734 TRP B N 1
ATOM 5646 C CA . TRP B 1 392 ? 43.696 -27.789 -22.300 1.00 202.40 734 TRP B CA 1
ATOM 5647 C C . TRP B 1 392 ? 44.322 -26.428 -22.254 1.00 200.93 734 TRP B C 1
ATOM 5648 O O . TRP B 1 392 ? 44.728 -25.968 -21.181 1.00 201.88 734 TRP B O 1
ATOM 5659 N N . LEU B 1 393 ? 44.331 -25.780 -23.409 1.00 199.02 735 LEU B N 1
ATOM 5660 C CA . LEU B 1 393 ? 45.051 -24.563 -23.631 1.00 191.21 735 LEU B CA 1
ATOM 5661 C C . LEU B 1 393 ? 43.951 -23.618 -23.707 1.00 185.06 735 LEU B C 1
ATOM 5662 O O . LEU B 1 393 ? 43.175 -23.628 -24.648 1.00 183.96 735 LEU B O 1
ATOM 5667 N N . ASP B 1 394 ? 43.824 -22.827 -22.684 1.00 182.30 736 ASP B N 1
ATOM 5668 C CA . ASP B 1 394 ? 42.954 -21.711 -22.870 1.00 180.74 736 ASP B CA 1
ATOM 5669 C C . ASP B 1 394 ? 43.737 -20.430 -23.036 1.00 176.10 736 ASP B C 1
ATOM 5670 O O . ASP B 1 394 ? 44.593 -20.087 -22.230 1.00 177.73 736 ASP B O 1
ATOM 5675 N N . HIS B 1 395 ? 43.415 -19.715 -24.093 1.00 170.02 737 HIS B N 1
ATOM 5676 C CA . HIS B 1 395 ? 44.042 -18.446 -24.315 1.00 162.74 737 HIS B CA 1
ATOM 5677 C C . HIS B 1 395 ? 43.603 -17.435 -23.326 1.00 159.06 737 HIS B C 1
ATOM 5678 O O . HIS B 1 395 ? 44.422 -16.677 -22.814 1.00 155.29 737 HIS B O 1
ATOM 5685 N N . ALA B 1 396 ? 42.302 -17.424 -23.060 1.00 160.12 738 ALA B N 1
ATOM 5686 C CA . ALA B 1 396 ? 41.684 -16.428 -22.203 1.00 159.83 738 ALA B CA 1
ATOM 5687 C C . ALA B 1 396 ? 42.176 -16.562 -20.773 1.00 160.02 738 ALA B C 1
ATOM 5688 O O . ALA B 1 396 ? 42.423 -15.564 -20.114 1.00 156.20 738 ALA B O 1
ATOM 5690 N N . HIS B 1 397 ? 42.318 -17.803 -20.308 1.00 164.83 739 HIS B N 1
ATOM 5691 C CA . HIS B 1 397 ? 42.772 -18.100 -18.947 1.00 164.83 739 HIS B CA 1
ATOM 5692 C C . HIS B 1 397 ? 44.152 -17.562 -18.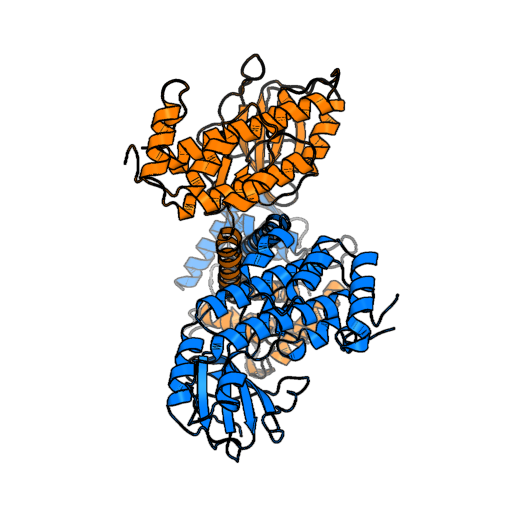721 1.00 160.27 739 HIS B C 1
ATOM 5693 O O . HIS B 1 397 ? 44.431 -16.995 -17.675 1.00 157.50 739 HIS B O 1
ATOM 5700 N N . ILE B 1 398 ? 45.012 -17.713 -19.721 1.00 157.69 740 ILE B N 1
ATOM 5701 C CA . ILE B 1 398 ? 46.397 -17.294 -19.611 1.00 154.87 740 ILE B CA 1
ATOM 5702 C C . ILE B 1 398 ? 46.491 -15.785 -19.472 1.00 150.18 740 ILE B C 1
ATOM 5703 O O . ILE B 1 398 ? 47.297 -15.277 -18.706 1.00 146.08 740 ILE B O 1
ATOM 5708 N N . VAL B 1 399 ? 45.649 -15.077 -20.209 1.00 149.77 741 VAL B N 1
ATOM 5709 C CA . VAL B 1 399 ? 45.630 -13.626 -20.172 1.00 147.84 741 VAL B CA 1
ATOM 5710 C C . VAL B 1 399 ? 45.141 -13.150 -18.815 1.00 149.60 741 VAL B C 1
ATOM 5711 O O . VAL B 1 399 ? 45.660 -12.178 -18.278 1.00 148.13 741 VAL B O 1
ATOM 5715 N N . GLN B 1 400 ? 44.145 -13.835 -18.265 1.00 153.69 742 GLN B N 1
ATOM 5716 C CA . GLN B 1 400 ? 43.556 -13.440 -16.991 1.00 155.00 742 GLN B CA 1
ATOM 5717 C C . GLN B 1 400 ? 44.540 -13.586 -15.856 1.00 153.08 742 GLN B C 1
ATOM 5718 O O . GLN B 1 400 ? 44.615 -12.707 -14.998 1.00 149.59 742 GLN B O 1
ATOM 5724 N N . CYS B 1 401 ? 45.257 -14.713 -15.846 1.00 151.82 743 CYS B N 1
ATOM 5725 C CA . CYS B 1 401 ? 46.211 -15.046 -14.792 1.00 150.80 743 CYS B CA 1
ATOM 5726 C C . CYS B 1 401 ? 47.392 -14.099 -14.810 1.00 148.66 743 CYS B C 1
ATOM 5727 O O . CYS B 1 401 ? 47.875 -13.682 -13.764 1.00 153.50 743 CYS B O 1
ATOM 5730 N N . LEU B 1 402 ? 47.872 -13.779 -16.004 1.00 143.88 744 LEU B N 1
ATOM 5731 C CA . LEU B 1 402 ? 49.007 -12.895 -16.143 1.00 138.56 744 LEU B CA 1
ATOM 5732 C C . LEU B 1 402 ? 48.629 -11.501 -15.668 1.00 139.80 744 LEU B C 1
ATOM 5733 O O . LEU B 1 402 ? 49.439 -10.799 -15.056 1.00 144.96 744 LEU B O 1
ATOM 5738 N N . ASN B 1 403 ? 47.386 -11.112 -15.932 1.00 138.79 745 ASN B N 1
ATOM 5739 C CA . ASN B 1 403 ? 46.907 -9.788 -15.575 1.00 137.81 745 ASN B CA 1
ATOM 5740 C C . ASN B 1 403 ? 46.790 -9.658 -14.073 1.00 141.72 745 ASN B C 1
ATOM 5741 O O . ASN B 1 403 ? 47.188 -8.640 -13.490 1.00 140.82 745 ASN B O 1
ATOM 5746 N N . LYS B 1 404 ? 46.241 -10.710 -13.467 1.00 146.35 746 LYS B N 1
ATOM 5747 C CA . LYS B 1 404 ? 46.183 -10.860 -12.019 1.00 151.75 746 LYS B CA 1
ATOM 5748 C C . LYS B 1 404 ? 47.591 -10.846 -11.432 1.00 151.01 746 LYS B C 1
ATOM 5749 O O . LYS B 1 404 ? 47.806 -10.230 -10.399 1.00 157.41 746 LYS B O 1
ATOM 5755 N N . LEU B 1 405 ? 48.541 -11.504 -12.094 1.00 147.07 747 LEU B N 1
ATOM 5756 C CA . LEU B 1 405 ? 49.922 -11.557 -11.609 1.00 145.70 747 LEU B CA 1
ATOM 5757 C C . LEU B 1 405 ? 50.566 -10.178 -11.621 1.00 146.37 747 LEU B C 1
ATOM 5758 O O . LEU B 1 405 ? 51.289 -9.807 -10.691 1.00 151.13 747 LEU B O 1
ATOM 5763 N N . ASP B 1 406 ? 50.292 -9.434 -12.689 1.00 145.12 748 ASP B N 1
ATOM 5764 C CA . ASP B 1 406 ? 50.813 -8.089 -12.871 1.00 147.26 748 ASP B CA 1
ATOM 5765 C C . ASP B 1 406 ? 50.197 -7.145 -11.844 1.00 150.84 748 ASP B C 1
ATOM 5766 O O . ASP B 1 406 ? 50.891 -6.302 -11.265 1.00 155.70 748 ASP B O 1
ATOM 5771 N N . ALA B 1 407 ? 48.893 -7.297 -11.622 1.00 151.53 749 ALA B N 1
ATOM 5772 C CA . ALA B 1 407 ? 48.190 -6.548 -10.583 1.00 155.10 749 ALA B CA 1
ATOM 5773 C C . ALA B 1 407 ? 48.620 -6.947 -9.155 1.00 158.90 749 ALA B C 1
ATOM 5774 O O . ALA B 1 407 ? 48.519 -6.141 -8.219 1.00 160.28 749 ALA B O 1
ATOM 5776 N N . GLY B 1 408 ? 49.131 -8.169 -9.004 1.00 160.53 750 GLY B N 1
ATOM 5777 C CA . GLY B 1 408 ? 49.465 -8.691 -7.688 1.00 165.03 750 GLY B CA 1
ATOM 5778 C C . GLY B 1 408 ? 48.237 -8.751 -6.798 1.00 169.00 750 GLY B C 1
ATOM 5779 O O . GLY B 1 408 ? 48.202 -8.139 -5.734 1.00 173.40 750 GLY B O 1
ATOM 5780 N N . SER B 1 409 ? 47.235 -9.502 -7.245 1.00 169.30 751 SER B N 1
ATOM 5781 C CA . SER B 1 409 ? 45.924 -9.530 -6.616 1.00 170.81 751 SER B CA 1
ATOM 5782 C C . SER B 1 409 ? 45.984 -10.383 -5.384 1.00 177.17 751 SER B C 1
ATOM 5783 O O . SER B 1 409 ? 46.804 -11.287 -5.293 1.00 176.86 751 SER B O 1
ATOM 5786 N N . ILE B 1 410 ? 45.103 -10.093 -4.436 1.00 183.98 752 ILE B N 1
ATOM 5787 C CA . ILE B 1 410 ? 45.019 -10.870 -3.204 1.00 189.31 752 ILE B CA 1
ATOM 5788 C C . ILE B 1 410 ? 44.669 -12.331 -3.495 1.00 188.08 752 ILE B C 1
ATOM 5789 O O . ILE B 1 410 ? 45.139 -13.234 -2.806 1.00 188.17 752 ILE B O 1
ATOM 5794 N N . GLU B 1 411 ? 43.859 -12.544 -4.529 1.00 181.04 753 GLU B N 1
ATOM 5795 C CA . GLU B 1 411 ? 43.367 -13.873 -4.887 1.00 179.49 753 GLU B CA 1
ATOM 5796 C C . GLU B 1 411 ? 44.468 -14.906 -5.112 1.00 178.44 753 GLU B C 1
ATOM 5797 O O . GLU B 1 411 ? 45.505 -14.608 -5.716 1.00 184.46 753 GLU B O 1
ATOM 5803 N N . ARG B 1 412 ? 44.201 -16.125 -4.647 1.00 178.09 754 ARG B N 1
ATOM 5804 C CA . ARG B 1 412 ? 45.186 -17.206 -4.608 1.00 179.82 754 ARG B CA 1
ATOM 5805 C C . ARG B 1 412 ? 44.929 -18.338 -5.588 1.00 176.70 754 ARG B C 1
ATOM 5806 O O . ARG B 1 412 ? 43.790 -18.714 -5.838 1.00 177.74 754 ARG B O 1
ATOM 5814 N N . VAL B 1 413 ? 46.014 -18.884 -6.121 1.00 173.96 755 VAL B N 1
ATOM 5815 C CA . VAL B 1 413 ? 45.956 -20.009 -7.039 1.00 172.42 755 VAL B CA 1
ATOM 5816 C C . VAL B 1 413 ? 46.644 -21.192 -6.393 1.00 171.87 755 VAL B C 1
ATOM 5817 O O . VAL B 1 413 ? 47.631 -21.025 -5.674 1.00 169.84 755 VAL B O 1
ATOM 5821 N N . GLN B 1 414 ? 46.114 -22.380 -6.656 1.00 174.70 756 GLN B N 1
ATOM 5822 C CA . GLN B 1 414 ? 46.675 -23.601 -6.107 1.00 180.89 756 GLN B CA 1
ATOM 5823 C C . GLN B 1 414 ? 47.518 -24.359 -7.129 1.00 181.90 756 GLN B C 1
ATOM 5824 O O . GLN B 1 414 ? 47.011 -24.853 -8.148 1.00 177.87 756 GLN B O 1
ATOM 5830 N N . LEU B 1 415 ? 48.815 -24.423 -6.833 1.00 186.36 757 LEU B N 1
ATOM 5831 C CA . LEU B 1 415 ? 49.797 -25.098 -7.663 1.00 188.99 757 LEU B CA 1
ATOM 5832 C C . LEU B 1 415 ? 50.101 -26.463 -7.105 1.00 195.35 757 LEU B C 1
ATOM 5833 O O . LEU B 1 415 ? 50.323 -26.631 -5.892 1.00 200.62 757 LEU B O 1
ATOM 5838 N N . MET B 1 416 ? 50.120 -27.429 -8.018 1.00 199.67 758 MET B N 1
ATOM 5839 C CA . MET B 1 416 ? 50.393 -28.810 -7.687 1.00 207.22 758 MET B CA 1
ATOM 5840 C C . MET B 1 416 ? 51.734 -29.234 -8.255 1.00 206.34 758 MET B C 1
ATOM 5841 O O . MET B 1 416 ? 51.961 -29.114 -9.454 1.00 208.17 758 MET B O 1
ATOM 5846 N N . SER B 1 417 ? 52.612 -29.747 -7.400 1.00 207.84 759 SER B N 1
ATOM 5847 C CA . SER B 1 417 ? 53.917 -30.252 -7.829 1.00 209.73 759 SER B CA 1
ATOM 5848 C C . SER B 1 417 ? 53.719 -31.527 -8.665 1.00 213.43 759 SER B C 1
ATOM 5849 O O . SER B 1 417 ? 52.643 -32.117 -8.628 1.00 216.73 759 SER B O 1
ATOM 5852 N N . ARG B 1 418 ? 54.719 -31.947 -9.439 1.00 214.96 760 ARG B N 1
ATOM 5853 C CA . ARG B 1 418 ? 54.574 -33.203 -10.183 1.00 219.98 760 ARG B CA 1
ATOM 5854 C C . ARG B 1 418 ? 54.357 -34.365 -9.227 1.00 227.77 760 ARG B C 1
ATOM 5855 O O . ARG B 1 418 ? 53.615 -35.290 -9.540 1.00 230.74 760 ARG B O 1
ATOM 5863 N N . ASP B 1 419 ? 54.998 -34.310 -8.062 1.00 232.22 761 ASP B N 1
ATOM 5864 C CA . ASP B 1 419 ? 54.635 -35.202 -6.968 1.00 241.11 761 ASP B CA 1
ATOM 5865 C C . ASP B 1 419 ? 53.180 -34.941 -6.593 1.00 244.29 761 ASP B C 1
ATOM 5866 O O . ASP B 1 419 ? 52.759 -33.797 -6.528 1.00 232.96 761 ASP B O 1
ATOM 5871 N N . GLU B 1 420 ? 52.418 -36.000 -6.341 1.00 259.62 762 GLU B N 1
ATOM 5872 C CA . GLU B 1 420 ? 50.989 -35.861 -6.028 1.00 263.05 762 GLU B CA 1
ATOM 5873 C C . GLU B 1 420 ? 50.764 -35.072 -4.733 1.00 261.61 762 GLU B C 1
ATOM 5874 O O . GLU B 1 420 ? 49.888 -34.203 -4.671 1.00 252.26 762 GLU B O 1
ATOM 5880 N N . GLN B 1 421 ? 51.586 -35.372 -3.723 1.00 265.82 763 GLN B N 1
ATOM 5881 C CA . GLN B 1 421 ? 51.421 -34.881 -2.343 1.00 262.23 763 GLN B CA 1
ATOM 5882 C C . GLN B 1 421 ? 51.533 -33.369 -2.199 1.00 253.58 763 GLN B C 1
ATOM 5883 O O . GLN B 1 421 ? 50.652 -32.744 -1.612 1.00 252.23 763 GLN B O 1
ATOM 5889 N N . SER B 1 422 ? 52.611 -32.792 -2.726 1.00 245.38 764 SER B N 1
ATOM 5890 C CA . SER B 1 422 ? 52.837 -31.367 -2.614 1.00 238.29 764 SER B CA 1
ATOM 5891 C C . SER B 1 422 ? 51.758 -30.592 -3.342 1.00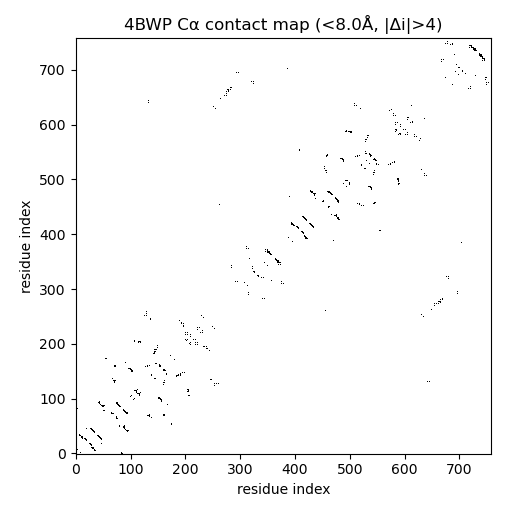 237.26 764 SER B C 1
ATOM 5892 O O . SER B 1 422 ? 51.290 -30.981 -4.426 1.00 240.07 764 SER B O 1
ATOM 5895 N N . VAL B 1 423 ? 51.345 -29.508 -2.709 1.00 235.86 765 VAL B N 1
ATOM 5896 C CA . VAL B 1 423 ? 50.401 -28.596 -3.299 1.00 231.91 765 VAL B CA 1
ATOM 5897 C C . VAL B 1 423 ? 50.779 -27.253 -2.731 1.00 230.88 765 VAL B C 1
ATOM 5898 O O . VAL B 1 423 ? 51.125 -27.143 -1.550 1.00 233.87 765 VAL B O 1
ATOM 5902 N N . LEU B 1 424 ? 50.749 -26.240 -3.581 1.00 225.03 766 LEU B N 1
ATOM 5903 C CA . LEU B 1 424 ? 51.187 -24.938 -3.160 1.00 224.18 766 LEU B CA 1
ATOM 5904 C C . LEU B 1 424 ? 50.065 -23.924 -3.266 1.00 220.95 766 LEU B C 1
ATOM 5905 O O . LEU B 1 424 ? 49.425 -23.803 -4.306 1.00 217.14 766 LEU B O 1
ATOM 5910 N N . ILE B 1 425 ? 49.823 -23.207 -2.175 1.00 221.27 767 ILE B N 1
ATOM 5911 C CA . ILE B 1 425 ? 48.856 -22.123 -2.189 1.00 218.49 767 ILE B CA 1
ATOM 5912 C C . ILE B 1 425 ? 49.580 -20.778 -2.091 1.00 213.13 767 ILE B C 1
ATOM 5913 O O . ILE B 1 425 ? 50.323 -20.527 -1.146 1.00 217.77 767 ILE B O 1
ATOM 5918 N N . VAL B 1 426 ? 49.363 -19.915 -3.075 1.00 205.45 768 VAL B N 1
ATOM 5919 C CA . VAL B 1 426 ? 50.040 -18.620 -3.104 1.00 201.86 768 VAL B CA 1
ATOM 5920 C C . VAL B 1 426 ? 49.157 -17.495 -3.599 1.00 196.36 768 VAL B C 1
ATOM 5921 O O . VAL B 1 426 ? 48.383 -17.656 -4.545 1.00 191.63 768 VAL B O 1
ATOM 5925 N N . SER B 1 427 ? 49.292 -16.340 -2.965 1.00 194.51 769 SER B N 1
ATOM 5926 C CA . SER B 1 427 ? 48.621 -15.147 -3.456 1.00 190.84 769 SER B CA 1
ATOM 5927 C C . SER B 1 427 ? 49.344 -14.653 -4.689 1.00 187.46 769 SER B C 1
ATOM 5928 O O . SER B 1 427 ? 50.554 -14.784 -4.784 1.00 189.66 769 SER B O 1
ATOM 5931 N N . TYR B 1 428 ? 48.623 -14.065 -5.634 1.00 183.69 770 TYR B N 1
ATOM 5932 C CA . TYR B 1 428 ? 49.273 -13.504 -6.831 1.00 178.03 770 TYR B CA 1
ATOM 5933 C C . TYR B 1 428 ? 50.255 -12.376 -6.504 1.00 177.22 770 TYR B C 1
ATOM 5934 O O . TYR B 1 428 ? 51.374 -12.352 -7.027 1.00 180.78 770 TYR B O 1
ATOM 5943 N N . ALA B 1 429 ? 49.814 -11.451 -5.650 1.00 174.49 771 ALA B N 1
ATOM 5944 C CA . ALA B 1 429 ? 50.639 -10.373 -5.103 1.00 173.48 771 ALA B CA 1
ATOM 5945 C C . ALA B 1 429 ? 51.964 -10.877 -4.540 1.00 178.46 771 ALA B C 1
ATOM 5946 O O . ALA B 1 429 ? 52.999 -10.274 -4.775 1.00 175.72 771 ALA B O 1
ATOM 5948 N N . GLU B 1 43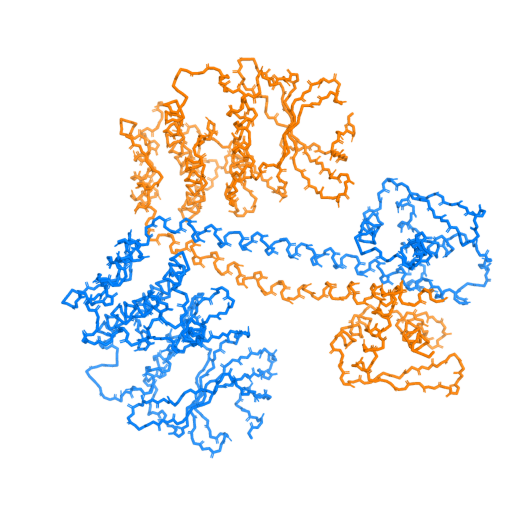0 ? 51.915 -11.985 -3.805 1.00 188.58 772 GLU B N 1
ATOM 5949 C CA . GLU B 1 430 ? 53.112 -12.689 -3.326 1.00 202.46 772 GLU B CA 1
ATOM 5950 C C . GLU B 1 430 ? 53.985 -13.241 -4.459 1.00 206.06 772 GLU B C 1
ATOM 5951 O O . GLU B 1 430 ? 55.215 -13.102 -4.441 1.00 213.57 772 GLU B O 1
ATOM 5957 N N . LEU B 1 431 ? 53.338 -13.882 -5.428 1.00 200.47 773 LEU B N 1
ATOM 5958 C CA . LEU B 1 431 ? 54.034 -14.507 -6.542 1.00 194.90 773 LEU B CA 1
ATOM 5959 C C . LEU B 1 431 ? 54.725 -13.468 -7.425 1.00 187.35 773 LEU B C 1
ATOM 5960 O O . LEU B 1 431 ? 55.870 -13.649 -7.835 1.00 188.55 773 LEU B O 1
ATOM 5965 N N . LYS B 1 432 ? 54.004 -12.384 -7.698 1.00 177.68 774 LYS B N 1
ATOM 5966 C CA . LYS B 1 432 ? 54.523 -11.211 -8.382 1.00 171.20 774 LYS B CA 1
ATOM 5967 C C . LYS B 1 432 ? 55.808 -10.720 -7.717 1.00 175.21 774 LYS B C 1
ATOM 5968 O O . LYS B 1 432 ? 56.748 -10.308 -8.391 1.00 173.44 774 LYS B O 1
ATOM 5974 N N . ASN B 1 433 ? 55.838 -10.779 -6.389 1.00 182.95 775 ASN B N 1
ATOM 5975 C CA . ASN B 1 433 ? 57.028 -10.438 -5.618 1.00 187.05 775 ASN B CA 1
ATOM 5976 C C . ASN B 1 433 ? 58.177 -11.377 -5.909 1.00 186.59 775 ASN B C 1
ATOM 5977 O O . ASN B 1 433 ? 59.314 -10.926 -6.052 1.00 186.59 775 ASN B O 1
ATOM 5982 N N . CYS B 1 434 ? 57.862 -12.673 -6.000 1.00 188.70 776 CYS B N 1
ATOM 5983 C CA . CYS B 1 434 ? 58.858 -13.705 -6.280 1.00 192.80 776 CYS B CA 1
ATOM 5984 C C . CYS B 1 434 ? 59.547 -13.397 -7.598 1.00 188.90 776 CYS B C 1
ATOM 5985 O O . CYS B 1 434 ? 60.778 -13.483 -7.701 1.00 194.33 776 CYS B O 1
ATOM 5988 N N . LEU B 1 435 ? 58.738 -13.029 -8.595 1.00 180.82 777 LEU B N 1
ATOM 5989 C CA . LEU B 1 435 ? 59.245 -12.654 -9.910 1.00 173.19 777 LEU B CA 1
ATOM 5990 C C . LEU B 1 435 ? 60.035 -11.377 -9.829 1.00 172.00 777 LEU B C 1
ATOM 5991 O O . LEU B 1 435 ? 61.110 -11.270 -10.414 1.00 172.38 777 LEU B O 1
ATOM 5996 N N . GLU B 1 436 ? 59.500 -10.420 -9.090 1.00 173.39 778 GLU B N 1
ATOM 5997 C CA . GLU B 1 436 ? 60.125 -9.123 -9.000 1.00 175.59 778 GLU B CA 1
ATOM 5998 C C . GLU B 1 436 ? 61.480 -9.207 -8.343 1.00 183.01 778 GLU B C 1
ATOM 5999 O O . GLU B 1 436 ? 62.444 -8.587 -8.807 1.00 182.46 778 GLU B O 1
ATOM 6005 N N . ASN B 1 437 ? 61.534 -9.984 -7.263 1.00 193.22 779 ASN B N 1
ATOM 6006 C CA . ASN B 1 437 ? 62.770 -10.255 -6.537 1.00 201.80 779 ASN B CA 1
ATOM 6007 C C . ASN B 1 437 ? 63.778 -11.010 -7.400 1.00 201.86 779 ASN B C 1
ATOM 6008 O O . ASN B 1 437 ? 64.978 -10.710 -7.391 1.00 204.76 779 ASN B O 1
ATOM 6013 N N . ALA B 1 438 ? 63.284 -12.005 -8.133 1.00 198.82 780 ALA B N 1
ATOM 6014 C CA . ALA B 1 438 ? 64.145 -12.884 -8.912 1.00 197.09 780 ALA B CA 1
ATOM 6015 C C . ALA B 1 438 ? 64.807 -12.133 -10.046 1.00 192.54 780 ALA B C 1
ATOM 6016 O O . ALA B 1 438 ? 65.975 -12.366 -10.323 1.00 193.48 780 ALA B O 1
ATOM 6018 N N . PHE B 1 439 ? 64.058 -11.228 -10.678 1.00 187.40 781 PHE B N 1
ATOM 6019 C CA . PHE B 1 439 ? 64.524 -10.485 -11.841 1.00 186.69 781 PHE B CA 1
ATOM 6020 C C . PHE B 1 439 ? 65.642 -9.532 -11.479 1.00 192.31 781 PHE B C 1
ATOM 6021 O O . PHE B 1 439 ? 66.644 -9.438 -12.192 1.00 196.70 781 PHE B O 1
ATOM 6029 N N . SER B 1 440 ? 65.447 -8.835 -10.362 1.00 195.23 782 SER B N 1
ATOM 6030 C CA . SER B 1 440 ? 66.378 -7.826 -9.882 1.00 199.77 782 SER B CA 1
ATOM 6031 C C . SER B 1 440 ? 67.738 -8.432 -9.553 1.00 208.17 782 SER B C 1
ATOM 6032 O O . SER B 1 440 ? 68.786 -7.856 -9.865 1.00 215.29 782 SER B O 1
ATOM 6035 N N . GLU B 1 441 ? 67.714 -9.599 -8.918 1.00 211.05 783 GLU B N 1
ATOM 6036 C CA . GLU B 1 441 ? 68.946 -10.315 -8.616 1.00 216.74 783 GLU B CA 1
ATOM 6037 C C . GLU B 1 441 ? 69.662 -10.743 -9.888 1.00 222.46 783 GLU B C 1
ATOM 6038 O O . GLU B 1 441 ? 70.878 -10.616 -9.981 1.00 226.74 783 GLU B O 1
ATOM 6044 N N . LEU B 1 442 ? 68.892 -11.229 -10.860 1.00 226.52 784 LEU B N 1
ATOM 6045 C CA . LEU B 1 442 ? 69.432 -11.660 -12.147 1.00 230.78 784 LEU B CA 1
ATOM 6046 C C . LEU B 1 442 ? 70.069 -10.518 -12.923 1.00 231.31 784 LEU B C 1
ATOM 6047 O O . LEU B 1 442 ? 71.159 -10.676 -13.486 1.00 236.95 784 LEU B O 1
ATOM 6052 N N . MET B 1 443 ? 69.381 -9.377 -12.954 1.00 225.12 785 MET B N 1
ATOM 6053 C CA . MET B 1 443 ? 69.905 -8.160 -13.581 1.00 218.80 785 MET B CA 1
ATOM 6054 C C . MET B 1 443 ? 71.187 -7.707 -12.863 1.00 221.60 785 MET B C 1
ATOM 6055 O O . MET B 1 443 ? 72.177 -7.327 -13.505 1.00 213.25 785 MET B O 1
ATOM 6060 N N . SER B 1 444 ? 71.162 -7.790 -11.531 1.00 229.40 786 SER B N 1
ATOM 6061 C CA . SER B 1 444 ? 72.292 -7.396 -10.683 1.00 231.89 786 SER B CA 1
ATOM 6062 C C . SER B 1 444 ? 73.538 -8.222 -10.971 1.00 239.37 786 SER B C 1
ATOM 6063 O O . SER B 1 444 ? 74.641 -7.681 -11.056 1.00 240.98 786 SER B O 1
ATOM 6066 N N . SER B 1 445 ? 73.353 -9.533 -11.114 1.00 244.26 787 SER B N 1
ATOM 6067 C CA . SER B 1 445 ? 74.461 -10.443 -11.394 1.00 247.18 787 SER B CA 1
ATOM 6068 C C . SER B 1 445 ? 75.012 -10.164 -12.786 1.00 252.57 787 SER B C 1
ATOM 6069 O O . SER B 1 445 ? 74.624 -10.799 -13.766 1.00 258.48 787 SER B O 1
#

Secondary structure (DSSP, 8-state):
--B-SSEEEEEE-SSPPPPEESSSEE-EEEEEEEETTT--EEEEEEEES-----HHHHHHHHHHHH---TTBPPEEEEEEESTTSS-EEEEEEE--TT-EEHHHHHHS------SSS---HHHHHHHHHHHHHHHHHHHHTT---S--SGGGEEEETTEEEE-S-THHHHHS--SSSS-SSTTHHHHHHHHHHHHHHHHHHHHH--GGGGSTTTHHHHHHHHHHHS-HHHHHHHHHHH--SS---GGGGHHHHTTHHHHHHHHHHHHHHHHHHHHHHHHHHHHHHHHHHHHHHHTT-TTSS-SSPPTT-HHHHHHHHHHHHHH--B-TTS-B---HHHHHHHHHHHHHT-S-EEEEE-SSSS-EEEEEHHHHHHHHHHHHHHHHH-/--EETTEEEEEE-SSPPPPB-SSS-B-EEEEEEEETTT--EEEEEEEET---S-SHHHHHHHHHHH---TTBPPEEEEEEE-TTSS-EEEEEEE--TT-EEHHHHHT----SSPPPPHHHHHHHHHHHHHHHHHHHHTT---S--SGGGEEEETTEEEETTHHHHHHHH--SS-SSHHHHHHHHHHHHHHHHHHHHHHHHHT-GGGS-TTTHHHHHHHHHHHS-HHHHHHHHHHH-TTS---TGGGHHHHTTHHHHHHHHHHHHHHHHHHHHHHHHHHHHHHHHHHHHHHHHH---HHHHHHHHHHHHH--B-TTS-B---HHHHHHHHHHHHHT-S-EEEEE-SSSS-EEEEEHHHHHHHHHHHHHHHHH-

Solvent-accessible surface area: 38821 Å² total; per-residue (Å²): 113,128,112,16,90,68,7,63,54,23,128,81,50,158,107,107,27,116,66,40,124,32,186,122,54,49,78,13,44,20,37,68,1,23,34,65,128,68,34,144,110,42,16,0,50,20,5,34,43,32,152,80,128,24,100,105,9,88,80,13,5,64,58,10,66,159,26,130,19,18,0,13,9,22,8,100,82,25,38,65,12,138,58,30,67,56,33,0,11,0,0,0,2,32,59,37,92,82,34,76,44,0,64,27,78,29,14,94,86,98,128,193,98,41,28,8,108,42,13,81,44,79,40,0,6,33,6,2,3,7,2,0,6,0,0,39,23,0,20,124,48,30,3,4,1,57,60,14,46,16,38,63,0,24,6,25,62,190,22,4,22,0,3,14,8,2,16,11,20,19,21,87,26,65,64,122,67,121,77,60,54,63,104,36,75,132,48,24,23,68,3,2,38,21,0,0,103,5,1,0,2,2,0,9,29,51,78,122,7,28,105,223,138,64,36,115,64,9,11,62,39,0,53,142,77,23,38,83,48,0,77,60,0,0,40,49,0,47,56,98,140,76,200,16,45,6,44,66,0,21,103,37,0,12,39,51,2,10,87,12,0,38,59,16,1,44,88,15,42,116,5,97,80,64,34,62,94,10,125,63,22,4,105,1,14,120,17,0,10,63,0,1,4,10,2,56,28,31,110,144,58,90,141,107,53,205,102,124,77,48,63,60,42,36,0,64,9,0,5,18,66,1,2,47,36,78,24,165,114,38,107,24,146,34,44,84,64,46,0,45,64,3,0,44,62,0,22,80,15,28,165,89,162,16,86,0,92,11,156,91,120,164,45,73,55,100,11,23,4,40,91,0,68,75,12,4,99,83,19,19,59,114,5,110,82,71,140,130,99,2,113,68,11,52,43,30,129,74,48,144,104,91,29,127,77,29,137,43,160,114,58,48,75,12,32,16,31,70,0,24,40,70,102,67,46,127,92,44,9,0,40,24,4,37,36,31,170,59,148,26,105,124,9,54,88,15,4,79,79,6,56,155,24,133,19,14,0,13,6,21,7,100,88,23,31,74,12,153,60,29,74,68,37,0,4,0,0,0,4,25,51,43,63,79,42,76,38,0,60,35,72,27,20,80,145,126,81,56,10,108,43,10,79,46,79,41,0,7,34,8,2,4,8,2,0,3,0,0,55,25,0,25,163,35,35,5,2,1,42,49,13,52,12,45,69,0,24,9,28,58,201,20,5,16,1,5,8,7,1,17,14,10,12,25,92,60,70,22,116,38,127,72,67,126,39,81,51,51,124,47,30,34,85,2,3,32,21,1,0,111,5,0,0,2,1,2,12,32,48,76,125,5,16,96,236,133,66,34,115,66,9,17,78,112,1,56,211,80,21,38,94,52,0,88,58,0,0,38,41,0,43,64,86,155,86,177,12,39,9,67,60,0,19,102,42,0,14,45,60,1,7,98,18,2,42,56,21,2,47,82,11,44,105,6,79,104,78,16,57,156,58,71,62,31,0,88,5,10,102,6,0,2,50,2,0,0,6,20,38,49,101,80,58,144,93,63,0,92,8,0,12,20,70,5,7,54,22,89,43,172,121,30,130,22,129,40,45,95,56,36,7,39,93,1,0,45,56,2,39,76,16,35,148,86,142,12,109,3,116,15,153,78,132,137,60,81,51,118,21,20,2,35,98,0,54,82,14,2,81,88,15,25,58,115,41,116,92,67

Organism: Drosophila melanogaster (NCBI:txid7227)